Protein 5W2J (pdb70)

Sequence (833 aa):
SLEDLLFYTIAEGQEKIPVHKFITALKSTGLRTSDPRLKECMDMLRLTLQTTSDGVMLDKDLFKKCVQSNIVLLTQAFRRKFVIPDFMSFTSHIDELYESAKKQSGGKVADYIPQLAKFSPDLWGVSVCTVDGQRHSIGDTKVPFCLQSCVKPLKYAIAVNDLGTEYVHRYVGKEPSGLRFNKLFLNEDDKPHNPMVNAGAIVVTSLIKQGVNNAEKFDYVMQFLNKMAGNEYVGFSNATFQSERESGKRNFAIGYYLKEKKCFPEGTDMVGILDFYFQLCSIEVTCESASVMAATLANGGFCPITGERVLSPEAVRNTLSLMHSCGMYDFSGQFAFHVGLPAKSGVAGGILLVVPNVMGMMCWSPPLDKMGNSVKGIHFCHDLVSLCNFHNYDNLRHFAKKLDPRRELPSLEDLLFYTIAEGQEKIPVHKFITALKSTGLRTSDPRLKECMDMLRLTLQQTTSDGVMLDKDLFKKCVQSNIVLLTQAFRRKFVIPDFMSFTSHIDELYESAKKQSGGKVADYIPQLAKFSPDLWGVSVCTVDGQRHSIGDTKVPFCLQSCVKPLKYAIAVNDLGTEYVHRYVGKEPSGLRFNKLFLNEDDKPHNPMVNAGAIVVTSLIKQGVNNAEKFDYVMQFLNKMAGNEYVGFSNATFQSERESGKRNFAIGYYLKEKKCFPEGTDMVGILDFYFQLCSIEVTCESASVMAATLANGGFCPITGERVLSPEAVRNTLSLMHSCGMYDFSGQFAFHVGLPAKSGVAGGILLVVPNVMGMMCWSPPLDKMGNSVKGIHFCHDLVSLCNFHNYDNLRHFAKKLDPRREGAKGALQELGAGLTA

Radius of gyration: 29.16 Å; Cα contacts (8 Å, |Δi|>4): 1680; chains: 3; bounding box: 60×75×81 Å

Solvent-accessible surface area: 32516 Å² total; per-residue (Å²): 99,82,28,36,93,0,7,118,72,10,2,116,56,107,156,102,0,24,25,113,71,2,35,84,32,0,120,44,22,7,3,71,49,87,6,58,51,0,123,91,0,18,58,64,8,142,110,7,22,147,113,35,126,78,34,54,56,2,51,77,101,63,1,54,122,1,0,108,68,18,15,96,27,0,22,78,5,38,91,112,154,11,28,1,20,56,8,128,50,6,15,58,49,2,42,114,16,12,81,41,0,113,166,70,101,43,42,140,26,11,94,106,2,94,50,10,49,153,34,54,76,117,36,1,0,1,1,1,0,0,4,17,1,1,20,42,36,37,42,50,6,150,50,60,2,11,0,8,14,0,0,3,0,0,0,0,0,0,0,1,37,63,70,22,20,117,47,0,11,130,41,1,7,48,61,30,5,34,89,141,38,92,84,50,56,19,43,153,97,77,48,0,22,0,1,1,7,65,6,0,0,0,0,0,0,3,1,2,81,82,86,45,95,40,71,80,18,27,91,40,0,32,76,13,0,45,75,0,0,6,118,45,91,20,12,67,17,82,54,5,16,60,15,14,88,148,63,3,184,133,22,44,41,9,0,130,62,0,125,138,95,182,8,24,10,180,86,40,96,9,78,12,9,0,27,0,8,2,25,0,8,0,0,30,0,13,0,15,1,0,0,0,0,0,0,0,1,1,7,5,0,62,0,5,5,42,46,69,122,6,1,20,49,60,0,4,46,6,0,4,11,1,2,8,22,0,0,2,35,53,33,9,11,58,2,12,7,73,0,0,1,0,0,0,0,0,35,9,0,2,0,0,0,0,2,18,36,3,0,0,0,0,0,1,0,4,3,14,31,176,79,17,0,0,29,10,0,23,59,0,0,63,37,0,6,82,50,1,2,6,7,25,6,11,15,62,103,61,38,78,206,38,67,14,8,67,121,150,216,42,28,2,11,22,16,2,5,109,48,8,3,127,76,124,145,97,0,27,27,118,61,0,34,89,28,0,126,50,18,7,2,78,44,85,8,58,50,0,131,74,0,16,51,68,8,149,114,9,22,147,114,31,127,74,33,55,74,1,52,58,106,54,0,63,118,2,0,112,70,14,13,46,30,0,11,56,5,30,74,119,111,10,25,1,23,41,9,128,54,5,16,59,54,1,44,116,15,12,83,41,0,110,165,68,94,41,39,136,24,12,84,96,4,86,41,9,51,149,36,50,74,106,36,1,0,1,1,1,0,0,5,13,0,3,23,40,36,37,42,48,6,158,51,58,2,10,0,6,12,0,1,3,0,0,1,0,0,0,1,2,47,71,67,21,26,121,50,0,13,128,43,0,6,44,59,30,5,34,87,106,36,94,100,73,48,26,44,160,104,82,47,0,20,0,1,0,12,53,8,0,1,0,0,1,0,3,1,2,94,81,89,48,75,43,71,95,18,25,95,40,1,28,83,15,0,43,71,0,0,4,111,43,93,19,12,74,16,84,55,3,16,62,9,16,93,135,59,4,182,133,30,41,51,6,0,141,68,0,125,130,85,190,7,19,9,185,80,26,99,14,81,19,8,0,27,0,9,3,30,0,10,0,0,32,0,12,0,16,1,0,0,0,0,0,0,0,1,0,8,4,0,34,0,4,5,38,46,68,139,11,2,32,35,61,0,5,46,5,0,4,12,1,2,10,19,0,0,2,37,48,29,8,13,58,3,17,7,68,0,0,1,0,0,0,0,0,39,7,0,1,0,0,0,0,3,19,32,1,0,0,0,0,0,1,0,4,4,17,24,181,68,20,0,0,30,8,0,22,57,0,0,60,38,0,6,82,53,0,2,7,6,29,7,9,12,65,105,55,38,81,205,34,67,12,12,68,119,96,118,100,72,39,62,22,46,131,86,14,19,58,115,63,104

Structure (mmCIF, N/CA/C/O backbone):
data_5W2J
#
_entry.id   5W2J
#
_cell.length_a   84.940
_cell.length_b   100.880
_cell.length_c   145.450
_cell.angle_alpha   90.00
_cell.angle_beta   90.00
_cell.angle_gamma   90.00
#
_symmetry.space_group_name_H-M   'P 21 21 21'
#
loop_
_entity.id
_entity.type
_entity.pdbx_description
1 polymer 'Glutaminase kidney isoform, mitochondrial'
2 polymer 'unidentified peptide'
3 non-polymer 'CHLORIDE ION'
4 water water
#
loop_
_atom_site.group_PDB
_atom_site.id
_atom_site.type_symbol
_atom_site.label_atom_id
_atom_site.label_alt_id
_atom_site.label_comp_id
_atom_site.label_asym_id
_atom_site.label_entity_id
_atom_site.label_seq_id
_atom_site.pdbx_PDB_ins_code
_atom_site.Cartn_x
_atom_site.Cartn_y
_atom_site.Cartn_z
_atom_site.occupancy
_atom_site.B_iso_or_equiv
_atom_site.auth_seq_id
_atom_site.auth_comp_id
_atom_site.auth_asym_id
_atom_site.auth_atom_id
_atom_site.pdbx_PDB_model_num
ATOM 1 N N . SER A 1 3 ? -18.227 17.439 22.013 1.00 95.76 143 SER A N 1
ATOM 2 C CA . SER A 1 3 ? -17.569 17.387 23.373 1.00 102.71 143 SER A CA 1
ATOM 3 C C . SER A 1 3 ? -17.337 15.923 23.754 1.00 96.81 143 SER A C 1
ATOM 4 O O . SER A 1 3 ? -16.194 15.510 23.933 1.00 99.81 143 SER A O 1
ATOM 7 N N . LEU A 1 4 ? -18.399 15.131 23.839 1.00 91.64 144 LEU A N 1
ATOM 8 C CA . LEU A 1 4 ? -18.223 13.676 23.911 1.00 87.30 144 LEU A CA 1
ATOM 9 C C . LEU A 1 4 ? -17.459 13.221 22.671 1.00 84.40 144 LEU A C 1
ATOM 10 O O . LEU A 1 4 ? -16.419 12.568 22.764 1.00 82.02 144 LEU A O 1
ATOM 15 N N . GLU A 1 5 ? -18.001 13.572 21.511 1.00 79.77 145 GLU A N 1
ATOM 16 C CA . GLU A 1 5 ? -17.360 13.267 20.259 1.00 79.83 145 GLU A CA 1
ATOM 17 C C . GLU A 1 5 ? -15.957 13.888 20.244 1.00 77.80 145 GLU A C 1
ATOM 18 O O . GLU A 1 5 ? -15.007 13.226 19.902 1.00 74.63 145 GLU A O 1
ATOM 24 N N . ASP A 1 6 ? -15.812 15.111 20.733 1.00 85.82 146 ASP A N 1
ATOM 25 C CA . ASP A 1 6 ? -14.475 15.697 20.991 1.00 91.02 146 ASP A CA 1
ATOM 26 C C . ASP A 1 6 ? -13.530 14.781 21.762 1.00 89.37 146 ASP A C 1
ATOM 27 O O . ASP A 1 6 ? -12.371 14.573 21.369 1.00 89.77 146 ASP A O 1
ATOM 32 N N . LEU A 1 7 ? -14.032 14.279 22.876 1.00 86.74 147 LEU A N 1
ATOM 33 C CA . LEU A 1 7 ? -13.258 13.441 23.787 1.00 91.79 147 LEU A CA 1
ATOM 34 C C . LEU A 1 7 ? -12.887 12.064 23.219 1.00 88.99 147 LEU A C 1
ATOM 35 O O . LEU A 1 7 ? -11.805 11.547 23.485 1.00 92.05 147 LEU A O 1
ATOM 40 N N . LEU A 1 8 ? -13.780 11.464 22.436 1.00 82.65 148 LEU A N 1
ATOM 41 C CA . LEU A 1 8 ? -13.429 10.246 21.748 1.00 78.62 148 LEU A CA 1
ATOM 42 C C . LEU A 1 8 ? -12.327 10.542 20.710 1.00 78.89 148 LEU A C 1
ATOM 43 O O . LEU A 1 8 ? -11.354 9.786 20.613 1.00 78.71 148 LEU A O 1
ATOM 48 N N . PHE A 1 9 ? -12.441 11.647 19.971 1.00 77.45 149 PHE A N 1
ATOM 49 C CA . PHE A 1 9 ? -11.390 11.969 18.997 1.00 78.37 149 PHE A CA 1
ATOM 50 C C . PHE A 1 9 ? -10.016 11.820 19.627 1.00 83.50 149 PHE A C 1
ATOM 51 O O . PHE A 1 9 ? -9.180 11.098 19.081 1.00 79.90 149 PHE A O 1
ATOM 59 N N . TYR A 1 10 ? -9.794 12.485 20.776 1.00 92.54 150 TYR A N 1
ATOM 60 C CA . TYR A 1 10 ? -8.465 12.558 21.390 1.00 98.17 150 TYR A CA 1
ATOM 61 C C . TYR A 1 10 ? -7.956 11.231 21.938 1.00 97.68 150 TYR A C 1
ATOM 62 O O . TYR A 1 10 ? -6.796 10.906 21.762 1.00 97.29 150 TYR A O 1
ATOM 71 N N . THR A 1 11 ? -8.798 10.442 22.590 1.00 100.15 151 THR A N 1
ATOM 72 C CA . THR A 1 11 ? -8.296 9.164 23.140 1.00 102.37 151 THR A CA 1
ATOM 73 C C . THR A 1 11 ? -7.579 8.329 22.042 1.00 97.72 151 THR A C 1
ATOM 74 O O . THR A 1 11 ? -6.556 7.708 22.309 1.00 104.53 151 THR A O 1
ATOM 78 N N . ILE A 1 12 ? -8.103 8.358 20.818 1.00 89.17 152 ILE A N 1
ATOM 79 C CA . ILE A 1 12 ? -7.543 7.613 19.674 1.00 86.69 152 ILE A CA 1
ATOM 80 C C . ILE A 1 12 ? -6.465 8.381 18.898 1.00 88.62 152 ILE A C 1
ATOM 81 O O . ILE A 1 12 ? -5.566 7.800 18.277 1.00 88.73 152 ILE A O 1
ATOM 86 N N . ALA A 1 13 ? -6.589 9.696 18.895 1.00 88.88 153 ALA A N 1
ATOM 87 C CA . ALA A 1 13 ? -5.727 10.536 18.104 1.00 87.28 153 ALA A CA 1
ATOM 88 C C . ALA A 1 13 ? -4.310 10.616 18.691 1.00 95.52 153 ALA A C 1
ATOM 89 O O . ALA A 1 13 ? -3.326 10.585 17.929 1.00 99.68 153 ALA A O 1
ATOM 91 N N . GLU A 1 14 ? -4.197 10.724 20.009 1.00 101.32 154 GLU A N 1
ATOM 92 C CA . GLU A 1 14 ? -2.903 10.942 20.635 1.00 111.03 154 GLU A CA 1
ATOM 93 C C . GLU A 1 14 ? -2.251 12.126 19.911 1.00 114.22 154 GLU A C 1
ATOM 94 O O . GLU A 1 14 ? -1.050 12.165 19.697 1.00 111.16 154 GLU A O 1
ATOM 100 N N . GLY A 1 15 ? -3.094 13.080 19.533 1.00 116.29 155 GLY A N 1
ATOM 101 C CA . GLY A 1 15 ? -2.813 14.100 18.538 1.00 117.98 155 GLY A CA 1
ATOM 102 C C . GLY A 1 15 ? -1.376 14.472 18.250 1.00 122.23 155 GLY A C 1
ATOM 103 O O . GLY A 1 15 ? -0.665 14.914 19.134 1.00 129.53 155 GLY A O 1
ATOM 104 N N . GLN A 1 16 ? -0.951 14.329 17.000 1.00 121.23 156 GLN A N 1
ATOM 105 C CA . GLN A 1 16 ? -1.768 13.762 15.942 1.00 109.90 156 GLN A CA 1
ATOM 106 C C . GLN A 1 16 ? -2.989 14.602 15.636 1.00 104.95 156 GLN A C 1
ATOM 107 O O . GLN A 1 16 ? -3.979 14.531 16.335 1.00 99.88 156 GLN A O 1
ATOM 113 N N . GLU A 1 17 ? -2.914 15.403 14.581 1.00 109.70 157 GLU A N 1
ATOM 114 C CA . GLU A 1 17 ? -4.030 16.255 14.189 1.00 106.32 157 GLU A CA 1
ATOM 115 C C . GLU A 1 17 ? -5.070 15.481 13.401 1.00 97.75 157 GLU A C 1
ATOM 116 O O . GLU A 1 17 ? -6.114 16.011 13.049 1.00 94.00 157 GLU A O 1
ATOM 122 N N . LYS A 1 18 ? -4.764 14.226 13.113 1.00 92.56 158 LYS A N 1
ATOM 123 C CA . LYS A 1 18 ? -5.720 13.335 12.400 1.00 85.56 158 LYS A CA 1
ATOM 124 C C . LYS A 1 18 ? -5.673 11.829 12.805 1.00 82.02 158 LYS A C 1
ATOM 125 O O . LYS A 1 18 ? -4.625 11.278 13.159 1.00 81.54 158 LYS A O 1
ATOM 131 N N . ILE A 1 19 ? -6.832 11.184 12.723 1.00 78.03 159 ILE A N 1
ATOM 132 C CA . ILE A 1 19 ? -6.999 9.715 12.917 1.00 77.67 159 ILE A CA 1
ATOM 133 C C . ILE A 1 19 ? -7.036 8.942 11.582 1.00 72.68 159 ILE A C 1
ATOM 134 O O . ILE A 1 19 ? -7.876 9.267 10.713 1.00 68.40 159 ILE A O 1
ATOM 139 N N . PRO A 1 20 ? -6.176 7.909 11.433 1.00 67.02 160 PRO A N 1
ATOM 140 C CA . PRO A 1 20 ? -6.409 6.923 10.396 1.00 62.36 160 PRO A CA 1
ATOM 141 C C . PRO A 1 20 ? -7.689 6.164 10.740 1.00 57.99 160 PRO A C 1
ATOM 142 O O . PRO A 1 20 ? -7.833 5.737 11.875 1.00 55.76 160 PRO A O 1
ATOM 146 N N . VAL A 1 21 ? -8.603 5.990 9.792 1.00 54.76 161 VAL A N 1
ATOM 147 C CA . VAL A 1 21 ? -9.857 5.315 10.093 1.00 52.55 161 VAL A CA 1
ATOM 148 C C . VAL A 1 21 ? -9.595 3.871 10.580 1.00 53.88 161 VAL A C 1
ATOM 149 O O . VAL A 1 21 ? -10.233 3.433 11.513 1.00 51.18 161 VAL A O 1
ATOM 153 N N . HIS A 1 22 ? -8.628 3.155 10.004 1.00 55.26 162 HIS A N 1
ATOM 154 C CA . HIS A 1 22 ? -8.322 1.781 10.473 1.00 56.46 162 HIS A CA 1
ATOM 155 C C . HIS A 1 22 ? -7.940 1.702 11.928 1.00 57.69 162 HIS A C 1
ATOM 156 O O . HIS A 1 22 ? -8.106 0.671 12.536 1.00 54.53 162 HIS A O 1
ATOM 163 N N . LYS A 1 23 ? -7.406 2.776 12.493 1.00 60.09 163 LYS A N 1
ATOM 164 C CA . LYS A 1 23 ? -7.008 2.778 13.907 1.00 60.33 163 LYS A CA 1
ATOM 165 C C . LYS A 1 23 ? -8.252 2.848 14.734 1.00 56.11 163 LYS A C 1
ATOM 166 O O . LYS A 1 23 ? -8.377 2.142 15.708 1.00 55.17 163 LYS A O 1
ATOM 172 N N . PHE A 1 24 ? -9.176 3.699 14.315 1.00 52.44 164 PHE A N 1
ATOM 173 C CA . PHE A 1 24 ? -10.473 3.771 14.921 1.00 51.82 164 PHE A CA 1
ATOM 174 C C . PHE A 1 24 ? -11.226 2.447 14.806 1.00 48.64 164 PHE A C 1
ATOM 175 O O . PHE A 1 24 ? -11.819 2.020 15.777 1.00 50.65 164 PHE A O 1
ATOM 183 N N . ILE A 1 25 ? -11.183 1.790 13.661 1.00 46.88 165 ILE A N 1
ATOM 184 C CA . ILE A 1 25 ? -11.888 0.492 13.460 1.00 47.50 165 ILE A CA 1
ATOM 185 C C . ILE A 1 25 ? -11.243 -0.664 14.270 1.00 46.73 165 ILE A C 1
ATOM 186 O O . ILE A 1 25 ? -11.980 -1.421 14.937 1.00 45.82 165 ILE A O 1
ATOM 191 N N . THR A 1 26 ? -9.918 -0.781 14.295 1.00 47.35 166 THR A N 1
ATOM 192 C CA . THR A 1 26 ? -9.298 -1.876 15.123 1.00 49.81 166 THR A CA 1
ATOM 193 C C . THR A 1 26 ? -9.493 -1.663 16.652 1.00 51.20 166 THR A C 1
ATOM 194 O O . THR A 1 26 ? -9.730 -2.631 17.373 1.00 52.40 166 THR A O 1
ATOM 198 N N . ALA A 1 27 ? -9.507 -0.403 17.109 1.00 50.90 167 ALA A N 1
ATOM 199 C CA . ALA A 1 27 ? -9.788 -0.111 18.516 1.00 52.43 167 ALA A CA 1
ATOM 200 C C . ALA A 1 27 ? -11.242 -0.546 18.833 1.00 48.02 167 ALA A C 1
ATOM 201 O O . ALA A 1 27 ? -11.494 -1.121 19.859 1.00 49.28 167 ALA A O 1
ATOM 203 N N . LEU A 1 28 ? -12.173 -0.252 17.944 1.00 47.34 168 LEU A N 1
ATOM 204 C CA . LEU A 1 28 ? -13.593 -0.571 18.140 1.00 46.35 168 LEU A CA 1
ATOM 205 C C . LEU A 1 28 ? -13.876 -2.069 18.118 1.00 46.41 168 LEU A C 1
ATOM 206 O O . LEU A 1 28 ? -14.607 -2.551 18.946 1.00 47.74 168 LEU A O 1
ATOM 211 N N . LYS A 1 29 ? -13.258 -2.808 17.200 1.00 46.05 169 LYS A N 1
ATOM 212 C CA . LYS A 1 29 ? -13.323 -4.257 17.223 1.00 46.16 169 LYS A CA 1
ATOM 213 C C . LYS A 1 29 ? -12.837 -4.934 18.477 1.00 47.59 169 LYS A C 1
ATOM 214 O O . LYS A 1 29 ? -13.332 -5.991 18.837 1.00 48.31 169 LYS A O 1
ATOM 220 N N . SER A 1 30 ? -11.905 -4.314 19.162 1.00 50.69 170 SER A N 1
ATOM 221 C CA . SER A 1 30 ? -11.293 -4.892 20.339 1.00 53.42 170 SER A CA 1
ATOM 222 C C . SER A 1 30 ? -12.170 -4.798 21.577 1.00 53.24 170 SER A C 1
ATOM 223 O O . SER A 1 30 ? -11.892 -5.442 22.569 1.00 60.13 170 SER A O 1
ATOM 226 N N . THR A 1 31 ? -13.222 -3.986 21.510 1.00 52.59 171 THR A N 1
ATOM 227 C CA . THR A 1 31 ? -14.213 -3.869 22.566 1.00 49.44 171 THR A CA 1
ATOM 228 C C . THR A 1 31 ? -15.204 -5.037 22.437 1.00 48.83 171 THR A C 1
ATOM 229 O O . THR A 1 31 ? -15.926 -5.311 23.389 1.00 48.21 171 THR A O 1
ATOM 233 N N . GLY A 1 32 ? -15.212 -5.728 21.298 1.00 45.08 172 GLY A N 1
ATOM 234 C CA . GLY A 1 32 ? -16.157 -6.877 21.058 1.00 42.75 172 GLY A CA 1
ATOM 235 C C . GLY A 1 32 ? -17.258 -6.585 20.044 1.00 41.63 172 GLY A C 1
ATOM 236 O O . GLY A 1 32 ? -17.866 -7.510 19.547 1.00 41.02 172 GLY A O 1
ATOM 237 N N . LEU A 1 33 ? -17.474 -5.313 19.777 1.00 40.52 173 LEU A N 1
ATOM 238 C CA . LEU A 1 33 ? -18.454 -4.881 18.831 1.00 41.09 173 LEU A CA 1
ATOM 239 C C . LEU A 1 33 ? -17.990 -5.228 17.441 1.00 44.98 173 LEU A C 1
ATOM 240 O O . LEU A 1 33 ? -16.818 -5.393 17.198 1.00 53.81 173 LEU A O 1
ATOM 245 N N . ARG A 1 34 ? -18.936 -5.335 16.533 1.00 44.56 174 ARG A N 1
ATOM 246 C CA . ARG A 1 34 ? -18.660 -5.636 15.160 1.00 47.94 174 ARG A CA 1
ATOM 247 C C . ARG A 1 34 ? -18.946 -4.409 14.355 1.00 47.40 174 ARG A C 1
ATOM 248 O O . ARG A 1 34 ? -19.807 -3.646 14.718 1.00 48.73 174 ARG A O 1
ATOM 256 N N . THR A 1 35 ? -18.228 -4.217 13.259 1.00 46.56 175 THR A N 1
ATOM 257 C CA . THR A 1 35 ? -18.459 -3.063 12.413 1.00 46.63 175 THR A CA 1
ATOM 258 C C . THR A 1 35 ? -19.814 -3.154 11.741 1.00 47.84 175 THR A C 1
ATOM 259 O O . THR A 1 35 ? -20.422 -2.154 11.425 1.00 44.85 175 THR A O 1
ATOM 263 N N . SER A 1 36 ? -20.317 -4.366 11.579 1.00 46.24 176 SER A N 1
ATOM 264 C CA . SER A 1 36 ? -21.632 -4.558 11.004 1.00 47.88 176 SER A CA 1
ATOM 265 C C . SER A 1 36 ? -22.807 -4.307 11.949 1.00 46.60 176 SER A C 1
ATOM 266 O O . SER A 1 36 ? -23.934 -4.334 11.513 1.00 53.20 176 SER A O 1
ATOM 269 N N . ASP A 1 37 ? -22.543 -4.057 13.225 1.00 43.49 177 ASP A N 1
ATOM 270 C CA . ASP A 1 37 ? -23.588 -3.838 14.211 1.00 43.46 177 ASP A CA 1
ATOM 271 C C . ASP A 1 37 ? -24.631 -2.849 13.742 1.00 45.56 177 ASP A C 1
ATOM 272 O O . ASP A 1 37 ? -24.326 -1.713 13.459 1.00 43.28 177 ASP A O 1
ATOM 277 N N . PRO A 1 38 ? -25.878 -3.291 13.696 1.00 45.94 178 PRO A N 1
ATOM 278 C CA . PRO A 1 38 ? -26.988 -2.447 13.261 1.00 49.49 178 PRO A CA 1
ATOM 279 C C . PRO A 1 38 ? -27.061 -1.106 13.962 1.00 48.65 178 PRO A C 1
ATOM 280 O O . PRO A 1 38 ? -27.475 -0.147 13.365 1.00 52.64 178 PRO A O 1
ATOM 284 N N . ARG A 1 39 ? -26.645 -1.038 15.210 1.00 46.07 179 ARG A N 1
ATOM 285 C CA . ARG A 1 39 ? -26.698 0.214 15.934 1.00 44.10 179 ARG A CA 1
ATOM 286 C C . ARG A 1 39 ? -25.612 1.178 15.490 1.00 45.15 179 ARG A C 1
ATOM 287 O O . ARG A 1 39 ? -25.668 2.347 15.785 1.00 49.69 179 ARG A O 1
ATOM 295 N N . LEU A 1 40 ? -24.628 0.661 14.776 1.00 46.40 180 LEU A N 1
ATOM 296 C CA . LEU A 1 40 ? -23.443 1.446 14.315 1.00 44.62 180 LEU A CA 1
ATOM 297 C C . LEU A 1 40 ? -23.515 1.802 12.822 1.00 41.92 180 LEU A C 1
ATOM 298 O O . LEU A 1 40 ? -22.658 2.392 12.295 1.00 42.70 180 LEU A O 1
ATOM 303 N N . LYS A 1 41 ? -24.582 1.468 12.168 1.00 47.84 181 LYS A N 1
ATOM 304 C CA . LYS A 1 41 ? -24.732 1.735 10.739 1.00 51.32 181 LYS A CA 1
ATOM 305 C C . LYS A 1 41 ? -24.558 3.201 10.303 1.00 53.48 181 LYS A C 1
ATOM 306 O O . LYS A 1 41 ? -23.868 3.428 9.317 1.00 57.71 181 LYS A O 1
ATOM 312 N N . GLU A 1 42 ? -25.186 4.178 10.968 1.00 55.07 182 GLU A N 1
ATOM 313 C CA . GLU A 1 42 ? -25.021 5.611 10.590 1.00 55.65 182 GLU A CA 1
ATOM 314 C C . GLU A 1 42 ? -23.548 6.097 10.628 1.00 51.89 182 GLU A C 1
ATOM 315 O O . GLU A 1 42 ? -23.095 6.754 9.728 1.00 53.22 182 GLU A O 1
ATOM 321 N N . CYS A 1 43 ? -22.844 5.739 11.682 1.00 49.73 183 CYS A N 1
ATOM 322 C CA . CYS A 1 43 ? -21.441 5.881 11.794 1.00 52.35 183 CYS A CA 1
ATOM 323 C C . CYS A 1 43 ? -20.683 5.282 10.595 1.00 52.44 183 CYS A C 1
ATOM 324 O O . CYS A 1 43 ? -19.834 5.955 10.008 1.00 54.09 183 CYS A O 1
ATOM 327 N N . MET A 1 44 ? -20.960 4.028 10.262 1.00 48.73 184 MET A N 1
ATOM 328 C CA . MET A 1 44 ? -20.277 3.394 9.144 1.00 49.16 184 MET A CA 1
ATOM 329 C C . MET A 1 44 ? -20.632 4.038 7.772 1.00 47.29 184 MET A C 1
ATOM 330 O O . MET A 1 44 ? -19.742 4.273 7.027 1.00 49.75 184 MET A O 1
ATOM 335 N N . ASP A 1 45 ? -21.914 4.316 7.490 1.00 46.80 185 ASP A N 1
ATOM 336 C CA . ASP A 1 45 ? -22.354 5.031 6.317 1.00 47.65 185 ASP A CA 1
ATOM 337 C C . ASP A 1 45 ? -21.607 6.399 6.228 1.00 49.16 185 ASP A C 1
ATOM 338 O O . ASP A 1 45 ? -21.105 6.751 5.201 1.00 46.36 185 ASP A O 1
ATOM 343 N N . MET A 1 46 ? -21.502 7.137 7.320 1.00 51.88 186 MET A N 1
ATOM 344 C CA . MET A 1 46 ? -20.842 8.427 7.317 1.00 51.55 186 MET A CA 1
ATOM 345 C C . MET A 1 46 ? -19.326 8.312 7.071 1.00 51.41 186 MET A C 1
ATOM 346 O O . MET A 1 46 ? -18.784 9.126 6.322 1.00 52.31 186 MET A O 1
ATOM 351 N N . LEU A 1 47 ? -18.673 7.312 7.646 1.00 47.93 187 LEU A N 1
ATOM 352 C CA . LEU A 1 47 ? -17.254 7.107 7.419 1.00 51.85 187 LEU A CA 1
ATOM 353 C C . LEU A 1 47 ? -16.996 6.831 5.952 1.00 51.18 187 LEU A C 1
ATOM 354 O O . LEU A 1 47 ? -16.069 7.365 5.385 1.00 52.41 187 LEU A O 1
ATOM 359 N N . ARG A 1 48 ? -17.819 5.985 5.354 1.00 49.23 188 ARG A N 1
ATOM 360 C CA . ARG A 1 48 ? -17.691 5.653 3.953 1.00 52.54 188 ARG A CA 1
ATOM 361 C C . ARG A 1 48 ? -17.832 6.893 3.087 1.00 51.83 188 ARG A C 1
ATOM 362 O O . ARG A 1 48 ? -16.940 7.221 2.334 1.00 56.50 188 ARG A O 1
ATOM 370 N N . LEU A 1 49 ? -18.956 7.578 3.214 1.00 51.46 189 LEU A N 1
ATOM 371 C CA . LEU A 1 49 ? -19.263 8.765 2.431 1.00 52.66 189 LEU A CA 1
ATOM 372 C C . LEU A 1 49 ? -18.254 9.905 2.562 1.00 51.33 189 LEU A C 1
ATOM 373 O O . LEU A 1 49 ? -17.768 10.421 1.578 1.00 53.05 189 LEU A O 1
ATOM 378 N N . THR A 1 50 ? -17.970 10.298 3.789 1.00 51.08 190 THR A N 1
ATOM 379 C CA . THR A 1 50 ? -16.982 11.360 4.118 1.00 53.34 190 THR A CA 1
ATOM 380 C C . THR A 1 50 ? -15.539 11.134 3.598 1.00 49.08 190 THR A C 1
ATOM 381 O O . THR A 1 50 ? -14.881 12.049 3.054 1.00 48.01 190 THR A O 1
ATOM 385 N N . LEU A 1 51 ? -15.062 9.911 3.801 1.00 47.81 191 LEU A N 1
ATOM 386 C CA . LEU A 1 51 ? -13.759 9.460 3.313 1.00 48.98 191 LEU A CA 1
ATOM 387 C C . LEU A 1 51 ? -13.629 9.551 1.811 1.00 49.03 191 LEU A C 1
ATOM 388 O O . LEU A 1 51 ? -12.553 9.825 1.366 1.00 52.62 191 LEU A O 1
ATOM 393 N N . GLN A 1 52 ? -14.702 9.350 1.061 1.00 50.34 192 GLN A N 1
ATOM 394 C CA . GLN A 1 52 ? -14.682 9.516 -0.382 1.00 50.23 192 GLN A CA 1
ATOM 395 C C . GLN A 1 52 ? -14.412 10.964 -0.830 1.00 49.11 192 GLN A C 1
ATOM 396 O O . GLN A 1 52 ? -14.053 11.184 -1.957 1.00 44.74 192 GLN A O 1
ATOM 402 N N . THR A 1 53 ? -14.608 11.932 0.060 1.00 45.74 193 THR A N 1
ATOM 403 C CA . THR A 1 53 ? -14.410 13.379 -0.222 1.00 48.93 193 THR A CA 1
ATOM 404 C C . THR A 1 53 ? -12.982 13.833 0.157 1.00 49.49 193 THR A C 1
ATOM 405 O O . THR A 1 53 ? -12.601 14.946 -0.081 1.00 53.46 193 THR A O 1
ATOM 409 N N . THR A 1 54 ? -12.169 12.882 0.596 1.00 48.00 194 THR A N 1
ATOM 410 C CA . THR A 1 54 ? -10.886 13.097 1.178 1.00 50.18 194 THR A CA 1
ATOM 411 C C . THR A 1 54 ? -9.769 12.872 0.074 1.00 51.75 194 THR A C 1
ATOM 412 O O . THR A 1 54 ? -9.950 12.156 -0.931 1.00 49.23 194 THR A O 1
ATOM 416 N N . SER A 1 55 ? -8.636 13.508 0.271 1.00 52.40 195 SER A N 1
ATOM 417 C CA . SER A 1 55 ? -7.511 13.409 -0.641 1.00 56.29 195 SER A CA 1
ATOM 418 C C . SER A 1 55 ? -6.880 12.002 -0.581 1.00 57.18 195 SER A C 1
ATOM 419 O O . SER A 1 55 ? -6.475 11.482 -1.613 1.00 52.83 195 SER A O 1
ATOM 422 N N . ASP A 1 56 ? -6.788 11.421 0.610 1.00 57.30 196 ASP A N 1
ATOM 423 C CA . ASP A 1 56 ? -6.162 10.111 0.760 1.00 57.73 196 ASP A CA 1
ATOM 424 C C . ASP A 1 56 ? -7.126 8.954 1.013 1.00 52.76 196 ASP A C 1
ATOM 425 O O . ASP A 1 56 ? -6.787 7.800 0.754 1.00 52.32 196 ASP A O 1
ATOM 430 N N . GLY A 1 57 ? -8.320 9.251 1.514 1.00 56.04 197 GLY A N 1
ATOM 431 C CA . GLY A 1 57 ? -9.292 8.167 1.799 1.00 53.60 197 GLY A CA 1
ATOM 432 C C . GLY A 1 57 ? -8.998 7.420 3.083 1.00 53.14 197 GLY A C 1
ATOM 433 O O . GLY A 1 57 ? -9.647 6.390 3.345 1.00 56.39 197 GLY A O 1
ATOM 434 N N . VAL A 1 58 ? -8.067 7.923 3.909 1.00 53.50 198 VAL A N 1
ATOM 435 C CA . VAL A 1 58 ? -7.765 7.297 5.217 1.00 56.12 198 VAL A CA 1
ATOM 436 C C . VAL A 1 58 ? -7.941 8.181 6.493 1.00 57.26 198 VAL A C 1
ATOM 437 O O . VAL A 1 58 ? -8.600 7.781 7.486 1.00 58.02 198 VAL A O 1
ATOM 441 N N . MET A 1 59 ? -7.414 9.376 6.441 1.00 55.95 199 MET A N 1
ATOM 442 C CA . MET A 1 59 ? -7.202 10.207 7.592 1.00 61.53 199 MET A CA 1
ATOM 443 C C . MET A 1 59 ? -8.452 11.035 7.874 1.00 63.99 199 MET A C 1
ATOM 444 O O . MET A 1 59 ? -9.048 11.582 6.983 1.00 63.89 199 MET A O 1
ATOM 449 N N . LEU A 1 60 ? -8.877 11.118 9.120 1.00 72.77 200 LEU A N 1
ATOM 450 C CA . LEU A 1 60 ? -9.943 12.060 9.448 1.00 76.04 200 LEU A CA 1
ATOM 451 C C . LEU A 1 60 ? -9.470 13.095 10.465 1.00 78.41 200 LEU A C 1
ATOM 452 O O . LEU A 1 60 ? -8.789 12.765 11.442 1.00 74.08 200 LEU A O 1
ATOM 457 N N . ASP A 1 61 ? -9.829 14.348 10.215 1.00 76.72 201 ASP A N 1
ATOM 458 C CA . ASP A 1 61 ? -9.621 15.368 11.198 1.00 81.78 201 ASP A CA 1
ATOM 459 C C . ASP A 1 61 ? -10.770 15.349 12.218 1.00 81.04 201 ASP A C 1
ATOM 460 O O . ASP A 1 61 ? -11.727 14.587 12.073 1.00 73.85 201 ASP A O 1
ATOM 465 N N . LYS A 1 62 ? -10.616 16.140 13.277 1.00 84.07 202 LYS A N 1
ATOM 466 C CA . LYS A 1 62 ? -11.620 16.300 14.337 1.00 84.07 202 LYS A CA 1
ATOM 467 C C . LYS A 1 62 ? -12.998 16.655 13.776 1.00 80.89 202 LYS A C 1
ATOM 468 O O . LYS A 1 62 ? -13.972 16.065 14.182 1.00 74.52 202 LYS A O 1
ATOM 474 N N . ASP A 1 63 ? -13.104 17.593 12.833 1.00 80.59 203 ASP A N 1
ATOM 475 C CA . ASP A 1 63 ? -14.454 17.994 12.395 1.00 81.73 203 ASP A CA 1
ATOM 476 C C . ASP A 1 63 ? -15.152 16.816 11.705 1.00 77.56 203 ASP A C 1
ATOM 477 O O . ASP A 1 63 ? -16.337 16.603 11.888 1.00 78.25 203 ASP A O 1
ATOM 482 N N . LEU A 1 64 ? -14.408 16.041 10.927 1.00 74.91 204 LEU A N 1
ATOM 483 C CA . LEU A 1 64 ? -15.025 15.035 10.088 1.00 72.59 204 LEU A CA 1
ATOM 484 C C . LEU A 1 64 ? -15.312 13.827 10.974 1.00 66.98 204 LEU A C 1
ATOM 485 O O . LEU A 1 64 ? -16.418 13.272 10.962 1.00 61.17 204 LEU A O 1
ATOM 490 N N . PHE A 1 65 ? -14.317 13.440 11.766 1.00 63.98 205 PHE A N 1
ATOM 491 C CA . PHE A 1 65 ? -14.491 12.313 12.656 1.00 61.40 205 PHE A CA 1
ATOM 492 C C . PHE A 1 65 ? -15.684 12.540 13.559 1.00 63.51 205 PHE A C 1
ATOM 493 O O . PHE A 1 65 ? -16.481 11.654 13.739 1.00 63.25 205 PHE A O 1
ATOM 501 N N . LYS A 1 66 ? -15.803 13.742 14.119 1.00 71.74 206 LYS A N 1
ATOM 502 C CA . LYS A 1 66 ? -16.923 14.102 15.009 1.00 74.44 206 LYS A CA 1
ATOM 503 C C . LYS A 1 66 ? -18.246 14.040 14.252 1.00 73.48 206 LYS A C 1
ATOM 504 O O . LYS A 1 66 ? -19.241 13.551 14.765 1.00 71.27 206 LYS A O 1
ATOM 510 N N . LYS A 1 67 ? -18.239 14.463 13.000 1.00 75.04 207 LYS A N 1
ATOM 511 C CA . LYS A 1 67 ? -19.429 14.325 12.163 1.00 77.30 207 LYS A CA 1
ATOM 512 C C . LYS A 1 67 ? -19.863 12.846 11.978 1.00 70.67 207 LYS A C 1
ATOM 513 O O . LYS A 1 67 ? -21.055 12.563 11.973 1.00 73.25 207 LYS A O 1
ATOM 519 N N . CYS A 1 68 ? -18.908 11.924 11.844 1.00 61.08 208 CYS A N 1
ATOM 520 C CA . CYS A 1 68 ? -19.225 10.524 11.552 1.00 59.81 208 CYS A CA 1
ATOM 521 C C . CYS A 1 68 ? -19.724 9.799 12.759 1.00 58.79 208 CYS A C 1
ATOM 522 O O . CYS A 1 68 ? -20.574 8.953 12.636 1.00 62.85 208 CYS A O 1
ATOM 525 N N . VAL A 1 69 ? -19.196 10.152 13.924 1.00 56.00 209 VAL A N 1
ATOM 526 C CA . VAL A 1 69 ? -19.341 9.387 15.173 1.00 54.44 209 VAL A CA 1
ATOM 527 C C . VAL A 1 69 ? -20.539 9.895 15.982 1.00 57.25 209 VAL A C 1
ATOM 528 O O . VAL A 1 69 ? -21.044 9.207 16.847 1.00 52.77 209 VAL A O 1
ATOM 532 N N . GLN A 1 70 ? -21.012 11.093 15.637 1.00 64.42 210 GLN A N 1
ATOM 533 C CA . GLN A 1 70 ? -22.020 11.874 16.403 1.00 72.44 210 GLN A CA 1
ATOM 534 C C . GLN A 1 70 ? -23.329 11.145 16.738 1.00 70.69 210 GLN A C 1
ATOM 535 O O . GLN A 1 70 ? -23.834 11.182 17.873 1.00 70.20 210 GLN A O 1
ATOM 541 N N . SER A 1 71 ? -23.871 10.499 15.724 1.00 66.53 211 SER A N 1
ATOM 542 C CA . SER A 1 71 ? -25.182 9.895 15.794 1.00 70.93 211 SER A CA 1
ATOM 543 C C . SER A 1 71 ? -25.213 8.663 16.704 1.00 64.05 211 SER A C 1
ATOM 544 O O . SER A 1 71 ? -26.256 8.336 17.235 1.00 66.26 211 SER A O 1
ATOM 547 N N . ASN A 1 72 ? -24.061 8.016 16.906 1.00 59.45 212 ASN A N 1
ATOM 548 C CA . ASN A 1 72 ? -23.927 6.832 17.735 1.00 52.56 212 ASN A CA 1
ATOM 549 C C . ASN A 1 72 ? -22.873 6.990 18.837 1.00 54.60 212 ASN A C 1
ATOM 550 O O . ASN A 1 72 ? -22.269 5.993 19.283 1.00 50.56 212 ASN A O 1
ATOM 555 N N . ILE A 1 73 ? -22.696 8.222 19.352 1.00 56.85 213 ILE A N 1
ATOM 556 C CA . ILE A 1 73 ? -21.603 8.503 20.288 1.00 55.69 213 ILE A CA 1
ATOM 557 C C . ILE A 1 73 ? -21.775 7.938 21.702 1.00 56.17 213 ILE A C 1
ATOM 558 O O . ILE A 1 73 ? -20.794 7.641 22.355 1.00 55.95 213 ILE A O 1
ATOM 563 N N . VAL A 1 74 ? -23.010 7.803 22.183 1.00 58.53 214 VAL A N 1
ATOM 564 C CA . VAL A 1 74 ? -23.265 7.202 23.485 1.00 56.08 214 VAL A CA 1
ATOM 565 C C . VAL A 1 74 ? -22.800 5.738 23.456 1.00 52.35 214 VAL A C 1
ATOM 566 O O . VAL A 1 74 ? -22.053 5.315 24.318 1.00 51.22 214 VAL A O 1
ATOM 570 N N . LEU A 1 75 ? -23.223 4.974 22.447 1.00 49.36 215 LEU A N 1
ATOM 571 C CA . LEU A 1 75 ? -22.776 3.604 22.309 1.00 45.70 215 LEU A CA 1
ATOM 572 C C . LEU A 1 75 ? -21.226 3.547 22.134 1.00 47.01 215 LEU A C 1
ATOM 573 O O . LEU A 1 75 ? -20.527 2.750 22.797 1.00 46.59 215 LEU A O 1
ATOM 578 N N . LEU A 1 76 ? -20.701 4.378 21.265 1.00 45.21 216 LEU A N 1
ATOM 579 C CA . LEU A 1 76 ? -19.246 4.402 21.063 1.00 50.85 216 LEU A CA 1
ATOM 580 C C . LEU A 1 76 ? -18.458 4.721 22.304 1.00 51.65 216 LEU A C 1
ATOM 581 O O . LEU A 1 76 ? -17.483 4.072 22.578 1.00 54.80 216 LEU A O 1
ATOM 586 N N . THR A 1 77 ? -18.922 5.672 23.084 1.00 57.85 217 THR A N 1
ATOM 587 C CA . THR A 1 77 ? -18.298 6.014 24.376 1.00 60.11 217 THR A CA 1
ATOM 588 C C . THR A 1 77 ? -18.425 4.917 25.442 1.00 59.16 217 THR A C 1
ATOM 589 O O . THR A 1 77 ? -17.482 4.655 26.145 1.00 59.84 217 THR A O 1
ATOM 593 N N . GLN A 1 78 ? -19.569 4.255 25.553 1.00 58.89 218 GLN A N 1
ATOM 594 C CA . GLN A 1 78 ? -19.683 3.140 26.467 1.00 56.47 218 GLN A CA 1
ATOM 595 C C . GLN A 1 78 ? -18.691 2.024 26.111 1.00 52.75 218 GLN A C 1
ATOM 596 O O . GLN A 1 78 ? -18.024 1.487 26.965 1.00 50.68 218 GLN A O 1
ATOM 602 N N . ALA A 1 79 ? -18.604 1.700 24.827 1.00 49.40 219 ALA A N 1
ATOM 603 C CA . ALA A 1 79 ? -17.681 0.707 24.305 1.00 47.88 219 ALA A CA 1
ATOM 604 C C . ALA A 1 79 ? -16.231 1.051 24.644 1.00 51.82 219 ALA A C 1
ATOM 605 O O . ALA A 1 79 ? -15.528 0.290 25.331 1.00 55.86 219 ALA A O 1
ATOM 607 N N . PHE A 1 80 ? -15.803 2.229 24.231 1.00 55.42 220 PHE A N 1
ATOM 608 C CA . PHE A 1 80 ? -14.434 2.695 24.510 1.00 60.73 220 PHE A CA 1
ATOM 609 C C . PHE A 1 80 ? -14.038 2.917 25.981 1.00 63.36 220 PHE A C 1
ATOM 610 O O . PHE A 1 80 ? -12.898 2.704 26.329 1.00 70.63 220 PHE A O 1
ATOM 618 N N . ARG A 1 81 ? -14.993 3.331 26.809 1.00 64.37 221 ARG A N 1
ATOM 619 C CA . ARG A 1 81 ? -14.730 3.588 28.223 1.00 65.60 221 ARG A CA 1
ATOM 620 C C . ARG A 1 81 ? -14.929 2.354 29.103 1.00 64.51 221 ARG A C 1
ATOM 621 O O . ARG A 1 81 ? -15.085 2.472 30.320 1.00 65.17 221 ARG A O 1
ATOM 629 N N . ARG A 1 82 ? -14.921 1.180 28.476 1.00 60.32 222 ARG A N 1
ATOM 630 C CA . ARG A 1 82 ? -15.117 -0.128 29.117 1.00 59.46 222 ARG A CA 1
ATOM 631 C C . ARG A 1 82 ? -16.309 -0.233 30.068 1.00 56.68 222 ARG A C 1
ATOM 632 O O . ARG A 1 82 ? -16.186 -0.751 31.142 1.00 54.08 222 ARG A O 1
ATOM 640 N N . LYS A 1 83 ? -17.467 0.205 29.621 1.00 54.38 223 LYS A N 1
ATOM 641 C CA . LYS A 1 83 ? -18.681 0.221 30.407 1.00 54.34 223 LYS A CA 1
ATOM 642 C C . LYS A 1 83 ? -19.625 -0.942 30.066 1.00 52.31 223 LYS A C 1
ATOM 643 O O . LYS A 1 83 ? -20.690 -1.061 30.645 1.00 48.74 223 LYS A O 1
ATOM 649 N N . PHE A 1 84 ? -19.235 -1.793 29.114 1.00 44.50 224 PHE A N 1
ATOM 650 C CA . PHE A 1 84 ? -20.031 -2.956 28.730 1.00 39.42 224 PHE A CA 1
ATOM 651 C C . PHE A 1 84 ? -19.857 -4.013 29.824 1.00 39.58 224 PHE A C 1
ATOM 652 O O . PHE A 1 84 ? -18.911 -3.970 30.575 1.00 39.88 224 PHE A O 1
ATOM 660 N N . VAL A 1 85 ? -20.756 -4.992 29.823 1.00 35.18 225 VAL A N 1
ATOM 661 C CA . VAL A 1 85 ? -20.942 -5.921 30.916 1.00 37.56 225 VAL A CA 1
ATOM 662 C C . VAL A 1 85 ? -19.691 -6.819 31.079 1.00 37.69 225 VAL A C 1
ATOM 663 O O . VAL A 1 85 ? -19.334 -7.197 32.202 1.00 38.76 225 VAL A O 1
ATOM 667 N N . ILE A 1 86 ? -19.003 -7.108 29.978 1.00 37.23 226 ILE A N 1
ATOM 668 C CA . ILE A 1 86 ? -17.627 -7.662 30.074 1.00 39.21 226 ILE A CA 1
ATOM 669 C C . ILE A 1 86 ? -16.574 -6.644 29.630 1.00 41.05 226 ILE A C 1
ATOM 670 O O . ILE A 1 86 ? -16.223 -6.585 28.461 1.00 45.42 226 ILE A O 1
ATOM 675 N N . PRO A 1 87 ? -16.088 -5.810 30.555 1.00 42.97 227 PRO A N 1
ATOM 676 C CA . PRO A 1 87 ? -15.177 -4.768 30.050 1.00 43.99 227 PRO A CA 1
ATOM 677 C C . PRO A 1 87 ? -13.874 -5.281 29.412 1.00 46.38 227 PRO A C 1
ATOM 678 O O . PRO A 1 87 ? -13.488 -4.755 28.427 1.00 52.84 227 PRO A O 1
ATOM 682 N N . ASP A 1 88 ? -13.237 -6.330 29.927 1.00 48.71 228 ASP A N 1
ATOM 683 C CA . ASP A 1 88 ? -12.085 -6.927 29.252 1.00 45.16 228 ASP A CA 1
ATOM 684 C C . ASP A 1 88 ? -12.459 -8.114 28.376 1.00 46.07 228 ASP A C 1
ATOM 685 O O . ASP A 1 88 ? -12.160 -9.225 28.720 1.00 47.38 228 ASP A O 1
ATOM 690 N N . PHE A 1 89 ? -12.988 -7.843 27.172 1.00 46.52 229 PHE A N 1
ATOM 691 C CA . PHE A 1 89 ? -13.513 -8.879 26.319 1.00 47.19 229 PHE A CA 1
ATOM 692 C C . PHE A 1 89 ? -12.465 -9.723 25.586 1.00 49.28 229 PHE A C 1
ATOM 693 O O . PHE A 1 89 ? -12.672 -10.875 25.366 1.00 46.10 229 PHE A O 1
ATOM 701 N N . MET A 1 90 ? -11.359 -9.130 25.171 1.00 57.28 230 MET A N 1
ATOM 702 C CA . MET A 1 90 ? -10.243 -9.902 24.616 1.00 61.08 230 MET A CA 1
ATOM 703 C C . MET A 1 90 ? -9.742 -10.980 25.587 1.00 54.31 230 MET A C 1
ATOM 704 O O . MET A 1 90 ? -9.595 -12.111 25.234 1.00 54.72 230 MET A O 1
ATOM 709 N N . SER A 1 91 ? -9.569 -10.652 26.837 1.00 53.29 231 SER A N 1
ATOM 710 C CA . SER A 1 91 ? -9.208 -11.678 27.805 1.00 54.45 231 SER A CA 1
ATOM 711 C C . SER A 1 91 ? -10.357 -12.685 28.063 1.00 52.14 231 SER A C 1
ATOM 712 O O . SER A 1 91 ? -10.143 -13.897 28.200 1.00 52.99 231 SER A O 1
ATOM 715 N N . PHE A 1 92 ? -11.595 -12.223 28.074 1.00 52.04 232 PHE A N 1
ATOM 716 C CA . PHE A 1 92 ? -12.715 -13.186 28.187 1.00 46.56 232 PHE A CA 1
ATOM 717 C C . PHE A 1 92 ? -12.774 -14.231 27.059 1.00 44.85 232 PHE A C 1
ATOM 718 O O . PHE A 1 92 ? -12.968 -15.403 27.313 1.00 44.10 232 PHE A O 1
ATOM 726 N N . THR A 1 93 ? -12.615 -13.799 25.818 1.00 45.56 233 THR A N 1
ATOM 727 C CA . THR A 1 93 ? -12.734 -14.661 24.644 1.00 43.89 233 THR A CA 1
ATOM 728 C C . THR A 1 93 ? -11.548 -15.657 24.614 1.00 49.23 233 THR A C 1
ATOM 729 O O . THR A 1 93 ? -11.655 -16.798 24.222 1.00 53.53 233 THR A O 1
ATOM 733 N N . SER A 1 94 ? -10.391 -15.221 25.033 1.00 49.60 234 SER A N 1
ATOM 734 C CA . SER A 1 94 ? -9.317 -16.171 25.224 1.00 53.77 234 SER A CA 1
ATOM 735 C C . SER A 1 94 ? -9.698 -17.269 26.274 1.00 52.74 234 SER A C 1
ATOM 736 O O . SER A 1 94 ? -9.452 -18.438 26.037 1.00 53.41 234 SER A O 1
ATOM 739 N N . HIS A 1 95 ? -10.328 -16.934 27.397 1.00 50.08 235 HIS A N 1
ATOM 740 C CA . HIS A 1 95 ? -10.923 -18.006 28.280 1.00 50.71 235 HIS A CA 1
ATOM 741 C C . HIS A 1 95 ? -11.935 -18.890 27.583 1.00 49.09 235 HIS A C 1
ATOM 742 O O . HIS A 1 95 ? -11.880 -20.101 27.712 1.00 50.15 235 HIS A O 1
ATOM 749 N N . ILE A 1 96 ? -12.832 -18.313 26.786 1.00 50.47 236 ILE A N 1
ATOM 750 C CA . ILE A 1 96 ? -13.768 -19.118 25.979 1.00 48.91 236 ILE A CA 1
ATOM 751 C C . ILE A 1 96 ? -13.044 -20.100 25.021 1.00 51.02 236 ILE A C 1
ATOM 752 O O . ILE A 1 96 ? -13.393 -21.266 24.946 1.00 55.39 236 ILE A O 1
ATOM 757 N N . ASP A 1 97 ? -12.054 -19.621 24.293 1.00 49.35 237 ASP A N 1
ATOM 758 C CA . ASP A 1 97 ? -11.249 -20.458 23.408 1.00 53.89 237 ASP A CA 1
ATOM 759 C C . ASP A 1 97 ? -10.692 -21.680 24.153 1.00 53.75 237 ASP A C 1
ATOM 760 O O . ASP A 1 97 ? -10.833 -22.788 23.676 1.00 54.60 237 ASP A O 1
ATOM 765 N N . GLU A 1 98 ? -10.148 -21.485 25.347 1.00 53.33 238 GLU A N 1
ATOM 766 C CA . GLU A 1 98 ? -9.699 -22.571 26.194 1.00 55.36 238 GLU A CA 1
ATOM 767 C C . GLU A 1 98 ? -10.802 -23.524 26.610 1.00 51.64 238 GLU A C 1
ATOM 768 O O . GLU A 1 98 ? -10.581 -24.711 26.697 1.00 52.68 238 GLU A O 1
ATOM 774 N N . LEU A 1 99 ? -11.995 -23.042 26.889 1.00 49.04 239 LEU A N 1
ATOM 775 C CA . LEU A 1 99 ? -13.071 -23.991 27.198 1.00 47.02 239 LEU A CA 1
ATOM 776 C C . LEU A 1 99 ? -13.446 -24.763 25.945 1.00 45.96 239 LEU A C 1
ATOM 777 O O . LEU A 1 99 ? -13.666 -25.948 26.014 1.00 49.33 239 LEU A O 1
ATOM 782 N N . TYR A 1 100 ? -13.434 -24.094 24.801 1.00 45.21 240 TYR A N 1
ATOM 783 C CA . TYR A 1 100 ? -13.685 -24.705 23.512 1.00 47.24 240 TYR A CA 1
ATOM 784 C C . TYR A 1 100 ? -12.707 -25.899 23.218 1.00 50.43 240 TYR A C 1
ATOM 785 O O . TYR A 1 100 ? -13.147 -27.019 22.984 1.00 50.24 240 TYR A O 1
ATOM 794 N N . GLU A 1 101 ? -11.399 -25.642 23.253 1.00 49.95 241 GLU A N 1
ATOM 795 C CA . GLU A 1 101 ? -10.363 -26.648 22.984 1.00 51.76 241 GLU A CA 1
ATOM 796 C C . GLU A 1 101 ? -10.418 -27.844 23.936 1.00 54.28 241 GLU A C 1
ATOM 797 O O . GLU A 1 101 ? -10.142 -28.969 23.564 1.00 59.31 241 GLU A O 1
ATOM 803 N N . SER A 1 102 ? -10.731 -27.604 25.184 1.00 55.54 242 SER A N 1
ATOM 804 C CA . SER A 1 102 ? -10.792 -28.691 26.154 1.00 57.21 242 SER A CA 1
ATOM 805 C C . SER A 1 102 ? -12.071 -29.598 25.883 1.00 56.98 242 SER A C 1
ATOM 806 O O . SER A 1 102 ? -11.990 -30.827 25.814 1.00 58.77 242 SER A O 1
ATOM 809 N N . ALA A 1 103 ? -13.218 -28.993 25.605 1.00 54.78 243 ALA A N 1
ATOM 810 C CA . ALA A 1 103 ? -14.437 -29.740 25.147 1.00 53.86 243 ALA A CA 1
ATOM 811 C C . ALA A 1 103 ? -14.201 -30.415 23.781 1.00 57.89 243 ALA A C 1
ATOM 812 O O . ALA A 1 103 ? -14.822 -31.446 23.454 1.00 58.67 243 ALA A O 1
ATOM 814 N N . LYS A 1 104 ? -13.281 -29.866 22.983 1.00 60.65 244 LYS A N 1
ATOM 815 C CA . LYS A 1 104 ? -13.051 -30.413 21.652 1.00 62.95 244 LYS A CA 1
ATOM 816 C C . LYS A 1 104 ? -12.447 -31.793 21.727 1.00 65.60 244 LYS A C 1
ATOM 817 O O . LYS A 1 104 ? -12.658 -32.605 20.837 1.00 70.04 244 LYS A O 1
ATOM 823 N N . LYS A 1 105 ? -11.712 -32.081 22.789 1.00 67.63 245 LYS A N 1
ATOM 824 C CA . LYS A 1 105 ? -11.093 -33.423 22.941 1.00 70.57 245 LYS A CA 1
ATOM 825 C C . LYS A 1 105 ? -12.100 -34.503 23.321 1.00 68.02 245 LYS A C 1
ATOM 826 O O . LYS A 1 105 ? -11.786 -35.658 23.240 1.00 72.29 245 LYS A O 1
ATOM 832 N N . GLN A 1 106 ? -13.306 -34.146 23.755 1.00 65.19 246 GLN A N 1
ATOM 833 C CA . GLN A 1 106 ? -14.301 -35.181 24.044 1.00 64.43 246 GLN A CA 1
ATOM 834 C C . GLN A 1 106 ? -14.856 -35.620 22.711 1.00 65.09 246 GLN A C 1
ATOM 835 O O . GLN A 1 106 ? -15.264 -34.793 21.910 1.00 73.96 246 GLN A O 1
ATOM 841 N N . SER A 1 107 ? -14.843 -36.909 22.442 1.00 69.19 247 SER A N 1
ATOM 842 C CA . SER A 1 107 ? -15.255 -37.411 21.131 1.00 70.02 247 SER A CA 1
ATOM 843 C C . SER A 1 107 ? -16.385 -38.465 21.282 1.00 68.77 247 SER A C 1
ATOM 844 O O . SER A 1 107 ? -16.829 -39.071 20.301 1.00 71.50 247 SER A O 1
ATOM 847 N N . GLY A 1 108 ? -16.855 -38.666 22.518 1.00 65.15 248 GLY A N 1
ATOM 848 C CA . GLY A 1 108 ? -17.934 -39.596 22.767 1.00 63.46 248 GLY A CA 1
ATOM 849 C C . GLY A 1 108 ? -19.257 -39.086 22.219 1.00 59.30 248 GLY A C 1
ATOM 850 O O . GLY A 1 108 ? -19.376 -37.917 21.789 1.00 58.26 248 GLY A O 1
ATOM 851 N N . GLY A 1 109 ? -20.243 -39.962 22.256 1.00 56.69 249 GLY A N 1
ATOM 852 C CA . GLY A 1 109 ? -21.583 -39.661 21.789 1.00 57.90 249 GLY A CA 1
ATOM 853 C C . GLY A 1 109 ? -21.930 -40.243 20.426 1.00 58.26 249 GLY A C 1
ATOM 854 O O . GLY A 1 109 ? -21.073 -40.698 19.685 1.00 59.58 249 GLY A O 1
ATOM 855 N N . LYS A 1 110 ? -23.219 -40.212 20.119 1.00 59.61 250 LYS A N 1
ATOM 856 C CA . LYS A 1 110 ? -23.740 -40.720 18.883 1.00 60.86 250 LYS A CA 1
ATOM 857 C C . LYS A 1 110 ? -24.500 -39.654 18.200 1.00 56.54 250 LYS A C 1
ATOM 858 O O . LYS A 1 110 ? -25.431 -39.061 18.791 1.00 51.35 250 LYS A O 1
ATOM 864 N N . VAL A 1 111 ? -24.146 -39.421 16.943 1.00 56.02 251 VAL A N 1
ATOM 865 C CA . VAL A 1 111 ? -24.890 -38.500 16.105 1.00 56.00 251 VAL A CA 1
ATOM 866 C C . VAL A 1 111 ? -26.246 -39.135 15.932 1.00 56.70 251 VAL A C 1
ATOM 867 O O . VAL A 1 111 ? -26.335 -40.360 15.769 1.00 57.97 251 VAL A O 1
ATOM 871 N N . ALA A 1 112 ? -27.303 -38.328 15.995 1.00 53.42 252 ALA A N 1
ATOM 872 C CA . ALA A 1 112 ? -28.674 -38.825 15.819 1.00 57.69 252 ALA A CA 1
ATOM 873 C C . ALA A 1 112 ? -28.878 -39.291 14.394 1.00 62.65 252 ALA A C 1
ATOM 874 O O . ALA A 1 112 ? -28.377 -38.648 13.472 1.00 60.91 252 ALA A O 1
ATOM 876 N N . ASP A 1 113 ? -29.646 -40.370 14.220 1.00 68.05 253 ASP A N 1
ATOM 877 C CA . ASP A 1 113 ? -29.884 -40.994 12.896 1.00 74.64 253 ASP A CA 1
ATOM 878 C C . ASP A 1 113 ? -31.274 -41.598 12.656 1.00 75.18 253 ASP A C 1
ATOM 879 O O . ASP A 1 113 ? -31.435 -42.361 11.745 1.00 80.24 253 ASP A O 1
ATOM 884 N N . TYR A 1 114 ? -32.269 -41.247 13.452 1.00 78.61 254 TYR A N 1
ATOM 885 C CA . TYR A 1 114 ? -33.658 -41.551 13.120 1.00 78.00 254 TYR A CA 1
ATOM 886 C C . TYR A 1 114 ? -34.205 -40.868 11.825 1.00 78.55 254 TYR A C 1
ATOM 887 O O . TYR A 1 114 ? -35.179 -41.349 11.240 1.00 84.35 254 TYR A O 1
ATOM 896 N N . ILE A 1 115 ? -33.611 -39.760 11.390 1.00 74.29 255 ILE A N 1
ATOM 897 C CA . ILE A 1 115 ? -33.846 -39.264 10.023 1.00 75.51 255 ILE A CA 1
ATOM 898 C C . ILE A 1 115 ? -32.497 -39.128 9.318 1.00 75.26 255 ILE A C 1
ATOM 899 O O . ILE A 1 115 ? -31.477 -38.883 9.980 1.00 79.74 255 ILE A O 1
ATOM 904 N N . PRO A 1 116 ? -32.474 -39.269 7.983 1.00 77.43 256 PRO A N 1
ATOM 905 C CA . PRO A 1 116 ? -31.174 -39.175 7.288 1.00 80.92 256 PRO A CA 1
ATOM 906 C C . PRO A 1 116 ? -30.476 -37.822 7.442 1.00 74.32 256 PRO A C 1
ATOM 907 O O . PRO A 1 116 ? -29.287 -37.791 7.684 1.00 70.96 256 PRO A O 1
ATOM 911 N N . GLN A 1 117 ? -31.228 -36.734 7.376 1.00 71.86 257 GLN A N 1
ATOM 912 C CA . GLN A 1 117 ? -30.672 -35.377 7.448 1.00 69.99 257 GLN A CA 1
ATOM 913 C C . GLN A 1 117 ? -29.756 -35.139 8.654 1.00 66.83 257 GLN A C 1
ATOM 914 O O . GLN A 1 117 ? -28.732 -34.462 8.548 1.00 70.05 257 GLN A O 1
ATOM 920 N N . LEU A 1 118 ? -30.137 -35.695 9.790 1.00 67.60 258 LEU A N 1
ATOM 921 C CA . LEU A 1 118 ? -29.367 -35.565 11.016 1.00 65.17 258 LEU A CA 1
ATOM 922 C C . LEU A 1 118 ? -28.122 -36.474 11.004 1.00 64.51 258 LEU A C 1
ATOM 923 O O . LEU A 1 118 ? -27.049 -36.034 11.378 1.00 59.16 258 LEU A O 1
ATOM 928 N N . ALA A 1 119 ? -28.277 -37.731 10.580 1.00 70.27 259 ALA A N 1
ATOM 929 C CA . ALA A 1 119 ? -27.160 -38.726 10.541 1.00 72.40 259 ALA A CA 1
ATOM 930 C C . ALA A 1 119 ? -25.987 -38.328 9.650 1.00 72.93 259 ALA A C 1
ATOM 931 O O . ALA A 1 119 ? -24.916 -38.883 9.784 1.00 70.65 259 ALA A O 1
ATOM 933 N N . LYS A 1 120 ? -26.231 -37.405 8.724 1.00 75.57 260 LYS A N 1
ATOM 934 C CA . LYS A 1 120 ? -25.243 -36.909 7.758 1.00 80.29 260 LYS A CA 1
ATOM 935 C C . LYS A 1 120 ? -24.128 -36.051 8.434 1.00 75.74 260 LYS A C 1
ATOM 936 O O . LYS A 1 120 ? -23.006 -36.017 7.955 1.00 70.58 260 LYS A O 1
ATOM 942 N N . PHE A 1 121 ? -24.445 -35.369 9.538 1.00 68.32 261 PHE A N 1
ATOM 943 C CA . PHE A 1 121 ? -23.513 -34.405 10.148 1.00 67.63 261 PHE A CA 1
ATOM 944 C C . PHE A 1 121 ? -22.269 -35.054 10.767 1.00 69.55 261 PHE A C 1
ATOM 945 O O . PHE A 1 121 ? -22.381 -35.887 11.678 1.00 69.01 261 PHE A O 1
ATOM 953 N N . SER A 1 122 ? -21.100 -34.652 10.272 1.00 68.53 262 SER A N 1
ATOM 954 C CA . SER A 1 122 ? -19.790 -35.100 10.779 1.00 69.89 262 SER A CA 1
ATOM 955 C C . SER A 1 122 ? -19.696 -34.942 12.291 1.00 63.90 262 SER A C 1
ATOM 956 O O . SER A 1 122 ? -20.085 -33.928 12.815 1.00 60.98 262 SER A O 1
ATOM 959 N N . PRO A 1 123 ? -19.147 -35.944 12.981 1.00 64.80 263 PRO A N 1
ATOM 960 C CA . PRO A 1 123 ? -19.033 -35.907 14.440 1.00 62.65 263 PRO A CA 1
ATOM 961 C C . PRO A 1 123 ? -18.090 -34.846 14.971 1.00 60.57 263 PRO A C 1
ATOM 962 O O . PRO A 1 123 ? -18.230 -34.459 16.104 1.00 63.98 263 PRO A O 1
ATOM 966 N N . ASP A 1 124 ? -17.172 -34.354 14.153 1.00 62.32 264 ASP A N 1
ATOM 967 C CA . ASP A 1 124 ? -16.140 -33.426 14.597 1.00 61.80 264 ASP A CA 1
ATOM 968 C C . ASP A 1 124 ? -16.582 -31.974 14.512 1.00 57.24 264 ASP A C 1
ATOM 969 O O . ASP A 1 124 ? -15.812 -31.100 14.901 1.00 55.62 264 ASP A O 1
ATOM 974 N N . LEU A 1 125 ? -17.795 -31.709 14.039 1.00 55.43 265 LEU A N 1
ATOM 975 C CA . LEU A 1 125 ? -18.300 -30.342 13.979 1.00 51.99 265 LEU A CA 1
ATOM 976 C C . LEU A 1 125 ? -18.486 -29.844 15.406 1.00 49.86 265 LEU A C 1
ATOM 977 O O . LEU A 1 125 ? -19.119 -30.500 16.202 1.00 52.04 265 LEU A O 1
ATOM 982 N N . TRP A 1 126 ? -17.895 -28.700 15.718 1.00 48.82 266 TRP A N 1
ATOM 983 C CA . TRP A 1 126 ? -17.936 -28.122 17.051 1.00 47.32 266 TRP A CA 1
ATOM 984 C C . TRP A 1 126 ? -17.889 -26.607 16.965 1.00 48.61 266 TRP A C 1
ATOM 985 O O . TRP A 1 126 ? -16.949 -26.038 16.447 1.00 50.34 266 TRP A O 1
ATOM 996 N N . GLY A 1 127 ? -18.933 -25.952 17.454 1.00 49.18 267 GLY A N 1
ATOM 997 C CA . GLY A 1 127 ? -19.003 -24.506 17.413 1.00 44.24 267 GLY A CA 1
ATOM 998 C C . GLY A 1 127 ? -19.551 -23.880 18.670 1.00 42.98 267 GLY A C 1
ATOM 999 O O . GLY A 1 127 ? -20.400 -24.449 19.325 1.00 44.71 267 GLY A O 1
ATOM 1000 N N . VAL A 1 128 ? -19.043 -22.701 19.000 1.00 45.32 268 VAL A N 1
ATOM 1001 C CA . VAL A 1 128 ? -19.467 -21.946 20.158 1.00 40.96 268 VAL A CA 1
ATOM 1002 C C . VAL A 1 128 ? -19.478 -20.456 19.865 1.00 40.84 268 VAL A C 1
ATOM 1003 O O . VAL A 1 128 ? -18.477 -19.888 19.495 1.00 47.82 268 VAL A O 1
ATOM 1007 N N . SER A 1 129 ? -20.633 -19.833 19.997 1.00 40.94 269 SER A N 1
ATOM 1008 C CA . SER A 1 129 ? -20.759 -18.379 19.814 1.00 40.34 269 SER A CA 1
ATOM 1009 C C . SER A 1 129 ? -21.358 -17.735 21.037 1.00 38.88 269 SER A C 1
ATOM 1010 O O . SER A 1 129 ? -22.323 -18.253 21.635 1.00 43.16 269 SER A O 1
ATOM 1013 N N . VAL A 1 130 ? -20.817 -16.566 21.345 1.00 36.59 270 VAL A N 1
ATOM 1014 C CA . VAL A 1 130 ? -21.238 -15.735 22.406 1.00 35.88 270 VAL A CA 1
ATOM 1015 C C . VAL A 1 130 ? -21.721 -14.361 21.904 1.00 35.57 270 VAL A C 1
ATOM 1016 O O . VAL A 1 130 ? -21.186 -13.838 20.970 1.00 40.95 270 VAL A O 1
ATOM 1020 N N . CYS A 1 131 ? -22.754 -13.804 22.539 1.00 37.82 271 CYS A N 1
ATOM 1021 C CA . CYS A 1 131 ? -23.242 -12.447 22.323 1.00 35.96 271 CYS A CA 1
ATOM 1022 C C . CYS A 1 131 ? -23.628 -11.897 23.685 1.00 36.73 271 CYS A C 1
ATOM 1023 O O . CYS A 1 131 ? -24.586 -12.403 24.300 1.00 37.54 271 CYS A O 1
ATOM 1026 N N . THR A 1 132 ? -22.935 -10.852 24.168 1.00 34.50 272 THR A N 1
ATOM 1027 C CA . THR A 1 132 ? -23.243 -10.309 25.478 1.00 31.15 272 THR A CA 1
ATOM 1028 C C . THR A 1 132 ? -24.508 -9.413 25.295 1.00 32.29 272 THR A C 1
ATOM 1029 O O . THR A 1 132 ? -24.946 -9.078 24.178 1.00 32.61 272 THR A O 1
ATOM 1033 N N . VAL A 1 133 ? -25.057 -8.983 26.412 1.00 33.07 273 VAL A N 1
ATOM 1034 C CA . VAL A 1 133 ? -26.180 -8.048 26.414 1.00 31.50 273 VAL A CA 1
ATOM 1035 C C . VAL A 1 133 ? -25.886 -6.689 25.901 1.00 36.58 273 VAL A C 1
ATOM 1036 O O . VAL A 1 133 ? -26.791 -5.885 25.709 1.00 36.86 273 VAL A O 1
ATOM 1040 N N . ASP A 1 134 ? -24.614 -6.417 25.607 1.00 40.79 274 ASP A N 1
ATOM 1041 C CA . ASP A 1 134 ? -24.229 -5.164 24.963 1.00 37.06 274 ASP A CA 1
ATOM 1042 C C . ASP A 1 134 ? -23.875 -5.342 23.478 1.00 39.07 274 ASP A C 1
ATOM 1043 O O . ASP A 1 134 ? -23.460 -4.390 22.838 1.00 36.18 274 ASP A O 1
ATOM 1048 N N . GLY A 1 135 ? -24.049 -6.565 22.944 1.00 39.66 275 GLY A N 1
ATOM 1049 C CA . GLY A 1 135 ? -23.702 -6.915 21.545 1.00 40.57 275 GLY A CA 1
ATOM 1050 C C . GLY A 1 135 ? -22.240 -7.307 21.262 1.00 40.28 275 GLY A C 1
ATOM 1051 O O . GLY A 1 135 ? -21.786 -7.316 20.103 1.00 43.19 275 GLY A O 1
ATOM 1052 N N . GLN A 1 136 ? -21.487 -7.617 22.298 1.00 39.19 276 GLN A N 1
ATOM 1053 C CA . GLN A 1 136 ? -20.110 -8.091 22.099 1.00 38.44 276 GLN A CA 1
ATOM 1054 C C . GLN A 1 136 ? -20.163 -9.499 21.570 1.00 38.68 276 GLN A C 1
ATOM 1055 O O . GLN A 1 136 ? -20.912 -10.285 22.098 1.00 38.05 276 GLN A O 1
ATOM 1061 N N . ARG A 1 137 ? -19.426 -9.802 20.492 1.00 39.08 277 ARG A N 1
ATOM 1062 C CA . ARG A 1 137 ? -19.569 -11.084 19.793 1.00 40.56 277 ARG A CA 1
ATOM 1063 C C . ARG A 1 137 ? -18.257 -11.864 19.807 1.00 42.64 277 ARG A C 1
ATOM 1064 O O . ARG A 1 137 ? -17.207 -11.313 19.593 1.00 36.94 277 ARG A O 1
ATOM 1072 N N . HIS A 1 138 ? -18.337 -13.166 19.984 1.00 43.36 278 HIS A N 1
ATOM 1073 C CA . HIS A 1 138 ? -17.170 -13.979 19.739 1.00 44.68 278 HIS A CA 1
ATOM 1074 C C . HIS A 1 138 ? -17.577 -15.333 19.284 1.00 43.50 278 HIS A C 1
ATOM 1075 O O . HIS A 1 138 ? -18.502 -15.886 19.809 1.00 43.67 278 HIS A O 1
ATOM 1082 N N . SER A 1 139 ? -16.882 -15.857 18.270 1.00 49.03 279 SER A N 1
ATOM 1083 C CA . SER A 1 139 ? -17.086 -17.213 17.765 1.00 47.29 279 SER A CA 1
ATOM 1084 C C . SER A 1 139 ? -15.770 -17.939 17.577 1.00 47.78 279 SER A C 1
ATOM 1085 O O . SER A 1 139 ? -14.794 -17.377 17.082 1.00 54.85 279 SER A O 1
ATOM 1088 N N . ILE A 1 140 ? -15.774 -19.202 17.941 1.00 45.01 280 ILE A N 1
ATOM 1089 C CA . ILE A 1 140 ? -14.748 -20.111 17.569 1.00 46.42 280 ILE A CA 1
ATOM 1090 C C . ILE A 1 140 ? -15.380 -21.433 17.110 1.00 46.76 280 ILE A C 1
ATOM 1091 O O . ILE A 1 140 ? -16.376 -21.880 17.670 1.00 50.20 280 ILE A O 1
ATOM 1096 N N . GLY A 1 141 ? -14.812 -22.027 16.085 1.00 52.10 281 GLY A N 1
ATOM 1097 C CA . GLY A 1 141 ? -15.156 -23.358 15.574 1.00 51.70 281 GLY A CA 1
ATOM 1098 C C . GLY A 1 141 ? -16.119 -23.225 14.432 1.00 52.76 281 GLY A C 1
ATOM 1099 O O . GLY A 1 141 ? -16.099 -22.232 13.746 1.00 51.34 281 GLY A O 1
ATOM 1100 N N . ASP A 1 142 ? -17.023 -24.196 14.291 1.00 53.40 282 ASP A N 1
ATOM 1101 C CA . ASP A 1 142 ? -17.991 -24.221 13.206 1.00 52.47 282 ASP A CA 1
ATOM 1102 C C . ASP A 1 142 ? -19.320 -23.451 13.467 1.00 49.51 282 ASP A C 1
ATOM 1103 O O . ASP A 1 142 ? -20.420 -24.017 13.473 1.00 45.58 282 ASP A O 1
ATOM 1108 N N . THR A 1 143 ? -19.194 -22.133 13.587 1.00 50.76 283 THR A N 1
ATOM 1109 C CA . THR A 1 143 ? -20.289 -21.266 14.020 1.00 44.16 283 THR A CA 1
ATOM 1110 C C . THR A 1 143 ? -21.092 -20.645 12.884 1.00 43.58 283 THR A C 1
ATOM 1111 O O . THR A 1 143 ? -22.061 -19.964 13.116 1.00 44.64 283 THR A O 1
ATOM 1115 N N . LYS A 1 144 ? -20.681 -20.829 11.646 1.00 48.75 284 LYS A N 1
ATOM 1116 C CA . LYS A 1 144 ? -21.412 -20.286 10.507 1.00 53.62 284 LYS A CA 1
ATOM 1117 C C . LYS A 1 144 ? -22.010 -21.394 9.638 1.00 54.97 284 LYS A C 1
ATOM 1118 O O . LYS A 1 144 ? -22.356 -21.133 8.501 1.00 55.49 284 LYS A O 1
ATOM 1124 N N . VAL A 1 145 ? -22.174 -22.600 10.198 1.00 56.23 285 VAL A N 1
ATOM 1125 C CA . VAL A 1 145 ? -22.885 -23.718 9.555 1.00 54.74 285 VAL A CA 1
ATOM 1126 C C . VAL A 1 145 ? -24.363 -23.913 9.940 1.00 50.56 285 VAL A C 1
ATOM 1127 O O . VAL A 1 145 ? -24.668 -24.101 11.104 1.00 52.37 285 VAL A O 1
ATOM 1131 N N . PRO A 1 146 ? -25.274 -23.966 8.943 1.00 49.63 286 PRO A N 1
ATOM 1132 C CA . PRO A 1 146 ? -26.675 -24.236 9.239 1.00 46.71 286 PRO A CA 1
ATOM 1133 C C . PRO A 1 146 ? -26.955 -25.557 9.936 1.00 46.36 286 PRO A C 1
ATOM 1134 O O . PRO A 1 146 ? -26.420 -26.560 9.565 1.00 47.73 286 PRO A O 1
ATOM 1138 N N . PHE A 1 147 ? -27.758 -25.535 10.994 1.00 45.04 287 PHE A N 1
ATOM 1139 C CA . PHE A 1 147 ? -28.291 -26.738 11.644 1.00 42.84 287 PHE A CA 1
ATOM 1140 C C . PHE A 1 147 ? -29.683 -26.417 12.147 1.00 43.60 287 PHE A C 1
ATOM 1141 O O . PHE A 1 147 ? -30.009 -25.227 12.404 1.00 42.39 287 PHE A O 1
ATOM 1149 N N . CYS A 1 148 ? -30.509 -27.455 12.263 1.00 43.02 288 CYS A N 1
ATOM 1150 C CA . CYS A 1 148 ? -31.873 -27.314 12.839 1.00 42.57 288 CYS A CA 1
ATOM 1151 C C . CYS A 1 148 ? -31.967 -27.098 14.351 1.00 41.69 288 CYS A C 1
ATOM 1152 O O . CYS A 1 148 ? -31.286 -27.729 15.159 1.00 47.33 288 CYS A O 1
ATOM 1155 N N . LEU A 1 149 ? -32.831 -26.182 14.742 1.00 38.90 289 LEU A N 1
ATOM 1156 C CA . LEU A 1 149 ? -33.081 -25.914 16.140 1.00 37.04 289 LEU A CA 1
ATOM 1157 C C . LEU A 1 149 ? -33.615 -27.173 16.828 1.00 36.18 289 LEU A C 1
ATOM 1158 O O . LEU A 1 149 ? -33.254 -27.468 17.959 1.00 35.69 289 LEU A O 1
ATOM 1163 N N . GLN A 1 150 ? -34.557 -27.864 16.191 1.00 39.28 290 GLN A N 1
ATOM 1164 C CA . GLN A 1 150 ? -35.236 -28.985 16.875 1.00 40.27 290 GLN A CA 1
ATOM 1165 C C . GLN A 1 150 ? -35.846 -28.475 18.177 1.00 39.24 290 GLN A C 1
ATOM 1166 O O . GLN A 1 150 ? -36.415 -27.394 18.190 1.00 41.19 290 GLN A O 1
ATOM 1172 N N . SER A 1 151 ? -35.699 -29.197 19.276 1.00 38.06 291 SER A N 1
ATOM 1173 C CA . SER A 1 151 ? -36.232 -28.794 20.557 1.00 36.72 291 SER A CA 1
ATOM 1174 C C . SER A 1 151 ? -35.701 -27.498 21.138 1.00 37.76 291 SER A C 1
ATOM 1175 O O . SER A 1 151 ? -36.361 -26.904 22.024 1.00 34.86 291 SER A O 1
ATOM 1178 N N . CYS A 1 152 ? -34.583 -27.001 20.644 1.00 35.67 292 CYS A N 1
ATOM 1179 C CA . CYS A 1 152 ? -34.160 -25.646 21.059 1.00 36.30 292 CYS A CA 1
ATOM 1180 C C . CYS A 1 152 ? -35.218 -24.638 20.670 1.00 36.72 292 CYS A C 1
ATOM 1181 O O . CYS A 1 152 ? -35.224 -23.536 21.171 1.00 40.35 292 CYS A O 1
ATOM 1184 N N . VAL A 1 153 ? -36.144 -25.008 19.780 1.00 40.23 293 VAL A N 1
ATOM 1185 C CA . VAL A 1 153 ? -37.217 -24.085 19.415 1.00 35.87 293 VAL A CA 1
ATOM 1186 C C . VAL A 1 153 ? -38.247 -23.999 20.510 1.00 34.93 293 VAL A C 1
ATOM 1187 O O . VAL A 1 153 ? -38.994 -22.989 20.558 1.00 37.10 293 VAL A O 1
ATOM 1191 N N . LYS A 1 154 ? -38.301 -25.009 21.398 1.00 35.15 294 LYS A N 1
ATOM 1192 C CA . LYS A 1 154 ? -39.383 -25.058 22.417 1.00 35.60 294 LYS A CA 1
ATOM 1193 C C . LYS A 1 154 ? -39.537 -23.795 23.294 1.00 39.25 294 LYS A C 1
ATOM 1194 O O . LYS A 1 154 ? -40.647 -23.304 23.456 1.00 38.44 294 LYS A O 1
ATOM 1200 N N . PRO A 1 155 ? -38.420 -23.239 23.815 1.00 36.19 295 PRO A N 1
ATOM 1201 C CA . PRO A 1 155 ? -38.531 -21.986 24.558 1.00 38.77 295 PRO A CA 1
ATOM 1202 C C . PRO A 1 155 ? -38.912 -20.754 23.726 1.00 34.74 295 PRO A C 1
ATOM 1203 O O . PRO A 1 155 ? -39.593 -19.903 24.235 1.00 34.86 295 PRO A O 1
ATOM 1207 N N . LEU A 1 156 ? -38.445 -20.646 22.496 1.00 32.93 296 LEU A N 1
ATOM 1208 C CA . LEU A 1 156 ? -38.704 -19.494 21.671 1.00 31.39 296 LEU A CA 1
ATOM 1209 C C . LEU A 1 156 ? -40.232 -19.491 21.334 1.00 35.20 296 LEU A C 1
ATOM 1210 O O . LEU A 1 156 ? -40.878 -18.480 21.446 1.00 38.86 296 LEU A O 1
ATOM 1215 N N . LYS A 1 157 ? -40.828 -20.643 21.044 1.00 36.31 297 LYS A N 1
ATOM 1216 C CA . LYS A 1 157 ? -42.243 -20.656 20.754 1.00 41.38 297 LYS A CA 1
ATOM 1217 C C . LYS A 1 157 ? -43.087 -20.459 21.978 1.00 36.76 297 LYS A C 1
ATOM 1218 O O . LYS A 1 157 ? -44.053 -19.738 21.904 1.00 33.34 297 LYS A O 1
ATOM 1224 N N . TYR A 1 158 ? -42.655 -20.971 23.124 1.00 32.61 298 TYR A N 1
ATOM 1225 C CA . TYR A 1 158 ? -43.325 -20.620 24.374 1.00 34.42 298 TYR A CA 1
ATOM 1226 C C . TYR A 1 158 ? -43.281 -19.087 24.710 1.00 36.49 298 TYR A C 1
ATOM 1227 O O . TYR A 1 158 ? -44.269 -18.502 25.161 1.00 30.06 298 TYR A O 1
ATOM 1236 N N . ALA A 1 159 ? -42.096 -18.510 24.567 1.00 31.62 299 ALA A N 1
ATOM 1237 C CA . ALA A 1 159 ? -41.902 -17.059 24.727 1.00 35.78 299 ALA A CA 1
ATOM 1238 C C . ALA A 1 159 ? -42.877 -16.289 23.806 1.00 31.96 299 ALA A C 1
ATOM 1239 O O . ALA A 1 159 ? -43.503 -15.408 24.227 1.00 34.05 299 ALA A O 1
ATOM 1241 N N . ILE A 1 160 ? -42.938 -16.631 22.541 1.00 34.74 300 ILE A N 1
ATOM 1242 C CA . ILE A 1 160 ? -43.894 -16.014 21.587 1.00 36.57 300 ILE A CA 1
ATOM 1243 C C . ILE A 1 160 ? -45.341 -16.093 22.101 1.00 35.63 300 ILE A C 1
ATOM 1244 O O . ILE A 1 160 ? -46.051 -15.095 22.071 1.00 37.42 300 ILE A O 1
ATOM 1249 N N . ALA A 1 161 ? -45.748 -17.238 22.631 1.00 34.59 301 ALA A N 1
ATOM 1250 C CA . ALA A 1 161 ? -47.138 -17.443 23.068 1.00 34.36 301 ALA A CA 1
ATOM 1251 C C . ALA A 1 161 ? -47.408 -16.623 24.293 1.00 36.30 301 ALA A C 1
ATOM 1252 O O . ALA A 1 161 ? -48.495 -16.065 24.425 1.00 38.17 301 ALA A O 1
ATOM 1254 N N . VAL A 1 162 ? -46.474 -16.590 25.247 1.00 33.91 302 VAL A N 1
ATOM 1255 C CA . VAL A 1 162 ? -46.714 -15.828 26.443 1.00 35.21 302 VAL A CA 1
ATOM 1256 C C . VAL A 1 162 ? -46.706 -14.328 26.088 1.00 40.97 302 VAL A C 1
ATOM 1257 O O . VAL A 1 162 ? -47.535 -13.525 26.614 1.00 37.34 302 VAL A O 1
ATOM 1261 N N . ASN A 1 163 ? -45.812 -13.945 25.153 1.00 37.16 303 ASN A N 1
ATOM 1262 C CA . ASN A 1 163 ? -45.804 -12.550 24.699 1.00 37.05 303 ASN A CA 1
ATOM 1263 C C . ASN A 1 163 ? -47.138 -12.123 24.128 1.00 38.65 303 ASN A C 1
ATOM 1264 O O . ASN A 1 163 ? -47.594 -11.077 24.442 1.00 36.97 303 ASN A O 1
ATOM 1269 N N . ASP A 1 164 ? -47.744 -12.960 23.288 1.00 36.56 304 ASP A N 1
ATOM 1270 C CA . ASP A 1 164 ? -48.936 -12.609 22.603 1.00 41.69 304 ASP A CA 1
ATOM 1271 C C . ASP A 1 164 ? -50.210 -12.815 23.464 1.00 38.69 304 ASP A C 1
ATOM 1272 O O . ASP A 1 164 ? -51.098 -12.106 23.266 1.00 42.38 304 ASP A O 1
ATOM 1277 N N . LEU A 1 165 ? -50.250 -13.757 24.393 1.00 38.63 305 LEU A N 1
ATOM 1278 C CA . LEU A 1 165 ? -51.479 -14.222 25.064 1.00 38.98 305 LEU A CA 1
ATOM 1279 C C . LEU A 1 165 ? -51.509 -14.064 26.562 1.00 38.73 305 LEU A C 1
ATOM 1280 O O . LEU A 1 165 ? -52.578 -14.083 27.195 1.00 44.11 305 LEU A O 1
ATOM 1285 N N . GLY A 1 166 ? -50.332 -13.899 27.144 1.00 39.95 306 GLY A N 1
ATOM 1286 C CA . GLY A 1 166 ? -50.157 -13.727 28.569 1.00 37.43 306 GLY A CA 1
ATOM 1287 C C . GLY A 1 166 ? -49.970 -15.066 29.256 1.00 39.10 306 GLY A C 1
ATOM 1288 O O . GLY A 1 166 ? -50.443 -16.080 28.772 1.00 37.62 306 GLY A O 1
ATOM 1289 N N . THR A 1 167 ? -49.343 -15.046 30.423 1.00 38.50 307 THR A N 1
ATOM 1290 C CA . THR A 1 167 ? -49.128 -16.200 31.272 1.00 36.71 307 THR A CA 1
ATOM 1291 C C . THR A 1 167 ? -50.375 -16.997 31.609 1.00 40.23 307 THR A C 1
ATOM 1292 O O . THR A 1 167 ? -50.360 -18.223 31.580 1.00 43.71 307 THR A O 1
ATOM 1296 N N . GLU A 1 168 ? -51.427 -16.322 32.008 1.00 42.09 308 GLU A N 1
ATOM 1297 C CA . GLU A 1 168 ? -52.647 -16.971 32.483 1.00 42.78 308 GLU A CA 1
ATOM 1298 C C . GLU A 1 168 ? -53.323 -17.826 31.405 1.00 41.82 308 GLU A C 1
ATOM 1299 O O . GLU A 1 168 ? -53.677 -18.955 31.682 1.00 42.98 308 GLU A O 1
ATOM 1305 N N . TYR A 1 169 ? -53.407 -17.324 30.172 1.00 37.87 309 TYR A N 1
ATOM 1306 C CA . TYR A 1 169 ? -53.989 -18.039 29.087 1.00 35.26 309 TYR A CA 1
ATOM 1307 C C . TYR A 1 169 ? -53.147 -19.244 28.715 1.00 37.12 309 TYR A C 1
ATOM 1308 O O . TYR A 1 169 ? -53.656 -20.346 28.645 1.00 37.82 309 TYR A O 1
ATOM 1317 N N . VAL A 1 170 ? -51.847 -19.040 28.535 1.00 36.35 310 VAL A N 1
ATOM 1318 C CA . VAL A 1 170 ? -50.989 -20.110 28.175 1.00 34.85 310 VAL A CA 1
ATOM 1319 C C . VAL A 1 170 ? -51.050 -21.235 29.194 1.00 35.71 310 VAL A C 1
ATOM 1320 O O . VAL A 1 170 ? -51.194 -22.378 28.822 1.00 36.09 310 VAL A O 1
ATOM 1324 N N . HIS A 1 171 ? -51.021 -20.894 30.480 1.00 37.68 311 HIS A N 1
ATOM 1325 C CA . HIS A 1 171 ? -51.025 -21.874 31.518 1.00 36.83 311 HIS A CA 1
ATOM 1326 C C . HIS A 1 171 ? -52.349 -22.479 31.850 1.00 42.84 311 HIS A C 1
ATOM 1327 O O . HIS A 1 171 ? -52.395 -23.378 32.699 1.00 42.55 311 HIS A O 1
ATOM 1334 N N . ARG A 1 172 ? -53.421 -22.112 31.101 1.00 45.66 312 ARG A N 1
ATOM 1335 C CA . ARG A 1 172 ? -54.644 -22.920 31.122 1.00 45.84 312 ARG A CA 1
ATOM 1336 C C . ARG A 1 172 ? -54.351 -24.208 30.406 1.00 43.26 312 ARG A C 1
ATOM 1337 O O . ARG A 1 172 ? -54.981 -25.192 30.691 1.00 40.57 312 ARG A O 1
ATOM 1345 N N . TYR A 1 173 ? -53.402 -24.202 29.461 1.00 41.97 313 TYR A N 1
ATOM 1346 C CA . TYR A 1 173 ? -53.170 -25.373 28.604 1.00 41.66 313 TYR A CA 1
ATOM 1347 C C . TYR A 1 173 ? -51.944 -26.253 28.966 1.00 41.04 313 TYR A C 1
ATOM 1348 O O . TYR A 1 173 ? -51.848 -27.428 28.597 1.00 40.00 313 TYR A O 1
ATOM 1357 N N . VAL A 1 174 ? -50.987 -25.662 29.662 1.00 42.81 314 VAL A N 1
ATOM 1358 C CA . VAL A 1 174 ? -49.737 -26.314 29.977 1.00 36.33 314 VAL A CA 1
ATOM 1359 C C . VAL A 1 174 ? -49.288 -25.970 31.430 1.00 35.72 314 VAL A C 1
ATOM 1360 O O . VAL A 1 174 ? -49.569 -24.881 31.970 1.00 36.25 314 VAL A O 1
ATOM 1364 N N . GLY A 1 175 ? -48.564 -26.872 32.058 1.00 33.87 315 GLY A N 1
ATOM 1365 C CA . GLY A 1 175 ? -48.087 -26.695 33.424 1.00 33.83 315 GLY A CA 1
ATOM 1366 C C . GLY A 1 175 ? -46.868 -25.849 33.501 1.00 33.01 315 GLY A C 1
ATOM 1367 O O . GLY A 1 175 ? -46.379 -25.412 32.504 1.00 31.06 315 GLY A O 1
ATOM 1368 N N . LYS A 1 176 ? -46.359 -25.692 34.720 1.00 39.71 316 LYS A N 1
ATOM 1369 C CA . LYS A 1 176 ? -45.216 -24.807 35.045 1.00 39.53 316 LYS A CA 1
ATOM 1370 C C . LYS A 1 176 ? -44.033 -25.492 35.712 1.00 39.87 316 LYS A C 1
ATOM 1371 O O . LYS A 1 176 ? -43.181 -24.800 36.232 1.00 40.38 316 LYS A O 1
ATOM 1377 N N . GLU A 1 177 ? -43.996 -26.819 35.798 1.00 42.22 317 GLU A N 1
ATOM 1378 C CA . GLU A 1 177 ? -42.953 -27.468 36.530 1.00 43.87 317 GLU A CA 1
ATOM 1379 C C . GLU A 1 177 ? -42.424 -28.792 35.913 1.00 49.68 317 GLU A C 1
ATOM 1380 O O . GLU A 1 177 ? -43.041 -29.354 35.024 1.00 47.28 317 GLU A O 1
ATOM 1386 N N . PRO A 1 178 ? -41.244 -29.284 36.385 1.00 51.96 318 PRO A N 1
ATOM 1387 C CA . PRO A 1 178 ? -40.749 -30.591 35.969 1.00 50.11 318 PRO A CA 1
ATOM 1388 C C . PRO A 1 178 ? -41.702 -31.721 36.290 1.00 48.57 318 PRO A C 1
ATOM 1389 O O . PRO A 1 178 ? -42.401 -31.689 37.274 1.00 49.55 318 PRO A O 1
ATOM 1393 N N . SER A 1 179 ? -41.746 -32.706 35.429 1.00 57.74 319 SER A N 1
ATOM 1394 C CA . SER A 1 179 ? -42.445 -33.958 35.727 1.00 66.55 319 SER A CA 1
ATOM 1395 C C . SER A 1 179 ? -41.703 -34.734 36.790 1.00 66.14 319 SER A C 1
ATOM 1396 O O . SER A 1 179 ? -42.330 -35.433 37.562 1.00 63.58 319 SER A O 1
ATOM 1399 N N . GLY A 1 180 ? -40.369 -34.623 36.830 1.00 63.63 320 GLY A N 1
ATOM 1400 C CA . GLY A 1 180 ? -39.572 -35.447 37.766 1.00 71.60 320 GLY A CA 1
ATOM 1401 C C . GLY A 1 180 ? -39.685 -36.967 37.542 1.00 77.69 320 GLY A C 1
ATOM 1402 O O . GLY A 1 180 ? -39.321 -37.773 38.411 1.00 85.93 320 GLY A O 1
ATOM 1403 N N . LEU A 1 181 ? -40.202 -37.342 36.375 1.00 75.78 321 LEU A N 1
ATOM 1404 C CA . LEU A 1 181 ? -40.183 -38.702 35.849 1.00 84.60 321 LEU A CA 1
ATOM 1405 C C . LEU A 1 181 ? -39.550 -38.515 34.477 1.00 85.22 321 LEU A C 1
ATOM 1406 O O . LEU A 1 181 ? -39.272 -37.358 34.110 1.00 81.31 321 LEU A O 1
ATOM 1411 N N . ARG A 1 182 ? -39.346 -39.602 33.720 1.00 79.53 322 ARG A N 1
ATOM 1412 C CA . ARG A 1 182 ? -38.597 -39.542 32.450 1.00 81.53 322 ARG A CA 1
ATOM 1413 C C . ARG A 1 182 ? -39.301 -38.618 31.450 1.00 80.21 322 ARG A C 1
ATOM 1414 O O . ARG A 1 182 ? -40.533 -38.575 31.418 1.00 78.06 322 ARG A O 1
ATOM 1422 N N . PHE A 1 183 ? -38.530 -37.876 30.641 1.0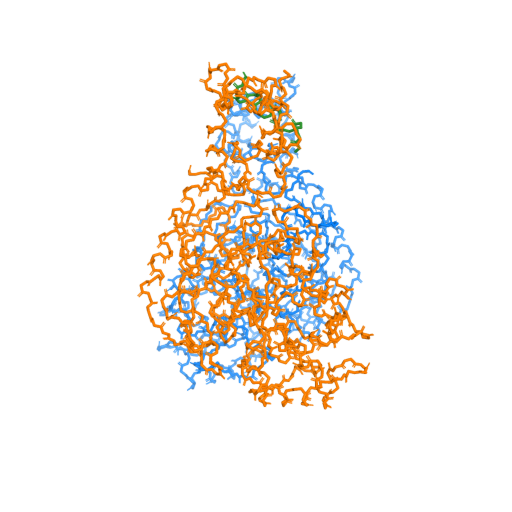0 80.61 323 PHE A N 1
ATOM 1423 C CA . PHE A 1 183 ? -39.120 -36.994 29.600 1.00 78.42 323 PHE A CA 1
ATOM 1424 C C . PHE A 1 183 ? -40.044 -37.739 28.627 1.00 82.91 323 PHE A C 1
ATOM 1425 O O . PHE A 1 183 ? -40.968 -37.143 28.064 1.00 81.71 323 PHE A O 1
ATOM 1433 N N . ASN A 1 184 ? -39.787 -39.037 28.526 1.00 85.13 324 ASN A N 1
ATOM 1434 C CA . ASN A 1 184 ? -40.600 -40.019 27.835 1.00 94.47 324 ASN A CA 1
ATOM 1435 C C . ASN A 1 184 ? -41.961 -40.166 28.484 1.00 91.81 324 ASN A C 1
ATOM 1436 O O . ASN A 1 184 ? -42.090 -40.112 29.692 1.00 82.07 324 ASN A O 1
ATOM 1441 N N . LYS A 1 185 ? -42.989 -40.375 27.688 1.00 94.87 325 LYS A N 1
ATOM 1442 C CA . LYS A 1 185 ? -44.316 -40.387 28.267 1.00 91.10 325 LYS A CA 1
ATOM 1443 C C . LYS A 1 185 ? -45.220 -41.493 27.744 1.00 95.47 325 LYS A C 1
ATOM 1444 O O . LYS A 1 185 ? -44.752 -42.599 27.462 1.00 100.27 325 LYS A O 1
ATOM 1450 N N . LEU A 1 186 ? -46.514 -41.213 27.642 1.00 91.78 326 LEU A N 1
ATOM 1451 C CA . LEU A 1 186 ? -47.040 -39.908 27.980 1.00 87.62 326 LEU A CA 1
ATOM 1452 C C . LEU A 1 186 ? -47.935 -39.914 29.192 1.00 79.76 326 LEU A C 1
ATOM 1453 O O . LEU A 1 186 ? -48.499 -40.930 29.574 1.00 72.87 326 LEU A O 1
ATOM 1458 N N . PHE A 1 187 ? -48.059 -38.745 29.785 1.00 72.70 327 PHE A N 1
ATOM 1459 C CA . PHE A 1 187 ? -49.087 -38.509 30.761 1.00 78.79 327 PHE A CA 1
ATOM 1460 C C . PHE A 1 187 ? -49.234 -37.029 31.054 1.00 63.18 327 PHE A C 1
ATOM 1461 O O . PHE A 1 187 ? -48.518 -36.209 30.514 1.00 63.64 327 PHE A O 1
ATOM 1469 N N . LEU A 1 188 ? -50.201 -36.707 31.883 1.00 56.94 328 LEU A N 1
ATOM 1470 C CA . LEU A 1 188 ? -50.552 -35.343 32.149 1.00 54.45 328 LEU A CA 1
ATOM 1471 C C . LEU A 1 188 ? -50.484 -35.137 33.627 1.00 53.88 328 LEU A C 1
ATOM 1472 O O . LEU A 1 188 ? -50.511 -36.082 34.374 1.00 58.10 328 LEU A O 1
ATOM 1477 N N . ASN A 1 189 ? -50.386 -33.899 34.057 1.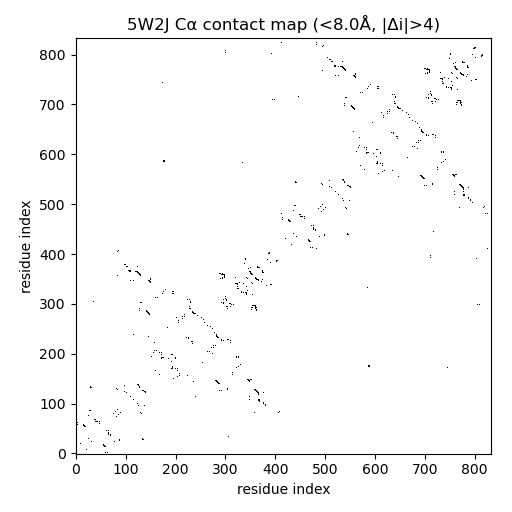00 48.42 329 ASN A N 1
ATOM 1478 C CA . ASN A 1 189 ? -50.344 -33.624 35.467 1.00 49.25 329 ASN A CA 1
ATOM 1479 C C . ASN A 1 189 ? -51.718 -33.795 36.127 1.00 57.75 329 ASN A C 1
ATOM 1480 O O . ASN A 1 189 ? -52.669 -34.219 35.498 1.00 55.80 329 ASN A O 1
ATOM 1485 N N . GLU A 1 190 ? -51.801 -33.487 37.408 1.00 67.15 330 GLU A N 1
ATOM 1486 C CA . GLU A 1 190 ? -53.045 -33.597 38.143 1.00 70.96 330 GLU A CA 1
ATOM 1487 C C . GLU A 1 190 ? -54.178 -32.860 37.463 1.00 69.21 330 GLU A C 1
ATOM 1488 O O . GLU A 1 190 ? -55.332 -33.121 37.739 1.00 65.67 330 GLU A O 1
ATOM 1494 N N . ASP A 1 191 ? -53.854 -31.915 36.597 1.00 68.44 331 ASP A N 1
ATOM 1495 C CA . ASP A 1 191 ? -54.884 -31.086 36.001 1.00 67.11 331 ASP A CA 1
ATOM 1496 C C . ASP A 1 191 ? -55.121 -31.442 34.564 1.00 64.03 331 ASP A C 1
ATOM 1497 O O . ASP A 1 191 ? -55.764 -30.718 33.834 1.00 63.10 331 ASP A O 1
ATOM 1502 N N . ASP A 1 192 ? -54.576 -32.571 34.165 1.00 65.59 332 ASP A N 1
ATOM 1503 C CA . ASP A 1 192 ? -54.725 -33.036 32.812 1.00 62.28 332 ASP A CA 1
ATOM 1504 C C . ASP A 1 192 ? -54.093 -32.092 31.813 1.00 54.94 332 ASP A C 1
ATOM 1505 O O . ASP A 1 192 ? -54.645 -31.848 30.764 1.00 54.00 332 ASP A O 1
ATOM 1510 N N . LYS A 1 193 ? -52.933 -31.562 32.154 1.00 48.59 333 LYS A N 1
ATOM 1511 C CA . LYS A 1 193 ? -52.179 -30.739 31.237 1.00 49.20 333 LYS A CA 1
ATOM 1512 C C . LYS A 1 193 ? -50.835 -31.377 31.073 1.00 44.86 333 LYS A C 1
ATOM 1513 O O . LYS A 1 193 ? -50.380 -32.066 31.947 1.00 47.15 333 LYS A O 1
ATOM 1519 N N . PRO A 1 194 ? -50.192 -31.154 29.947 1.00 42.80 334 PRO A N 1
ATOM 1520 C CA . PRO A 1 194 ? -48.794 -31.528 29.839 1.00 43.90 334 PRO A CA 1
ATOM 1521 C C . PRO A 1 194 ? -48.045 -30.760 30.921 1.00 40.95 334 PRO A C 1
ATOM 1522 O O . PRO A 1 194 ? -48.443 -29.671 31.253 1.00 35.53 334 PRO A O 1
ATOM 1526 N N . HIS A 1 195 ? -47.014 -31.358 31.488 1.00 41.36 335 HIS A N 1
ATOM 1527 C CA . HIS A 1 195 ? -46.416 -30.846 32.733 1.00 41.34 335 HIS A CA 1
ATOM 1528 C C . HIS A 1 195 ? -45.766 -29.518 32.551 1.00 38.99 335 HIS A C 1
ATOM 1529 O O . HIS A 1 195 ? -45.752 -28.686 33.453 1.00 38.63 335 HIS A O 1
ATOM 1536 N N . ASN A 1 196 ? -45.229 -29.281 31.374 1.00 39.43 336 ASN A N 1
ATOM 1537 C CA . ASN A 1 196 ? -44.499 -28.034 31.118 1.00 38.42 336 ASN A CA 1
ATOM 1538 C C . ASN A 1 196 ? -44.297 -27.913 29.631 1.00 38.06 336 ASN A C 1
ATOM 1539 O O . ASN A 1 196 ? -44.541 -28.897 28.887 1.00 40.10 336 ASN A O 1
ATOM 1544 N N . PRO A 1 197 ? -43.934 -26.709 29.171 1.00 36.03 337 PRO A N 1
ATOM 1545 C CA . PRO A 1 197 ? -43.851 -26.458 27.727 1.00 35.16 337 PRO A CA 1
ATOM 1546 C C . PRO A 1 197 ? -42.627 -27.088 27.056 1.00 39.69 337 PRO A C 1
ATOM 1547 O O . PRO A 1 197 ? -42.524 -27.011 25.816 1.00 41.41 337 PRO A O 1
ATOM 1551 N N . MET A 1 198 ? -41.726 -27.714 27.844 1.00 38.15 338 MET A N 1
ATOM 1552 C CA . MET A 1 198 ? -40.483 -28.278 27.305 1.00 38.59 338 MET A CA 1
ATOM 1553 C C . MET A 1 198 ? -40.567 -29.775 27.064 1.00 37.58 338 MET A C 1
ATOM 1554 O O . MET A 1 198 ? -39.741 -30.314 26.407 1.00 40.13 338 MET A O 1
ATOM 1559 N N . VAL A 1 199 ? -41.543 -30.474 27.607 1.00 43.07 339 VAL A N 1
ATOM 1560 C CA . VAL A 1 199 ? -41.763 -31.853 27.168 1.00 40.54 339 VAL A CA 1
ATOM 1561 C C . VAL A 1 199 ? -42.527 -31.853 25.813 1.00 43.41 339 VAL A C 1
ATOM 1562 O O . VAL A 1 199 ? -43.293 -30.946 25.532 1.00 42.22 339 VAL A O 1
ATOM 1566 N N . ASN A 1 200 ? -42.380 -32.903 25.015 1.00 46.42 340 ASN A N 1
ATOM 1567 C CA . ASN A 1 200 ? -42.927 -32.909 23.674 1.00 41.84 340 ASN A CA 1
ATOM 1568 C C . ASN A 1 200 ? -44.421 -32.617 23.693 1.00 40.41 340 ASN A C 1
ATOM 1569 O O . ASN A 1 200 ? -44.902 -31.807 22.921 1.00 39.53 340 ASN A O 1
ATOM 1574 N N . ALA A 1 201 ? -45.137 -33.227 24.623 1.00 38.48 341 ALA A N 1
ATOM 1575 C CA . ALA A 1 201 ? -46.598 -33.054 24.747 1.00 38.11 341 ALA A CA 1
ATOM 1576 C C . ALA A 1 201 ? -46.952 -31.581 25.053 1.00 39.40 341 ALA A C 1
ATOM 1577 O O . ALA A 1 201 ? -47.915 -31.024 24.527 1.00 38.57 341 ALA A O 1
ATOM 1579 N N . GLY A 1 202 ? -46.148 -30.938 25.893 1.00 38.52 342 GLY A N 1
ATOM 1580 C CA . GLY A 1 202 ? -46.325 -29.538 26.194 1.00 37.83 342 GLY A CA 1
ATOM 1581 C C . GLY A 1 202 ? -46.039 -28.632 25.044 1.00 37.44 342 GLY A C 1
ATOM 1582 O O . GLY A 1 202 ? -46.751 -27.664 24.871 1.00 41.96 342 GLY A O 1
ATOM 1583 N N . ALA A 1 203 ? -45.011 -28.937 24.247 1.00 41.02 343 ALA A N 1
ATOM 1584 C CA . ALA A 1 203 ? -44.585 -28.068 23.130 1.00 35.41 343 ALA A CA 1
ATOM 1585 C C . ALA A 1 203 ? -45.621 -28.172 22.060 1.00 35.31 343 ALA A C 1
ATOM 1586 O O . ALA A 1 203 ? -45.823 -27.223 21.359 1.00 35.83 343 ALA A O 1
ATOM 1588 N N . ILE A 1 204 ? -46.190 -29.378 21.856 1.00 36.98 344 ILE A N 1
ATOM 1589 C CA . ILE A 1 204 ? -47.281 -29.594 20.890 1.00 38.10 344 ILE A CA 1
ATOM 1590 C C . ILE A 1 204 ? -48.497 -28.712 21.285 1.00 38.33 344 ILE A C 1
ATOM 1591 O O . ILE A 1 204 ? -49.079 -28.062 20.448 1.00 41.45 344 ILE A O 1
ATOM 1596 N N . VAL A 1 205 ? -48.888 -28.696 22.555 1.00 41.75 345 VAL A N 1
ATOM 1597 C CA . VAL A 1 205 ? -50.031 -27.861 23.006 1.00 39.46 345 VAL A CA 1
ATOM 1598 C C . VAL A 1 205 ? -49.643 -26.327 22.850 1.00 44.70 345 VAL A C 1
ATOM 1599 O O . VAL A 1 205 ? -50.454 -25.517 22.374 1.00 41.90 345 VAL A O 1
ATOM 1603 N N . VAL A 1 206 ? -48.401 -25.941 23.171 1.00 38.66 346 VAL A N 1
ATOM 1604 C CA . VAL A 1 206 ? -47.998 -24.517 22.926 1.00 39.87 346 VAL A CA 1
ATOM 1605 C C . VAL A 1 206 ? -48.098 -24.145 21.440 1.00 38.12 346 VAL A C 1
ATOM 1606 O O . VAL A 1 206 ? -48.637 -23.125 21.056 1.00 40.56 346 VAL A O 1
ATOM 1610 N N . THR A 1 207 ? -47.705 -25.052 20.587 1.00 37.74 347 THR A N 1
ATOM 1611 C CA . THR A 1 207 ? -47.777 -24.833 19.202 1.00 38.04 347 THR A CA 1
ATOM 1612 C C . THR A 1 207 ? -49.180 -24.505 18.764 1.00 40.05 347 THR A C 1
ATOM 1613 O O . THR A 1 207 ? -49.336 -23.665 17.906 1.00 44.61 347 THR A O 1
ATOM 1617 N N . SER A 1 208 ? -50.189 -25.149 19.373 1.00 38.60 348 SER A N 1
ATOM 1618 C CA . SER A 1 208 ? -51.580 -24.951 19.045 1.00 36.90 348 SER A CA 1
ATOM 1619 C C . SER A 1 208 ? -52.181 -23.622 19.514 1.00 38.08 348 SER A C 1
ATOM 1620 O O . SER A 1 208 ? -53.359 -23.316 19.261 1.00 44.40 348 SER A O 1
ATOM 1623 N N . LEU A 1 209 ? -51.422 -22.827 20.229 1.00 40.75 349 LEU A N 1
ATOM 1624 C CA . LEU A 1 209 ? -51.933 -21.588 20.805 1.00 39.24 349 LEU A CA 1
ATOM 1625 C C . LEU A 1 209 ? -51.569 -20.430 19.929 1.00 43.14 349 LEU A C 1
ATOM 1626 O O . LEU A 1 209 ? -52.223 -19.391 19.981 1.00 49.36 349 LEU A O 1
ATOM 1631 N N . ILE A 1 210 ? -50.454 -20.554 19.204 1.00 47.26 350 ILE A N 1
ATOM 1632 C CA . ILE A 1 210 ? -49.856 -19.422 18.532 1.00 47.50 350 ILE A CA 1
ATOM 1633 C C . ILE A 1 210 ? -50.677 -19.069 17.274 1.00 45.98 350 ILE A C 1
ATOM 1634 O O . ILE A 1 210 ? -51.043 -19.929 16.464 1.00 47.69 350 ILE A O 1
ATOM 1639 N N . LYS A 1 211 ? -51.014 -17.803 17.168 1.00 50.93 351 LYS A N 1
ATOM 1640 C CA . LYS A 1 211 ? -51.674 -17.242 15.966 1.00 54.89 351 LYS A CA 1
ATOM 1641 C C . LYS A 1 211 ? -52.834 -18.126 15.559 1.00 51.40 351 LYS A C 1
ATOM 1642 O O . LYS A 1 211 ? -52.854 -18.650 14.479 1.00 55.40 351 LYS A O 1
ATOM 1648 N N . GLN A 1 212 ? -53.780 -18.372 16.449 1.00 51.10 352 GLN A N 1
ATOM 1649 C CA . GLN A 1 212 ? -54.905 -19.254 16.083 1.00 53.13 352 GLN A CA 1
ATOM 1650 C C . GLN A 1 212 ? -55.794 -18.639 14.999 1.00 60.54 352 GLN A C 1
ATOM 1651 O O . GLN A 1 212 ? -55.906 -17.407 14.885 1.00 60.20 352 GLN A O 1
ATOM 1657 N N . GLY A 1 213 ? -56.483 -19.502 14.251 1.00 68.96 353 GLY A N 1
ATOM 1658 C CA . GLY A 1 213 ? -57.483 -19.074 13.244 1.00 69.05 353 GLY A CA 1
ATOM 1659 C C . GLY A 1 213 ? -56.964 -18.735 11.842 1.00 67.97 353 GLY A C 1
ATOM 1660 O O . GLY A 1 213 ? -57.742 -18.416 10.950 1.00 68.10 353 GLY A O 1
ATOM 1661 N N . VAL A 1 214 ? -55.646 -18.819 11.659 1.00 62.26 354 VAL A N 1
ATOM 1662 C CA . VAL A 1 214 ? -54.954 -18.462 10.430 1.00 57.01 354 VAL A CA 1
ATOM 1663 C C . VAL A 1 214 ? -54.373 -19.792 9.880 1.00 52.13 354 VAL A C 1
ATOM 1664 O O . VAL A 1 214 ? -54.197 -20.736 10.632 1.00 49.05 354 VAL A O 1
ATOM 1668 N N . ASN A 1 215 ? -54.143 -19.893 8.576 1.00 54.30 355 ASN A N 1
ATOM 1669 C CA . ASN A 1 215 ? -53.504 -21.067 7.962 1.00 54.48 355 ASN A CA 1
ATOM 1670 C C . ASN A 1 215 ? -51.982 -21.204 8.361 1.00 56.26 355 ASN A C 1
ATOM 1671 O O . ASN A 1 215 ? -51.327 -20.208 8.833 1.00 52.01 355 ASN A O 1
ATOM 1676 N N . ASN A 1 216 ? -51.432 -22.415 8.187 1.00 50.08 356 ASN A N 1
ATOM 1677 C CA . ASN A 1 216 ? -50.083 -22.699 8.625 1.00 51.79 356 ASN A CA 1
ATOM 1678 C C . ASN A 1 216 ? -49.045 -21.790 7.928 1.00 47.85 356 ASN A C 1
ATOM 1679 O O . ASN A 1 216 ? -48.037 -21.460 8.515 1.00 49.29 356 ASN A O 1
ATOM 1684 N N . ALA A 1 217 ? -49.266 -21.390 6.697 1.00 47.33 357 ALA A N 1
ATOM 1685 C CA . ALA A 1 217 ? -48.267 -20.600 5.972 1.00 50.58 357 ALA A CA 1
ATOM 1686 C C . ALA A 1 217 ? -48.099 -19.241 6.656 1.00 51.73 357 ALA A C 1
ATOM 1687 O O . ALA A 1 217 ? -46.978 -18.773 6.824 1.00 50.55 357 ALA A O 1
ATOM 1689 N N . GLU A 1 218 ? -49.187 -18.640 7.097 1.00 52.19 358 GLU A N 1
ATOM 1690 C CA . GLU A 1 218 ? -49.026 -17.405 7.816 1.00 53.16 358 GLU A CA 1
ATOM 1691 C C . GLU A 1 218 ? -48.622 -17.540 9.289 1.00 49.71 358 GLU A C 1
ATOM 1692 O O . GLU A 1 218 ? -47.894 -16.711 9.782 1.00 46.28 358 GLU A O 1
ATOM 1698 N N . LYS A 1 219 ? -49.045 -18.601 9.962 1.00 45.27 359 LYS A N 1
ATOM 1699 C CA . LYS A 1 219 ? -48.487 -18.932 11.279 1.00 45.05 359 LYS A CA 1
ATOM 1700 C C . LYS A 1 219 ? -46.980 -19.095 11.247 1.00 43.52 359 LYS A C 1
ATOM 1701 O O . LYS A 1 219 ? -46.318 -18.583 12.106 1.00 37.82 359 LYS A O 1
ATOM 1707 N N . PHE A 1 220 ? -46.473 -19.818 10.250 1.00 46.90 360 PHE A N 1
ATOM 1708 C CA . PHE A 1 220 ? -45.045 -20.070 10.118 1.00 46.97 360 PHE A CA 1
ATOM 1709 C C . PHE A 1 220 ? -44.315 -18.753 9.782 1.00 45.88 360 PHE A C 1
ATOM 1710 O O . PHE A 1 220 ? -43.363 -18.419 10.408 1.00 42.44 360 PHE A O 1
ATOM 1718 N N . ASP A 1 221 ? -44.785 -17.994 8.819 1.00 48.46 361 ASP A N 1
ATOM 1719 C CA . ASP A 1 221 ? -44.180 -16.703 8.520 1.00 47.99 361 ASP A CA 1
ATOM 1720 C C . ASP A 1 221 ? -44.100 -15.812 9.756 1.00 46.46 361 ASP A C 1
ATOM 1721 O O . ASP A 1 221 ? -43.126 -15.101 9.966 1.00 47.44 361 ASP A O 1
ATOM 1726 N N . TYR A 1 222 ? -45.171 -15.781 10.510 1.00 46.41 362 TYR A N 1
ATOM 1727 C CA . TYR A 1 222 ? -45.219 -15.035 11.721 1.00 44.33 362 TYR A CA 1
ATOM 1728 C C . TYR A 1 222 ? -44.084 -15.467 12.709 1.00 41.42 362 TYR A C 1
ATOM 1729 O O . TYR A 1 222 ? -43.348 -14.620 13.254 1.00 46.49 362 TYR A O 1
ATOM 1738 N N . VAL A 1 223 ? -43.877 -16.762 12.883 1.00 40.22 363 VAL A N 1
ATOM 1739 C CA . VAL A 1 223 ? -42.850 -17.223 13.804 1.00 40.55 363 VAL A CA 1
ATOM 1740 C C . VAL A 1 223 ? -41.455 -16.864 13.291 1.00 39.44 363 VAL A C 1
ATOM 1741 O O . VAL A 1 223 ? -40.656 -16.376 14.036 1.00 39.82 363 VAL A O 1
ATOM 1745 N N . MET A 1 224 ? -41.226 -17.099 12.014 1.00 42.71 364 MET A N 1
ATOM 1746 C CA . MET A 1 224 ? -40.053 -16.733 11.301 1.00 47.79 364 MET A CA 1
ATOM 1747 C C . MET A 1 224 ? -39.704 -15.268 11.440 1.00 46.03 364 MET A C 1
ATOM 1748 O O . MET A 1 224 ? -38.591 -14.963 11.752 1.00 45.13 364 MET A O 1
ATOM 1753 N N . GLN A 1 225 ? -40.678 -14.379 11.265 1.00 46.53 365 GLN A N 1
ATOM 1754 C CA . GLN A 1 225 ? -40.492 -12.962 11.523 1.00 50.55 365 GLN A CA 1
ATOM 1755 C C . GLN A 1 225 ? -40.101 -12.694 13.009 1.00 44.98 365 GLN A C 1
ATOM 1756 O O . GLN A 1 225 ? -39.310 -11.810 13.332 1.00 41.46 365 GLN A O 1
ATOM 1762 N N . PHE A 1 226 ? -40.687 -13.434 13.928 1.00 40.75 366 PHE A N 1
ATOM 1763 C CA . PHE A 1 226 ? -40.410 -13.176 15.301 1.00 40.05 366 PHE A CA 1
ATOM 1764 C C . PHE A 1 226 ? -38.975 -13.587 15.589 1.00 40.01 366 PHE A C 1
ATOM 1765 O O . PHE A 1 226 ? -38.321 -12.930 16.350 1.00 37.57 366 PHE A O 1
ATOM 1773 N N . LEU A 1 227 ? -38.530 -14.729 15.044 1.00 37.21 367 LEU A N 1
ATOM 1774 C CA . LEU A 1 227 ? -37.214 -15.276 15.359 1.00 37.62 367 LEU A CA 1
ATOM 1775 C C . LEU A 1 227 ? -36.146 -14.361 14.715 1.00 37.79 367 LEU A C 1
ATOM 1776 O O . LEU A 1 227 ? -35.051 -14.195 15.273 1.00 38.94 367 LEU A O 1
ATOM 1781 N N . ASN A 1 228 ? -36.481 -13.781 13.568 1.00 38.60 368 ASN A N 1
ATOM 1782 C CA . ASN A 1 228 ? -35.632 -12.793 12.942 1.00 43.37 368 ASN A CA 1
ATOM 1783 C C . ASN A 1 228 ? -35.447 -11.632 13.882 1.00 42.10 368 ASN A C 1
ATOM 1784 O O . ASN A 1 228 ? -34.325 -11.208 14.040 1.00 38.98 368 ASN A O 1
ATOM 1789 N N . LYS A 1 229 ? -36.503 -11.150 14.555 1.00 40.81 369 LYS A N 1
ATOM 1790 C CA . LYS A 1 229 ? -36.288 -10.032 15.494 1.00 42.30 369 LYS A CA 1
ATOM 1791 C C . LYS A 1 229 ? -35.462 -10.476 16.691 1.00 39.55 369 LYS A C 1
ATOM 1792 O O . LYS A 1 229 ? -34.622 -9.717 17.154 1.00 47.96 369 LYS A O 1
ATOM 1798 N N . MET A 1 230 ? -35.652 -11.698 17.194 1.00 38.29 370 MET A N 1
ATOM 1799 C CA . MET A 1 230 ? -34.760 -12.245 18.258 1.00 38.39 370 MET A CA 1
ATOM 1800 C C . MET A 1 230 ? -33.284 -12.325 17.852 1.00 38.05 370 MET A C 1
ATOM 1801 O O . MET A 1 230 ? -32.450 -12.157 18.706 1.00 36.68 370 MET A O 1
ATOM 1806 N N . ALA A 1 231 ? -32.994 -12.645 16.571 1.00 35.57 371 ALA A N 1
ATOM 1807 C CA . ALA A 1 231 ? -31.617 -12.851 16.080 1.00 39.89 371 ALA A CA 1
ATOM 1808 C C . ALA A 1 231 ? -31.015 -11.552 15.445 1.00 39.21 371 ALA A C 1
ATOM 1809 O O . ALA A 1 231 ? -30.019 -11.616 14.798 1.00 42.95 371 ALA A O 1
ATOM 1811 N N . GLY A 1 232 ? -31.687 -10.425 15.578 1.00 38.75 372 GLY A N 1
ATOM 1812 C CA . GLY A 1 232 ? -31.223 -9.156 15.068 1.00 38.71 372 GLY A CA 1
ATOM 1813 C C . GLY A 1 232 ? -31.134 -9.128 13.603 1.00 41.35 372 GLY A C 1
ATOM 1814 O O . GLY A 1 232 ? -30.290 -8.427 13.092 1.00 45.50 372 GLY A O 1
ATOM 1815 N N . ASN A 1 233 ? -32.027 -9.876 12.930 1.00 41.45 373 ASN A N 1
ATOM 1816 C CA . ASN A 1 233 ? -31.996 -10.133 11.487 1.00 44.84 373 ASN A CA 1
ATOM 1817 C C . ASN A 1 233 ? -30.833 -10.999 10.984 1.00 45.71 373 ASN A C 1
ATOM 1818 O O . ASN A 1 233 ? -30.565 -11.020 9.783 1.00 50.27 373 ASN A O 1
ATOM 1823 N N . GLU A 1 234 ? -30.159 -11.714 11.868 1.00 42.35 374 GLU A N 1
ATOM 1824 C CA . GLU A 1 234 ? -29.201 -12.729 11.438 1.00 44.22 374 GLU A CA 1
ATOM 1825 C C . GLU A 1 234 ? -29.909 -14.009 10.998 1.00 45.40 374 GLU A C 1
ATOM 1826 O O . GLU A 1 234 ? -31.148 -14.084 11.026 1.00 48.32 374 GLU A O 1
ATOM 1832 N N . TYR A 1 235 ? -29.124 -15.014 10.600 1.00 44.89 375 TYR A N 1
ATOM 1833 C CA . TYR A 1 235 ? -29.629 -16.170 9.849 1.00 42.70 375 TYR A CA 1
ATOM 1834 C C . TYR A 1 235 ? -30.707 -16.961 10.585 1.00 40.33 375 TYR A C 1
ATOM 1835 O O . TYR A 1 235 ? -30.463 -17.551 11.626 1.00 37.99 375 TYR A O 1
ATOM 1844 N N . VAL A 1 236 ? -31.887 -16.973 9.987 1.00 42.67 376 VAL A N 1
ATOM 1845 C CA . VAL A 1 236 ? -32.926 -17.903 10.295 1.00 40.44 376 VAL A CA 1
ATOM 1846 C C . VAL A 1 236 ? -33.420 -18.503 8.949 1.00 43.79 376 VAL A C 1
ATOM 1847 O O . VAL A 1 236 ? -33.925 -17.795 8.051 1.00 47.33 376 VAL A O 1
ATOM 1851 N N . GLY A 1 237 ? -33.221 -19.809 8.792 1.00 42.53 377 GLY A N 1
ATOM 1852 C CA . GLY A 1 237 ? -33.628 -20.492 7.590 1.00 44.50 377 GLY A CA 1
ATOM 1853 C C . GLY A 1 237 ? -34.593 -21.627 7.928 1.00 44.67 377 GLY A C 1
ATOM 1854 O O . GLY A 1 237 ? -35.159 -21.695 9.026 1.00 40.22 377 GLY A O 1
ATOM 1855 N N . PHE A 1 238 ? -34.702 -22.565 7.012 1.00 46.42 378 PHE A N 1
ATOM 1856 C CA . PHE A 1 238 ? -35.655 -23.649 7.147 1.00 51.39 378 PHE A CA 1
ATOM 1857 C C . PHE A 1 238 ? -35.123 -24.823 6.355 1.00 52.58 378 PHE A C 1
ATOM 1858 O O . PHE A 1 238 ? -34.772 -24.623 5.198 1.00 47.83 378 PHE A O 1
ATOM 1866 N N . SER A 1 239 ? -35.111 -26.033 6.937 1.00 49.94 379 SER A N 1
ATOM 1867 C CA . SER A 1 239 ? -34.719 -27.227 6.161 1.00 51.42 379 SER A CA 1
ATOM 1868 C C . SER A 1 239 ? -35.906 -28.064 5.757 1.00 51.71 379 SER A C 1
ATOM 1869 O O . SER A 1 239 ? -36.409 -28.866 6.566 1.00 54.97 379 SER A O 1
ATOM 1872 N N . ASN A 1 240 ? -36.334 -27.912 4.515 1.00 54.72 380 ASN A N 1
ATOM 1873 C CA . ASN A 1 240 ? -37.462 -28.680 3.975 1.00 59.21 380 ASN A CA 1
ATOM 1874 C C . ASN A 1 240 ? -37.226 -30.174 4.004 1.00 61.24 380 ASN A C 1
ATOM 1875 O O . ASN A 1 240 ? -38.119 -30.917 4.368 1.00 61.10 380 ASN A O 1
ATOM 1880 N N . ALA A 1 241 ? -36.024 -30.604 3.638 1.00 62.03 381 ALA A N 1
ATOM 1881 C CA . ALA A 1 241 ? -35.664 -32.015 3.726 1.00 63.18 381 ALA A CA 1
ATOM 1882 C C . ALA A 1 241 ? -35.916 -32.581 5.143 1.00 59.06 381 ALA A C 1
ATOM 1883 O O . ALA A 1 241 ? -36.596 -33.565 5.299 1.00 59.42 381 ALA A O 1
ATOM 1885 N N . THR A 1 242 ? -35.391 -31.925 6.171 1.00 57.64 382 THR A N 1
ATOM 1886 C CA . THR A 1 242 ? -35.662 -32.299 7.570 1.00 53.88 382 THR A CA 1
ATOM 1887 C C . THR A 1 242 ? -37.152 -32.283 7.949 1.00 53.12 382 THR A C 1
ATOM 1888 O O . THR A 1 242 ? -37.615 -33.186 8.685 1.00 52.52 382 THR A O 1
ATOM 1892 N N . PHE A 1 243 ? -37.885 -31.265 7.475 1.00 51.74 383 PHE A N 1
ATOM 1893 C CA . PHE A 1 243 ? -39.338 -31.188 7.678 1.00 50.44 383 PHE A CA 1
ATOM 1894 C C . PHE A 1 243 ? -40.001 -32.446 7.127 1.00 52.97 383 PHE A C 1
ATOM 1895 O O . PHE A 1 243 ? -40.661 -33.105 7.851 1.00 51.93 383 PHE A O 1
ATOM 1903 N N . GLN A 1 244 ? -39.749 -32.813 5.879 1.00 57.64 384 GLN A N 1
ATOM 1904 C CA . GLN A 1 244 ? -40.445 -33.943 5.263 1.00 62.86 384 GLN A CA 1
ATOM 1905 C C . GLN A 1 244 ? -40.149 -35.254 5.989 1.00 63.57 384 GLN A C 1
ATOM 1906 O O . GLN A 1 244 ? -41.079 -36.053 6.229 1.00 63.38 384 GLN A O 1
ATOM 1912 N N . SER A 1 245 ? -38.863 -35.455 6.324 1.00 63.79 385 SER A N 1
ATOM 1913 C CA . SER A 1 245 ? -38.357 -36.654 7.055 1.00 60.97 385 SER A CA 1
ATOM 1914 C C . SER A 1 245 ? -38.852 -36.740 8.494 1.00 57.47 385 SER A C 1
ATOM 1915 O O . SER A 1 245 ? -39.158 -37.827 9.005 1.00 54.98 385 SER A O 1
ATOM 1918 N N . GLU A 1 246 ? -38.938 -35.586 9.160 1.00 59.33 386 GLU A N 1
ATOM 1919 C CA . GLU A 1 246 ? -39.510 -35.548 10.523 1.00 62.07 386 GLU A CA 1
ATOM 1920 C C . GLU A 1 246 ? -40.956 -35.995 10.472 1.00 58.12 386 GLU A C 1
ATOM 1921 O O . GLU A 1 246 ? -41.389 -36.737 11.318 1.00 56.28 386 GLU A O 1
ATOM 1927 N N . ARG A 1 247 ? -41.668 -35.545 9.451 1.00 60.09 387 ARG A N 1
ATOM 1928 C CA . ARG A 1 247 ? -43.084 -35.801 9.310 1.00 65.24 387 ARG A CA 1
ATOM 1929 C C . ARG A 1 247 ? -43.350 -37.271 8.983 1.00 69.69 387 ARG A C 1
ATOM 1930 O O . ARG A 1 247 ? -44.223 -37.876 9.569 1.00 72.17 387 ARG A O 1
ATOM 1938 N N . GLU A 1 248 ? -42.575 -37.842 8.065 1.00 77.76 388 GLU A N 1
ATOM 1939 C CA . GLU A 1 248 ? -42.678 -39.272 7.722 1.00 85.78 388 GLU A CA 1
ATOM 1940 C C . GLU A 1 248 ? -42.492 -40.184 8.932 1.00 75.84 388 GLU A C 1
ATOM 1941 O O . GLU A 1 248 ? -43.308 -41.046 9.186 1.00 74.20 388 GLU A O 1
ATOM 1947 N N . SER A 1 249 ? -41.397 -39.997 9.649 1.00 74.72 389 SER A N 1
ATOM 1948 C CA . SER A 1 249 ? -41.060 -40.834 10.808 1.00 71.63 389 SER A CA 1
ATOM 1949 C C . SER A 1 249 ? -41.634 -40.258 12.106 1.00 66.07 389 SER A C 1
ATOM 1950 O O . SER A 1 249 ? -41.138 -40.555 13.184 1.00 63.73 389 SER A O 1
ATOM 1953 N N . GLY A 1 250 ? -42.689 -39.445 11.987 1.00 60.58 390 GLY A N 1
ATOM 1954 C CA . GLY A 1 250 ? -43.325 -38.805 13.119 1.00 58.19 390 GLY A CA 1
ATOM 1955 C C . GLY A 1 250 ? -44.410 -39.534 13.904 1.00 55.15 390 GLY A C 1
ATOM 1956 O O . GLY A 1 250 ? -44.941 -38.951 14.813 1.00 55.12 390 GLY A O 1
ATOM 1957 N N . LYS A 1 251 ? -44.672 -40.792 13.600 1.00 53.45 391 LYS A N 1
ATOM 1958 C CA . LYS A 1 251 ? -45.690 -41.651 14.274 1.00 57.54 391 LYS A CA 1
ATOM 1959 C C . LYS A 1 251 ? -45.814 -41.356 15.769 1.00 55.83 391 LYS A C 1
ATOM 1960 O O . LYS A 1 251 ? -46.910 -41.195 16.302 1.00 55.47 391 LYS A O 1
ATOM 1966 N N . ARG A 1 252 ? -44.678 -41.260 16.430 1.00 57.48 392 ARG A N 1
ATOM 1967 C CA . ARG A 1 252 ? -44.636 -41.080 17.861 1.00 58.47 392 ARG A CA 1
ATOM 1968 C C . ARG A 1 252 ? -45.192 -39.736 18.329 1.00 55.13 392 ARG A C 1
ATOM 1969 O O . ARG A 1 252 ? -45.749 -39.641 19.397 1.00 51.00 392 ARG A O 1
ATOM 1977 N N . ASN A 1 253 ? -45.030 -38.703 17.520 1.00 50.73 393 ASN A N 1
ATOM 1978 C CA . ASN A 1 253 ? -45.670 -37.415 17.791 1.00 50.66 393 ASN A CA 1
ATOM 1979 C C . ASN A 1 253 ? -47.146 -37.445 17.461 1.00 48.02 393 ASN A C 1
ATOM 1980 O O . ASN A 1 253 ? -47.881 -36.836 18.160 1.00 43.86 393 ASN A O 1
ATOM 1985 N N . PHE A 1 254 ? -47.552 -38.150 16.405 1.00 47.42 394 PHE A N 1
ATOM 1986 C CA . PHE A 1 254 ? -48.943 -38.330 16.148 1.00 53.87 394 PHE A CA 1
ATOM 1987 C C . PHE A 1 254 ? -49.593 -39.073 17.320 1.00 50.46 394 PHE A C 1
ATOM 1988 O O . PHE A 1 254 ? -50.621 -38.646 17.796 1.00 51.52 394 PHE A O 1
ATOM 1996 N N . ALA A 1 255 ? -48.941 -40.074 17.869 1.00 47.36 395 ALA A N 1
ATOM 1997 C CA . ALA A 1 255 ? -49.551 -40.778 19.009 1.00 48.46 395 ALA A CA 1
ATOM 1998 C C . ALA A 1 255 ? -49.810 -39.840 20.178 1.00 46.62 395 ALA A C 1
ATOM 1999 O O . ALA A 1 255 ? -50.869 -39.886 20.759 1.00 46.08 395 ALA A O 1
ATOM 2001 N N . ILE A 1 256 ? -48.897 -38.906 20.422 1.00 44.48 396 ILE A N 1
ATOM 2002 C CA . ILE A 1 256 ? -49.089 -37.907 21.418 1.00 46.86 396 ILE A CA 1
ATOM 2003 C C . ILE A 1 256 ? -50.312 -37.005 21.048 1.00 47.89 396 ILE A C 1
ATOM 2004 O O . ILE A 1 256 ? -51.158 -36.749 21.877 1.00 45.04 396 ILE A O 1
ATOM 2009 N N . GLY A 1 257 ? -50.425 -36.586 19.791 1.00 49.16 397 GLY A N 1
ATOM 2010 C CA . GLY A 1 257 ? -51.499 -35.700 19.366 1.00 48.10 397 GLY A CA 1
ATOM 2011 C C . GLY A 1 257 ? -52.894 -36.335 19.516 1.00 46.30 397 GLY A C 1
ATOM 2012 O O . GLY A 1 257 ? -53.830 -35.684 19.930 1.00 44.51 397 GLY A O 1
ATOM 2013 N N . TYR A 1 258 ? -53.020 -37.615 19.237 1.00 45.90 398 TYR A N 1
ATOM 2014 C CA . TYR A 1 258 ? -54.291 -38.267 19.386 1.00 46.53 398 TYR A CA 1
ATOM 2015 C C . TYR A 1 258 ? -54.643 -38.395 20.868 1.00 45.05 398 TYR A C 1
ATOM 2016 O O . TYR A 1 258 ? -55.792 -38.308 21.237 1.00 44.63 398 TYR A O 1
ATOM 2025 N N . TYR A 1 259 ? -53.650 -38.642 21.704 1.00 45.32 399 TYR A N 1
ATOM 2026 C CA . TYR A 1 259 ? -53.853 -38.694 23.152 1.00 47.00 399 TYR A CA 1
ATOM 2027 C C . TYR A 1 259 ? -54.297 -37.318 23.642 1.00 44.94 399 TYR A C 1
ATOM 2028 O O . TYR A 1 259 ? -55.304 -37.221 24.290 1.00 45.83 399 TYR A O 1
ATOM 2037 N N . LEU A 1 260 ? -53.581 -36.263 23.280 1.00 44.38 400 LEU A N 1
ATOM 2038 C CA . LEU A 1 260 ? -53.962 -34.927 23.663 1.00 43.04 400 LEU A CA 1
ATOM 2039 C C . LEU A 1 260 ? -55.377 -34.535 23.176 1.00 44.08 400 LEU A C 1
ATOM 2040 O O . LEU A 1 260 ? -56.072 -33.836 23.858 1.00 39.62 400 LEU A O 1
ATOM 2045 N N . LYS A 1 261 ? -55.740 -34.960 21.979 1.00 45.57 401 LYS A N 1
ATOM 2046 C CA . LYS A 1 261 ? -57.020 -34.654 21.394 1.00 50.11 401 LYS A CA 1
ATOM 2047 C C . LYS A 1 261 ? -58.134 -35.253 22.216 1.00 48.78 401 LYS A C 1
ATOM 2048 O O . LYS A 1 261 ? -59.070 -34.559 22.543 1.00 46.80 401 LYS A O 1
ATOM 2054 N N . GLU A 1 262 ? -58.021 -36.551 22.478 1.00 50.90 402 GLU A N 1
ATOM 2055 C CA . GLU A 1 262 ? -58.959 -37.284 23.305 1.00 53.45 402 GLU A CA 1
ATOM 2056 C C . GLU A 1 262 ? -59.044 -36.781 24.765 1.00 52.76 402 GLU A C 1
ATOM 2057 O O . GLU A 1 262 ? -60.102 -36.805 25.337 1.00 52.94 402 GLU A O 1
ATOM 2063 N N . LYS A 1 263 ? -57.960 -36.308 25.349 1.00 54.56 403 LYS A N 1
ATOM 2064 C CA . LYS A 1 263 ? -58.024 -35.617 26.665 1.00 57.21 403 LYS A CA 1
ATOM 2065 C C . LYS A 1 263 ? -58.469 -34.100 26.641 1.00 57.61 403 LYS A C 1
ATOM 2066 O O . LYS A 1 263 ? -58.581 -33.474 27.688 1.00 57.78 403 LYS A O 1
ATOM 2072 N N . LYS A 1 264 ? -58.688 -33.503 25.470 1.00 52.81 404 LYS A N 1
ATOM 2073 C CA . LYS A 1 264 ? -59.230 -32.159 25.385 1.00 50.48 404 LYS A CA 1
ATOM 2074 C C . LYS A 1 264 ? -58.256 -31.115 25.842 1.00 48.36 404 LYS A C 1
ATOM 2075 O O . LYS A 1 264 ? -58.625 -30.065 26.383 1.00 43.41 404 LYS A O 1
ATOM 2081 N N . CYS A 1 265 ? -56.999 -31.365 25.521 1.00 45.60 405 CYS A N 1
ATOM 2082 C CA . CYS A 1 265 ? -55.937 -30.444 25.846 1.00 45.21 405 CYS A CA 1
ATOM 2083 C C . CYS A 1 265 ? -55.752 -29.337 24.851 1.00 44.10 405 CYS A C 1
ATOM 2084 O O . CYS A 1 265 ? -54.975 -28.457 25.133 1.00 47.41 405 CYS A O 1
ATOM 2087 N N . PHE A 1 266 ? -56.372 -29.400 23.665 1.00 44.92 406 PHE A N 1
ATOM 2088 C CA . PHE A 1 266 ? -56.231 -28.305 22.691 1.00 43.47 406 PHE A CA 1
ATOM 2089 C C . PHE A 1 266 ? -57.380 -27.324 22.729 1.00 47.37 406 PHE A C 1
ATOM 2090 O O . PHE A 1 266 ? -58.474 -27.708 23.006 1.00 50.37 406 PHE A O 1
ATOM 2098 N N . PRO A 1 267 ? -57.140 -26.058 22.345 1.00 48.86 407 PRO A N 1
ATOM 2099 C CA . PRO A 1 267 ? -58.251 -25.109 22.310 1.00 51.82 407 PRO A CA 1
ATOM 2100 C C . PRO A 1 267 ? -59.247 -25.535 21.280 1.00 53.23 407 PRO A C 1
ATOM 2101 O O . PRO A 1 267 ? -58.861 -26.211 20.329 1.00 54.92 407 PRO A O 1
ATOM 2105 N N . GLU A 1 268 ? -60.522 -25.177 21.505 1.00 60.50 408 GLU A N 1
ATOM 2106 C CA . GLU A 1 268 ? -61.633 -25.322 20.532 1.00 59.44 408 GLU A CA 1
ATOM 2107 C C . GLU A 1 268 ? -61.223 -25.042 19.092 1.00 54.03 408 GLU A C 1
ATOM 2108 O O . GLU A 1 268 ? -60.507 -24.089 18.795 1.00 56.96 408 GLU A O 1
ATOM 2114 N N . GLY A 1 269 ? -61.667 -25.896 18.204 1.00 53.83 409 GLY A N 1
ATOM 2115 C CA . GLY A 1 269 ? -61.394 -25.765 16.792 1.00 57.92 409 GLY A CA 1
ATOM 2116 C C . GLY A 1 269 ? -59.973 -26.087 16.322 1.00 59.93 409 GLY A C 1
ATOM 2117 O O . GLY A 1 269 ? -59.648 -25.788 15.191 1.00 59.84 409 GLY A O 1
ATOM 2118 N N . THR A 1 270 ? -59.153 -26.748 17.153 1.00 57.16 410 THR A N 1
ATOM 2119 C CA . THR A 1 270 ? -57.832 -27.201 16.733 1.00 54.98 410 THR A CA 1
ATOM 2120 C C . THR A 1 270 ? -57.863 -28.374 15.670 1.00 53.38 410 THR A C 1
ATOM 2121 O O . THR A 1 270 ? -58.515 -29.376 15.831 1.00 56.49 410 THR A O 1
ATOM 2125 N N . ASP A 1 271 ? -57.132 -28.175 14.587 1.00 48.46 411 ASP A N 1
ATOM 2126 C CA . ASP A 1 271 ? -56.841 -29.153 13.584 1.00 51.82 411 ASP A CA 1
ATOM 2127 C C . ASP A 1 271 ? -55.573 -29.901 14.019 1.00 49.87 411 ASP A C 1
ATOM 2128 O O . ASP A 1 271 ? -54.466 -29.421 13.848 1.00 48.88 411 ASP A O 1
ATOM 2133 N N . MET A 1 272 ? -55.755 -31.038 14.670 1.00 50.48 412 MET A N 1
ATOM 2134 C CA . MET A 1 272 ? -54.652 -31.834 15.201 1.00 51.44 412 MET A CA 1
ATOM 2135 C C . MET A 1 272 ? -53.501 -32.089 14.245 1.00 49.17 412 MET A C 1
ATOM 2136 O O . MET A 1 272 ? -52.376 -31.773 14.547 1.00 41.91 412 MET A O 1
ATOM 2141 N N . VAL A 1 273 ? -53.791 -32.730 13.129 1.00 50.90 413 VAL A N 1
ATOM 2142 C CA . VAL A 1 273 ? -52.794 -32.973 12.074 1.00 53.05 413 VAL A CA 1
ATOM 2143 C C . VAL A 1 273 ? -52.164 -31.659 11.604 1.00 53.24 413 VAL A C 1
ATOM 2144 O O . VAL A 1 273 ? -50.934 -31.548 11.460 1.00 50.93 413 VAL A O 1
ATOM 2148 N N . GLY A 1 274 ? -52.971 -30.628 11.444 1.00 52.27 414 GLY A N 1
ATOM 2149 C CA . GLY A 1 274 ? -52.383 -29.310 11.120 1.00 50.14 414 GLY A CA 1
ATOM 2150 C C . GLY A 1 274 ? -51.378 -28.758 12.143 1.00 45.13 414 GLY A C 1
ATOM 2151 O O . GLY A 1 274 ? -50.413 -28.132 11.765 1.00 41.78 414 GLY A O 1
ATOM 2152 N N . ILE A 1 275 ? -51.637 -29.005 13.423 1.00 43.41 415 ILE A N 1
ATOM 2153 C CA . ILE A 1 275 ? -50.754 -28.544 14.486 1.00 40.16 415 ILE A CA 1
ATOM 2154 C C . ILE A 1 275 ? -49.449 -29.330 14.455 1.00 41.75 415 ILE A C 1
ATOM 2155 O O . ILE A 1 275 ? -48.386 -28.802 14.780 1.00 41.57 415 ILE A O 1
ATOM 2160 N N . LEU A 1 276 ? -49.540 -30.596 14.062 1.00 41.33 416 LEU A N 1
ATOM 2161 C CA . LEU A 1 276 ? -48.368 -31.457 13.975 1.00 46.05 416 LEU A CA 1
ATOM 2162 C C . LEU A 1 276 ? -47.466 -30.991 12.839 1.00 48.63 416 LEU A C 1
ATOM 2163 O O . LEU A 1 276 ? -46.241 -31.054 12.938 1.00 47.19 416 LEU A O 1
ATOM 2168 N N . ASP A 1 277 ? -48.083 -30.522 11.759 1.00 50.76 417 ASP A N 1
ATOM 2169 C CA . ASP A 1 277 ? -47.339 -30.032 10.606 1.00 49.83 417 ASP A CA 1
ATOM 2170 C C . ASP A 1 277 ? -46.541 -28.794 10.997 1.00 48.04 417 ASP A C 1
ATOM 2171 O O . ASP A 1 277 ? -45.393 -28.627 10.586 1.00 44.97 417 ASP A O 1
ATOM 2176 N N . PHE A 1 278 ? -47.160 -27.929 11.795 1.00 46.60 418 PHE A N 1
ATOM 2177 C CA . PHE A 1 278 ? -46.506 -26.712 12.255 1.00 43.02 418 PHE A CA 1
ATOM 2178 C C . PHE A 1 278 ? -45.413 -27.063 13.258 1.00 42.69 418 PHE A C 1
ATOM 2179 O O . PHE A 1 278 ? -44.352 -26.439 13.280 1.00 46.25 418 PHE A O 1
ATOM 2187 N N . TYR A 1 279 ? -45.681 -28.067 14.087 1.00 43.17 419 TYR A N 1
ATOM 2188 C CA . TYR A 1 279 ? -44.718 -28.512 15.085 1.00 43.40 419 TYR A CA 1
ATOM 2189 C C . TYR A 1 2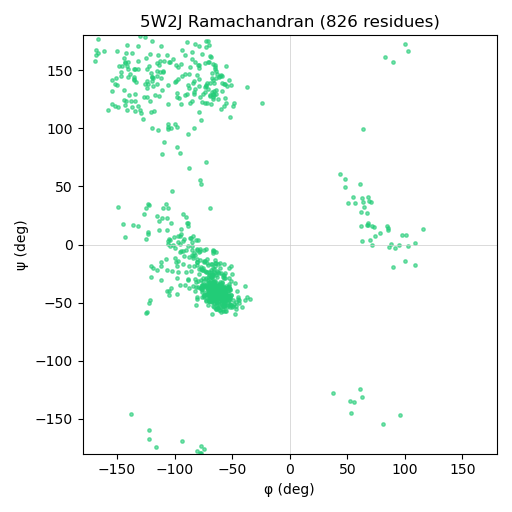79 ? -43.451 -28.999 14.394 1.00 43.20 419 TYR A C 1
ATOM 2190 O O . TYR A 1 279 ? -42.342 -28.611 14.762 1.00 40.26 419 TYR A O 1
ATOM 2199 N N . PHE A 1 280 ? -43.626 -29.851 13.389 1.00 44.53 420 PHE A N 1
ATOM 2200 C CA . PHE A 1 280 ? -42.492 -30.386 12.631 1.00 46.09 420 PHE A CA 1
ATOM 2201 C C . PHE A 1 280 ? -41.802 -29.293 11.809 1.00 48.44 420 PHE A C 1
ATOM 2202 O O . PHE A 1 280 ? -40.631 -29.406 11.551 1.00 46.40 420 PHE A O 1
ATOM 2210 N N . GLN A 1 281 ? -42.546 -28.264 11.396 1.00 46.74 421 GLN A N 1
ATOM 2211 C CA . GLN A 1 281 ? -41.983 -27.152 10.668 1.00 49.41 421 GLN A CA 1
ATOM 2212 C C . GLN A 1 281 ? -41.104 -26.357 11.618 1.00 43.95 421 GLN A C 1
ATOM 2213 O O . GLN A 1 281 ? -40.011 -26.012 11.279 1.00 45.24 421 GLN A O 1
ATOM 2219 N N . LEU A 1 282 ? -41.574 -26.099 12.821 1.00 42.62 422 LEU A N 1
ATOM 2220 C CA . LEU A 1 282 ? -40.789 -25.333 13.787 1.00 41.89 422 LEU A CA 1
ATOM 2221 C C . LEU A 1 282 ? -39.491 -26.021 14.154 1.00 39.42 422 LEU A C 1
ATOM 2222 O O . LEU A 1 282 ? -38.510 -25.375 14.270 1.00 40.48 422 LEU A O 1
ATOM 2227 N N . CYS A 1 283 ? -39.508 -27.331 14.357 1.00 38.89 423 CYS A N 1
ATOM 2228 C CA . CYS A 1 283 ? -38.318 -28.085 14.672 1.00 42.90 423 CYS A CA 1
ATOM 2229 C C . CYS A 1 283 ? -37.272 -28.004 13.556 1.00 42.84 423 CYS A C 1
ATOM 2230 O O . CYS A 1 283 ? -36.098 -28.193 13.802 1.00 47.25 423 CYS A O 1
ATOM 2233 N N . SER A 1 284 ? -37.735 -27.746 12.357 1.00 40.14 424 SER A N 1
ATOM 2234 C CA . SER A 1 284 ? -36.937 -27.838 11.164 1.00 45.97 424 SER A CA 1
ATOM 2235 C C . SER A 1 284 ? -36.331 -26.435 10.747 1.00 46.13 424 SER A C 1
ATOM 2236 O O . SER A 1 284 ? -35.704 -26.352 9.712 1.00 44.93 424 SER A O 1
ATOM 2239 N N . ILE A 1 285 ? -36.623 -25.392 11.534 1.00 37.85 425 ILE A N 1
ATOM 2240 C CA . ILE A 1 285 ? -36.131 -24.053 11.357 1.00 40.98 425 ILE A CA 1
ATOM 2241 C C . ILE A 1 285 ? -34.607 -24.064 11.632 1.00 44.22 425 ILE A C 1
ATOM 2242 O O . ILE A 1 285 ? -34.137 -24.725 12.558 1.00 45.01 425 ILE A O 1
ATOM 2247 N N . GLU A 1 286 ? -33.848 -23.461 10.720 1.00 44.50 426 GLU A N 1
ATOM 2248 C CA . GLU A 1 286 ? -32.387 -23.508 10.780 1.00 47.42 426 GLU A CA 1
ATOM 2249 C C . GLU A 1 286 ? -31.826 -22.230 11.375 1.00 43.97 426 GLU A C 1
ATOM 2250 O O . GLU A 1 286 ? -32.363 -21.145 11.130 1.00 44.08 426 GLU A O 1
ATOM 2256 N N . VAL A 1 287 ? -30.807 -22.388 12.210 1.00 42.09 427 VAL A N 1
ATOM 2257 C CA . VAL A 1 287 ? -29.991 -21.276 12.667 1.00 41.08 427 VAL A CA 1
ATOM 2258 C C . VAL A 1 287 ? -28.495 -21.611 12.477 1.00 39.92 427 VAL A C 1
ATOM 2259 O O . VAL A 1 287 ? -28.187 -22.658 12.012 1.00 39.79 427 VAL A O 1
ATOM 2263 N N . THR A 1 288 ? -27.583 -20.723 12.829 1.00 37.70 428 THR A N 1
ATOM 2264 C CA . THR A 1 288 ? -26.171 -21.072 12.997 1.00 39.56 428 THR A CA 1
ATOM 2265 C C . THR A 1 288 ? -25.829 -20.752 14.452 1.00 43.06 428 THR A C 1
ATOM 2266 O O . THR A 1 288 ? -26.637 -20.129 15.203 1.00 35.86 428 THR A O 1
ATOM 2270 N N . CYS A 1 289 ? -24.606 -21.082 14.876 1.00 42.30 429 CYS A N 1
ATOM 2271 C CA . CYS A 1 289 ? -24.287 -20.750 16.255 1.00 41.24 429 CYS A CA 1
ATOM 2272 C C . CYS A 1 289 ? -24.338 -19.232 16.516 1.00 42.57 429 CYS A C 1
ATOM 2273 O O . CYS A 1 289 ? -24.677 -18.796 17.611 1.00 40.05 429 CYS A O 1
ATOM 2276 N N . GLU A 1 290 ? -23.907 -18.450 15.528 1.00 42.65 430 GLU A N 1
ATOM 2277 C CA . GLU A 1 290 ? -23.870 -17.005 15.644 1.00 46.54 430 GLU A CA 1
ATOM 2278 C C . GLU A 1 290 ? -25.252 -16.404 15.727 1.00 45.26 430 GLU A C 1
ATOM 2279 O O . GLU A 1 290 ? -25.517 -15.656 16.658 1.00 42.86 430 GLU A O 1
ATOM 2285 N N . SER A 1 291 ? -26.134 -16.728 14.781 1.00 45.33 431 SER A N 1
ATOM 2286 C CA . SER A 1 291 ? -27.521 -16.265 14.881 1.00 41.01 431 SER A CA 1
ATOM 2287 C C . SER A 1 291 ? -28.246 -16.718 16.157 1.00 36.68 431 SER A C 1
ATOM 2288 O O . SER A 1 291 ? -28.893 -15.916 16.817 1.00 36.46 431 SER A O 1
ATOM 2291 N N . ALA A 1 292 ? -28.066 -17.938 16.583 1.00 36.35 432 ALA A N 1
ATOM 2292 C CA . ALA A 1 292 ? -28.786 -18.456 17.757 1.00 35.64 432 ALA A CA 1
ATOM 2293 C C . ALA A 1 292 ? -28.238 -17.762 18.983 1.00 38.46 432 ALA A C 1
ATOM 2294 O O . ALA A 1 292 ? -28.979 -17.562 19.933 1.00 36.90 432 ALA A O 1
ATOM 2296 N N . SER A 1 293 ? -26.975 -17.300 18.935 1.00 38.22 433 SER A N 1
ATOM 2297 C CA . SER A 1 293 ? -26.391 -16.638 20.096 1.00 35.57 433 SER A CA 1
ATOM 2298 C C . SER A 1 293 ? -27.053 -15.303 20.374 1.00 34.74 433 SER A C 1
ATOM 2299 O O . SER A 1 293 ? -27.263 -14.980 21.526 1.00 36.16 433 SER A O 1
ATOM 2302 N N . VAL A 1 294 ? -27.368 -14.526 19.350 1.00 33.77 434 VAL A N 1
ATOM 2303 C CA . VAL A 1 294 ? -28.143 -13.308 19.542 1.00 35.58 434 VAL A CA 1
ATOM 2304 C C . VAL A 1 294 ? -29.559 -13.627 20.133 1.00 38.38 434 VAL A C 1
ATOM 2305 O O . VAL A 1 294 ? -30.034 -12.910 21.011 1.00 42.76 434 VAL A O 1
ATOM 2309 N N . MET A 1 295 ? -30.214 -14.700 19.671 1.00 36.38 435 MET A N 1
ATOM 2310 C CA . MET A 1 295 ? -31.508 -15.100 20.220 1.00 36.74 435 MET A CA 1
ATOM 2311 C C . MET A 1 295 ? -31.349 -15.385 21.689 1.00 37.18 435 MET A C 1
ATOM 2312 O O . MET A 1 295 ? -32.120 -14.873 22.488 1.00 29.74 435 MET A O 1
ATOM 2317 N N . ALA A 1 296 ? -30.354 -16.201 22.068 1.00 32.91 436 ALA A N 1
ATOM 2318 C CA . ALA A 1 296 ? -30.141 -16.376 23.483 1.00 29.07 436 ALA A CA 1
ATOM 2319 C C . ALA A 1 296 ? -29.841 -15.053 24.220 1.00 30.41 436 ALA A C 1
ATOM 2320 O O . ALA A 1 296 ? -30.228 -14.872 25.359 1.00 30.72 436 ALA A O 1
ATOM 2322 N N . ALA A 1 297 ? -29.174 -14.080 23.564 1.00 31.18 437 ALA A N 1
ATOM 2323 C CA . ALA A 1 297 ? -28.764 -12.878 24.239 1.00 29.97 437 ALA A CA 1
ATOM 2324 C C . ALA A 1 297 ? -30.008 -12.011 24.436 1.00 34.24 437 ALA A C 1
ATOM 2325 O O . ALA A 1 297 ? -30.087 -11.277 25.401 1.00 32.68 437 ALA A O 1
ATOM 2327 N N . THR A 1 298 ? -30.987 -12.085 23.524 1.00 33.95 438 THR A N 1
ATOM 2328 C CA . THR A 1 298 ? -32.243 -11.379 23.716 1.00 35.14 438 THR A CA 1
ATOM 2329 C C . THR A 1 298 ? -32.938 -11.867 24.970 1.00 35.89 438 THR A C 1
ATOM 2330 O O . THR A 1 298 ? -33.579 -11.130 25.661 1.00 37.35 438 THR A O 1
ATOM 2334 N N . LEU A 1 299 ? -32.794 -13.127 25.267 1.00 38.18 439 LEU A N 1
ATOM 2335 C CA . LEU A 1 299 ? -33.384 -13.673 26.453 1.00 38.42 439 LEU A CA 1
ATOM 2336 C C . LEU A 1 299 ? -32.566 -13.241 27.689 1.00 39.03 439 LEU A C 1
ATOM 2337 O O . LEU A 1 299 ? -33.127 -13.015 28.774 1.00 41.40 439 LEU A O 1
ATOM 2342 N N . ALA A 1 300 ? -31.259 -13.126 27.537 1.00 36.91 440 ALA A N 1
ATOM 2343 C CA . ALA A 1 300 ? -30.358 -12.654 28.655 1.00 37.03 440 ALA A CA 1
ATOM 2344 C C . ALA A 1 300 ? -30.553 -11.192 29.034 1.00 33.04 440 ALA A C 1
ATOM 2345 O O . ALA A 1 300 ? -30.308 -10.815 30.190 1.00 32.57 440 ALA A O 1
ATOM 2347 N N . ASN A 1 301 ? -31.075 -10.413 28.087 1.00 35.28 441 ASN A N 1
ATOM 2348 C CA . ASN A 1 301 ? -31.275 -8.937 28.141 1.00 31.43 441 ASN A CA 1
ATOM 2349 C C . ASN A 1 301 ? -32.786 -8.537 28.240 1.00 35.77 441 ASN A C 1
ATOM 2350 O O . ASN A 1 301 ? -33.225 -7.520 27.694 1.00 33.77 441 ASN A O 1
ATOM 2355 N N . GLY A 1 302 ? -33.602 -9.376 28.888 1.00 32.88 442 GLY A N 1
ATOM 2356 C CA . GLY A 1 302 ? -34.964 -9.029 29.229 1.00 30.69 442 GLY A CA 1
ATOM 2357 C C . GLY A 1 302 ? -35.871 -8.736 28.055 1.00 30.36 442 GLY A C 1
ATOM 2358 O O . GLY A 1 302 ? -36.787 -7.920 28.167 1.00 31.71 442 GLY A O 1
ATOM 2359 N N . GLY A 1 303 ? -35.586 -9.333 26.914 1.00 30.47 443 GLY A N 1
ATOM 2360 C CA . GLY A 1 303 ? -36.467 -9.248 25.776 1.00 28.15 443 GLY A CA 1
ATOM 2361 C C . GLY A 1 303 ? -36.141 -8.181 24.804 1.00 31.19 443 GLY A C 1
ATOM 2362 O O . GLY A 1 303 ? -36.798 -8.101 23.797 1.00 33.28 443 GLY A O 1
ATOM 2363 N N . PHE A 1 304 ? -35.091 -7.409 25.069 1.00 31.48 444 PHE A N 1
ATOM 2364 C CA . PHE A 1 304 ? -34.468 -6.498 24.089 1.00 33.76 444 PHE A CA 1
ATOM 2365 C C . PHE A 1 304 ? -33.338 -7.154 23.242 1.00 36.39 444 PHE A C 1
ATOM 2366 O O . PHE A 1 304 ? -32.436 -7.749 23.777 1.00 32.66 444 PHE A O 1
ATOM 2374 N N . CYS A 1 305 ? -33.375 -7.023 21.918 1.00 34.97 445 CYS A N 1
ATOM 2375 C CA . CYS A 1 305 ? -32.334 -7.564 21.129 1.00 35.49 445 CYS A CA 1
ATOM 2376 C C . CYS A 1 305 ? -31.115 -6.655 21.319 1.00 36.16 445 CYS A C 1
ATOM 2377 O O . CYS A 1 305 ? -31.189 -5.511 21.051 1.00 35.74 445 CYS A O 1
ATOM 2380 N N . PRO A 1 306 ? -29.974 -7.197 21.785 1.00 37.31 446 PRO A N 1
ATOM 2381 C CA . PRO A 1 306 ? -28.791 -6.473 22.067 1.00 37.49 446 PRO A CA 1
ATOM 2382 C C . PRO A 1 306 ? -28.109 -5.786 20.869 1.00 40.54 446 PRO A C 1
ATOM 2383 O O . PRO A 1 306 ? -27.583 -4.689 21.034 1.00 46.71 446 PRO A O 1
ATOM 2387 N N . ILE A 1 307 ? -28.090 -6.401 19.691 1.00 41.78 447 ILE A N 1
ATOM 2388 C CA . ILE A 1 307 ? -27.496 -5.725 18.496 1.00 40.15 447 ILE A CA 1
ATOM 2389 C C . ILE A 1 307 ? -28.418 -4.731 17.745 1.00 42.32 447 ILE A C 1
ATOM 2390 O O . ILE A 1 307 ? -27.981 -4.031 16.826 1.00 40.07 447 ILE A O 1
ATOM 2395 N N . THR A 1 308 ? -29.708 -4.681 18.096 1.00 39.74 448 THR A N 1
ATOM 2396 C CA . THR A 1 308 ? -30.609 -3.703 17.472 1.00 39.71 448 THR A CA 1
ATOM 2397 C C . THR A 1 308 ? -31.254 -2.740 18.460 1.00 40.30 448 THR A C 1
ATOM 2398 O O . THR A 1 308 ? -31.646 -1.686 18.058 1.00 40.19 448 THR A O 1
ATOM 2402 N N . GLY A 1 309 ? -31.456 -3.139 19.714 1.00 39.52 449 GLY A N 1
ATOM 2403 C CA . GLY A 1 309 ? -32.102 -2.265 20.706 1.00 41.68 449 GLY A CA 1
ATOM 2404 C C . GLY A 1 309 ? -33.641 -2.413 20.697 1.00 43.22 449 GLY A C 1
ATOM 2405 O O . GLY A 1 309 ? -34.325 -1.776 21.428 1.00 45.23 449 GLY A O 1
ATOM 2406 N N . GLU A 1 310 ? -34.160 -3.264 19.854 1.00 42.73 450 GLU A N 1
ATOM 2407 C CA . GLU A 1 310 ? -35.565 -3.453 19.727 1.00 45.72 450 GLU A CA 1
ATOM 2408 C C . GLU A 1 310 ? -36.090 -4.325 20.862 1.00 40.93 450 GLU A C 1
ATOM 2409 O O . GLU A 1 310 ? -35.478 -5.352 21.226 1.00 35.27 450 GLU A O 1
ATOM 2415 N N . ARG A 1 311 ? -37.274 -3.967 21.316 1.00 38.66 451 ARG A N 1
ATOM 2416 C CA . ARG A 1 311 ? -38.090 -4.733 22.227 1.00 41.72 451 ARG A CA 1
ATOM 2417 C C . ARG A 1 311 ? -38.760 -5.808 21.447 1.00 40.48 451 ARG A C 1
ATOM 2418 O O . ARG A 1 311 ? -39.592 -5.496 20.601 1.00 40.87 451 ARG A O 1
ATOM 2426 N N . VAL A 1 312 ? -38.418 -7.067 21.716 1.00 37.94 452 VAL A N 1
ATOM 2427 C CA . VAL A 1 312 ? -38.989 -8.227 20.994 1.00 37.42 452 VAL A CA 1
ATOM 2428 C C . VAL A 1 312 ? -39.978 -9.023 21.816 1.00 37.91 452 VAL A C 1
ATOM 2429 O O . VAL A 1 312 ? -40.995 -9.503 21.287 1.00 39.43 452 VAL A O 1
ATOM 2433 N N . LEU A 1 313 ? -39.677 -9.207 23.103 1.00 40.71 453 LEU A N 1
ATOM 2434 C CA . LEU A 1 313 ? -40.491 -10.053 24.010 1.00 37.10 453 LEU A CA 1
ATOM 2435 C C . LEU A 1 313 ? -40.736 -9.292 25.263 1.00 36.91 453 LEU A C 1
ATOM 2436 O O . LEU A 1 313 ? -39.873 -8.513 25.675 1.00 36.37 453 LEU A O 1
ATOM 2441 N N . SER A 1 314 ? -41.868 -9.591 25.893 1.00 35.10 454 SER A N 1
ATOM 2442 C CA . SER A 1 314 ? -42.318 -8.884 27.068 1.00 36.04 454 SER A CA 1
ATOM 2443 C C . SER A 1 314 ? -41.537 -9.471 28.169 1.00 32.84 454 SER A C 1
ATOM 2444 O O . SER A 1 314 ? -41.034 -10.563 28.028 1.00 34.76 454 SER A O 1
ATOM 2447 N N . PRO A 1 315 ? -41.341 -8.722 29.252 1.00 39.08 455 PRO A N 1
ATOM 2448 C CA . PRO A 1 315 ? -40.616 -9.211 30.473 1.00 36.34 455 PRO A CA 1
ATOM 2449 C C . PRO A 1 315 ? -41.187 -10.524 31.016 1.00 30.99 455 PRO A C 1
ATOM 2450 O O . PRO A 1 315 ? -40.449 -11.399 31.480 1.00 31.57 455 PRO A O 1
ATOM 2454 N N . GLU A 1 316 ? -42.505 -10.598 31.078 1.00 33.86 456 GLU A N 1
ATOM 2455 C CA . GLU A 1 316 ? -43.203 -11.810 31.592 1.00 39.55 456 GLU A CA 1
ATOM 2456 C C . GLU A 1 316 ? -42.722 -13.029 30.731 1.00 35.56 456 GLU A C 1
ATOM 2457 O O . GLU A 1 316 ? -42.481 -14.131 31.218 1.00 37.08 456 GLU A O 1
ATOM 2463 N N . ALA A 1 317 ? -42.523 -12.789 29.438 1.00 33.97 457 ALA A N 1
ATOM 2464 C CA . ALA A 1 317 ? -42.338 -13.884 28.463 1.00 33.74 457 ALA A CA 1
ATOM 2465 C C . ALA A 1 317 ? -40.925 -14.443 28.673 1.00 35.11 457 ALA A C 1
ATOM 2466 O O . ALA A 1 317 ? -40.777 -15.638 28.726 1.00 34.59 457 ALA A O 1
ATOM 2468 N N . VAL A 1 318 ? -39.939 -13.548 28.851 1.00 30.85 458 VAL A N 1
ATOM 2469 C CA . VAL A 1 318 ? -38.573 -13.920 29.051 1.00 31.57 458 VAL A CA 1
ATOM 2470 C C . VAL A 1 318 ? -38.424 -14.569 30.436 1.00 32.23 458 VAL A C 1
ATOM 2471 O O . VAL A 1 318 ? -37.819 -15.624 30.571 1.00 31.74 458 VAL A O 1
ATOM 2475 N N . ARG A 1 319 ? -38.978 -13.920 31.454 1.00 28.89 459 ARG A N 1
ATOM 2476 C CA . ARG A 1 319 ? -38.897 -14.424 32.821 1.00 31.01 459 ARG A CA 1
ATOM 2477 C C . ARG A 1 319 ? -39.349 -15.877 32.941 1.00 33.66 459 ARG A C 1
ATOM 2478 O O . ARG A 1 319 ? -38.639 -16.713 33.501 1.00 33.57 459 ARG A O 1
ATOM 2486 N N . ASN A 1 320 ? -40.533 -16.172 32.414 1.00 34.51 460 ASN A N 1
ATOM 2487 C CA . ASN A 1 320 ? -41.087 -17.522 32.475 1.00 32.27 460 ASN A CA 1
ATOM 2488 C C . ASN A 1 320 ? -40.290 -18.528 31.648 1.00 34.46 460 ASN A C 1
ATOM 2489 O O . ASN A 1 320 ? -40.058 -19.656 32.084 1.00 34.06 460 ASN A O 1
ATOM 2494 N N . THR A 1 321 ? -39.873 -18.116 30.455 1.00 30.63 461 THR A N 1
ATOM 2495 C CA . THR A 1 321 ? -39.132 -18.967 29.589 1.00 30.06 461 THR A CA 1
ATOM 2496 C C . THR A 1 321 ? -37.841 -19.430 30.290 1.00 29.41 461 THR A C 1
ATOM 2497 O O . THR A 1 321 ? -37.505 -20.609 30.293 1.00 28.94 461 THR A O 1
ATOM 2501 N N . LEU A 1 322 ? -37.127 -18.470 30.850 1.00 30.63 462 LEU A N 1
ATOM 2502 C CA . LEU A 1 322 ? -35.887 -18.697 31.502 1.00 33.26 462 LEU A CA 1
ATOM 2503 C C . LEU A 1 322 ? -36.171 -19.589 32.712 1.00 33.28 462 LEU A C 1
ATOM 2504 O O . LEU A 1 322 ? -35.432 -20.593 32.960 1.00 32.59 462 LEU A O 1
ATOM 2509 N N . SER A 1 323 ? -37.248 -19.300 33.441 1.00 35.04 463 SER A N 1
ATOM 2510 C CA . SER A 1 323 ? -37.619 -20.231 34.570 1.00 36.90 463 SER A CA 1
ATOM 2511 C C . SER A 1 323 ? -37.783 -21.673 34.164 1.00 34.93 463 SER A C 1
ATOM 2512 O O . SER A 1 323 ? -37.482 -22.591 34.976 1.00 36.68 463 SER A O 1
ATOM 2515 N N . LEU A 1 324 ? -38.347 -21.935 32.979 1.00 34.30 464 LEU A N 1
ATOM 2516 C CA . LEU A 1 324 ? -38.702 -23.336 32.666 1.00 38.35 464 LEU A CA 1
ATOM 2517 C C . LEU A 1 324 ? -37.491 -23.983 31.983 1.00 35.13 464 LEU A C 1
ATOM 2518 O O . LEU A 1 324 ? -37.373 -25.155 31.983 1.00 36.82 464 LEU A O 1
ATOM 2523 N N . MET A 1 325 ? -36.631 -23.182 31.375 1.00 31.91 465 MET A N 1
ATOM 2524 C CA . MET A 1 325 ? -35.410 -23.695 30.781 1.00 35.23 465 MET A CA 1
ATOM 2525 C C . MET A 1 325 ? -34.530 -24.126 31.942 1.00 37.34 465 MET A C 1
ATOM 2526 O O . MET A 1 325 ? -33.895 -25.113 31.851 1.00 41.26 465 MET A O 1
ATOM 2531 N N . HIS A 1 326 ? -34.555 -23.396 33.059 1.00 37.56 466 HIS A N 1
ATOM 2532 C CA . HIS A 1 326 ? -33.778 -23.724 34.214 1.00 35.04 466 HIS A CA 1
ATOM 2533 C C . HIS A 1 326 ? -34.064 -25.155 34.717 1.00 35.46 466 HIS A C 1
ATOM 2534 O O . HIS A 1 326 ? -33.170 -25.906 34.989 1.00 33.62 466 HIS A O 1
ATOM 2541 N N . SER A 1 327 ? -35.339 -25.499 34.894 1.00 36.96 467 SER A N 1
ATOM 2542 C CA . SER A 1 327 ? -35.690 -26.811 35.462 1.00 36.12 467 SER A CA 1
ATOM 2543 C C . SER A 1 327 ? -36.255 -27.884 34.525 1.00 35.92 467 SER A C 1
ATOM 2544 O O . SER A 1 327 ? -36.615 -28.974 34.972 1.00 39.93 467 SER A O 1
ATOM 2547 N N . CYS A 1 328 ? -36.332 -27.579 33.239 1.00 40.17 468 CYS A 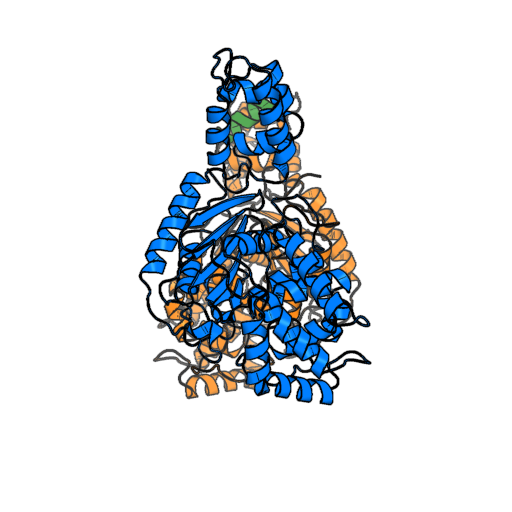N 1
ATOM 2548 C CA . CYS A 1 328 ? -36.866 -28.549 32.209 1.00 40.36 468 CYS A CA 1
ATOM 2549 C C . CYS A 1 328 ? -36.199 -28.570 30.820 1.00 38.99 468 CYS A C 1
ATOM 2550 O O . CYS A 1 328 ? -36.617 -29.288 29.917 1.00 39.61 468 CYS A O 1
ATOM 2553 N N . GLY A 1 329 ? -35.119 -27.846 30.634 1.00 37.85 469 GLY A N 1
ATOM 2554 C CA . GLY A 1 329 ? -34.550 -27.719 29.336 1.00 34.08 469 GLY A CA 1
ATOM 2555 C C . GLY A 1 329 ? -33.584 -28.760 28.828 1.00 31.86 469 GLY A C 1
ATOM 2556 O O . GLY A 1 329 ? -33.245 -28.710 27.676 1.00 33.61 469 GLY A O 1
ATOM 2557 N N . MET A 1 330 ? -33.141 -29.675 29.646 1.00 35.04 470 MET A N 1
ATOM 2558 C CA . MET A 1 330 ? -32.077 -30.586 29.258 1.00 41.50 470 MET A CA 1
ATOM 2559 C C . MET A 1 330 ? -32.519 -32.056 29.354 1.00 43.99 470 MET A C 1
ATOM 2560 O O . MET A 1 330 ? -31.740 -32.931 29.695 1.00 43.56 470 MET A O 1
ATOM 2565 N N . TYR A 1 331 ? -33.799 -32.282 29.069 1.00 45.79 471 TYR A N 1
ATOM 2566 C CA . TYR A 1 331 ? -34.444 -33.556 29.208 1.00 45.40 471 TYR A CA 1
ATOM 2567 C C . TYR A 1 331 ? -34.269 -34.188 30.581 1.00 44.78 471 TYR A C 1
ATOM 2568 O O . TYR A 1 331 ? -34.503 -33.514 31.571 1.00 44.92 471 TYR A O 1
ATOM 2577 N N . ASP A 1 332 ? -33.947 -35.493 30.637 1.00 45.42 472 ASP A N 1
ATOM 2578 C CA . ASP A 1 332 ? -33.697 -36.200 31.886 1.00 47.62 472 ASP A CA 1
ATOM 2579 C C . ASP A 1 332 ? -32.454 -35.722 32.687 1.00 44.18 472 ASP A C 1
ATOM 2580 O O . ASP A 1 332 ? -32.331 -36.082 33.871 1.00 42.75 472 ASP A O 1
ATOM 2585 N N . PHE A 1 333 ? -31.550 -34.968 32.057 1.00 40.10 473 PHE A N 1
ATOM 2586 C CA . PHE A 1 333 ? -30.426 -34.352 32.738 1.00 42.55 473 PHE A CA 1
ATOM 2587 C C . PHE A 1 333 ? -30.829 -33.008 33.366 1.00 45.50 473 PHE A C 1
ATOM 2588 O O . PHE A 1 333 ? -30.006 -32.356 33.985 1.00 46.77 473 PHE A O 1
ATOM 2596 N N . SER A 1 334 ? -32.084 -32.579 33.190 1.00 41.57 474 SER A N 1
ATOM 2597 C CA . SER A 1 334 ? -32.502 -31.237 33.681 1.00 37.68 474 SER A CA 1
ATOM 2598 C C . SER A 1 334 ? -32.134 -30.910 35.144 1.00 36.55 474 SER A C 1
ATOM 2599 O O . SER A 1 334 ? -31.553 -29.878 35.417 1.00 36.93 474 SER A O 1
ATOM 2602 N N . GLY A 1 335 ? -32.516 -31.787 36.068 1.00 36.67 475 GLY A N 1
ATOM 2603 C CA . GLY A 1 335 ? -32.367 -31.608 37.493 1.00 38.48 475 GLY A CA 1
ATOM 2604 C C . GLY A 1 335 ? -30.881 -31.546 37.830 1.00 47.93 475 GLY A C 1
ATOM 2605 O O . GLY A 1 335 ? -30.467 -30.735 38.706 1.00 42.18 475 GLY A O 1
ATOM 2606 N N . GLN A 1 336 ? -30.059 -32.343 37.124 1.00 45.66 476 GLN A N 1
ATOM 2607 C CA . GLN A 1 336 ? -28.642 -32.392 37.482 1.00 47.89 476 GLN A CA 1
ATOM 2608 C C . GLN A 1 336 ? -27.952 -31.151 36.925 1.00 42.20 476 GLN A C 1
ATOM 2609 O O . GLN A 1 336 ? -27.066 -30.609 37.535 1.00 40.62 476 GLN A O 1
ATOM 2615 N N . PHE A 1 337 ? -28.376 -30.752 35.740 1.00 39.07 477 PHE A N 1
ATOM 2616 C CA . PHE A 1 337 ? -27.948 -29.508 35.125 1.00 43.71 477 PHE A CA 1
ATOM 2617 C C . PHE A 1 337 ? -28.286 -28.241 35.945 1.00 42.62 477 PHE A C 1
ATOM 2618 O O . PHE A 1 337 ? -27.415 -27.394 36.105 1.00 42.39 477 PHE A O 1
ATOM 2626 N N . ALA A 1 338 ? -29.508 -28.142 36.479 1.00 41.09 478 ALA A N 1
ATOM 2627 C CA . ALA A 1 338 ? -29.913 -27.020 37.328 1.00 39.87 478 ALA A CA 1
ATOM 2628 C C . ALA A 1 338 ? -28.976 -26.988 38.520 1.00 38.20 478 ALA A C 1
ATOM 2629 O O . ALA A 1 338 ? -28.542 -25.936 38.952 1.00 38.37 478 ALA A O 1
ATOM 2631 N N . PHE A 1 339 ? -28.759 -28.145 39.101 1.00 39.92 479 PHE A N 1
ATOM 2632 C CA . PHE A 1 339 ? -28.007 -28.245 40.305 1.00 39.07 479 PHE A CA 1
ATOM 2633 C C . PHE A 1 339 ? -26.509 -27.941 40.080 1.00 42.41 479 PHE A C 1
ATOM 2634 O O . PHE A 1 339 ? -25.997 -27.084 40.729 1.00 42.50 479 PHE A O 1
ATOM 2642 N N . HIS A 1 340 ? -25.866 -28.518 39.066 1.00 43.31 480 HIS A N 1
ATOM 2643 C CA . HIS A 1 340 ? -24.422 -28.343 38.869 1.00 44.06 480 HIS A CA 1
ATOM 2644 C C . HIS A 1 340 ? -24.021 -27.145 38.051 1.00 42.39 480 HIS A C 1
ATOM 2645 O O . HIS A 1 340 ? -22.991 -26.551 38.297 1.00 45.70 480 HIS A O 1
ATOM 2652 N N . VAL A 1 341 ? -24.777 -26.819 37.019 1.00 42.40 481 VAL A N 1
ATOM 2653 C CA . VAL A 1 341 ? -24.444 -25.702 36.143 1.00 41.20 481 VAL A CA 1
ATOM 2654 C C . VAL A 1 341 ? -25.208 -24.427 36.479 1.00 42.56 481 VAL A C 1
ATOM 2655 O O . VAL A 1 341 ? -24.665 -23.312 36.420 1.00 41.60 481 VAL A O 1
ATOM 2659 N N . GLY A 1 342 ? -26.495 -24.580 36.764 1.00 40.48 482 GLY A N 1
ATOM 2660 C CA . GLY A 1 342 ? -27.243 -23.499 37.303 1.00 39.93 482 GLY A CA 1
ATOM 2661 C C . GLY A 1 342 ? -27.519 -22.329 36.423 1.00 36.89 482 GLY A C 1
ATOM 2662 O O . GLY A 1 342 ? -27.548 -21.206 36.904 1.00 39.41 482 GLY A O 1
ATOM 2663 N N . LEU A 1 343 ? -27.763 -22.623 35.154 1.00 36.41 483 LEU A N 1
ATOM 2664 C CA . LEU A 1 343 ? -28.036 -21.684 34.119 1.00 37.32 483 LEU A CA 1
ATOM 2665 C C . LEU A 1 343 ? -29.248 -22.212 33.289 1.00 40.42 483 LEU A C 1
ATOM 2666 O O . LEU A 1 343 ? -29.352 -23.370 33.061 1.00 35.66 483 LEU A O 1
ATOM 2671 N N . PRO A 1 344 ? -30.112 -21.332 32.809 1.00 36.55 484 PRO A N 1
ATOM 2672 C CA . PRO A 1 344 ? -31.111 -21.779 31.850 1.00 36.67 484 PRO A CA 1
ATOM 2673 C C . PRO A 1 344 ? -30.510 -22.213 30.519 1.00 35.79 484 PRO A C 1
ATOM 2674 O O . PRO A 1 344 ? -29.774 -21.449 29.881 1.00 34.56 484 PRO A O 1
ATOM 2678 N N . ALA A 1 345 ? -30.884 -23.403 30.054 1.00 32.68 485 ALA A N 1
ATOM 2679 C CA . ALA A 1 345 ? -30.358 -23.941 28.803 1.00 34.92 485 ALA A CA 1
ATOM 2680 C C . ALA A 1 345 ? -31.435 -24.777 28.203 1.00 35.00 485 ALA A C 1
ATOM 2681 O O . ALA A 1 345 ? -32.259 -25.342 28.917 1.00 36.39 485 ALA A O 1
ATOM 2683 N N . LYS A 1 346 ? -31.400 -24.898 26.889 1.00 33.33 486 LYS A N 1
ATOM 2684 C CA . LYS A 1 346 ? -32.264 -25.850 26.181 1.00 36.29 486 LYS A CA 1
ATOM 2685 C C . LYS A 1 346 ? -31.482 -26.652 25.113 1.00 38.21 486 LYS A C 1
ATOM 2686 O O . LYS A 1 346 ? -30.772 -26.098 24.237 1.00 39.82 486 LYS A O 1
ATOM 2692 N N . SER A 1 347 ? -31.620 -27.949 25.153 1.00 38.06 487 SER A N 1
ATOM 2693 C CA . SER A 1 347 ? -30.874 -28.781 24.193 1.00 40.21 487 SER A CA 1
ATOM 2694 C C . SER A 1 347 ? -31.787 -29.256 23.122 1.00 39.67 487 SER A C 1
ATOM 2695 O O . SER A 1 347 ? -32.987 -29.252 23.331 1.00 40.44 487 SER A O 1
ATOM 2698 N N . GLY A 1 348 ? -31.186 -29.602 21.974 1.00 39.90 488 GLY A N 1
ATOM 2699 C CA . GLY A 1 348 ? -31.849 -30.191 20.779 1.00 40.79 488 GLY A CA 1
ATOM 2700 C C . GLY A 1 348 ? -31.130 -31.431 20.224 1.00 43.29 488 GLY A C 1
ATOM 2701 O O . GLY A 1 348 ? -29.946 -31.687 20.484 1.00 46.41 488 GLY A O 1
ATOM 2702 N N . VAL A 1 349 ? -31.872 -32.234 19.488 1.00 41.96 489 VAL A N 1
ATOM 2703 C CA . VAL A 1 349 ? -31.384 -33.477 18.974 1.00 42.25 489 VAL A CA 1
ATOM 2704 C C . VAL A 1 349 ? -30.371 -33.307 17.845 1.00 41.24 489 VAL A C 1
ATOM 2705 O O . VAL A 1 349 ? -29.755 -34.236 17.489 1.00 45.46 489 VAL A O 1
ATOM 2709 N N . ALA A 1 350 ? -30.223 -32.121 17.274 1.00 43.01 490 ALA A N 1
ATOM 2710 C CA . ALA A 1 350 ? -29.223 -31.843 16.276 1.00 43.62 490 ALA A CA 1
ATOM 2711 C C . ALA A 1 350 ? -27.857 -31.514 16.926 1.00 46.50 490 ALA A C 1
ATOM 2712 O O . ALA A 1 350 ? -26.919 -31.307 16.246 1.00 44.64 490 ALA A O 1
ATOM 2714 N N . GLY A 1 351 ? -27.772 -31.382 18.243 1.00 48.92 491 GLY A N 1
ATOM 2715 C CA . GLY A 1 351 ? -26.525 -31.053 18.920 1.00 45.42 491 GLY A CA 1
ATOM 2716 C C . GLY A 1 351 ? -26.451 -29.670 19.503 1.00 45.08 491 GLY A C 1
ATOM 2717 O O . GLY A 1 351 ? -25.420 -29.289 20.058 1.00 41.01 491 GLY A O 1
ATOM 2718 N N . GLY A 1 352 ? -27.525 -28.880 19.388 1.00 43.93 492 GLY A N 1
ATOM 2719 C CA . GLY A 1 352 ? -27.456 -27.543 19.885 1.00 36.71 492 GLY A CA 1
ATOM 2720 C C . GLY A 1 352 ? -27.668 -27.435 21.394 1.00 38.37 492 GLY A C 1
ATOM 2721 O O . GLY A 1 352 ? -28.433 -28.197 21.976 1.00 38.84 492 GLY A O 1
ATOM 2722 N N . ILE A 1 353 ? -26.996 -26.500 22.060 1.00 38.58 493 ILE A N 1
ATOM 2723 C CA . ILE A 1 353 ? -27.444 -26.111 23.430 1.00 38.66 493 ILE A CA 1
ATOM 2724 C C . ILE A 1 353 ? -27.562 -24.582 23.443 1.00 38.04 493 ILE A C 1
ATOM 2725 O O . ILE A 1 353 ? -26.601 -23.885 23.178 1.00 35.44 493 ILE A O 1
ATOM 2730 N N . LEU A 1 354 ? -28.793 -24.083 23.586 1.00 36.12 494 LEU A N 1
ATOM 2731 C CA . LEU A 1 354 ? -29.043 -22.699 23.672 1.00 35.61 494 LEU A CA 1
ATOM 2732 C C . LEU A 1 354 ? -28.838 -22.377 25.130 1.00 35.66 494 LEU A C 1
ATOM 2733 O O . LEU A 1 354 ? -29.463 -22.959 25.990 1.00 40.10 494 LEU A O 1
ATOM 2738 N N . LEU A 1 355 ? -27.947 -21.453 25.427 1.00 34.49 495 LEU A N 1
ATOM 2739 C CA . LEU A 1 355 ? -27.591 -21.180 26.824 1.00 32.82 495 LEU A CA 1
ATOM 2740 C C . LEU A 1 355 ? -27.758 -19.736 27.158 1.00 30.30 495 LEU A C 1
ATOM 2741 O O . LEU A 1 355 ? -27.389 -18.912 26.360 1.00 38.58 495 LEU A O 1
ATOM 2746 N N . VAL A 1 356 ? -28.305 -19.387 28.320 1.00 31.57 496 VAL A N 1
ATOM 2747 C CA . VAL A 1 356 ? -28.501 -18.010 28.658 1.00 28.85 496 VAL A CA 1
ATOM 2748 C C . VAL A 1 356 ? -27.716 -17.770 29.956 1.00 31.78 496 VAL A C 1
ATOM 2749 O O . VAL A 1 356 ? -27.901 -18.488 30.873 1.00 30.05 496 VAL A O 1
ATOM 2753 N N . VAL A 1 357 ? -26.776 -16.815 30.015 1.00 32.42 497 VAL A N 1
ATOM 2754 C CA . VAL A 1 357 ? -26.354 -16.277 31.312 1.00 32.03 497 VAL A CA 1
ATOM 2755 C C . VAL A 1 357 ? -27.072 -14.930 31.563 1.00 37.05 497 VAL A C 1
ATOM 2756 O O . VAL A 1 357 ? -26.742 -13.914 30.937 1.00 37.50 497 VAL A O 1
ATOM 2760 N N . PRO A 1 358 ? -28.111 -14.938 32.435 1.00 35.05 498 PRO A N 1
ATOM 2761 C CA . PRO A 1 358 ? -28.946 -13.739 32.484 1.00 36.50 498 PRO A CA 1
ATOM 2762 C C . PRO A 1 358 ? -28.162 -12.498 32.958 1.00 39.82 498 PRO A C 1
ATOM 2763 O O . PRO A 1 358 ? -27.290 -12.600 33.858 1.00 42.65 498 PRO A O 1
ATOM 2767 N N . ASN A 1 359 ? -28.564 -11.342 32.396 1.00 33.84 499 ASN A N 1
ATOM 2768 C CA . ASN A 1 359 ? -27.862 -10.094 32.543 1.00 34.28 499 ASN A CA 1
ATOM 2769 C C . ASN A 1 359 ? -26.474 -10.059 31.996 1.00 29.36 499 ASN A C 1
ATOM 2770 O O . ASN A 1 359 ? -25.838 -9.074 32.191 1.00 32.37 499 ASN A O 1
ATOM 2775 N N . VAL A 1 360 ? -25.968 -11.129 31.356 1.00 35.06 500 VAL A N 1
ATOM 2776 C CA . VAL A 1 360 ? -24.516 -11.181 30.906 1.00 32.66 500 VAL A CA 1
ATOM 2777 C C . VAL A 1 360 ? -24.368 -11.454 29.397 1.00 33.88 500 VAL A C 1
ATOM 2778 O O . VAL A 1 360 ? -23.877 -10.582 28.611 1.00 36.61 500 VAL A O 1
ATOM 2782 N N . MET A 1 361 ? -24.923 -12.579 28.965 1.00 35.64 501 MET A N 1
ATOM 2783 C CA . MET A 1 361 ? -24.787 -13.089 27.613 1.00 35.56 501 MET A CA 1
ATOM 2784 C C . MET A 1 361 ? -25.696 -14.239 27.261 1.00 35.20 501 MET A C 1
ATOM 2785 O O . MET A 1 361 ? -26.170 -14.975 28.127 1.00 32.52 501 MET A O 1
ATOM 2790 N N . GLY A 1 362 ? -25.897 -14.390 25.960 1.00 37.00 502 GLY A N 1
ATOM 2791 C CA . GLY A 1 362 ? -26.320 -15.628 25.365 1.00 34.67 502 GLY A CA 1
ATOM 2792 C C . GLY A 1 362 ? -25.198 -16.363 24.620 1.00 35.01 502 GLY A C 1
ATOM 2793 O O . GLY A 1 362 ? -24.193 -15.760 24.076 1.00 32.80 502 GLY A O 1
ATOM 2794 N N . MET A 1 363 ? -25.420 -17.653 24.495 1.00 34.09 503 MET A N 1
ATOM 2795 C CA . MET A 1 363 ? -24.553 -18.549 23.715 1.00 38.39 503 MET A CA 1
ATOM 2796 C C . MET A 1 363 ? -25.343 -19.591 22.954 1.00 37.87 503 MET A C 1
ATOM 2797 O O . MET A 1 363 ? -26.427 -19.995 23.364 1.00 34.67 503 MET A O 1
ATOM 2802 N N . MET A 1 364 ? -24.753 -20.056 21.864 1.00 40.06 504 MET A N 1
ATOM 2803 C CA . MET A 1 364 ? -25.159 -21.308 21.269 1.00 42.35 504 MET A CA 1
ATOM 2804 C C . MET A 1 364 ? -23.949 -22.200 21.105 1.00 40.77 504 MET A C 1
ATOM 2805 O O . MET A 1 364 ? -22.981 -21.786 20.490 1.00 39.34 504 MET A O 1
ATOM 2810 N N . CYS A 1 365 ? -24.049 -23.421 21.634 1.00 42.63 505 CYS A N 1
ATOM 2811 C CA . CYS A 1 365 ? -23.017 -24.514 21.545 1.00 43.75 505 CYS A CA 1
ATOM 2812 C C . CYS A 1 365 ? -23.613 -25.574 20.652 1.00 41.31 505 CYS A C 1
ATOM 2813 O O . CYS A 1 365 ? -24.789 -25.965 20.836 1.00 41.16 505 CYS A O 1
ATOM 2816 N N . TRP A 1 366 ? -22.823 -26.030 19.707 1.00 39.97 506 TRP A N 1
ATOM 2817 C CA . TRP A 1 366 ? -23.238 -27.018 18.752 1.00 39.74 506 TRP A CA 1
ATOM 2818 C C . TRP A 1 366 ? -22.190 -28.102 18.485 1.00 44.32 506 TRP A C 1
ATOM 2819 O O . TRP A 1 366 ? -21.109 -27.828 17.975 1.00 42.35 506 TRP A O 1
ATOM 2830 N N . SER A 1 367 ? -22.537 -29.354 18.787 1.00 45.01 507 SER A N 1
ATOM 2831 C CA . SER A 1 367 ? -21.721 -30.498 18.374 1.00 48.25 507 SER A CA 1
ATOM 2832 C C . SER A 1 367 ? -22.656 -31.673 18.226 1.00 46.91 507 SER A C 1
ATOM 2833 O O . SER A 1 367 ? -23.314 -32.042 19.186 1.00 47.22 507 SER A O 1
ATOM 2836 N N . PRO A 1 368 ? -22.750 -32.243 17.005 1.00 47.67 508 PRO A N 1
ATOM 2837 C CA . PRO A 1 368 ? -23.771 -33.282 16.713 1.00 47.26 508 PRO A CA 1
ATOM 2838 C C . PRO A 1 368 ? -23.844 -34.550 17.587 1.00 46.30 508 PRO A C 1
ATOM 2839 O O . PRO A 1 368 ? -24.942 -35.056 17.791 1.00 47.18 508 PRO A O 1
ATOM 2843 N N . PRO A 1 369 ? -22.711 -35.091 18.069 1.00 48.99 509 PRO A N 1
ATOM 2844 C CA . PRO A 1 369 ? -22.812 -36.312 18.915 1.00 49.85 509 PRO A CA 1
ATOM 2845 C C . PRO A 1 369 ? -23.441 -36.036 20.281 1.00 50.70 509 PRO A C 1
ATOM 2846 O O . PRO A 1 369 ? -23.043 -35.079 20.985 1.00 49.85 509 PRO A O 1
ATOM 2850 N N . LEU A 1 370 ? -24.449 -36.824 20.585 1.00 52.97 510 LEU A N 1
ATOM 2851 C CA . LEU A 1 370 ? -25.184 -36.712 21.801 1.00 51.97 510 LEU A CA 1
ATOM 2852 C C . LEU A 1 370 ? -24.842 -37.840 22.729 1.00 52.10 510 LEU A C 1
ATOM 2853 O O . LEU A 1 370 ? -24.320 -38.860 22.330 1.00 49.85 510 LEU A O 1
ATOM 2858 N N . ASP A 1 371 ? -25.194 -37.652 23.985 1.00 49.02 511 ASP A N 1
ATOM 2859 C CA . ASP A 1 371 ? -24.998 -38.654 24.985 1.00 49.94 511 ASP A CA 1
ATOM 2860 C C . ASP A 1 371 ? -26.266 -39.471 25.106 1.00 51.44 511 ASP A C 1
ATOM 2861 O O . ASP A 1 371 ? -27.182 -39.348 24.316 1.00 55.63 511 ASP A O 1
ATOM 2866 N N . LYS A 1 372 ? -26.335 -40.291 26.133 1.00 57.07 512 LYS A N 1
ATOM 2867 C CA . LYS A 1 372 ? -27.489 -41.149 26.365 1.00 62.64 512 LYS A CA 1
ATOM 2868 C C . LYS A 1 372 ? -28.800 -40.423 26.664 1.00 62.08 512 LYS A C 1
ATOM 2869 O O . LYS A 1 372 ? -29.857 -40.973 26.433 1.00 63.46 512 LYS A O 1
ATOM 2875 N N . MET A 1 373 ? -28.732 -39.201 27.179 1.00 56.26 513 MET A N 1
ATOM 2876 C CA . MET A 1 373 ? -29.925 -38.432 27.474 1.00 57.25 513 MET A CA 1
ATOM 2877 C C . MET A 1 373 ? -30.400 -37.562 26.321 1.00 51.78 513 MET A C 1
ATOM 2878 O O . MET A 1 373 ? -31.431 -36.943 26.420 1.00 49.83 513 MET A O 1
ATOM 2883 N N . GLY A 1 374 ? -29.647 -37.523 25.236 1.00 49.31 514 GLY A N 1
ATOM 2884 C CA . GLY A 1 374 ? -30.011 -36.713 24.092 1.00 46.86 514 GLY A CA 1
ATOM 2885 C C . GLY A 1 374 ? -29.341 -35.352 24.000 1.00 47.92 514 GLY A C 1
ATOM 2886 O O . GLY A 1 374 ? -29.689 -34.551 23.172 1.00 52.74 514 GLY A O 1
ATOM 2887 N N . ASN A 1 375 ? -28.375 -35.101 24.861 1.00 47.10 515 ASN A N 1
ATOM 2888 C CA . ASN A 1 375 ? -27.625 -33.823 24.902 1.00 45.30 515 ASN A CA 1
ATOM 2889 C C . ASN A 1 375 ? -26.179 -33.881 24.356 1.00 44.55 515 ASN A C 1
ATOM 2890 O O . ASN A 1 375 ? -25.472 -34.849 24.582 1.00 49.31 515 ASN A O 1
ATOM 2895 N N . SER A 1 376 ? -25.788 -32.867 23.586 1.00 44.14 516 SER A N 1
ATOM 2896 C CA . SER A 1 376 ? -24.497 -32.764 22.977 1.00 45.29 516 SER A CA 1
ATOM 2897 C C . SER A 1 376 ? -23.391 -33.020 23.982 1.00 45.01 516 SER A C 1
ATOM 2898 O O . SER A 1 376 ? -23.330 -32.350 24.990 1.00 44.66 516 SER A O 1
ATOM 2901 N N . VAL A 1 377 ? -22.580 -34.044 23.748 1.00 46.54 517 VAL A N 1
ATOM 2902 C CA . VAL A 1 377 ? -21.443 -34.385 24.643 1.00 48.09 517 VAL A CA 1
ATOM 2903 C C . VAL A 1 377 ? -20.515 -33.199 24.854 1.00 48.11 517 VAL A C 1
ATOM 2904 O O . VAL A 1 377 ? -20.322 -32.786 25.981 1.00 49.26 517 VAL A O 1
ATOM 2908 N N . LYS A 1 378 ? -20.010 -32.585 23.784 1.00 51.01 518 LYS A N 1
ATOM 2909 C CA . LYS A 1 378 ? -19.097 -31.420 23.955 1.00 51.15 518 LYS A CA 1
ATOM 2910 C C . LYS A 1 378 ? -19.813 -30.218 24.613 1.00 50.21 518 LYS A C 1
ATOM 2911 O O . LYS A 1 378 ? -19.197 -29.418 25.343 1.00 48.84 518 LYS A O 1
ATOM 2917 N N . GLY A 1 379 ? -21.087 -30.060 24.292 1.00 46.37 519 GLY A N 1
ATOM 2918 C CA . GLY A 1 379 ? -21.886 -28.951 24.810 1.00 43.33 519 GLY A CA 1
ATOM 2919 C C . GLY A 1 379 ? -22.040 -29.020 26.333 1.00 43.20 519 GLY A C 1
ATOM 2920 O O . GLY A 1 379 ? -21.826 -28.025 27.050 1.00 38.88 519 GLY A O 1
ATOM 2921 N N . ILE A 1 380 ? -22.408 -30.200 26.826 1.00 42.65 520 ILE A N 1
ATOM 2922 C CA . ILE A 1 380 ? -22.562 -30.427 28.259 1.00 43.12 520 ILE A CA 1
ATOM 2923 C C . ILE A 1 380 ? -21.202 -30.151 28.905 1.00 44.61 520 ILE A C 1
ATOM 2924 O O . ILE A 1 380 ? -21.138 -29.496 29.906 1.00 43.96 520 ILE A O 1
ATOM 2929 N N . HIS A 1 381 ? -20.114 -30.683 28.353 1.00 47.31 521 HIS A N 1
ATOM 2930 C CA . HIS A 1 381 ? -18.773 -30.501 28.956 1.00 47.55 521 HIS A CA 1
ATOM 2931 C C . HIS A 1 381 ? -18.440 -29.031 29.023 1.00 46.26 521 HIS A C 1
ATOM 2932 O O . HIS A 1 381 ? -18.078 -28.486 30.076 1.00 46.80 521 HIS A O 1
ATOM 2939 N N . PHE A 1 382 ? -18.594 -28.339 27.904 1.00 43.97 522 PHE A N 1
ATOM 2940 C CA . PHE A 1 382 ? -18.316 -26.915 27.868 1.00 41.91 522 PHE A CA 1
ATOM 2941 C C . PHE A 1 382 ? -19.108 -26.170 28.966 1.00 44.91 522 PHE A C 1
ATOM 2942 O O . PHE A 1 382 ? -18.529 -25.344 29.662 1.00 47.14 522 PHE A O 1
ATOM 2950 N N . CYS A 1 383 ? -20.406 -26.468 29.131 1.00 43.87 523 CYS A N 1
ATOM 2951 C CA . CYS A 1 383 ? -21.221 -25.805 30.157 1.00 45.71 523 CYS A CA 1
ATOM 2952 C C . CYS A 1 383 ? -20.699 -26.040 31.573 1.00 44.68 523 CYS A C 1
ATOM 2953 O O . CYS A 1 383 ? -20.652 -25.125 32.341 1.00 45.75 523 CYS A O 1
ATOM 2956 N N . HIS A 1 384 ? -20.323 -27.253 31.932 1.00 48.26 524 HIS A N 1
ATOM 2957 C CA . HIS A 1 384 ? -19.742 -27.462 33.251 1.00 47.67 524 HIS A CA 1
ATOM 2958 C C . HIS A 1 384 ? -18.500 -26.683 33.479 1.00 46.22 524 HIS A C 1
ATOM 2959 O O . HIS A 1 384 ? -18.313 -26.160 34.553 1.00 44.85 524 HIS A O 1
ATOM 2966 N N . ASP A 1 385 ? -17.620 -26.642 32.483 1.00 49.06 525 ASP A N 1
ATOM 2967 C CA . ASP A 1 385 ? -16.335 -25.968 32.584 1.00 50.30 525 ASP A CA 1
ATOM 2968 C C . ASP A 1 385 ? -16.556 -24.490 32.712 1.00 48.17 525 ASP A C 1
ATOM 2969 O O . ASP A 1 385 ? -15.817 -23.797 33.415 1.00 52.28 525 ASP A O 1
ATOM 2974 N N . LEU A 1 386 ? -17.531 -23.975 31.989 1.00 44.39 526 LEU A N 1
ATOM 2975 C CA . LEU A 1 386 ? -17.797 -22.543 32.050 1.00 45.58 526 LEU A CA 1
ATOM 2976 C C . LEU A 1 386 ? -18.084 -22.081 33.498 1.00 46.87 526 LEU A C 1
ATOM 2977 O O . LEU A 1 386 ? -17.461 -21.111 33.993 1.00 41.08 526 LEU A O 1
ATOM 2982 N N . VAL A 1 387 ? -18.980 -22.812 34.176 1.00 45.44 527 VAL A N 1
ATOM 2983 C CA . VAL A 1 387 ? -19.366 -22.483 35.541 1.00 42.91 527 VAL A CA 1
ATOM 2984 C C . VAL A 1 387 ? -18.303 -22.904 36.549 1.00 47.02 527 VAL A C 1
ATOM 2985 O O . VAL A 1 387 ? -18.253 -22.393 37.650 1.00 47.91 527 VAL A O 1
ATOM 2989 N N . SER A 1 388 ? -17.435 -23.847 36.176 1.00 46.92 528 SER A N 1
ATOM 2990 C CA . SER A 1 388 ? -16.257 -24.138 36.979 1.00 50.20 528 SER A CA 1
ATOM 2991 C C . SER A 1 388 ? -15.278 -22.982 37.011 1.00 47.49 528 SER A C 1
ATOM 2992 O O . SER A 1 388 ? -14.699 -22.690 38.019 1.00 53.75 528 SER A O 1
ATOM 2995 N N . LEU A 1 389 ? -15.040 -22.414 35.846 1.00 47.29 529 LEU A N 1
ATOM 2996 C CA . LEU A 1 389 ? -14.206 -21.283 35.679 1.00 50.39 529 LEU A CA 1
ATOM 2997 C C . LEU A 1 389 ? -14.854 -19.999 36.261 1.00 51.59 529 LEU A C 1
ATOM 2998 O O . LEU A 1 389 ? -14.191 -19.265 36.964 1.00 49.84 529 LEU A O 1
ATOM 3003 N N . CYS A 1 390 ? -16.125 -19.747 35.959 1.00 48.16 530 CYS A N 1
ATOM 3004 C CA . CYS A 1 390 ? -16.751 -18.430 36.212 1.00 46.56 530 CYS A CA 1
ATOM 3005 C C . CYS A 1 390 ? -17.959 -18.480 37.152 1.00 41.82 530 CYS A C 1
ATOM 3006 O O . CYS A 1 390 ? -18.704 -19.416 37.126 1.00 44.27 530 CYS A O 1
ATOM 3009 N N . ASN A 1 391 ? -18.160 -17.415 37.925 1.00 42.71 531 ASN A N 1
ATOM 3010 C CA . ASN A 1 391 ? -19.258 -17.271 38.876 1.00 40.28 531 ASN A CA 1
ATOM 3011 C C . ASN A 1 391 ? -20.578 -16.920 38.245 1.00 37.70 531 ASN A C 1
ATOM 3012 O O . ASN A 1 391 ? -21.225 -16.000 38.679 1.00 39.15 531 ASN A O 1
ATOM 3017 N N . PHE A 1 392 ? -20.987 -17.758 37.297 1.00 37.08 532 PHE A N 1
ATOM 3018 C CA . PHE A 1 392 ? -22.200 -17.624 36.527 1.00 38.65 532 PHE A CA 1
ATOM 3019 C C . PHE A 1 392 ? -23.368 -18.497 37.011 1.00 40.78 532 PHE A C 1
ATOM 3020 O O . PHE A 1 392 ? -24.456 -18.332 36.548 1.00 39.25 532 PHE A O 1
ATOM 3028 N N . HIS A 1 393 ? -23.112 -19.445 37.915 1.00 42.20 533 HIS A N 1
ATOM 3029 C CA . HIS A 1 393 ? -24.134 -20.271 38.450 1.00 40.24 533 HIS A CA 1
ATOM 3030 C C . HIS A 1 393 ? -25.163 -19.343 39.058 1.00 39.28 533 HIS A C 1
ATOM 3031 O O . HIS A 1 393 ? -24.836 -18.384 39.712 1.00 42.74 533 HIS A O 1
ATOM 3038 N N . ASN A 1 394 ? -26.419 -19.627 38.851 1.00 39.05 534 ASN A N 1
ATOM 3039 C CA . ASN A 1 394 ? -27.494 -18.947 39.558 1.00 43.48 534 ASN A CA 1
ATOM 3040 C C . ASN A 1 394 ? -27.258 -18.584 41.005 1.00 42.07 534 ASN A C 1
ATOM 3041 O O . ASN A 1 394 ? -27.661 -17.531 41.492 1.00 39.36 534 ASN A O 1
ATOM 3046 N N . TYR A 1 395 ? -26.704 -19.532 41.755 1.00 39.67 535 TYR A N 1
ATOM 3047 C CA . TYR A 1 395 ? -26.508 -19.356 43.161 1.00 37.22 535 TYR A CA 1
ATOM 3048 C C . TYR A 1 395 ? -25.057 -19.234 43.482 1.00 38.43 535 TYR A C 1
ATOM 3049 O O . TYR A 1 395 ? -24.674 -19.411 44.614 1.00 39.67 535 TYR A O 1
ATOM 3058 N N . ASP A 1 396 ? -24.221 -18.847 42.523 1.00 39.31 536 ASP A N 1
ATOM 3059 C CA . ASP A 1 396 ? -22.877 -18.324 42.959 1.00 40.50 536 ASP A CA 1
ATOM 3060 C C . ASP A 1 396 ? -23.115 -16.989 43.620 1.00 39.52 536 ASP A C 1
ATOM 3061 O O . ASP A 1 396 ? -24.087 -16.353 43.341 1.00 46.99 536 ASP A O 1
ATOM 3066 N N . ASN A 1 397 ? -22.236 -16.537 44.467 1.00 39.62 537 ASN A N 1
ATOM 3067 C CA . ASN A 1 397 ? -22.300 -15.192 45.002 1.00 40.17 537 ASN A CA 1
ATOM 3068 C C . ASN A 1 397 ? -21.455 -14.198 44.180 1.00 41.58 537 ASN A C 1
ATOM 3069 O O . ASN A 1 397 ? -20.391 -14.511 43.684 1.00 35.70 537 ASN A O 1
ATOM 3074 N N . LEU A 1 398 ? -21.946 -12.984 44.079 1.00 42.45 538 LEU A N 1
ATOM 3075 C CA . LEU A 1 398 ? -21.277 -11.950 43.330 1.00 44.16 538 LEU A CA 1
ATOM 3076 C C . LEU A 1 398 ? -20.126 -11.256 44.072 1.00 42.23 538 LEU A C 1
ATOM 3077 O O . LEU A 1 398 ? -19.307 -10.617 43.455 1.00 48.34 538 LEU A O 1
ATOM 3082 N N . ARG A 1 399 ? -20.072 -11.378 45.388 1.00 44.11 539 ARG A N 1
ATOM 3083 C CA . ARG A 1 399 ? -19.003 -10.761 46.153 1.00 45.64 539 ARG A CA 1
ATOM 3084 C C . ARG A 1 399 ? -17.964 -11.760 46.627 1.00 50.05 539 ARG A C 1
ATOM 3085 O O . ARG A 1 399 ? -16.779 -11.481 46.609 1.00 47.87 539 ARG A O 1
ATOM 3093 N N . HIS A 1 400 ? -18.415 -12.923 47.053 1.00 47.34 540 HIS A N 1
ATOM 3094 C CA . HIS A 1 400 ? -17.518 -13.945 47.546 1.00 49.65 540 HIS A CA 1
ATOM 3095 C C . HIS A 1 400 ? -17.623 -15.201 46.722 1.00 49.07 540 HIS A C 1
ATOM 3096 O O . HIS A 1 400 ? -18.508 -15.992 46.916 1.00 47.56 540 HIS A O 1
ATOM 3103 N N . PHE A 1 401 ? -16.683 -15.395 45.818 1.00 52.30 541 PHE A N 1
ATOM 3104 C CA . PHE A 1 401 ? -16.746 -16.546 44.960 1.00 53.95 541 PHE A CA 1
ATOM 3105 C C . PHE A 1 401 ? -15.526 -17.466 44.885 1.00 56.88 541 PHE A C 1
ATOM 3106 O O . PHE A 1 401 ? -15.313 -18.103 43.877 1.00 62.30 541 PHE A O 1
ATOM 3114 N N . ALA A 1 402 ? -14.707 -17.517 45.922 1.00 62.19 542 ALA A N 1
ATOM 3115 C CA . ALA A 1 402 ? -13.597 -18.527 45.941 1.00 71.07 542 ALA A CA 1
ATOM 3116 C C . ALA A 1 402 ? -12.591 -18.346 44.751 1.00 72.17 542 ALA A C 1
ATOM 3117 O O . ALA A 1 402 ? -12.066 -17.234 44.534 1.00 66.81 542 ALA A O 1
ATOM 3119 N N . LYS A 1 403 ? -12.369 -19.396 43.950 1.00 74.16 543 LYS A N 1
ATOM 3120 C CA . LYS A 1 403 ? -11.361 -19.303 42.881 1.00 79.81 543 LYS A CA 1
ATOM 3121 C C . LYS A 1 403 ? -11.948 -18.911 41.516 1.00 70.08 543 LYS A C 1
ATOM 3122 O O . LYS A 1 403 ? -11.251 -18.869 40.504 1.00 72.11 543 LYS A O 1
ATOM 3128 N N . LYS A 1 404 ? -13.208 -18.560 41.478 1.00 57.13 544 LYS A N 1
ATOM 3129 C CA . LYS A 1 404 ? -13.778 -18.449 40.218 1.00 55.21 544 LYS A CA 1
ATOM 3130 C C . LYS A 1 404 ? -13.369 -17.060 39.720 1.00 57.73 544 LYS A C 1
ATOM 3131 O O . LYS A 1 404 ? -12.959 -16.189 40.490 1.00 59.18 544 LYS A O 1
ATOM 3137 N N . LEU A 1 405 ? -13.389 -16.912 38.411 1.00 55.37 545 LEU A N 1
ATOM 3138 C CA . LEU A 1 405 ? -13.199 -15.665 37.746 1.00 53.86 545 LEU A CA 1
ATOM 3139 C C . LEU A 1 405 ? -14.573 -14.970 37.591 1.00 52.33 545 LEU A C 1
ATOM 3140 O O . LEU A 1 405 ? -15.583 -15.633 37.283 1.00 50.42 545 LEU A O 1
ATOM 3145 N N . ASP A 1 406 ? -14.622 -13.664 37.833 1.00 50.84 546 ASP A N 1
ATOM 3146 C CA . ASP A 1 406 ? -15.771 -12.858 37.468 1.00 48.16 546 ASP A CA 1
ATOM 3147 C C . ASP A 1 406 ? -15.482 -11.977 36.228 1.00 48.92 546 ASP A C 1
ATOM 3148 O O . ASP A 1 406 ? -14.945 -10.921 36.335 1.00 46.36 546 ASP A O 1
ATOM 3153 N N . PRO A 1 407 ? -15.959 -12.392 35.056 1.00 51.05 547 PRO A N 1
ATOM 3154 C CA . PRO A 1 407 ? -15.727 -11.581 33.860 1.00 48.44 547 PRO A CA 1
ATOM 3155 C C . PRO A 1 407 ? -16.416 -10.218 33.838 1.00 46.61 547 PRO A C 1
ATOM 3156 O O . PRO A 1 407 ? -16.161 -9.465 32.924 1.00 41.36 547 PRO A O 1
ATOM 3160 N N . ARG A 1 408 ? -17.250 -9.925 34.831 1.00 45.98 548 ARG A N 1
ATOM 3161 C CA . ARG A 1 408 ? -17.957 -8.650 34.888 1.00 44.31 548 ARG A CA 1
ATOM 3162 C C . ARG A 1 408 ? -17.086 -7.525 35.445 1.00 48.49 548 ARG A C 1
ATOM 3163 O O . ARG A 1 408 ? -17.447 -6.351 35.359 1.00 49.45 548 ARG A O 1
ATOM 3171 N N . ARG A 1 409 ? -15.943 -7.891 36.016 1.00 53.51 549 ARG A N 1
ATOM 3172 C CA . ARG A 1 409 ? -15.025 -6.913 36.586 1.00 59.91 549 ARG A CA 1
ATOM 3173 C C . ARG A 1 409 ? -13.706 -6.878 35.822 1.00 60.43 549 ARG A C 1
ATOM 3174 O O . ARG A 1 409 ? -13.386 -7.803 35.075 1.00 61.91 549 ARG A O 1
ATOM 3182 N N . GLU A 1 410 ? -12.946 -5.806 36.013 1.00 71.13 550 GLU A N 1
ATOM 3183 C CA . GLU A 1 410 ? -11.660 -5.647 35.343 1.00 80.87 550 GLU A CA 1
ATOM 3184 C C . GLU A 1 410 ? -10.525 -6.212 36.190 1.00 79.06 550 GLU A C 1
ATOM 3185 O O . GLU A 1 410 ? -10.014 -7.298 35.915 1.00 74.83 550 GLU A O 1
ATOM 3191 N N . LEU B 1 1 ? -5.410 15.610 50.143 1.00 109.12 141 LEU B N 1
ATOM 3192 C CA . LEU B 1 1 ? -4.977 14.360 50.756 1.00 107.81 141 LEU B CA 1
ATOM 3193 C C . LEU B 1 1 ? -5.657 14.141 52.103 1.00 100.94 141 LEU B C 1
ATOM 3194 O O . LEU B 1 1 ? -5.014 13.726 53.068 1.00 93.34 141 LEU B O 1
ATOM 3199 N N . PRO B 1 2 ? -6.967 14.421 52.170 1.00 95.73 142 PRO B N 1
ATOM 3200 C CA . PRO B 1 2 ? -7.751 14.258 53.399 1.00 87.79 142 PRO B CA 1
ATOM 3201 C C . PRO B 1 2 ? -8.024 12.790 53.705 1.00 82.29 142 PRO B C 1
ATOM 3202 O O . PRO B 1 2 ? -8.380 12.029 52.805 1.00 80.04 142 PRO B O 1
ATOM 3206 N N . SER B 1 3 ? -7.857 12.402 54.965 1.00 76.33 143 SER B N 1
ATOM 3207 C CA . SER B 1 3 ? -8.087 11.023 55.379 1.00 69.56 143 SER B CA 1
ATOM 3208 C C . SER B 1 3 ? -9.575 10.694 55.415 1.00 66.05 143 SER B C 1
ATOM 3209 O O . SER B 1 3 ? -10.415 11.583 55.554 1.00 66.27 143 SER B O 1
ATOM 3212 N N . LEU B 1 4 ? -9.894 9.410 55.288 1.00 62.16 144 LEU B N 1
ATOM 3213 C CA . LEU B 1 4 ? -11.265 8.961 55.305 1.00 60.29 144 LEU B CA 1
ATOM 3214 C C . LEU B 1 4 ? -11.976 9.469 56.534 1.00 56.85 144 LEU B C 1
ATOM 3215 O O . LEU B 1 4 ? -13.129 9.826 56.470 1.00 52.37 144 LEU B O 1
ATOM 3220 N N . GLU B 1 5 ? -11.300 9.514 57.667 1.00 59.56 145 GLU B N 1
ATOM 3221 C CA . GLU B 1 5 ? -12.061 9.886 58.867 1.00 58.40 145 GLU B CA 1
ATOM 3222 C C . GLU B 1 5 ? -12.283 11.395 58.961 1.00 56.14 145 GLU B C 1
ATOM 3223 O O . GLU B 1 5 ? -13.279 11.792 59.557 1.00 54.23 145 GLU B O 1
ATOM 3229 N N . ASP B 1 6 ? -11.453 12.170 58.268 1.00 56.32 146 ASP B N 1
ATOM 3230 C CA . ASP B 1 6 ? -11.623 13.609 58.202 1.00 60.91 146 ASP B CA 1
ATOM 3231 C C . ASP B 1 6 ? -12.868 13.839 57.346 1.00 56.64 146 ASP B C 1
ATOM 3232 O O . ASP B 1 6 ? -13.722 14.657 57.688 1.00 52.36 146 ASP B O 1
ATOM 3237 N N . LEU B 1 7 ? -12.967 13.112 56.231 1.00 53.96 147 LEU B N 1
ATOM 3238 C CA . LEU B 1 7 ? -14.133 13.212 55.361 1.00 59.13 147 LEU B CA 1
ATOM 3239 C C . LEU B 1 7 ? -15.448 12.878 56.119 1.00 54.43 147 LEU B C 1
ATOM 3240 O O . LEU B 1 7 ? -16.431 13.612 56.022 1.00 51.13 147 LEU B O 1
ATOM 3245 N N . LEU B 1 8 ? -15.440 11.810 56.896 1.00 50.42 148 LEU B N 1
ATOM 3246 C CA . LEU B 1 8 ? -16.641 11.439 57.600 1.00 47.69 148 LEU B CA 1
ATOM 3247 C C . LEU B 1 8 ? -17.000 12.538 58.595 1.00 51.22 148 LEU B C 1
ATOM 3248 O O . LEU B 1 8 ? -18.167 12.913 58.711 1.00 50.55 148 LEU B O 1
ATOM 3253 N N . PHE B 1 9 ? -15.984 13.102 59.253 1.00 50.99 149 PHE B N 1
ATOM 3254 C CA . PHE B 1 9 ? -16.235 14.107 60.190 1.00 50.83 149 PHE B CA 1
ATOM 3255 C C . PHE B 1 9 ? -16.970 15.318 59.558 1.00 53.80 149 PHE B C 1
ATOM 3256 O O . PHE B 1 9 ? -17.924 15.845 60.143 1.00 51.74 149 PHE B O 1
ATOM 3264 N N . TYR B 1 10 ? -16.498 15.780 58.396 1.00 56.78 150 TYR B N 1
ATOM 3265 C CA . TYR B 1 10 ? -17.040 16.974 57.769 1.00 56.74 150 TYR B CA 1
ATOM 3266 C C . TYR B 1 10 ? -18.472 16.705 57.238 1.00 54.78 150 TYR B C 1
ATOM 3267 O O . TYR B 1 10 ? -19.358 17.546 57.352 1.00 52.64 150 TYR B O 1
ATOM 3276 N N . THR B 1 11 ? -18.731 15.521 56.710 1.00 56.58 151 THR B N 1
ATOM 3277 C CA . THR B 1 11 ? -20.122 15.212 56.281 1.00 56.32 151 THR B CA 1
ATOM 3278 C C . THR B 1 11 ? -21.166 15.223 57.453 1.00 57.24 151 THR B C 1
ATOM 3279 O O . THR B 1 11 ? -22.276 15.742 57.336 1.00 54.25 151 THR B O 1
ATOM 3283 N N . ILE B 1 12 ? -20.786 14.752 58.614 1.00 56.36 152 ILE B N 1
ATOM 3284 C CA . ILE B 1 12 ? -21.752 14.671 59.679 1.00 51.76 152 ILE B CA 1
ATOM 3285 C C . ILE B 1 12 ? -21.836 16.011 60.361 1.00 55.72 152 ILE B C 1
ATOM 3286 O O . ILE B 1 12 ? -22.874 16.363 60.885 1.00 59.97 152 ILE B O 1
ATOM 3291 N N . ALA B 1 13 ? -20.693 16.676 60.442 1.00 55.13 153 ALA B N 1
ATOM 3292 C CA . ALA B 1 13 ? -20.545 17.934 61.139 1.00 51.15 153 ALA B CA 1
ATOM 3293 C C . ALA B 1 13 ? -21.356 19.084 60.595 1.00 56.84 153 ALA B C 1
ATOM 3294 O O . ALA B 1 13 ? -21.813 19.909 61.357 1.00 59.77 153 ALA B O 1
ATOM 3296 N N . GLU B 1 14 ? -21.514 19.130 59.280 1.00 60.08 154 GLU B N 1
ATOM 3297 C CA . GLU B 1 14 ? -22.274 20.168 58.597 1.00 63.82 154 GLU B CA 1
ATOM 3298 C C . GLU B 1 14 ? -21.816 21.591 58.929 1.00 70.38 154 GLU B C 1
ATOM 3299 O O . GLU B 1 14 ? -22.626 22.477 59.115 1.00 65.77 154 GLU B O 1
ATOM 3305 N N . GLY B 1 15 ? -20.510 21.795 59.015 1.00 75.35 155 GLY B N 1
ATOM 3306 C CA . GLY B 1 15 ? -19.985 23.113 59.288 1.00 78.18 155 GLY B CA 1
ATOM 3307 C C . GLY B 1 15 ? -19.741 23.475 60.732 1.00 78.80 155 GLY B C 1
ATOM 3308 O O . GLY B 1 15 ? -19.260 24.551 61.002 1.00 87.41 155 GLY B O 1
ATOM 3309 N N . GLN B 1 16 ? -20.075 22.588 61.658 1.00 76.32 156 GLN B N 1
ATOM 3310 C CA . GLN B 1 16 ? -19.843 22.843 63.070 1.00 74.87 156 GLN B CA 1
ATOM 3311 C C . GLN B 1 16 ? -18.472 22.312 63.465 1.00 69.07 156 GLN B C 1
ATOM 3312 O O . GLN B 1 16 ? -17.890 21.521 62.747 1.00 62.80 156 GLN B O 1
ATOM 3318 N N . GLU B 1 17 ? -17.950 22.753 64.597 1.00 69.92 157 GLU B N 1
ATOM 3319 C CA . GLU B 1 17 ? -16.631 22.306 65.033 1.00 71.88 157 GLU B CA 1
ATOM 3320 C C . GLU B 1 17 ? -16.674 21.010 65.798 1.00 65.90 157 GLU B C 1
ATOM 3321 O O . GLU B 1 17 ? -15.685 20.325 65.898 1.00 68.83 157 GLU B O 1
ATOM 3327 N N . LYS B 1 18 ? -17.820 20.691 66.365 1.00 61.48 158 LYS B N 1
ATOM 3328 C CA . LYS B 1 18 ? -17.935 19.456 67.148 1.00 60.94 158 LYS B CA 1
ATOM 3329 C C . LYS B 1 18 ? -19.256 18.757 66.718 1.00 57.97 158 LYS B C 1
ATOM 3330 O O . LYS B 1 18 ? -20.253 19.427 66.364 1.00 55.48 158 LYS B O 1
ATOM 3336 N N . ILE B 1 19 ? -19.264 17.436 66.825 1.00 52.61 159 ILE B N 1
ATOM 3337 C CA . ILE B 1 19 ? -20.369 16.582 66.486 1.00 51.86 159 ILE B CA 1
ATOM 3338 C C . ILE B 1 19 ? -20.976 16.112 67.808 1.00 50.86 159 ILE B C 1
ATOM 3339 O O . ILE B 1 19 ? -20.289 15.519 68.638 1.00 45.54 159 ILE B O 1
ATOM 3344 N N . PRO B 1 20 ? -22.272 16.413 68.025 1.00 49.47 160 PRO B N 1
ATOM 3345 C CA . PRO B 1 20 ? -22.967 15.759 69.121 1.00 48.28 160 PRO B CA 1
ATOM 3346 C C . PRO B 1 20 ? -23.032 14.255 68.858 1.00 47.16 160 PRO B C 1
ATOM 3347 O O . PRO B 1 20 ? -23.325 13.856 67.754 1.00 45.65 160 PRO B O 1
ATOM 3351 N N . VAL B 1 21 ? -22.712 13.426 69.851 1.00 46.61 161 VAL B N 1
ATOM 3352 C CA . VAL B 1 21 ? -22.701 11.992 69.666 1.00 43.92 161 VAL B CA 1
AT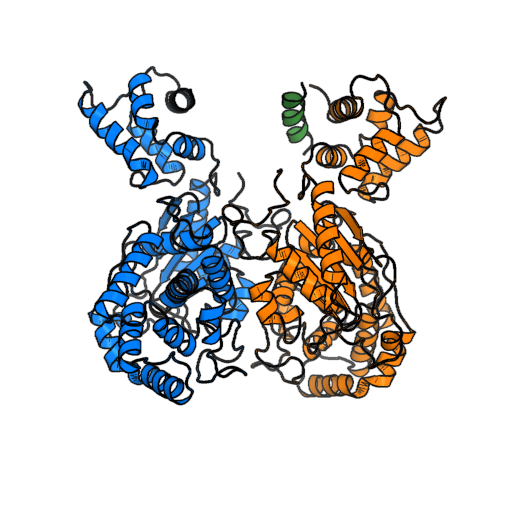OM 3353 C C . VAL B 1 21 ? -24.076 11.461 69.201 1.00 43.63 161 VAL B C 1
ATOM 3354 O O . VAL B 1 21 ? -24.095 10.645 68.327 1.00 41.80 161 VAL B O 1
ATOM 3358 N N . HIS B 1 22 ? -25.181 11.958 69.771 1.00 44.90 162 HIS B N 1
ATOM 3359 C CA . HIS B 1 22 ? -26.531 11.594 69.381 1.00 48.67 162 HIS B CA 1
ATOM 3360 C C . HIS B 1 22 ? -26.795 11.747 67.912 1.00 48.02 162 HIS B C 1
ATOM 3361 O O . HIS B 1 22 ? -27.528 10.935 67.331 1.00 44.63 162 HIS B O 1
ATOM 3368 N N . LYS B 1 23 ? -26.184 12.744 67.300 1.00 47.59 163 LYS B N 1
ATOM 3369 C CA . LYS B 1 23 ? -26.408 13.014 65.867 1.00 45.63 163 LYS B CA 1
ATOM 3370 C C . LYS B 1 23 ? -25.652 12.022 65.042 1.00 46.43 163 LYS B C 1
ATOM 3371 O O . LYS B 1 23 ? -26.189 11.527 64.052 1.00 44.32 163 LYS B O 1
ATOM 3377 N N . PHE B 1 24 ? -24.410 11.690 65.437 1.00 46.94 164 PHE B N 1
ATOM 3378 C CA . PHE B 1 24 ? -23.694 10.594 64.739 1.00 43.87 164 PHE B CA 1
ATOM 3379 C C . PHE B 1 24 ? -24.511 9.262 64.742 1.00 43.77 164 PHE B C 1
ATOM 3380 O O . PHE B 1 24 ? -24.643 8.581 63.710 1.00 42.10 164 PHE B O 1
ATOM 3388 N N . ILE B 1 25 ? -25.027 8.913 65.912 1.00 43.32 165 ILE B N 1
ATOM 3389 C CA . ILE B 1 25 ? -25.791 7.668 66.138 1.00 44.02 165 ILE B CA 1
ATOM 3390 C C . ILE B 1 25 ? -27.107 7.610 65.326 1.00 40.27 165 ILE B C 1
ATOM 3391 O O . ILE B 1 25 ? -27.378 6.633 64.618 1.00 40.42 165 ILE B O 1
ATOM 3396 N N . THR B 1 26 ? -27.941 8.630 65.490 1.00 42.22 166 THR B N 1
ATOM 3397 C CA . THR B 1 26 ? -29.072 8.860 64.650 1.00 42.26 166 THR B CA 1
ATOM 3398 C C . THR B 1 26 ? -28.772 8.684 63.156 1.00 44.90 166 THR B C 1
ATOM 3399 O O . THR B 1 26 ? -29.489 7.929 62.498 1.00 46.03 166 THR B O 1
ATOM 3403 N N . ALA B 1 27 ? -27.706 9.331 62.644 1.00 38.96 167 ALA B N 1
ATOM 3404 C CA . ALA B 1 27 ? -27.300 9.171 61.261 1.00 38.36 167 ALA B CA 1
ATOM 3405 C C . ALA B 1 27 ? -26.935 7.732 60.913 1.00 38.10 167 ALA B C 1
ATOM 3406 O O . ALA B 1 27 ? -27.354 7.219 59.863 1.00 36.44 167 ALA B O 1
ATOM 3408 N N . LEU B 1 28 ? -26.146 7.080 61.791 1.00 38.61 168 LEU B N 1
ATOM 3409 C CA . LEU B 1 28 ? -25.812 5.678 61.651 1.00 35.41 168 LEU B CA 1
ATOM 3410 C C . LEU B 1 28 ? -27.042 4.750 61.586 1.00 36.30 168 LEU B C 1
ATOM 3411 O O . LEU B 1 28 ? -27.138 3.936 60.715 1.00 37.75 168 LEU B O 1
ATOM 3416 N N . LYS B 1 29 ? -27.958 4.853 62.510 1.00 35.55 169 LYS B N 1
ATOM 3417 C CA . LYS B 1 29 ? -29.169 4.080 62.409 1.00 42.14 169 LYS B CA 1
ATOM 3418 C C . LYS B 1 29 ? -29.925 4.210 61.058 1.00 41.43 169 LYS B C 1
ATOM 3419 O O . LYS B 1 29 ? -30.607 3.273 60.638 1.00 35.91 169 LYS B O 1
ATOM 3425 N N . SER B 1 30 ? -29.791 5.347 60.396 1.00 40.85 170 SER B N 1
ATOM 3426 C CA . SER B 1 30 ? -30.595 5.635 59.177 1.00 44.06 170 SER B CA 1
ATOM 3427 C C . SER B 1 30 ? -30.140 4.796 57.989 1.00 40.30 170 SER B C 1
ATOM 3428 O O . SER B 1 30 ? -30.897 4.572 57.110 1.00 38.72 170 SER B O 1
ATOM 3431 N N . THR B 1 31 ? -28.886 4.343 58.035 1.00 38.01 171 THR B N 1
ATOM 3432 C CA . THR B 1 31 ? -28.291 3.417 57.109 1.00 35.54 171 THR B CA 1
ATOM 3433 C C . THR B 1 31 ? -28.789 1.993 57.242 1.00 38.72 171 THR B C 1
ATOM 3434 O O . THR B 1 31 ? -28.505 1.171 56.378 1.00 37.65 171 THR B O 1
ATOM 3438 N N . GLY B 1 32 ? -29.443 1.683 58.368 1.00 40.75 172 GLY B N 1
ATOM 3439 C CA . GLY B 1 32 ? -29.974 0.338 58.631 1.00 40.32 172 GLY B CA 1
ATOM 3440 C C . GLY B 1 32 ? -29.059 -0.477 59.553 1.00 39.97 172 GLY B C 1
ATOM 3441 O O . GLY B 1 32 ? -29.448 -1.504 60.039 1.00 36.25 172 GLY B O 1
ATOM 3442 N N . LEU B 1 33 ? -27.821 -0.024 59.750 1.00 37.52 173 LEU B N 1
ATOM 3443 C CA . LEU B 1 33 ? -26.875 -0.643 60.670 1.00 37.37 173 LEU B CA 1
ATOM 3444 C C . LEU B 1 33 ? -27.334 -0.435 62.115 1.00 39.81 173 LEU B C 1
ATOM 3445 O O . LEU B 1 33 ? -27.785 0.631 62.459 1.00 45.17 173 LEU B O 1
ATOM 3450 N N . ARG B 1 34 ? -27.225 -1.452 62.978 1.00 40.56 174 ARG B N 1
ATOM 3451 C CA . ARG B 1 34 ? -27.494 -1.221 64.430 1.00 40.56 174 ARG B CA 1
ATOM 3452 C C . ARG B 1 34 ? -26.298 -0.847 65.201 1.00 36.48 174 ARG B C 1
ATOM 3453 O O . ARG B 1 34 ? -25.247 -1.254 64.865 1.00 37.37 174 ARG B O 1
ATOM 3461 N N . THR B 1 35 ? -26.460 -0.018 66.224 1.00 38.52 175 THR B N 1
ATOM 3462 C CA . THR B 1 35 ? -25.308 0.358 67.072 1.00 40.25 175 THR B CA 1
ATOM 3463 C C . THR B 1 35 ? -24.731 -0.881 67.764 1.00 41.15 175 THR B C 1
ATOM 3464 O O . THR B 1 35 ? -23.544 -0.933 68.124 1.00 40.84 175 THR B O 1
ATOM 3468 N N . SER B 1 36 ? -25.573 -1.904 67.913 1.00 41.90 176 SER B N 1
ATOM 3469 C CA . SER B 1 36 ? -25.143 -3.158 68.516 1.00 41.15 176 SER B CA 1
ATOM 3470 C C . SER B 1 36 ? -24.415 -4.055 67.547 1.00 41.55 176 SER B C 1
ATOM 3471 O O . SER B 1 36 ? -24.008 -5.121 67.976 1.00 46.04 176 SER B O 1
ATOM 3474 N N . ASP B 1 37 ? -24.161 -3.621 66.305 1.00 37.82 177 ASP B N 1
ATOM 3475 C CA . ASP B 1 37 ? -23.514 -4.481 65.292 1.00 40.41 177 ASP B CA 1
ATOM 3476 C C . ASP B 1 37 ? -22.109 -5.045 65.783 1.00 38.52 177 ASP B C 1
ATOM 3477 O O . ASP B 1 37 ? -21.303 -4.277 66.128 1.00 39.25 177 ASP B O 1
ATOM 3482 N N . PRO B 1 38 ? -21.844 -6.379 65.773 1.00 39.76 178 PRO B N 1
ATOM 3483 C CA . PRO B 1 38 ? -20.550 -6.781 66.298 1.00 43.80 178 PRO B CA 1
ATOM 3484 C C . PRO B 1 38 ? -19.344 -6.112 65.615 1.00 44.79 178 PRO B C 1
ATOM 3485 O O . PRO B 1 38 ? -18.382 -5.884 66.245 1.00 47.38 178 PRO B O 1
ATOM 3489 N N . ARG B 1 39 ? -19.426 -5.741 64.358 1.00 43.49 179 ARG B N 1
ATOM 3490 C CA . ARG B 1 39 ? -18.290 -5.229 63.662 1.00 41.21 179 ARG B CA 1
ATOM 3491 C C . ARG B 1 39 ? -17.956 -3.801 64.118 1.00 43.43 179 ARG B C 1
ATOM 3492 O O . ARG B 1 39 ? -16.921 -3.279 63.736 1.00 44.72 179 ARG B O 1
ATOM 3500 N N . LEU B 1 40 ? -18.873 -3.152 64.829 1.00 41.80 180 LEU B N 1
ATOM 3501 C CA . LEU B 1 40 ? -18.744 -1.762 65.266 1.00 41.64 180 LEU B CA 1
ATOM 3502 C C . LEU B 1 40 ? -18.400 -1.642 66.775 1.00 42.14 180 LEU B C 1
ATOM 3503 O O . LEU B 1 40 ? -18.251 -0.570 67.265 1.00 41.59 180 LEU B O 1
ATOM 3508 N N . LYS B 1 41 ? -18.299 -2.764 67.459 1.00 44.70 181 LYS B N 1
ATOM 3509 C CA . LYS B 1 41 ? -18.045 -2.789 68.890 1.00 49.63 181 LYS B CA 1
ATOM 3510 C C . LYS B 1 41 ? -16.922 -1.849 69.321 1.00 47.77 181 LYS B C 1
ATOM 3511 O O . LYS B 1 41 ? -17.082 -1.066 70.226 1.00 50.92 181 LYS B O 1
ATOM 3517 N N . GLU B 1 42 ? -15.796 -1.926 68.644 1.00 50.59 182 GLU B N 1
ATOM 3518 C CA . GLU B 1 42 ? -14.664 -1.067 68.928 1.00 55.54 182 GLU B CA 1
ATOM 3519 C C . GLU B 1 42 ? -14.973 0.428 68.840 1.00 51.98 182 GLU B C 1
ATOM 3520 O O . GLU B 1 42 ? -14.514 1.205 69.655 1.00 49.82 182 GLU B O 1
ATOM 3526 N N . CYS B 1 43 ? -15.751 0.815 67.843 1.00 48.53 183 CYS B N 1
ATOM 3527 C CA . CYS B 1 43 ? -16.205 2.180 67.704 1.00 46.12 183 CYS B CA 1
ATOM 3528 C C . CYS B 1 43 ? -17.132 2.548 68.839 1.00 45.04 183 CYS B C 1
ATOM 3529 O O . CYS B 1 43 ? -16.989 3.585 69.433 1.00 45.78 183 CYS B O 1
ATOM 3532 N N . MET B 1 44 ? -18.083 1.689 69.139 1.00 41.02 184 MET B N 1
ATOM 3533 C CA . MET B 1 44 ? -18.947 1.933 70.270 1.00 44.19 184 MET B CA 1
ATOM 3534 C C . MET B 1 44 ? -18.221 1.979 71.624 1.00 46.78 184 MET B C 1
ATOM 3535 O O . MET B 1 44 ? -18.554 2.824 72.435 1.00 45.77 184 MET B O 1
ATOM 3540 N N . ASP B 1 45 ? -17.275 1.056 71.862 1.00 49.32 185 ASP B N 1
ATOM 3541 C CA . ASP B 1 45 ? -16.399 1.079 73.047 1.00 49.44 185 ASP B CA 1
ATOM 3542 C C . ASP B 1 45 ? -15.634 2.387 73.158 1.00 48.74 185 ASP B C 1
ATOM 3543 O O . ASP B 1 45 ? -15.618 3.003 74.215 1.00 44.90 185 ASP B O 1
ATOM 3548 N N . MET B 1 46 ? -15.046 2.823 72.062 1.00 47.62 186 MET B N 1
ATOM 3549 C CA . MET B 1 46 ? -14.316 4.070 72.041 1.00 51.87 186 MET B CA 1
ATOM 3550 C C . MET B 1 46 ? -15.200 5.275 72.312 1.00 45.55 186 MET B C 1
ATOM 3551 O O . MET B 1 46 ? -14.778 6.202 72.962 1.00 46.84 186 MET B O 1
ATOM 3556 N N . LEU B 1 47 ? -16.423 5.266 71.809 1.00 43.17 187 LEU B N 1
ATOM 3557 C CA . LEU B 1 47 ? -17.299 6.387 72.039 1.00 44.60 187 LEU B CA 1
ATOM 3558 C C . LEU B 1 47 ? -17.642 6.519 73.500 1.00 45.39 187 LEU B C 1
ATOM 3559 O O . LEU B 1 47 ? -17.584 7.592 74.040 1.00 40.38 187 LEU B O 1
ATOM 3564 N N . ARG B 1 48 ? -17.965 5.400 74.126 1.00 45.03 188 ARG B N 1
ATOM 3565 C CA . ARG B 1 48 ? -18.416 5.361 75.533 1.00 50.05 188 ARG B CA 1
ATOM 3566 C C . ARG B 1 48 ? -17.344 5.913 76.468 1.00 50.35 188 ARG B C 1
ATOM 3567 O O . ARG B 1 48 ? -17.609 6.810 77.272 1.00 48.43 188 ARG B O 1
ATOM 3575 N N . LEU B 1 49 ? -16.157 5.332 76.341 1.00 50.65 189 LEU B N 1
ATOM 3576 C CA . LEU B 1 49 ? -14.973 5.609 77.191 1.00 54.00 189 LEU B CA 1
ATOM 3577 C C . LEU B 1 49 ? -14.486 7.016 76.966 1.00 51.96 189 LEU B C 1
ATOM 3578 O O . LEU B 1 49 ? -14.092 7.759 77.878 1.00 55.97 189 LEU B O 1
ATOM 3583 N N . THR B 1 50 ? -14.498 7.399 75.718 1.00 51.18 190 THR B N 1
ATOM 3584 C CA . THR B 1 50 ? -13.980 8.702 75.348 1.00 52.13 190 THR B CA 1
ATOM 3585 C C . THR B 1 50 ? -14.947 9.795 75.742 1.00 46.50 190 THR B C 1
ATOM 3586 O O . THR B 1 50 ? -14.551 10.829 76.187 1.00 46.60 190 THR B O 1
ATOM 3590 N N . LEU B 1 51 ? -16.231 9.548 75.646 1.00 46.83 191 LEU B N 1
ATOM 3591 C CA . LEU B 1 51 ? -17.198 10.550 76.115 1.00 47.17 191 LEU B CA 1
ATOM 3592 C C . LEU B 1 51 ? -17.196 10.733 77.633 1.00 48.62 191 LEU B C 1
ATOM 3593 O O . LEU B 1 51 ? -17.504 11.839 78.075 1.00 44.71 191 LEU B O 1
ATOM 3598 N N . GLN B 1 52 ? -16.812 9.705 78.437 1.00 47.20 192 GLN B N 1
ATOM 3599 C CA A GLN B 1 52 ? -16.654 9.870 79.887 0.40 48.30 192 GLN B CA 1
ATOM 3600 C CA B GLN B 1 52 ? -16.716 9.948 79.879 0.60 48.07 192 GLN B CA 1
ATOM 3601 C C . GLN B 1 52 ? -15.581 10.909 80.261 1.00 47.63 192 GLN B C 1
ATOM 3602 O O . GLN B 1 52 ? -15.581 11.490 81.341 1.00 52.17 192 GLN B O 1
ATOM 3613 N N . THR B 1 53 ? -14.611 11.145 79.390 1.00 46.60 193 THR B N 1
ATOM 3614 C CA . THR B 1 53 ? -13.505 12.140 79.692 1.00 45.51 193 THR B CA 1
ATOM 3615 C C . THR B 1 53 ? -13.938 13.575 79.322 1.00 46.86 193 THR B C 1
ATOM 3616 O O . THR B 1 53 ? -13.262 14.561 79.577 1.00 48.25 193 THR B O 1
ATOM 3620 N N . THR B 1 54 ? -15.100 13.703 78.735 1.00 45.80 194 THR B N 1
ATOM 3621 C CA . THR B 1 54 ? -15.551 14.988 78.160 1.00 50.25 194 THR B CA 1
ATOM 3622 C C . THR B 1 54 ? -16.267 15.877 79.236 1.00 50.30 194 THR B C 1
ATOM 3623 O O . THR B 1 54 ? -16.863 15.350 80.144 1.00 47.08 194 THR B O 1
ATOM 3627 N N . SER B 1 55 ? -16.234 17.183 79.069 1.00 51.94 195 SER B N 1
ATOM 3628 C CA . SER B 1 55 ? -16.904 18.071 80.000 1.00 51.61 195 SER B CA 1
ATOM 3629 C C . SER B 1 55 ? -18.405 17.875 79.962 1.00 51.83 195 SER B C 1
ATOM 3630 O O . SER B 1 55 ? -19.062 17.901 80.969 1.00 49.08 195 SER B O 1
ATOM 3633 N N . ASP B 1 56 ? -18.957 17.692 78.766 1.00 53.26 196 ASP B N 1
ATOM 3634 C CA . ASP B 1 56 ? -20.408 17.552 78.628 1.00 54.98 196 ASP B CA 1
ATOM 3635 C C . ASP B 1 56 ? -20.930 16.152 78.300 1.00 50.44 196 ASP B C 1
ATOM 3636 O O . ASP B 1 56 ? -22.131 15.902 78.396 1.00 55.56 196 ASP B O 1
ATOM 3641 N N . GLY B 1 57 ? -20.042 15.243 77.914 1.00 54.77 197 GLY B N 1
ATOM 3642 C CA . GLY B 1 57 ? -20.464 13.902 77.573 1.00 55.50 197 GLY B CA 1
ATOM 3643 C C . GLY B 1 57 ? -21.310 13.821 76.320 1.00 54.43 197 GLY B C 1
ATOM 3644 O O . GLY B 1 57 ? -21.972 12.836 76.081 1.00 56.19 197 GLY B O 1
ATOM 3645 N N . VAL B 1 58 ? -21.278 14.866 75.516 1.00 55.10 198 VAL B N 1
ATOM 3646 C CA . VAL B 1 58 ? -22.064 14.928 74.239 1.00 52.49 198 VAL B CA 1
ATOM 3647 C C . VAL B 1 58 ? -21.174 15.170 72.973 1.00 49.00 198 VAL B C 1
ATOM 3648 O O . VAL B 1 58 ? -21.257 14.433 72.022 1.00 45.52 198 VAL B O 1
ATOM 3652 N N . MET B 1 59 ? -20.314 16.171 73.028 1.00 47.47 199 MET B N 1
ATOM 3653 C CA . MET B 1 59 ? -19.623 16.787 71.892 1.00 51.57 199 MET B CA 1
ATOM 3654 C C . MET B 1 59 ? -18.281 16.114 71.612 1.00 49.35 199 MET B C 1
ATOM 3655 O O . MET B 1 59 ? -17.539 15.906 72.494 1.00 48.53 199 MET B O 1
ATOM 3660 N N . LEU B 1 60 ? -18.039 15.716 70.378 1.00 51.66 200 LEU B N 1
ATOM 3661 C CA . LEU B 1 60 ? -16.787 15.088 69.989 1.00 57.29 200 LEU B CA 1
ATOM 3662 C C . LEU B 1 60 ? -16.167 16.022 68.946 1.00 58.89 200 LEU B C 1
ATOM 3663 O O . LEU B 1 60 ? -16.693 16.166 67.834 1.00 59.98 200 LEU B O 1
ATOM 3668 N N . ASP B 1 61 ? -15.032 16.609 69.273 1.00 55.07 201 ASP B N 1
ATOM 3669 C CA . ASP B 1 61 ? -14.296 17.376 68.299 1.00 61.70 201 ASP B CA 1
ATOM 3670 C C . ASP B 1 61 ? -13.647 16.430 67.317 1.00 62.28 201 ASP B C 1
ATOM 3671 O O . ASP B 1 61 ? -13.635 15.233 67.511 1.00 62.69 201 ASP B O 1
ATOM 3676 N N . LYS B 1 62 ? -13.102 16.982 66.254 1.00 66.76 202 LYS B N 1
ATOM 3677 C CA . LYS B 1 62 ? -12.533 16.180 65.198 1.00 66.28 202 LYS B CA 1
ATOM 3678 C C . LYS B 1 62 ? -11.629 15.070 65.668 1.00 62.05 202 LYS B C 1
ATOM 3679 O O . LYS B 1 62 ? -11.826 13.927 65.313 1.00 55.88 202 LYS B O 1
ATOM 3685 N N . ASP B 1 63 ? -10.616 15.406 66.443 1.00 58.39 203 ASP B N 1
ATOM 3686 C CA . ASP B 1 63 ? -9.589 14.435 66.761 1.00 59.54 203 ASP B CA 1
ATOM 3687 C C . ASP B 1 63 ? -10.119 13.290 67.592 1.00 56.56 203 ASP B C 1
ATOM 3688 O O . ASP B 1 63 ? -9.757 12.155 67.385 1.00 56.30 203 ASP B O 1
ATOM 3693 N N . LEU B 1 64 ? -11.001 13.597 68.522 1.00 56.33 204 LEU B N 1
ATOM 3694 C CA . LEU B 1 64 ? -11.684 12.573 69.290 1.00 58.20 204 LEU B CA 1
ATOM 3695 C C . LEU B 1 64 ? -12.539 11.671 68.407 1.00 51.57 204 LEU B C 1
ATOM 3696 O O . LEU B 1 64 ? -12.522 10.471 68.534 1.00 51.96 204 LEU B O 1
ATOM 3701 N N . PHE B 1 65 ? -13.282 12.289 67.518 1.00 49.40 205 PHE B N 1
ATOM 3702 C CA . PHE B 1 65 ? -14.203 11.596 66.600 1.00 50.38 205 PHE B CA 1
ATOM 3703 C C . PHE B 1 65 ? -13.395 10.689 65.669 1.00 51.91 205 PHE B C 1
ATOM 3704 O O . PHE B 1 65 ? -13.598 9.481 65.618 1.00 52.03 205 PHE B O 1
ATOM 3712 N N . LYS B 1 66 ? -12.442 11.294 64.990 1.00 56.55 206 LYS B N 1
ATOM 3713 C CA . LYS B 1 66 ? -11.415 10.607 64.163 1.00 61.24 206 LYS B CA 1
ATOM 3714 C C . LYS B 1 66 ? -10.789 9.403 64.908 1.00 58.22 206 LYS B C 1
ATOM 3715 O O . LYS B 1 66 ? -10.575 8.325 64.344 1.00 58.95 206 LYS B O 1
ATOM 3721 N N . LYS B 1 67 ? -10.540 9.545 66.197 1.00 58.93 207 LYS B N 1
ATOM 3722 C CA . LYS B 1 67 ? -10.013 8.405 66.991 1.00 60.66 207 LYS B CA 1
ATOM 3723 C C . LYS B 1 67 ? -11.028 7.215 67.190 1.00 59.47 207 LYS B C 1
ATOM 3724 O O . LYS B 1 67 ? -10.671 6.049 67.051 1.00 62.03 207 LYS B O 1
ATOM 3730 N N . CYS B 1 68 ? -12.284 7.524 67.505 1.00 53.31 208 CYS B N 1
ATOM 3731 C CA . CYS B 1 68 ? -13.354 6.541 67.738 1.00 52.78 208 CYS B CA 1
ATOM 3732 C C . CYS B 1 68 ? -13.823 5.757 66.531 1.00 51.83 208 CYS B C 1
ATOM 3733 O O . CYS B 1 68 ? -14.512 4.774 66.669 1.00 57.96 208 CYS B O 1
ATOM 3736 N N . VAL B 1 69 ? -13.495 6.251 65.357 1.00 48.31 209 VAL B N 1
ATOM 3737 C CA . VAL B 1 69 ? -14.128 5.859 64.120 1.00 47.49 209 VAL B CA 1
ATOM 3738 C C . VAL B 1 69 ? -13.098 5.164 63.206 1.00 47.45 209 VAL B C 1
ATOM 3739 O O . VAL B 1 69 ? -13.457 4.404 62.344 1.00 46.71 209 VAL B O 1
ATOM 3743 N N . GLN B 1 70 ? -11.836 5.439 63.450 1.00 51.17 210 GLN B N 1
ATOM 3744 C CA . GLN B 1 70 ? -10.714 4.859 62.743 1.00 59.65 210 GLN B CA 1
ATOM 3745 C C . GLN B 1 70 ? -10.768 3.379 62.491 1.00 57.35 210 GLN B C 1
ATOM 3746 O O . GLN B 1 70 ? -10.501 2.933 61.394 1.00 64.02 210 GLN B O 1
ATOM 3752 N N . SER B 1 71 ? -11.083 2.604 63.507 1.00 56.65 211 SER B N 1
ATOM 3753 C CA . SER B 1 71 ? -10.910 1.171 63.383 1.00 61.17 211 SER B CA 1
ATOM 3754 C C . SER B 1 71 ? -12.018 0.554 62.547 1.00 56.08 211 SER B C 1
ATOM 3755 O O . SER B 1 71 ? -11.826 -0.494 61.940 1.00 55.95 211 SER B O 1
ATOM 3758 N N . ASN B 1 72 ? -13.138 1.264 62.402 1.00 53.41 212 ASN B N 1
ATOM 3759 C CA . ASN B 1 72 ? -14.219 0.821 61.521 1.00 46.62 212 ASN B CA 1
ATOM 3760 C C . ASN B 1 72 ? -14.506 1.726 60.308 1.00 47.63 212 ASN B C 1
ATOM 3761 O O . ASN B 1 72 ? -15.626 1.668 59.743 1.00 44.00 212 ASN B O 1
ATOM 3766 N N . ILE B 1 73 ? -13.509 2.506 59.854 1.00 45.00 213 ILE B N 1
ATOM 3767 C CA . ILE B 1 73 ? -13.772 3.659 58.980 1.00 45.02 213 ILE B CA 1
ATOM 3768 C C . ILE B 1 73 ? -14.331 3.352 57.573 1.00 45.97 213 ILE B C 1
ATOM 3769 O O . ILE B 1 73 ? -15.246 4.100 57.042 1.00 44.82 213 ILE B O 1
ATOM 3774 N N . VAL B 1 74 ? -13.837 2.271 56.975 1.00 42.28 214 VAL B N 1
ATOM 3775 C CA . VAL B 1 74 ? -14.330 1.814 55.674 1.00 44.82 214 VAL B CA 1
ATOM 3776 C C . VAL B 1 74 ? -15.798 1.374 55.808 1.00 45.77 214 VAL B C 1
ATOM 3777 O O . VAL B 1 74 ? -16.674 1.855 55.044 1.00 43.61 214 VAL B O 1
ATOM 3781 N N . LEU B 1 75 ? -16.100 0.568 56.822 1.00 42.84 215 LEU B N 1
ATOM 3782 C CA . LEU B 1 75 ? -17.485 0.107 56.978 1.00 41.88 215 LEU B CA 1
ATOM 3783 C C . LEU B 1 75 ? -18.359 1.346 57.245 1.00 41.19 215 LEU B C 1
ATOM 3784 O O . LEU B 1 75 ? -19.364 1.508 56.628 1.00 36.59 215 LEU B O 1
ATOM 3789 N N . LEU B 1 76 ? -17.947 2.234 58.143 1.00 41.91 216 LEU B N 1
ATOM 3790 C CA . LEU B 1 76 ? -18.752 3.406 58.495 1.00 42.50 216 LEU B CA 1
ATOM 3791 C C . LEU B 1 76 ? -18.971 4.279 57.243 1.00 42.14 216 LEU B C 1
ATOM 3792 O O . LEU B 1 76 ? -20.059 4.748 57.007 1.00 39.92 216 LEU B O 1
ATOM 3797 N N . THR B 1 77 ? -17.951 4.384 56.403 1.00 41.74 217 THR B N 1
ATOM 3798 C CA . THR B 1 77 ? -18.019 5.219 55.208 1.00 43.90 217 THR B CA 1
ATOM 3799 C C . THR B 1 77 ? -18.930 4.705 54.122 1.00 41.68 217 THR B C 1
ATOM 3800 O O . THR B 1 77 ? -19.786 5.497 53.617 1.00 44.00 217 THR B O 1
ATOM 3804 N N . GLN B 1 78 ? -18.789 3.420 53.794 1.00 39.83 218 GLN B N 1
ATOM 3805 C CA . GLN B 1 78 ? -19.837 2.692 52.993 1.00 37.56 218 GLN B CA 1
ATOM 3806 C C . GLN B 1 78 ? -21.213 2.992 53.498 1.00 36.08 218 GLN B C 1
ATOM 3807 O O . GLN B 1 78 ? -22.109 3.272 52.668 1.00 33.79 218 GLN B O 1
ATOM 3813 N N . ALA B 1 79 ? -21.393 2.920 54.830 1.00 35.55 219 ALA B N 1
ATOM 3814 C CA . ALA B 1 79 ? -22.710 3.083 55.427 1.00 38.97 219 ALA B CA 1
ATOM 3815 C C . ALA B 1 79 ? -23.279 4.497 55.129 1.00 40.16 219 ALA B C 1
ATOM 3816 O O . ALA B 1 79 ? -24.362 4.556 54.583 1.00 36.28 219 ALA B O 1
ATOM 3818 N N . PHE B 1 80 ? -22.539 5.560 55.469 1.00 39.52 220 PHE B N 1
ATOM 3819 C CA . PHE B 1 80 ? -23.010 6.998 55.354 1.00 44.84 220 PHE B CA 1
ATOM 3820 C C . PHE B 1 80 ? -23.077 7.549 53.941 1.00 43.31 220 PHE B C 1
ATOM 3821 O O . PHE B 1 80 ? -23.928 8.361 53.655 1.00 44.27 220 PHE B O 1
ATOM 3829 N N . ARG B 1 81 ? -22.140 7.107 53.098 1.00 42.15 221 ARG B N 1
ATOM 3830 C CA . ARG B 1 81 ? -22.099 7.441 51.695 1.00 45.00 221 ARG B CA 1
ATOM 3831 C C . ARG B 1 81 ? -22.907 6.491 50.749 1.00 45.72 221 ARG B C 1
ATOM 3832 O O . ARG B 1 81 ? -22.691 6.469 49.581 1.00 46.16 221 ARG B O 1
ATOM 3840 N N . ARG B 1 82 ? -23.843 5.720 51.304 1.00 42.08 222 ARG B N 1
ATOM 3841 C CA . ARG B 1 82 ? -24.856 5.059 50.526 1.00 41.23 222 ARG B CA 1
ATOM 3842 C C . ARG B 1 82 ? -24.325 4.043 49.578 1.00 43.03 222 ARG B C 1
ATOM 3843 O O . ARG B 1 82 ? -24.883 3.951 48.493 1.00 40.67 222 ARG B O 1
ATOM 3851 N N . LYS B 1 83 ? -23.262 3.313 49.997 1.00 41.42 223 LYS B N 1
ATOM 3852 C CA . LYS B 1 83 ? -22.588 2.314 49.167 1.00 39.55 223 LYS B CA 1
ATOM 3853 C C . LYS B 1 83 ? -23.131 0.886 49.452 1.00 38.05 223 LYS B C 1
ATOM 3854 O O . LYS B 1 83 ? -22.754 -0.060 48.778 1.00 39.29 223 LYS B O 1
ATOM 3860 N N . PHE B 1 84 ? -23.992 0.713 50.450 1.00 35.00 224 PHE B N 1
ATOM 3861 C CA . PHE B 1 84 ? -24.549 -0.649 50.734 1.00 38.56 224 PHE B CA 1
ATOM 3862 C C . PHE B 1 84 ? -25.514 -1.145 49.617 1.00 33.66 224 PHE B C 1
ATOM 3863 O O . PHE B 1 84 ? -26.029 -0.365 48.808 1.00 34.97 224 PHE B O 1
ATOM 3871 N N . VAL B 1 85 ? -25.739 -2.446 49.618 1.00 33.58 225 VAL B N 1
ATOM 3872 C CA . VAL B 1 85 ? -26.428 -3.107 48.565 1.00 31.31 225 VAL B CA 1
ATOM 3873 C C . VAL B 1 85 ? -27.844 -2.426 48.332 1.00 32.46 225 VAL B C 1
ATOM 3874 O O . VAL B 1 85 ? -28.277 -2.304 47.244 1.00 38.22 225 VAL B O 1
ATOM 3878 N N . ILE B 1 86 ? -28.519 -1.993 49.368 1.00 30.06 226 ILE B N 1
ATOM 3879 C CA . ILE B 1 86 ? -29.649 -1.127 49.262 1.00 34.63 226 ILE B CA 1
ATOM 3880 C C . ILE B 1 86 ? -29.238 0.270 49.709 1.00 35.49 226 ILE B C 1
ATOM 3881 O O . ILE B 1 86 ? -29.053 0.522 50.908 1.00 38.35 226 ILE B O 1
ATOM 3886 N N . PRO B 1 87 ? -29.033 1.191 48.760 1.00 37.22 227 PRO B N 1
ATOM 3887 C CA . PRO B 1 87 ? -28.460 2.489 49.231 1.00 39.66 227 PRO B CA 1
ATOM 3888 C C . PRO B 1 87 ? -29.472 3.366 50.027 1.00 44.05 227 PRO B C 1
ATOM 3889 O O . PRO B 1 87 ? -29.034 4.065 50.931 1.00 48.27 227 PRO B O 1
ATOM 3893 N N . ASP B 1 88 ? -30.784 3.253 49.738 1.00 40.61 228 ASP B N 1
ATOM 3894 C CA . ASP B 1 88 ? -31.846 4.013 50.421 1.00 39.62 228 ASP B CA 1
ATOM 3895 C C . ASP B 1 88 ? -32.669 3.088 51.259 1.00 37.63 228 ASP B C 1
ATOM 3896 O O . ASP B 1 88 ? -33.780 2.641 50.880 1.00 38.15 228 ASP B O 1
ATOM 3901 N N . PHE B 1 89 ? -32.123 2.721 52.405 1.00 37.26 229 PHE B N 1
ATOM 3902 C CA . PHE B 1 89 ? -32.737 1.721 53.228 1.00 33.28 229 PHE B CA 1
ATOM 3903 C C . PHE B 1 89 ? -34.026 2.234 53.849 1.00 33.05 229 PHE B C 1
ATOM 3904 O O . PHE B 1 89 ? -34.966 1.461 54.071 1.00 35.86 229 PHE B O 1
ATOM 3912 N N . MET B 1 90 ? -34.075 3.468 54.253 1.00 34.62 230 MET B N 1
ATOM 3913 C CA . MET B 1 90 ? -35.342 3.967 54.898 1.00 40.83 230 MET B CA 1
ATOM 3914 C C . MET B 1 90 ? -36.510 3.869 53.922 1.00 39.72 230 MET B C 1
ATOM 3915 O O . MET B 1 90 ? -37.561 3.363 54.240 1.00 44.30 230 MET B O 1
ATOM 3920 N N . SER B 1 91 ? -36.290 4.239 52.676 1.00 37.84 231 SER B N 1
ATOM 3921 C CA . SER B 1 91 ? -37.298 4.038 51.648 1.00 41.96 231 SER B CA 1
ATOM 3922 C C . SER B 1 91 ? -37.741 2.599 51.517 1.00 43.10 231 SER B C 1
ATOM 3923 O O . SER B 1 91 ? -38.913 2.312 51.470 1.00 46.63 231 SER B O 1
ATOM 3926 N N . PHE B 1 92 ? -36.772 1.706 51.433 1.00 41.91 232 PHE B N 1
ATOM 3927 C CA . PHE B 1 92 ? -37.010 0.296 51.286 1.00 39.05 232 PHE B CA 1
ATOM 3928 C C . PHE B 1 92 ? -37.850 -0.273 52.414 1.00 40.50 232 PHE B C 1
ATOM 3929 O O . PHE B 1 92 ? -38.768 -1.014 52.174 1.00 41.81 232 PHE B O 1
ATOM 3937 N N . THR B 1 93 ? -37.529 0.078 53.645 1.00 41.33 233 THR B N 1
ATOM 3938 C CA . THR B 1 93 ? -38.218 -0.495 54.803 1.00 37.67 233 THR B CA 1
ATOM 3939 C C . THR B 1 93 ? -39.671 -0.020 54.892 1.00 39.32 233 THR B C 1
ATOM 3940 O O . THR B 1 93 ? -40.552 -0.698 55.409 1.00 37.24 233 THR B O 1
ATOM 3944 N N . SER B 1 94 ? -39.912 1.116 54.244 1.00 38.69 234 SER B N 1
ATOM 3945 C CA . SER B 1 94 ? -41.247 1.674 54.142 1.00 46.01 234 SER B CA 1
ATOM 3946 C C . SER B 1 94 ? -42.031 0.729 53.235 1.00 44.27 234 SER B C 1
ATOM 3947 O O . SER B 1 94 ? -43.180 0.395 53.523 1.00 45.58 234 SER B O 1
ATOM 3950 N N . HIS B 1 95 ? -41.407 0.299 52.136 1.00 44.64 235 HIS B N 1
ATOM 3951 C CA . HIS B 1 95 ? -42.060 -0.647 51.222 1.00 41.71 235 HIS B CA 1
ATOM 3952 C C . HIS B 1 95 ? -42.329 -1.963 51.851 1.00 40.10 235 HIS B C 1
ATOM 3953 O O . HIS B 1 95 ? -43.430 -2.483 51.723 1.00 47.93 235 HIS B O 1
ATOM 3960 N N . ILE B 1 96 ? -41.363 -2.510 52.564 1.00 41.17 236 ILE B N 1
ATOM 3961 C CA . ILE B 1 96 ? -41.548 -3.742 53.359 1.00 38.88 236 ILE B CA 1
ATOM 3962 C C . ILE B 1 96 ? -42.713 -3.595 54.360 1.00 43.77 236 ILE B C 1
ATOM 3963 O O . ILE B 1 96 ? -43.509 -4.564 54.566 1.00 40.51 236 ILE B O 1
ATOM 3968 N N . ASP B 1 97 ? -42.779 -2.429 55.025 1.00 41.55 237 ASP B N 1
ATOM 3969 C CA . ASP B 1 97 ? -43.907 -2.138 55.957 1.00 45.73 237 ASP B CA 1
ATOM 3970 C C . ASP B 1 97 ? -45.320 -2.264 55.292 1.00 46.08 237 ASP B C 1
ATOM 3971 O O . ASP B 1 97 ? -46.217 -2.901 55.849 1.00 44.36 237 ASP B O 1
ATOM 3976 N N . GLU B 1 98 ? -45.438 -1.784 54.063 1.00 47.50 238 GLU B N 1
ATOM 3977 C CA . GLU B 1 98 ? -46.678 -1.787 53.308 1.00 53.83 238 GLU B CA 1
ATOM 3978 C C . GLU B 1 98 ? -47.068 -3.195 52.848 1.00 49.41 238 GLU B C 1
ATOM 3979 O O . GLU B 1 98 ? -48.223 -3.625 52.989 1.00 57.18 238 GLU B O 1
ATOM 3985 N N . LEU B 1 99 ? -46.094 -3.926 52.381 1.00 52.39 239 LEU B N 1
ATOM 3986 C CA . LEU B 1 99 ? -46.275 -5.361 52.085 1.00 50.61 239 LEU B CA 1
ATOM 3987 C C . LEU B 1 99 ? -46.655 -6.153 53.357 1.00 48.81 239 LEU B C 1
ATOM 3988 O O . LEU B 1 99 ? -47.493 -7.047 53.315 1.00 48.87 239 LEU B O 1
ATOM 3993 N N . TYR B 1 100 ? -46.042 -5.838 54.498 1.00 47.90 240 TYR B N 1
ATOM 3994 C CA . TYR B 1 100 ? -46.452 -6.498 55.754 1.00 45.29 240 TYR B CA 1
ATOM 3995 C C . TYR B 1 100 ? -47.902 -6.221 56.101 1.00 48.31 240 TYR B C 1
ATOM 3996 O O . TYR B 1 100 ? -48.579 -7.109 56.543 1.00 57.15 240 TYR B O 1
ATOM 4005 N N . GLU B 1 101 ? -48.361 -4.985 55.951 1.00 48.76 241 GLU B N 1
ATOM 4006 C CA . GLU B 1 101 ? -49.723 -4.625 56.311 1.00 50.95 241 GLU B CA 1
ATOM 4007 C C . GLU B 1 101 ? -50.705 -5.323 55.395 1.00 51.24 241 GLU B C 1
ATOM 4008 O O . GLU B 1 101 ? -51.787 -5.684 55.783 1.00 53.45 241 GLU B O 1
ATOM 4014 N N . SER B 1 102 ? -50.288 -5.518 54.164 1.00 51.71 242 SER B N 1
ATOM 4015 C CA . SER B 1 102 ? -51.154 -6.004 53.143 1.00 52.16 242 SER B CA 1
ATOM 4016 C C . SER B 1 102 ? -51.371 -7.481 53.458 1.00 53.69 242 SER B C 1
ATOM 4017 O O . SER B 1 102 ? -52.502 -7.970 53.549 1.00 57.10 242 SER B O 1
ATOM 4020 N N . ALA B 1 103 ? -50.274 -8.168 53.704 1.00 50.20 243 ALA B N 1
ATOM 4021 C CA . ALA B 1 103 ? -50.282 -9.583 54.106 1.00 49.04 243 ALA B CA 1
ATOM 4022 C C . ALA B 1 103 ? -51.093 -9.801 55.382 1.00 49.98 243 ALA B C 1
ATOM 4023 O O . ALA B 1 103 ? -51.804 -10.841 55.547 1.00 50.14 243 ALA B O 1
ATOM 4025 N N . LYS B 1 104 ? -50.931 -8.843 56.303 1.00 48.08 244 LYS B N 1
ATOM 4026 C CA . LYS B 1 104 ? -51.669 -8.854 57.546 1.00 54.28 244 LYS B CA 1
ATOM 4027 C C . LYS B 1 104 ? -53.191 -9.044 57.375 1.00 55.21 244 LYS B C 1
ATOM 4028 O O . LYS B 1 104 ? -53.788 -9.492 58.292 1.00 56.89 244 LYS B O 1
ATOM 4034 N N . LYS B 1 105 ? -53.789 -8.684 56.234 1.00 55.53 245 LYS B N 1
ATOM 4035 C CA . LYS B 1 105 ? -55.265 -8.766 56.060 1.00 62.56 245 LYS B CA 1
ATOM 4036 C C . LYS B 1 105 ? -55.738 -10.167 55.741 1.00 61.84 245 LYS B C 1
ATOM 4037 O O . LYS B 1 105 ? -56.909 -10.493 55.901 1.00 65.47 245 LYS B O 1
ATOM 4043 N N . GLN B 1 106 ? -54.804 -11.014 55.369 1.00 62.18 246 GLN B N 1
ATOM 4044 C CA . GLN B 1 106 ? -55.097 -12.390 55.046 1.00 65.13 246 GLN B CA 1
ATOM 4045 C C . GLN B 1 106 ? -55.150 -13.204 56.335 1.00 67.13 246 GLN B C 1
ATOM 4046 O O . GLN B 1 106 ? -54.119 -13.657 56.853 1.00 71.91 246 GLN B O 1
ATOM 4052 N N . SER B 1 107 ? -56.349 -13.463 56.809 1.00 66.99 247 SER B N 1
ATOM 4053 C CA . SER B 1 107 ? -56.534 -14.170 58.085 1.00 70.39 247 SER B CA 1
ATOM 4054 C C . SER B 1 107 ? -56.860 -15.650 57.923 1.00 70.63 247 SER B C 1
ATOM 4055 O O . SER B 1 107 ? -57.178 -16.314 58.912 1.00 79.06 247 SER B O 1
ATOM 4058 N N . GLY B 1 108 ? -56.810 -16.163 56.697 1.00 67.90 248 GLY B N 1
ATOM 4059 C CA . GLY B 1 108 ? -57.106 -17.574 56.440 1.00 66.63 248 GLY B CA 1
ATOM 4060 C C . GLY B 1 108 ? -56.009 -18.510 56.929 1.00 64.76 248 GLY B C 1
ATOM 4061 O O . GLY B 1 108 ? -54.929 -18.094 57.389 1.00 65.41 248 GLY B O 1
ATOM 4062 N N . GLY B 1 109 ? -56.275 -19.791 56.816 1.00 61.65 249 GLY B N 1
ATOM 4063 C CA . GLY B 1 109 ? -55.342 -20.786 57.240 1.00 59.62 249 GLY B CA 1
ATOM 4064 C C . GLY B 1 109 ? -55.726 -21.315 58.602 1.00 62.79 249 GLY B C 1
ATOM 4065 O O . GLY B 1 109 ? -56.642 -20.798 59.283 1.00 62.37 249 GLY B O 1
ATOM 4066 N N . LYS B 1 110 ? -54.994 -22.344 58.970 1.00 64.13 250 LYS B N 1
ATOM 4067 C CA . LYS B 1 110 ? -55.199 -23.027 60.198 1.00 69.30 250 LYS B CA 1
ATOM 4068 C C . LYS B 1 110 ? -53.888 -23.450 60.822 1.00 67.71 250 LYS B C 1
ATOM 4069 O O . LYS B 1 110 ? -53.090 -24.151 60.227 1.00 64.08 250 LYS B O 1
ATOM 4075 N N . VAL B 1 111 ? -53.705 -22.991 62.045 1.00 64.62 251 VAL B N 1
ATOM 4076 C CA . VAL B 1 111 ? -52.575 -23.280 62.897 1.00 64.01 251 VAL B CA 1
ATOM 4077 C C . VAL B 1 111 ? -52.372 -24.793 63.013 1.00 66.55 251 VAL B C 1
ATOM 4078 O O . VAL B 1 111 ? -53.322 -25.554 63.035 1.00 71.14 251 VAL B O 1
ATOM 4082 N N . ALA B 1 112 ? -51.132 -25.233 63.034 1.00 67.12 252 ALA B N 1
ATOM 4083 C CA . ALA B 1 112 ? -50.856 -26.651 63.093 1.00 70.11 252 ALA B CA 1
ATOM 4084 C C . ALA B 1 112 ? -51.197 -27.195 64.471 1.00 75.73 252 ALA B C 1
ATOM 4085 O O . ALA B 1 112 ? -50.940 -26.555 65.479 1.00 77.68 252 ALA B O 1
ATOM 4087 N N . ASP B 1 113 ? -51.791 -28.377 64.523 1.00 83.34 253 ASP B N 1
ATOM 4088 C CA . ASP B 1 113 ? -52.185 -28.938 65.801 1.00 89.03 253 ASP B CA 1
ATOM 4089 C C . ASP B 1 113 ? -51.773 -30.378 66.015 1.00 92.85 253 ASP B C 1
ATOM 4090 O O . ASP B 1 113 ? -52.279 -31.029 66.915 1.00 91.44 253 ASP B O 1
ATOM 4095 N N . TYR B 1 114 ? -50.843 -30.868 65.201 1.00 90.78 254 TYR B N 1
ATOM 4096 C CA . TYR B 1 114 ? -50.388 -32.249 65.337 1.00 97.33 254 TYR B CA 1
ATOM 4097 C C . TYR B 1 114 ? -49.699 -32.489 66.678 1.00 100.03 254 TYR B C 1
ATOM 4098 O O . TYR B 1 114 ? -49.464 -33.622 67.072 1.00 103.09 254 TYR B O 1
ATOM 4107 N N . ILE B 1 115 ? -49.331 -31.397 67.329 1.00 99.66 255 ILE B N 1
ATOM 4108 C CA . ILE B 1 115 ? -48.856 -31.389 68.705 1.00 98.08 255 ILE B CA 1
ATOM 4109 C C . ILE B 1 115 ? -49.396 -30.113 69.317 1.00 94.09 255 ILE B C 1
ATOM 4110 O O . ILE B 1 115 ? -49.798 -29.214 68.601 1.00 91.89 255 ILE B O 1
ATOM 4115 N N . PRO B 1 116 ? -49.446 -30.043 70.637 1.00 98.94 256 PRO B N 1
ATOM 4116 C CA . PRO B 1 116 ? -50.141 -28.927 71.284 1.00 98.49 256 PRO B CA 1
ATOM 4117 C C . PRO B 1 116 ? -49.308 -27.653 71.429 1.00 94.95 256 PRO B C 1
ATOM 4118 O O . PRO B 1 116 ? -49.890 -26.603 71.615 1.00 92.41 256 PRO B O 1
ATOM 4122 N N . GLN B 1 117 ? -47.987 -27.735 71.334 1.00 94.21 257 GLN B N 1
ATOM 4123 C CA . GLN B 1 117 ? -47.167 -26.528 71.363 1.00 93.57 257 GLN B CA 1
ATOM 4124 C C . GLN B 1 117 ? -47.564 -25.636 70.200 1.00 92.24 257 GLN B C 1
ATOM 4125 O O . GLN B 1 117 ? -47.735 -24.438 70.350 1.00 86.32 257 GLN B O 1
ATOM 4131 N N . LEU B 1 118 ? -47.717 -26.250 69.038 1.00 89.82 258 LEU B N 1
ATOM 4132 C CA . LEU B 1 118 ? -48.114 -25.533 67.847 1.00 85.28 258 LEU B CA 1
ATOM 4133 C C . LEU B 1 118 ? -49.543 -25.015 67.962 1.00 86.62 258 LEU B C 1
ATOM 4134 O O . LEU B 1 118 ? -49.808 -23.861 67.649 1.00 79.55 258 LEU B O 1
ATOM 4139 N N . ALA B 1 119 ? -50.466 -25.862 68.408 1.00 82.84 259 ALA B N 1
ATOM 4140 C CA . ALA B 1 119 ? -51.863 -25.432 68.564 1.00 89.88 259 ALA B CA 1
ATOM 4141 C C . ALA B 1 119 ? -51.987 -24.095 69.301 1.00 91.00 259 ALA B C 1
ATOM 4142 O O . ALA B 1 119 ? -52.883 -23.306 68.990 1.00 92.00 259 ALA B O 1
ATOM 4144 N N . LYS B 1 120 ? -51.070 -23.843 70.245 1.00 92.61 260 LYS B N 1
ATOM 4145 C CA . LYS B 1 120 ? -51.223 -22.766 71.246 1.00 94.64 260 LYS B CA 1
ATOM 4146 C C . LYS B 1 120 ? -50.960 -21.360 70.676 1.00 83.63 260 LYS B C 1
ATOM 4147 O O . LYS B 1 120 ? -51.450 -20.358 71.204 1.00 80.74 260 LYS B O 1
ATOM 4153 N N . PHE B 1 121 ? -50.229 -21.274 69.582 1.00 79.14 261 PHE B N 1
ATOM 4154 C CA . PHE B 1 121 ? -49.871 -19.946 69.048 1.00 79.55 261 PHE B CA 1
ATOM 4155 C C . PHE B 1 121 ? -51.078 -19.230 68.449 1.00 82.22 261 PHE B C 1
ATOM 4156 O O . PHE B 1 121 ? -51.845 -19.819 67.691 1.00 86.27 261 PHE B O 1
ATOM 4164 N N . SER B 1 122 ? -51.236 -17.958 68.797 1.00 80.51 262 SER B N 1
ATOM 4165 C CA . SER B 1 122 ? -52.318 -17.159 68.267 1.00 80.37 262 SER B CA 1
ATOM 4166 C C . SER B 1 122 ? -52.252 -17.091 66.735 1.00 77.85 262 SER B C 1
ATOM 4167 O O . SER B 1 122 ? -51.157 -16.942 66.182 1.00 77.35 262 SER B O 1
ATOM 4170 N N . PRO B 1 123 ? -53.415 -17.179 66.046 1.00 75.90 263 PRO B N 1
ATOM 4171 C CA . PRO B 1 123 ? -53.461 -16.999 64.596 1.00 69.85 263 PRO B CA 1
ATOM 4172 C C . PRO B 1 123 ? -52.917 -15.683 64.047 1.00 65.71 263 PRO B C 1
ATOM 4173 O O . PRO B 1 123 ? -52.532 -15.645 62.872 1.00 66.41 263 PRO B O 1
ATOM 4177 N N . ASP B 1 124 ? -52.938 -14.618 64.843 1.00 65.65 264 ASP B N 1
ATOM 4178 C CA . ASP B 1 124 ? -52.613 -13.270 64.364 1.00 64.31 264 ASP B CA 1
ATOM 4179 C C . ASP B 1 124 ? -51.172 -12.835 64.618 1.00 59.67 264 ASP B C 1
ATOM 4180 O O . ASP B 1 124 ? -50.817 -11.692 64.293 1.00 56.70 264 ASP B O 1
ATOM 4185 N N . LEU B 1 125 ? -50.348 -13.713 65.191 1.00 57.40 265 LEU B N 1
ATOM 4186 C CA . LEU B 1 125 ? -48.898 -13.430 65.273 1.00 55.63 265 LEU B CA 1
ATOM 4187 C C . LEU B 1 125 ? -48.410 -13.378 63.843 1.00 52.55 265 LEU B C 1
ATOM 4188 O O . LEU B 1 125 ? -48.734 -14.252 63.043 1.00 52.19 265 LEU B O 1
ATOM 4193 N N . TRP B 1 126 ? -47.689 -12.312 63.509 1.00 53.53 266 TRP B N 1
ATOM 4194 C CA . TRP B 1 126 ? -47.196 -12.036 62.151 1.00 47.58 266 TRP B CA 1
ATOM 4195 C C . TRP B 1 126 ? -46.018 -11.085 62.309 1.00 47.91 266 TRP B C 1
ATOM 4196 O O . TRP B 1 126 ? -46.165 -9.955 62.794 1.00 51.43 266 TRP B O 1
ATOM 4207 N N . GLY B 1 127 ? -44.835 -11.539 61.924 1.00 45.47 267 GLY B N 1
ATOM 4208 C CA . GLY B 1 127 ? -43.663 -10.689 61.839 1.00 45.53 267 GLY B CA 1
ATOM 4209 C C . GLY B 1 127 ? -42.797 -10.987 60.625 1.00 43.97 267 GLY B C 1
ATOM 4210 O O . GLY B 1 127 ? -42.883 -12.049 60.078 1.00 44.85 267 GLY B O 1
ATOM 4211 N N . VAL B 1 128 ? -42.023 -10.000 60.220 1.00 39.56 268 VAL B N 1
ATOM 4212 C CA . VAL B 1 128 ? -41.114 -10.029 59.118 1.00 41.39 268 VAL B CA 1
ATOM 4213 C C . VAL B 1 128 ? -39.776 -9.323 59.507 1.00 41.75 268 VAL B C 1
ATOM 4214 O O . VAL B 1 128 ? -39.795 -8.219 59.991 1.00 40.30 268 VAL B O 1
ATOM 4218 N N . SER B 1 129 ? -38.638 -10.021 59.395 1.00 41.09 269 SER B N 1
ATOM 4219 C CA . SER B 1 129 ? -37.315 -9.390 59.588 1.00 39.88 269 SER B CA 1
ATOM 4220 C C . SER B 1 129 ? -36.520 -9.511 58.345 1.00 36.90 269 SER B C 1
ATOM 4221 O O . SER B 1 129 ? -36.571 -10.526 57.669 1.00 34.24 269 SER B O 1
ATOM 4224 N N . VAL B 1 130 ? -35.743 -8.473 58.088 1.00 38.08 270 VAL B N 1
ATOM 4225 C CA . VAL B 1 130 ? -34.816 -8.390 56.979 1.00 38.49 270 VAL B CA 1
ATOM 4226 C C . VAL B 1 130 ? -33.430 -8.131 57.492 1.00 42.54 270 VAL B C 1
ATOM 4227 O O . VAL B 1 130 ? -33.233 -7.283 58.370 1.00 41.85 270 VAL B O 1
ATOM 4231 N N . CYS B 1 131 ? -32.458 -8.817 56.894 1.00 42.49 271 CYS B N 1
ATOM 4232 C CA . CYS B 1 131 ? -31.059 -8.503 57.051 1.00 36.31 271 CYS B CA 1
ATOM 4233 C C . CYS B 1 131 ? -30.326 -8.513 55.679 1.00 33.78 271 CYS B C 1
ATOM 4234 O O . CYS B 1 131 ? -30.349 -9.496 54.973 1.00 35.51 271 CYS B O 1
ATOM 4237 N N . THR B 1 132 ? -29.674 -7.419 55.308 1.00 32.24 272 THR B N 1
ATOM 4238 C CA . THR B 1 132 ? -29.057 -7.319 54.012 1.00 31.02 272 THR B CA 1
ATOM 4239 C C . THR B 1 132 ? -27.656 -7.950 54.092 1.00 33.55 272 THR B C 1
ATOM 4240 O O . THR B 1 132 ? -27.155 -8.234 55.182 1.00 36.35 272 THR B O 1
ATOM 4244 N N . VAL B 1 133 ? -27.059 -8.210 52.953 1.00 29.12 273 VAL B N 1
ATOM 4245 C CA . VAL B 1 133 ? -25.763 -8.791 52.961 1.00 33.60 273 VAL B CA 1
ATOM 4246 C C . VAL B 1 133 ? -24.688 -7.826 53.539 1.00 34.82 273 VAL B C 1
ATOM 4247 O O . VAL B 1 133 ? -23.539 -8.227 53.741 1.00 36.64 273 VAL B O 1
ATOM 4251 N N . ASP B 1 134 ? -25.091 -6.597 53.839 1.00 32.73 274 ASP B N 1
ATOM 4252 C CA . ASP B 1 134 ? -24.250 -5.620 54.495 1.00 33.29 274 ASP B CA 1
ATOM 4253 C C . ASP B 1 134 ? -24.658 -5.427 55.964 1.00 33.90 274 ASP B C 1
ATOM 4254 O O . ASP B 1 134 ? -24.151 -4.553 56.609 1.00 30.33 274 ASP B O 1
ATOM 4259 N N . GLY B 1 135 ? -25.694 -6.178 56.420 1.00 32.16 275 GLY B N 1
ATOM 4260 C CA . GLY B 1 135 ? -26.097 -6.108 57.772 1.00 33.46 275 GLY B CA 1
ATOM 4261 C C . GLY B 1 135 ? -27.057 -4.998 58.102 1.00 33.50 275 GLY B C 1
ATOM 4262 O O . GLY B 1 135 ? -27.284 -4.728 59.285 1.00 33.68 275 GLY B O 1
ATOM 4263 N N . GLN B 1 136 ? -27.632 -4.363 57.091 1.00 31.67 276 GLN B N 1
ATOM 4264 C CA . GLN B 1 136 ? -28.779 -3.463 57.317 1.00 33.47 276 GLN B CA 1
ATOM 4265 C C . GLN B 1 136 ? -29.961 -4.297 57.809 1.00 34.56 276 GLN B C 1
ATOM 4266 O O . GLN B 1 136 ? -30.250 -5.293 57.231 1.00 35.65 276 GLN B O 1
ATOM 4272 N N . ARG B 1 137 ? -30.576 -3.892 58.907 1.00 37.30 277 ARG B N 1
ATOM 4273 C CA . ARG B 1 137 ? -31.622 -4.622 59.588 1.00 39.64 277 ARG B CA 1
ATOM 4274 C C . ARG B 1 137 ? -32.898 -3.831 59.633 1.00 39.44 277 ARG B C 1
ATOM 4275 O O . ARG B 1 137 ? -32.870 -2.609 59.841 1.00 37.90 277 ARG B O 1
ATOM 4283 N N . HIS B 1 138 ? -34.015 -4.555 59.515 1.00 37.92 278 HIS B N 1
ATOM 4284 C CA . HIS B 1 138 ? -35.333 -3.986 59.730 1.00 38.06 278 HIS B CA 1
ATOM 4285 C C . HIS B 1 138 ? -36.319 -5.051 60.152 1.00 39.72 278 HIS B C 1
ATOM 4286 O O . HIS B 1 138 ? -36.319 -6.154 59.611 1.00 39.62 278 HIS B O 1
ATOM 4293 N N . SER B 1 139 ? -37.213 -4.714 61.066 1.00 41.32 279 SER B N 1
ATOM 4294 C CA . SER B 1 139 ? -38.247 -5.631 61.546 1.00 43.24 279 SER B CA 1
ATOM 4295 C C . SER B 1 139 ? -39.605 -4.988 61.635 1.00 41.30 279 SER B C 1
ATOM 4296 O O . SER B 1 139 ? -39.669 -3.812 61.891 1.00 38.69 279 SER B O 1
ATOM 4299 N N . ILE B 1 140 ? -40.687 -5.774 61.479 1.00 42.51 280 ILE B N 1
ATOM 4300 C CA . ILE B 1 140 ? -42.053 -5.294 61.790 1.00 45.15 280 ILE B CA 1
ATOM 4301 C C . ILE B 1 140 ? -42.925 -6.481 62.231 1.00 48.33 280 ILE B C 1
ATOM 4302 O O . ILE B 1 140 ? -42.809 -7.586 61.698 1.00 50.04 280 ILE B O 1
ATOM 4307 N N . GLY B 1 141 ? -43.797 -6.213 63.189 1.00 45.50 281 GLY B N 1
ATOM 4308 C CA . GLY B 1 141 ? -44.596 -7.201 63.853 1.00 48.15 281 GLY B CA 1
ATOM 4309 C C . GLY B 1 141 ? -43.869 -7.941 64.957 1.00 51.34 281 GLY B C 1
ATOM 4310 O O . GLY B 1 141 ? -42.873 -7.477 65.554 1.00 48.20 281 GLY B O 1
ATOM 4311 N N . ASP B 1 142 ? -44.372 -9.143 65.179 1.00 53.74 282 ASP B N 1
ATOM 4312 C CA . ASP B 1 142 ? -43.865 -10.082 66.169 1.00 50.26 282 ASP B CA 1
ATOM 4313 C C . ASP B 1 142 ? -42.497 -10.761 65.826 1.00 50.73 282 ASP B C 1
ATOM 4314 O O . ASP B 1 142 ? -42.422 -11.989 65.599 1.00 46.60 282 ASP B O 1
ATOM 4319 N N . THR B 1 143 ? -41.394 -9.969 65.878 1.00 46.75 283 THR B N 1
ATOM 4320 C CA . THR B 1 143 ? -40.106 -10.484 65.441 1.00 43.08 283 THR B CA 1
ATOM 4321 C C . THR B 1 143 ? -39.152 -10.945 66.531 1.00 45.08 283 THR B C 1
ATOM 4322 O O . THR B 1 143 ? -38.071 -11.452 66.238 1.00 43.47 283 THR B O 1
ATOM 4326 N N . LYS B 1 144 ? -39.552 -10.784 67.786 1.00 49.12 284 LYS B N 1
ATOM 4327 C CA . LYS B 1 144 ? -38.772 -11.198 68.927 1.00 52.81 284 LYS B CA 1
ATOM 4328 C C . LYS B 1 144 ? -39.418 -12.338 69.730 1.00 56.24 284 LYS B C 1
ATOM 4329 O O . LYS B 1 144 ? -39.035 -12.611 70.864 1.00 60.41 284 LYS B O 1
ATOM 4335 N N . VAL B 1 145 ? -40.440 -12.971 69.154 1.00 55.93 285 VAL B N 1
ATOM 4336 C CA . VAL B 1 145 ? -41.180 -14.065 69.794 1.00 55.57 285 VAL B CA 1
ATOM 4337 C C . VAL B 1 145 ? -40.574 -15.394 69.350 1.00 53.52 285 VAL B C 1
ATOM 4338 O O . VAL B 1 145 ? -40.536 -15.663 68.155 1.00 58.25 285 VAL B O 1
ATOM 4342 N N . PRO B 1 146 ? -40.078 -16.226 70.278 1.00 50.47 286 PRO B N 1
ATOM 4343 C CA . PRO B 1 146 ? -39.454 -17.439 69.788 1.00 52.76 286 PRO B CA 1
ATOM 4344 C C . PRO B 1 146 ? -40.472 -18.423 69.141 1.00 55.64 286 PRO B C 1
ATOM 4345 O O . PRO B 1 146 ? -41.632 -18.439 69.539 1.00 56.55 286 PRO B O 1
ATOM 4349 N N . PHE B 1 147 ? -40.040 -19.174 68.125 1.00 54.04 287 PHE B N 1
ATOM 4350 C CA . PHE B 1 147 ? -40.814 -20.290 67.550 1.00 56.03 287 PHE B CA 1
ATOM 4351 C C . PHE B 1 147 ? -39.880 -21.363 66.992 1.00 56.01 287 PHE B C 1
ATOM 4352 O O . PHE B 1 147 ? -38.665 -21.128 66.804 1.00 52.76 287 PHE B O 1
ATOM 4360 N N . CYS B 1 148 ? -40.432 -22.543 66.701 1.00 54.69 288 CYS B N 1
ATOM 4361 C CA . CYS B 1 148 ? -39.589 -23.621 66.239 1.00 55.06 288 CYS B CA 1
ATOM 4362 C C . CYS B 1 148 ? -39.301 -23.551 64.739 1.00 54.61 288 CYS B C 1
ATOM 4363 O O . CYS B 1 148 ? -40.164 -23.190 63.931 1.00 54.57 288 CYS B O 1
ATOM 4366 N N . LEU B 1 149 ? -38.058 -23.875 64.389 1.00 52.56 289 LEU B N 1
ATOM 4367 C CA . LEU B 1 149 ? -37.669 -24.052 62.982 1.00 52.58 289 LEU B CA 1
ATOM 4368 C C . LEU B 1 149 ? -38.480 -25.120 62.252 1.00 50.92 289 LEU B C 1
ATOM 4369 O O . LEU B 1 149 ? -38.772 -24.980 61.057 1.00 49.13 289 LEU B O 1
ATOM 4374 N N . GLN B 1 150 ? -38.809 -26.186 62.950 1.00 52.37 290 GLN B N 1
ATOM 4375 C CA . GLN B 1 150 ? -39.338 -27.347 62.298 1.00 54.15 290 GLN B CA 1
ATOM 4376 C C . GLN B 1 150 ? -38.588 -27.493 60.946 1.00 54.61 290 GLN B C 1
ATOM 4377 O O . GLN B 1 150 ? -37.354 -27.443 60.939 1.00 53.30 290 GLN B O 1
ATOM 4383 N N . SER B 1 151 ? -39.293 -27.611 59.809 1.00 53.00 291 SER B N 1
ATOM 4384 C CA . SER B 1 151 ? -38.592 -27.870 58.523 1.00 52.20 291 SER B CA 1
ATOM 4385 C C . SER B 1 151 ? -37.725 -26.785 58.013 1.00 46.99 291 SER B C 1
ATOM 4386 O O . SER B 1 151 ? -37.028 -27.022 57.035 1.00 46.58 291 SER B O 1
ATOM 4389 N N . CYS B 1 152 ? -37.728 -25.607 58.635 1.00 47.59 292 CYS B N 1
ATOM 4390 C CA . CYS B 1 152 ? -36.779 -24.564 58.163 1.00 47.82 292 CYS B CA 1
ATOM 4391 C C . CYS B 1 152 ? -35.349 -24.980 58.462 1.00 47.36 292 CYS B C 1
ATOM 4392 O O . CYS B 1 152 ? -34.452 -24.454 57.880 1.00 52.08 292 CYS B O 1
ATOM 4395 N N . VAL B 1 153 ? -35.149 -25.955 59.359 1.00 55.42 293 VAL B N 1
ATOM 4396 C CA . VAL B 1 153 ? -33.818 -26.455 59.713 1.00 49.54 293 VAL B CA 1
ATOM 4397 C C . VAL B 1 153 ? -33.247 -27.291 58.585 1.00 50.87 293 VAL B C 1
ATOM 4398 O O . VAL B 1 153 ? -32.049 -27.409 58.490 1.00 52.80 293 VAL B O 1
ATOM 4402 N N . LYS B 1 154 ? -34.076 -27.861 57.729 1.00 50.54 294 LYS B N 1
ATOM 4403 C CA . LYS B 1 154 ? -33.559 -28.767 56.710 1.00 50.24 294 LYS B CA 1
ATOM 4404 C C . LYS B 1 154 ? -32.404 -28.223 55.869 1.00 47.60 294 LYS B C 1
ATOM 4405 O O . LYS B 1 154 ? -31.382 -28.862 55.731 1.00 50.30 294 LYS B O 1
ATOM 4411 N N . PRO B 1 155 ? -32.577 -27.047 55.296 1.00 47.14 295 PRO B N 1
ATOM 4412 C CA . PRO B 1 155 ? -31.527 -26.492 54.452 1.00 45.77 295 PRO B CA 1
ATOM 4413 C C . PRO B 1 155 ? -30.269 -26.147 55.241 1.00 46.00 295 PRO B C 1
ATOM 4414 O O . PRO B 1 155 ? -29.196 -26.167 54.689 1.00 43.21 295 PRO B O 1
ATOM 4418 N N . LEU B 1 156 ? -30.416 -25.866 56.522 1.00 46.72 296 LEU B N 1
ATOM 4419 C CA . LEU B 1 156 ? -29.285 -25.552 57.371 1.00 43.98 296 LEU B CA 1
ATOM 4420 C C . LEU B 1 156 ? -28.442 -26.775 57.738 1.00 45.82 296 LEU B C 1
ATOM 4421 O O . LEU B 1 156 ? -27.233 -26.731 57.664 1.00 44.92 296 LEU B O 1
ATOM 4426 N N . LYS B 1 157 ? -29.073 -27.876 58.108 1.00 45.03 297 LYS B N 1
ATOM 4427 C CA . LYS B 1 157 ? -28.295 -29.068 58.401 1.00 53.10 297 LYS B CA 1
ATOM 4428 C C . LYS B 1 157 ? -27.697 -29.677 57.154 1.00 52.80 297 LYS B C 1
ATOM 4429 O O . LYS B 1 157 ? -26.630 -30.242 57.204 1.00 53.58 297 LYS B O 1
ATOM 4435 N N . TYR B 1 158 ? -28.381 -29.521 56.031 1.00 50.15 298 TYR B N 1
ATOM 4436 C CA . TYR B 1 158 ? -27.834 -29.937 54.758 1.00 48.22 298 TYR B CA 1
ATOM 4437 C C . TYR B 1 158 ? -26.598 -29.129 54.394 1.00 45.43 298 TYR B C 1
ATOM 4438 O O . TYR B 1 158 ? -25.655 -29.663 53.841 1.00 45.98 298 TYR B O 1
ATOM 4447 N N . ALA B 1 159 ? -26.612 -27.839 54.698 1.00 42.17 299 ALA B N 1
ATOM 4448 C CA . ALA B 1 159 ? -25.453 -27.000 54.471 1.00 41.84 299 ALA B CA 1
ATOM 4449 C C . ALA B 1 159 ? -24.269 -27.423 55.339 1.00 45.29 299 ALA B C 1
ATOM 4450 O O . ALA B 1 159 ? -23.143 -27.365 54.910 1.00 51.77 299 ALA B O 1
ATOM 4452 N N . ILE B 1 160 ? -24.545 -27.875 56.549 1.00 46.84 300 ILE B N 1
ATOM 4453 C CA . ILE B 1 160 ? -23.504 -28.321 57.481 1.00 46.43 300 ILE B CA 1
ATOM 4454 C C . ILE B 1 160 ? -22.890 -29.590 56.979 1.00 49.69 300 ILE B C 1
ATOM 4455 O O . ILE B 1 160 ? -21.664 -29.709 56.865 1.00 53.16 300 ILE B O 1
ATOM 4460 N N . ALA B 1 161 ? -23.741 -30.526 56.588 1.00 50.84 301 ALA B N 1
ATOM 4461 C CA . ALA B 1 161 ? -23.289 -31.745 55.947 1.00 51.58 301 ALA B CA 1
ATOM 4462 C C . ALA B 1 161 ? -22.428 -31.471 54.716 1.00 52.16 301 ALA B C 1
ATOM 4463 O O . ALA B 1 161 ? -21.361 -32.067 54.564 1.00 61.12 301 ALA B O 1
ATOM 4465 N N . VAL B 1 162 ? -22.834 -30.579 53.825 1.00 50.26 302 VAL B N 1
ATOM 4466 C CA . VAL B 1 162 ? -21.979 -30.343 52.656 1.00 49.60 302 VAL B CA 1
ATOM 4467 C C . VAL B 1 162 ? -20.673 -29.614 53.055 1.00 50.77 302 VAL B C 1
ATOM 4468 O O . VAL B 1 162 ? -19.582 -29.943 52.601 1.00 53.35 302 VAL B O 1
ATOM 4472 N N . ASN B 1 163 ? -20.794 -28.661 53.938 1.00 47.86 303 ASN B N 1
ATOM 4473 C CA . ASN B 1 163 ? -19.634 -27.956 54.420 1.00 51.56 303 ASN B CA 1
ATOM 4474 C C . ASN B 1 163 ? -18.570 -28.860 55.012 1.00 54.36 303 ASN B C 1
ATOM 4475 O O . ASN B 1 163 ? -17.421 -28.686 54.704 1.00 55.77 303 ASN B O 1
ATOM 4480 N N . ASP B 1 164 ? -18.941 -29.834 55.849 1.00 59.24 304 ASP B N 1
ATOM 4481 C CA . ASP B 1 164 ? -17.949 -30.789 56.413 1.00 58.63 304 ASP B CA 1
ATOM 4482 C C . ASP B 1 164 ? -17.543 -31.938 55.466 1.00 62.67 304 ASP B C 1
ATOM 4483 O O . ASP B 1 164 ? -16.380 -32.388 55.468 1.00 65.30 304 ASP B O 1
ATOM 4488 N N . LEU B 1 165 ? -18.480 -32.459 54.670 1.00 60.32 305 LEU B N 1
ATOM 4489 C CA . LEU B 1 165 ? -18.219 -33.713 53.926 1.00 58.10 305 LEU B CA 1
ATOM 4490 C C . LEU B 1 165 ? -18.119 -33.579 52.420 1.00 59.22 305 LEU B C 1
ATOM 4491 O O . LEU B 1 165 ? -17.686 -34.495 51.724 1.00 60.85 305 LEU B O 1
ATOM 4496 N N . GLY B 1 166 ? -18.569 -32.441 51.886 1.00 62.86 306 GLY B N 1
ATOM 4497 C CA . GLY B 1 166 ? -18.527 -32.209 50.441 1.00 61.17 306 GLY B CA 1
ATOM 4498 C C . GLY B 1 166 ? -19.692 -32.821 49.703 1.00 60.47 306 GLY B C 1
ATOM 4499 O O . GLY B 1 166 ? -20.363 -33.700 50.216 1.00 61.28 306 GLY B O 1
ATOM 4500 N N . THR B 1 167 ? -19.909 -32.328 48.488 1.00 59.42 307 THR B N 1
ATOM 4501 C CA . THR B 1 167 ? -21.108 -32.584 47.681 1.00 56.57 307 THR B CA 1
ATOM 4502 C C . THR B 1 167 ? -21.163 -34.044 47.300 1.00 57.16 307 THR B C 1
ATOM 4503 O O . THR B 1 167 ? -22.200 -34.696 47.432 1.00 56.95 307 THR B O 1
ATOM 4507 N N . GLU B 1 168 ? -20.039 -34.518 46.773 1.00 55.85 308 GLU B N 1
ATOM 4508 C CA . GLU B 1 168 ? -19.896 -35.896 46.327 1.00 60.25 308 GLU B CA 1
ATOM 4509 C C . GLU B 1 168 ? -20.212 -36.890 47.444 1.00 61.89 308 GLU B C 1
ATOM 4510 O O . GLU B 1 168 ? -20.885 -37.904 47.180 1.00 67.75 308 GLU B O 1
ATOM 4516 N N . TYR B 1 169 ? -19.782 -36.626 48.681 1.00 59.23 309 TYR B N 1
ATOM 4517 C CA . TYR B 1 169 ? -20.085 -37.575 49.755 1.00 62.71 309 TYR B CA 1
ATOM 4518 C C . TYR B 1 169 ? -21.566 -37.540 50.121 1.00 59.17 309 TYR B C 1
ATOM 4519 O O . TYR B 1 169 ? -22.228 -38.550 50.170 1.00 59.78 309 TYR B O 1
ATOM 4528 N N . VAL B 1 170 ? -22.083 -36.367 50.386 1.00 55.93 310 VAL B N 1
ATOM 4529 C CA . VAL B 1 170 ? -23.465 -36.254 50.809 1.00 55.45 310 VAL B CA 1
ATOM 4530 C C . VAL B 1 170 ? -24.445 -36.849 49.789 1.00 58.72 310 VAL B C 1
ATOM 4531 O O . VAL B 1 170 ? -25.438 -37.497 50.167 1.00 61.83 310 VAL B O 1
ATOM 4535 N N . HIS B 1 171 ? -24.150 -36.672 48.504 1.00 57.68 311 HIS B N 1
ATOM 4536 C CA . HIS B 1 171 ? -25.029 -37.144 47.451 1.00 57.33 311 HIS B CA 1
ATOM 4537 C C . HIS B 1 171 ? -24.735 -38.565 47.036 1.00 60.05 311 HIS B C 1
ATOM 4538 O O . HIS B 1 171 ? -25.207 -39.032 46.024 1.00 57.94 311 HIS B O 1
ATOM 4545 N N . ARG B 1 172 ? -23.993 -39.307 47.852 1.00 66.93 312 ARG B N 1
ATOM 4546 C CA . ARG B 1 172 ? -24.070 -40.763 47.779 1.00 66.22 312 ARG B CA 1
ATOM 4547 C C . ARG B 1 172 ? -25.380 -41.252 48.380 1.00 66.45 312 ARG B C 1
ATOM 4548 O O . ARG B 1 172 ? -25.824 -42.371 48.072 1.00 69.29 312 ARG B O 1
ATOM 4556 N N . TYR B 1 173 ? -25.963 -40.425 49.254 1.00 62.94 313 TYR B N 1
ATOM 4557 C CA . TYR B 1 173 ? -27.090 -40.794 50.089 1.00 65.74 313 TYR B CA 1
ATOM 4558 C C . TYR B 1 173 ? -28.383 -40.108 49.765 1.00 68.37 313 TYR B C 1
ATOM 4559 O O . TYR B 1 173 ? -29.463 -40.583 50.166 1.00 73.93 313 TYR B O 1
ATOM 4568 N N . VAL B 1 174 ? -28.306 -38.994 49.041 1.00 65.37 314 VAL B N 1
ATOM 4569 C CA . VAL B 1 174 ? -29.482 -38.229 48.772 1.00 62.15 314 VAL B CA 1
ATOM 4570 C C . VAL B 1 174 ? -29.385 -37.568 47.379 1.00 63.39 314 VAL B C 1
ATOM 4571 O O . VAL B 1 174 ? -28.290 -37.166 46.923 1.00 57.88 314 VAL B O 1
ATOM 4575 N N . GLY B 1 175 ? -30.543 -37.477 46.711 1.00 62.23 315 GLY B N 1
ATOM 4576 C CA . GLY B 1 175 ? -30.639 -36.917 45.387 1.00 56.49 315 GLY B CA 1
ATOM 4577 C C . GLY B 1 175 ? -30.582 -35.404 45.358 1.00 51.32 315 GLY B C 1
ATOM 4578 O O . GLY B 1 175 ? -30.476 -34.747 46.392 1.00 47.13 315 GLY B O 1
ATOM 4579 N N . LYS B 1 176 ? -30.689 -34.857 44.153 1.00 52.15 316 LYS B N 1
ATOM 4580 C CA . LYS B 1 176 ? -30.504 -33.414 43.912 1.00 53.12 316 LYS B CA 1
ATOM 4581 C C . LYS B 1 176 ? -31.707 -32.737 43.247 1.00 54.50 316 LYS B C 1
ATOM 4582 O O . LYS B 1 176 ? -31.596 -31.584 42.819 1.00 52.53 316 LYS B O 1
ATOM 4588 N N . GLU B 1 177 ? -32.842 -33.425 43.149 1.00 57.22 317 GLU B N 1
ATOM 4589 C CA . GLU B 1 177 ? -33.960 -32.864 42.388 1.00 58.08 317 GLU B CA 1
ATOM 4590 C C . GLU B 1 177 ? -35.294 -33.017 43.033 1.00 54.50 317 GLU B C 1
ATOM 4591 O O . GLU B 1 177 ? -35.449 -33.873 43.909 1.00 54.53 317 GLU B O 1
ATOM 4597 N N . PRO B 1 178 ? -36.287 -32.240 42.532 1.00 55.20 318 PRO B N 1
ATOM 4598 C CA . PRO B 1 178 ? -37.694 -32.368 42.945 1.00 53.92 318 PRO B CA 1
ATOM 4599 C C . PRO B 1 178 ? -38.169 -33.755 42.619 1.00 57.05 318 PRO B C 1
ATOM 4600 O O . PRO B 1 178 ? -37.747 -34.314 41.609 1.00 57.04 318 PRO B O 1
ATOM 4604 N N . SER B 1 179 ? -39.026 -34.300 43.470 1.00 64.61 319 SER B N 1
ATOM 4605 C CA . SER B 1 179 ? -39.544 -35.646 43.300 1.00 76.01 319 SER B CA 1
ATOM 4606 C C . SER B 1 179 ? -40.479 -35.716 42.094 1.00 83.43 319 SER B C 1
ATOM 4607 O O . SER B 1 179 ? -40.548 -36.753 41.424 1.00 82.12 319 SER B O 1
ATOM 4610 N N . GLY B 1 180 ? -41.205 -34.639 41.839 1.00 82.25 320 GLY B N 1
ATOM 4611 C CA . GLY B 1 180 ? -42.147 -34.619 40.748 1.00 88.10 320 GLY B CA 1
ATOM 4612 C C . GLY B 1 180 ? -43.507 -35.090 41.205 1.00 94.57 320 GLY B C 1
ATOM 4613 O O . GLY B 1 180 ? -44.518 -34.834 40.555 1.00 92.51 320 GLY B O 1
ATOM 4614 N N . LEU B 1 181 ? -43.530 -35.788 42.330 1.00 96.66 321 LEU B N 1
ATOM 4615 C CA . LEU B 1 181 ? -44.786 -36.235 42.910 1.00 102.78 321 LEU B CA 1
ATOM 4616 C C . LEU B 1 181 ? -44.972 -35.559 44.254 1.00 101.95 321 LEU B C 1
ATOM 4617 O O . LEU B 1 181 ? -44.192 -34.692 44.622 1.00 89.14 321 LEU B O 1
ATOM 4622 N N . ARG B 1 182 ? -46.009 -35.951 44.979 1.00 99.35 322 ARG B N 1
ATOM 4623 C CA . ARG B 1 182 ? -46.326 -35.287 46.222 1.00 99.99 322 ARG B CA 1
ATOM 4624 C C . ARG B 1 182 ? -45.337 -35.617 47.327 1.00 95.18 322 ARG B C 1
ATOM 4625 O O . ARG B 1 182 ? -44.929 -36.756 47.498 1.00 92.57 322 ARG B O 1
ATOM 4633 N N . PHE B 1 183 ? -44.952 -34.594 48.083 1.00 90.70 323 PHE B N 1
ATOM 4634 C CA . PHE B 1 183 ? -44.004 -34.765 49.178 1.00 89.19 323 PHE B CA 1
ATOM 4635 C C . PHE B 1 183 ? -44.465 -35.850 50.145 1.00 93.00 323 PHE B C 1
ATOM 4636 O O . PHE B 1 183 ? -43.666 -36.664 50.606 1.00 92.19 323 PHE B O 1
ATOM 4644 N N . ASN B 1 184 ? -45.759 -35.855 50.447 1.00 96.72 324 ASN B N 1
ATOM 4645 C CA . ASN B 1 184 ? -46.329 -36.840 51.359 1.00 102.65 324 ASN B CA 1
ATOM 4646 C C . ASN B 1 184 ? -46.342 -38.242 50.759 1.00 105.70 324 ASN B C 1
ATOM 4647 O O . ASN B 1 184 ? -47.230 -39.044 51.051 1.00 98.21 324 ASN B O 1
ATOM 4652 N N . LYS B 1 185 ? -45.353 -38.531 49.920 1.00 106.66 325 LYS B N 1
ATOM 4653 C CA . LYS B 1 185 ? -45.249 -39.836 49.279 1.00 104.88 325 LYS B CA 1
ATOM 4654 C C . LYS B 1 185 ? -43.934 -40.521 49.633 1.00 104.34 325 LYS B C 1
ATOM 4655 O O . LYS B 1 185 ? -42.859 -40.060 49.249 1.00 116.65 325 LYS B O 1
ATOM 4661 N N . LEU B 1 186 ? -44.027 -41.625 50.369 1.00 99.07 326 LEU B N 1
ATOM 4662 C CA . LEU B 1 186 ? -42.846 -42.375 50.777 1.00 92.45 326 LEU B CA 1
ATOM 4663 C C . LEU B 1 186 ? -42.296 -43.210 49.625 1.00 90.25 326 LEU B C 1
ATOM 4664 O O . LEU B 1 186 ? -42.888 -44.219 49.240 1.00 86.96 326 LEU B O 1
ATOM 4669 N N . PHE B 1 187 ? -41.162 -42.783 49.080 1.00 85.07 327 PHE B N 1
ATOM 4670 C CA . PHE B 1 187 ? -40.530 -43.491 47.973 1.00 85.17 327 PHE B CA 1
ATOM 4671 C C . PHE B 1 187 ? -39.118 -42.974 47.723 1.00 75.14 327 PHE B C 1
ATOM 4672 O O . PHE B 1 187 ? -38.724 -41.934 48.251 1.00 67.66 327 PHE B O 1
ATOM 4680 N N . LEU B 1 188 ? -38.359 -43.706 46.913 1.00 75.37 328 LEU B N 1
ATOM 4681 C CA . LEU B 1 188 ? -37.005 -43.327 46.597 1.00 72.96 328 LEU B CA 1
ATOM 4682 C C . LEU B 1 188 ? -36.843 -43.161 45.103 1.00 71.35 328 LEU B C 1
ATOM 4683 O O . LEU B 1 188 ? -37.683 -43.579 44.338 1.00 69.93 328 LEU B O 1
ATOM 4688 N N . ASN B 1 189 ? -35.765 -42.514 44.702 1.00 72.46 329 ASN B N 1
ATOM 4689 C CA . ASN B 1 189 ? -35.474 -42.280 43.298 1.00 74.57 329 ASN B CA 1
ATOM 4690 C C . ASN B 1 189 ? -34.948 -43.553 42.660 1.00 80.46 329 ASN B C 1
ATOM 4691 O O . ASN B 1 189 ? -34.961 -44.610 43.288 1.00 84.62 329 ASN B O 1
ATOM 4696 N N . GLU B 1 190 ? -34.514 -43.442 41.407 1.00 86.74 330 GLU B N 1
ATOM 4697 C CA . GLU B 1 190 ? -34.027 -44.578 40.611 1.00 94.86 330 GLU B CA 1
ATOM 4698 C C . GLU B 1 190 ? -32.818 -45.321 41.190 1.00 92.99 330 GLU B C 1
ATOM 4699 O O . GLU B 1 190 ? -32.600 -46.486 40.845 1.00 89.43 330 GLU B O 1
ATOM 4705 N N . ASP B 1 191 ? -32.020 -44.638 42.015 1.00 86.22 331 ASP B N 1
ATOM 4706 C CA . ASP B 1 191 ? -30.849 -45.243 42.628 1.00 90.16 331 ASP B CA 1
ATOM 4707 C C . ASP B 1 191 ? -31.075 -45.517 44.114 1.00 87.70 331 ASP B C 1
ATOM 4708 O O . ASP B 1 191 ? -30.110 -45.596 44.867 1.00 86.15 331 ASP B O 1
ATOM 4713 N N . ASP B 1 192 ? -32.338 -45.642 44.530 1.00 87.14 332 ASP B N 1
ATOM 4714 C CA . ASP B 1 192 ? -32.703 -45.976 45.921 1.00 89.31 332 ASP B CA 1
ATOM 4715 C C . ASP B 1 192 ? -32.360 -44.895 46.941 1.00 84.49 332 ASP B C 1
ATOM 4716 O O . ASP B 1 192 ? -32.134 -45.189 48.114 1.00 86.99 332 ASP B O 1
ATOM 4721 N N . LYS B 1 193 ? -32.303 -43.643 46.523 1.00 77.24 333 LYS B N 1
ATOM 4722 C CA . LYS B 1 193 ? -31.954 -42.585 47.458 1.00 72.81 333 LYS B CA 1
ATOM 4723 C C . LYS B 1 193 ? -33.199 -41.725 47.540 1.00 69.33 333 LYS B C 1
ATOM 4724 O O . LYS B 1 193 ? -33.976 -41.708 46.587 1.00 71.18 333 LYS B O 1
ATOM 4730 N N . PRO B 1 194 ? -33.445 -41.087 48.694 1.00 63.60 334 PRO B N 1
ATOM 4731 C CA . PRO B 1 194 ? -34.438 -40.039 48.778 1.00 63.24 334 PRO B CA 1
ATOM 4732 C C . PRO B 1 194 ? -34.098 -38.975 47.724 1.00 62.35 334 PRO B C 1
ATOM 4733 O O . PRO B 1 194 ? -32.927 -38.826 47.372 1.00 63.21 334 PRO B O 1
ATOM 4737 N N . HIS B 1 195 ? -35.097 -38.234 47.258 1.00 60.66 335 HIS B N 1
ATOM 4738 C CA . HIS B 1 195 ? -34.987 -37.460 46.024 1.00 56.99 335 HIS B CA 1
ATOM 4739 C C . HIS B 1 195 ? -34.178 -36.237 46.258 1.00 57.12 335 HIS B C 1
ATOM 4740 O O . HIS B 1 195 ? -33.395 -35.857 45.390 1.00 56.28 335 HIS B O 1
ATOM 4747 N N . ASN B 1 196 ? -34.345 -35.605 47.426 1.00 52.87 336 ASN B N 1
ATOM 4748 C CA . ASN B 1 196 ? -33.617 -34.392 47.732 1.00 51.97 336 ASN B CA 1
ATOM 4749 C C . ASN B 1 196 ? -33.700 -34.249 49.224 1.00 52.19 336 ASN B C 1
ATOM 4750 O O . ASN B 1 196 ? -34.479 -34.958 49.835 1.00 55.46 336 ASN B O 1
ATOM 4755 N N . PRO B 1 197 ? -32.890 -33.373 49.818 1.00 46.88 337 PRO B N 1
ATOM 4756 C CA . PRO B 1 197 ? -32.824 -33.323 51.280 1.00 50.52 337 PRO B CA 1
ATOM 4757 C C . PRO B 1 197 ? -33.918 -32.454 51.925 1.00 50.94 337 PRO B C 1
ATOM 4758 O O . PRO B 1 197 ? -33.953 -32.305 53.127 1.00 51.99 337 PRO B O 1
ATOM 4762 N N . MET B 1 198 ? -34.814 -31.897 51.126 1.00 52.32 338 MET B N 1
ATOM 4763 C CA . MET B 1 198 ? -35.949 -31.167 51.650 1.00 52.45 338 MET B CA 1
ATOM 4764 C C . MET B 1 198 ? -37.151 -32.060 51.940 1.00 54.53 338 MET B C 1
ATOM 4765 O O . MET B 1 198 ? -38.020 -31.627 52.654 1.00 55.54 338 MET B O 1
ATOM 4770 N N . VAL B 1 199 ? -37.230 -33.267 51.381 1.00 58.63 339 VAL B N 1
ATOM 4771 C CA . VAL B 1 199 ? -38.321 -34.209 51.762 1.00 59.52 339 VAL B CA 1
ATOM 4772 C C . VAL B 1 199 ? -37.927 -34.995 53.010 1.00 63.01 339 VAL B C 1
ATOM 4773 O O . VAL B 1 199 ? -36.724 -35.130 53.336 1.00 59.96 339 VAL B O 1
ATOM 4777 N N . ASN B 1 200 ? -38.941 -35.542 53.699 1.00 63.30 340 ASN B N 1
ATOM 4778 C CA . ASN B 1 200 ? -38.751 -35.855 55.089 1.00 62.48 340 ASN B CA 1
ATOM 4779 C C . ASN B 1 200 ? -37.672 -36.947 55.129 1.00 61.67 340 ASN B C 1
ATOM 4780 O O . ASN B 1 200 ? -36.645 -36.814 55.835 1.00 56.11 340 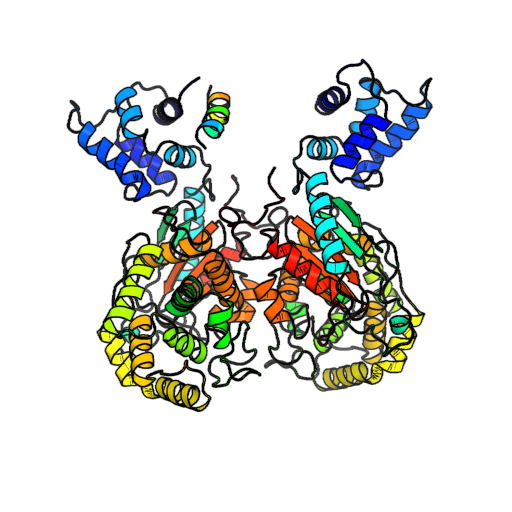ASN B O 1
ATOM 4785 N N . ALA B 1 201 ? -37.859 -37.922 54.241 1.00 61.06 341 ALA B N 1
ATOM 4786 C CA . ALA B 1 201 ? -36.919 -39.010 54.045 1.00 65.27 341 ALA B CA 1
ATOM 4787 C C . ALA B 1 201 ? -35.499 -38.525 53.783 1.00 63.05 341 ALA B C 1
ATOM 4788 O O . ALA B 1 201 ? -34.543 -39.125 54.261 1.00 67.23 341 ALA B O 1
ATOM 4790 N N . GLY B 1 202 ? -35.348 -37.450 53.026 1.00 61.75 342 GLY B N 1
ATOM 4791 C CA . GLY B 1 202 ? -34.026 -36.982 52.660 1.00 57.80 342 GLY B CA 1
ATOM 4792 C C . GLY B 1 202 ? -33.389 -36.270 53.798 1.00 54.32 342 GLY B C 1
ATOM 4793 O O . GLY B 1 202 ? -32.199 -36.380 54.027 1.00 53.55 342 GLY B O 1
ATOM 4794 N N . ALA B 1 203 ? -34.200 -35.526 54.529 1.00 55.44 343 ALA B N 1
ATOM 4795 C CA . ALA B 1 203 ? -33.698 -34.777 55.692 1.00 54.57 343 ALA B CA 1
ATOM 4796 C C . ALA B 1 203 ? -33.242 -35.730 56.806 1.00 58.51 343 ALA B C 1
ATOM 4797 O O . ALA B 1 203 ? -32.324 -35.392 57.552 1.00 55.89 343 ALA B O 1
ATOM 4799 N N . ILE B 1 204 ? -33.912 -36.895 56.909 1.00 61.31 344 ILE B N 1
ATOM 4800 C CA . ILE B 1 204 ? -33.593 -37.919 57.886 1.00 65.00 344 ILE B CA 1
ATOM 4801 C C . ILE B 1 204 ? -32.273 -38.602 57.559 1.00 65.80 344 ILE B C 1
ATOM 4802 O O . ILE B 1 204 ? -31.443 -38.808 58.453 1.00 66.16 344 ILE B O 1
ATOM 4807 N N . VAL B 1 205 ? -32.096 -39.020 56.306 1.00 64.08 345 VAL B N 1
ATOM 4808 C CA . VAL B 1 205 ? -30.771 -39.470 55.871 1.00 65.19 345 VAL B CA 1
ATOM 4809 C C . VAL B 1 205 ? -29.655 -38.385 56.086 1.00 63.17 345 VAL B C 1
ATOM 4810 O O . VAL B 1 205 ? -28.577 -38.714 56.575 1.00 61.52 345 VAL B O 1
ATOM 4814 N N . VAL B 1 206 ? -29.894 -37.120 55.710 1.00 59.93 346 VAL B N 1
ATOM 4815 C CA . VAL B 1 206 ? -28.884 -36.054 55.942 1.00 58.39 346 VAL B CA 1
ATOM 4816 C C . VAL B 1 206 ? -28.521 -35.946 57.439 1.00 61.77 346 VAL B C 1
ATOM 4817 O O . VAL B 1 206 ? -27.360 -35.838 57.794 1.00 61.86 346 VAL B O 1
ATOM 4821 N N . THR B 1 207 ? -29.527 -36.001 58.311 1.00 64.66 347 THR B N 1
ATOM 4822 C CA . THR B 1 207 ? -29.326 -35.938 59.748 1.00 65.95 347 THR B CA 1
ATOM 4823 C C . THR B 1 207 ? -28.317 -36.978 60.189 1.00 69.11 347 THR B C 1
ATOM 4824 O O . THR B 1 207 ? -27.532 -36.728 61.123 1.00 75.83 347 THR B O 1
ATOM 4828 N N . SER B 1 208 ? -28.345 -38.135 59.524 1.00 70.74 348 SER B N 1
ATOM 4829 C CA . SER B 1 208 ? -27.477 -39.274 59.838 1.00 73.65 348 SER B CA 1
ATOM 4830 C C . SER B 1 208 ? -26.058 -39.108 59.313 1.00 71.76 348 SER B C 1
ATOM 4831 O O . SER B 1 208 ? -25.208 -39.963 59.527 1.00 67.68 348 SER B O 1
ATOM 4834 N N . LEU B 1 209 ? -25.799 -38.029 58.595 1.00 66.92 349 LEU B N 1
ATOM 4835 C CA . LEU B 1 209 ? -24.490 -37.880 58.029 1.00 68.96 349 LEU B CA 1
ATOM 4836 C C . LEU B 1 209 ? -23.599 -36.977 58.904 1.00 70.30 349 LEU B C 1
ATOM 4837 O O . LEU B 1 209 ? -22.374 -37.037 58.805 1.00 77.06 349 LEU B O 1
ATOM 4842 N N . ILE B 1 210 ? -24.209 -36.192 59.783 1.00 69.77 350 ILE B N 1
ATOM 4843 C CA . ILE B 1 210 ? -23.496 -35.182 60.583 1.00 70.04 350 ILE B CA 1
ATOM 4844 C C . ILE B 1 210 ? -22.813 -35.713 61.852 1.00 77.36 350 ILE B C 1
ATOM 4845 O O . ILE B 1 210 ? -23.468 -36.376 62.667 1.00 80.28 350 ILE B O 1
ATOM 4850 N N . LYS B 1 211 ? -21.526 -35.385 62.037 1.00 79.56 351 LYS B N 1
ATOM 4851 C CA . LYS B 1 211 ? -20.743 -35.805 63.218 1.00 83.19 351 LYS B CA 1
ATOM 4852 C C . LYS B 1 211 ? -21.016 -37.275 63.520 1.00 84.88 351 LYS B C 1
ATOM 4853 O O . LYS B 1 211 ? -21.550 -37.622 64.566 1.00 85.51 351 LYS B O 1
ATOM 4859 N N . GLN B 1 212 ? -20.697 -38.126 62.550 1.00 84.48 352 GLN B N 1
ATOM 4860 C CA . GLN B 1 212 ? -20.856 -39.554 62.701 1.00 90.91 352 GLN B CA 1
ATOM 4861 C C . GLN B 1 212 ? -19.886 -39.996 63.794 1.00 96.05 352 GLN B C 1
ATOM 4862 O O . GLN B 1 212 ? -18.888 -39.306 64.065 1.00 98.12 352 GLN B O 1
ATOM 4868 N N . GLY B 1 213 ? -20.210 -41.103 64.453 1.00 97.90 353 GLY B N 1
ATOM 4869 C CA . GLY B 1 213 ? -19.329 -41.692 65.490 1.00 101.31 353 GLY B CA 1
ATOM 4870 C C . GLY B 1 213 ? -19.226 -40.931 66.813 1.00 100.64 353 GLY B C 1
ATOM 4871 O O . GLY B 1 213 ? -18.320 -41.197 67.596 1.00 104.36 353 GLY B O 1
ATOM 4872 N N . VAL B 1 214 ? -20.163 -40.018 67.047 1.00 95.56 354 VAL B N 1
ATOM 4873 C CA . VAL B 1 214 ? -20.247 -39.273 68.289 1.00 92.37 354 VAL B CA 1
ATOM 4874 C C . VAL B 1 214 ? -21.685 -39.320 68.766 1.00 90.71 354 VAL B C 1
ATOM 4875 O O . VAL B 1 214 ? -22.554 -39.777 68.046 1.00 89.49 354 VAL B O 1
ATOM 4879 N N . ASN B 1 215 ? -21.939 -38.864 69.982 1.00 87.09 355 ASN B N 1
ATOM 4880 C CA . ASN B 1 215 ? -23.255 -39.021 70.579 1.00 86.22 355 ASN B CA 1
ATOM 4881 C C . ASN B 1 215 ? -24.216 -37.850 70.419 1.00 81.34 355 ASN B C 1
ATOM 4882 O O . ASN B 1 215 ? -23.821 -36.715 70.262 1.00 80.10 355 ASN B O 1
ATOM 4887 N N . ASN B 1 216 ? -25.495 -38.158 70.491 1.00 81.15 356 ASN B N 1
ATOM 4888 C CA . ASN B 1 216 ? -26.536 -37.190 70.254 1.00 79.29 356 ASN B CA 1
ATOM 4889 C C . ASN B 1 216 ? -26.417 -35.895 71.044 1.00 79.52 356 ASN B C 1
ATOM 4890 O O . ASN B 1 216 ? -27.023 -34.902 70.687 1.00 78.02 356 ASN B O 1
ATOM 4895 N N . ALA B 1 217 ? -25.647 -35.893 72.118 1.00 80.87 357 ALA B N 1
ATOM 4896 C CA . ALA B 1 217 ? -25.516 -34.681 72.909 1.00 79.64 357 ALA B CA 1
ATOM 4897 C C . ALA B 1 217 ? -24.529 -33.761 72.243 1.00 76.07 357 ALA B C 1
ATOM 4898 O O . ALA B 1 217 ? -24.748 -32.575 72.131 1.00 72.87 357 ALA B O 1
ATOM 4900 N N . GLU B 1 218 ? -23.429 -34.349 71.824 1.00 78.95 358 GLU B N 1
ATOM 4901 C CA . GLU B 1 218 ? -22.344 -33.664 71.082 1.00 78.09 358 GLU B CA 1
ATOM 4902 C C . GLU B 1 218 ? -22.804 -33.243 69.680 1.00 75.55 358 GLU B C 1
ATOM 4903 O O . GLU B 1 218 ? -22.484 -32.138 69.224 1.00 73.41 358 GLU B O 1
ATOM 4909 N N . LYS B 1 219 ? -23.557 -34.104 68.988 1.00 74.00 359 LYS B N 1
ATOM 4910 C CA . LYS B 1 219 ? -24.007 -33.749 67.637 1.00 71.42 359 LYS B CA 1
ATOM 4911 C C . LYS B 1 219 ? -24.830 -32.481 67.694 1.00 66.11 359 LYS B C 1
ATOM 4912 O O . LYS B 1 219 ? -24.681 -31.624 66.855 1.00 64.30 359 LYS B O 1
ATOM 4918 N N . PHE B 1 220 ? -25.682 -32.395 68.699 1.00 68.00 360 PHE B N 1
ATOM 4919 C CA . PHE B 1 220 ? -26.664 -31.350 68.801 1.00 67.16 360 PHE B CA 1
ATOM 4920 C C . PHE B 1 220 ? -26.080 -30.035 69.219 1.00 67.79 360 PHE B C 1
ATOM 4921 O O . PHE B 1 220 ? -26.599 -28.989 68.879 1.00 64.69 360 PHE B O 1
ATOM 4929 N N . ASP B 1 221 ? -24.999 -30.082 69.974 1.00 72.65 361 ASP B N 1
ATOM 4930 C CA . ASP B 1 221 ? -24.356 -28.848 70.347 1.00 74.73 361 ASP B CA 1
ATOM 4931 C C . ASP B 1 221 ? -23.480 -28.377 69.217 1.00 67.89 361 ASP B C 1
ATOM 4932 O O . ASP B 1 221 ? -23.330 -27.201 69.009 1.00 69.26 361 ASP B O 1
ATOM 4937 N N . TYR B 1 222 ? -22.924 -29.309 68.475 1.00 65.81 362 TYR B N 1
ATOM 4938 C CA . TYR B 1 222 ? -22.124 -28.975 67.325 1.00 65.07 362 TYR B CA 1
ATOM 4939 C C . TYR B 1 222 ? -22.987 -28.261 66.307 1.00 61.93 362 TYR B C 1
ATOM 4940 O O . TYR B 1 222 ? -22.550 -27.336 65.659 1.00 64.08 362 TYR B O 1
ATOM 4949 N N . VAL B 1 223 ? -24.225 -28.700 66.184 1.00 58.82 363 VAL B N 1
ATOM 4950 C CA . VAL B 1 223 ? -25.150 -28.066 65.283 1.00 56.69 363 VAL B CA 1
ATOM 4951 C C . VAL B 1 223 ? -25.598 -26.711 65.803 1.00 53.39 363 VAL B C 1
ATOM 4952 O O . VAL B 1 223 ? -25.773 -25.806 65.032 1.00 52.48 363 VAL B O 1
ATOM 4956 N N . MET B 1 224 ? -25.773 -26.570 67.106 1.00 59.10 364 MET B N 1
ATOM 4957 C CA . MET B 1 224 ? -26.157 -25.284 67.667 1.00 61.53 364 MET B CA 1
ATOM 4958 C C . MET B 1 224 ? -25.038 -24.257 67.606 1.00 61.78 364 MET B C 1
ATOM 4959 O O . MET B 1 224 ? -25.291 -23.092 67.404 1.00 62.88 364 MET B O 1
ATOM 4964 N N . GLN B 1 225 ? -23.805 -24.715 67.792 1.00 63.83 365 GLN B N 1
ATOM 4965 C CA . GLN B 1 225 ? -22.655 -23.827 67.694 1.00 64.60 365 GLN B CA 1
ATOM 4966 C C . GLN B 1 225 ? -22.537 -23.335 66.249 1.00 58.79 365 GLN B C 1
ATOM 4967 O O . GLN B 1 225 ? -21.909 -22.312 65.978 1.00 58.65 365 GLN B O 1
ATOM 4973 N N . PHE B 1 226 ? -23.149 -24.078 65.327 1.00 54.86 366 PHE B N 1
ATOM 4974 C CA . PHE B 1 226 ? -23.149 -23.736 63.914 1.00 51.85 366 PHE B CA 1
ATOM 4975 C C . PHE B 1 226 ? -24.229 -22.696 63.651 1.00 45.07 366 PHE B C 1
ATOM 4976 O O . PHE B 1 226 ? -23.963 -21.652 63.055 1.00 42.35 366 PHE B O 1
ATOM 4984 N N . LEU B 1 227 ? -25.451 -22.980 64.097 1.00 46.50 367 LEU B N 1
ATOM 4985 C CA . LEU B 1 227 ? -26.554 -22.029 63.904 1.00 46.79 367 LEU B CA 1
ATOM 4986 C C . LEU B 1 227 ? -26.217 -20.663 64.534 1.00 47.35 367 LEU B C 1
ATOM 4987 O O . LEU B 1 227 ? -26.551 -19.622 63.997 1.00 53.74 367 LEU B O 1
ATOM 4992 N N . ASN B 1 228 ? -25.539 -20.656 65.653 1.00 50.97 368 ASN B N 1
ATOM 4993 C CA . ASN B 1 228 ? -25.116 -19.408 66.278 1.00 52.77 368 ASN B CA 1
ATOM 4994 C C . ASN B 1 228 ? -24.140 -18.611 65.458 1.00 49.74 368 ASN B C 1
ATOM 4995 O O . ASN B 1 228 ? -24.251 -17.402 65.407 1.00 48.46 368 ASN B O 1
ATOM 5000 N N . LYS B 1 229 ? -23.269 -19.276 64.731 1.00 51.62 369 LYS B N 1
ATOM 5001 C CA . LYS B 1 229 ? -22.380 -18.572 63.839 1.00 49.72 369 LYS B CA 1
ATOM 5002 C C . LYS B 1 229 ? -23.203 -17.968 62.680 1.00 45.70 369 LYS B C 1
ATOM 5003 O O . LYS B 1 229 ? -22.985 -16.835 62.308 1.00 39.47 369 LYS B O 1
ATOM 5009 N N . MET B 1 230 ? -24.153 -18.738 62.148 1.00 41.43 370 MET B N 1
ATOM 5010 C CA . MET B 1 230 ? -25.025 -18.321 61.065 1.00 40.28 370 MET B CA 1
ATOM 5011 C C . MET B 1 230 ? -25.838 -17.100 61.451 1.00 40.41 370 MET B C 1
ATOM 5012 O O . MET B 1 230 ? -26.064 -16.242 60.635 1.00 41.48 370 MET B O 1
ATOM 5017 N N . ALA B 1 231 ? -26.229 -17.031 62.715 1.00 38.96 371 ALA B N 1
ATOM 5018 C CA . ALA B 1 231 ? -27.033 -15.944 63.242 1.00 39.65 371 ALA B CA 1
ATOM 5019 C C . ALA B 1 231 ? -26.272 -14.792 63.895 1.00 40.17 371 ALA B C 1
ATOM 5020 O O . ALA B 1 231 ? -26.867 -13.962 64.537 1.00 42.96 371 ALA B O 1
ATOM 5022 N N . GLY B 1 232 ? -24.973 -14.722 63.706 1.00 40.38 372 GLY B N 1
ATOM 5023 C CA . GLY B 1 232 ? -24.210 -13.655 64.331 1.00 41.19 372 GLY B CA 1
ATOM 5024 C C . GLY B 1 232 ? -24.372 -13.630 65.845 1.00 42.10 372 GLY B C 1
ATOM 5025 O O . GLY B 1 232 ? -24.377 -12.583 66.451 1.00 42.28 372 GLY B O 1
ATOM 5026 N N . ASN B 1 233 ? -24.491 -14.796 66.469 1.00 46.80 373 ASN B N 1
ATOM 5027 C CA . ASN B 1 233 ? -24.671 -14.884 67.952 1.00 48.47 373 ASN B CA 1
ATOM 5028 C C . ASN B 1 233 ? -25.986 -14.407 68.484 1.00 42.82 373 ASN B C 1
ATOM 5029 O O . ASN B 1 233 ? -26.231 -14.405 69.659 1.00 45.73 373 ASN B O 1
ATOM 5034 N N . GLU B 1 234 ? -26.876 -14.043 67.610 1.00 42.45 374 GLU B N 1
ATOM 5035 C CA . GLU B 1 234 ? -28.246 -13.808 68.008 1.00 49.17 374 GLU B CA 1
ATOM 5036 C C . GLU B 1 234 ? -28.973 -15.142 68.372 1.00 48.04 374 GLU B C 1
ATOM 5037 O O . GLU B 1 234 ? -28.406 -16.233 68.270 1.00 47.76 374 GLU B O 1
ATOM 5043 N N . TYR B 1 235 ? -30.200 -15.005 68.840 1.00 49.59 375 TYR B N 1
ATOM 5044 C CA . TYR B 1 235 ? -30.940 -16.062 69.548 1.00 50.51 375 TYR B CA 1
ATOM 5045 C C . TYR B 1 235 ? -31.104 -17.382 68.778 1.00 51.78 375 TYR B C 1
ATOM 5046 O O . TYR B 1 235 ? -31.674 -17.431 67.677 1.00 48.29 375 TYR B O 1
ATOM 5055 N N . VAL B 1 236 ? -30.570 -18.446 69.363 1.00 53.46 376 VAL B N 1
ATOM 5056 C CA . VAL B 1 236 ? -30.858 -19.806 68.937 1.00 54.09 376 VAL B CA 1
ATOM 5057 C C . VAL B 1 236 ? -31.189 -20.538 70.223 1.00 59.39 376 VAL B C 1
ATOM 5058 O O . VAL B 1 236 ? -30.362 -20.588 71.146 1.00 54.79 376 VAL B O 1
ATOM 5062 N N . GLY B 1 237 ? -32.420 -21.062 70.306 1.00 60.98 377 GLY B N 1
ATOM 5063 C CA . GLY B 1 237 ? -32.885 -21.764 71.541 1.00 59.15 377 GLY B CA 1
ATOM 5064 C C . GLY B 1 237 ? -33.314 -23.192 71.289 1.00 59.00 377 GLY B C 1
ATOM 5065 O O . GLY B 1 237 ? -33.107 -23.753 70.204 1.00 58.39 377 GLY B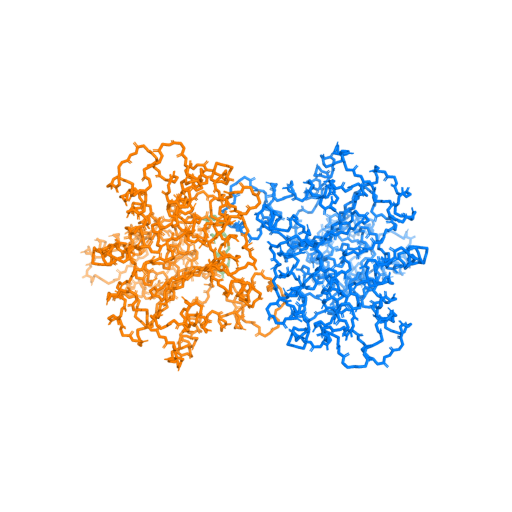 O 1
ATOM 5066 N N . PHE B 1 238 ? -33.961 -23.783 72.261 1.00 63.31 378 PHE B N 1
ATOM 5067 C CA . PHE B 1 238 ? -34.472 -25.138 72.102 1.00 65.64 378 PHE B CA 1
ATOM 5068 C C . PHE B 1 238 ? -35.809 -25.320 72.810 1.00 66.11 378 PHE B C 1
ATOM 5069 O O . PHE B 1 238 ? -35.943 -24.905 73.960 1.00 67.23 378 PHE B O 1
ATOM 5077 N N . SER B 1 239 ? -36.800 -25.919 72.138 1.00 65.53 379 SER B N 1
ATOM 5078 C CA . SER B 1 239 ? -38.047 -26.292 72.848 1.00 72.59 379 SER B CA 1
ATOM 5079 C C . SER B 1 239 ? -38.088 -27.765 73.271 1.00 75.42 379 SER B C 1
ATOM 5080 O O . SER B 1 239 ? -38.366 -28.626 72.452 1.00 76.50 379 SER B O 1
ATOM 5083 N N . ASN B 1 240 ? -37.821 -28.049 74.539 1.00 78.34 380 ASN B N 1
ATOM 5084 C CA . ASN B 1 240 ? -37.884 -29.429 75.046 1.00 83.02 380 ASN B CA 1
ATOM 5085 C C . ASN B 1 240 ? -39.335 -29.948 75.046 1.00 85.54 380 ASN B C 1
ATOM 5086 O O . ASN B 1 240 ? -39.552 -31.137 74.928 1.00 88.13 380 ASN B O 1
ATOM 5091 N N . ALA B 1 241 ? -40.316 -29.053 75.157 1.00 83.77 381 ALA B N 1
ATOM 5092 C CA . ALA B 1 241 ? -41.715 -29.435 75.099 1.00 85.34 381 ALA B CA 1
ATOM 5093 C C . ALA B 1 241 ? -42.155 -29.858 73.677 1.00 84.52 381 ALA B C 1
ATOM 5094 O O . ALA B 1 241 ? -42.869 -30.854 73.508 1.00 86.91 381 ALA B O 1
ATOM 5096 N N . THR B 1 242 ? -41.725 -29.125 72.662 1.00 80.33 382 THR B N 1
ATOM 5097 C CA . THR B 1 242 ? -41.930 -29.544 71.282 1.00 78.21 382 THR B CA 1
ATOM 5098 C C . THR B 1 242 ? -41.201 -30.869 71.041 1.00 79.37 382 THR B C 1
ATOM 5099 O O . THR B 1 242 ? -41.793 -31.829 70.565 1.00 80.93 382 THR B O 1
ATOM 5103 N N . PHE B 1 243 ? -39.941 -30.946 71.445 1.00 77.88 383 PHE B N 1
ATOM 5104 C CA . PHE B 1 243 ? -39.176 -32.180 71.292 1.00 77.63 383 PHE B CA 1
ATOM 5105 C C . PHE B 1 243 ? -39.878 -33.420 71.872 1.00 84.00 383 PHE B C 1
ATOM 5106 O O . PHE B 1 243 ? -39.799 -34.501 71.297 1.00 85.95 383 PHE B O 1
ATOM 5114 N N . GLN B 1 244 ? -40.548 -33.273 73.012 1.00 87.52 384 GLN B N 1
ATOM 5115 C CA . GLN B 1 244 ? -41.182 -34.410 73.675 1.00 95.55 384 GLN B CA 1
ATOM 5116 C C . GLN B 1 244 ? -42.418 -34.838 72.884 1.00 97.11 384 GLN B C 1
ATOM 5117 O O . GLN B 1 244 ? -42.597 -36.042 72.634 1.00 96.11 384 GLN B O 1
ATOM 5123 N N . SER B 1 245 ? -43.246 -33.859 72.534 1.00 97.25 385 SER B N 1
ATOM 5124 C CA . SER B 1 245 ? -44.480 -34.072 71.803 1.00 96.27 385 SER B CA 1
ATOM 5125 C C . SER B 1 245 ? -44.218 -34.512 70.389 1.00 95.39 385 SER B C 1
ATOM 5126 O O . SER B 1 245 ? -45.016 -35.220 69.797 1.00 97.19 385 SER B O 1
ATOM 5129 N N . GLU B 1 2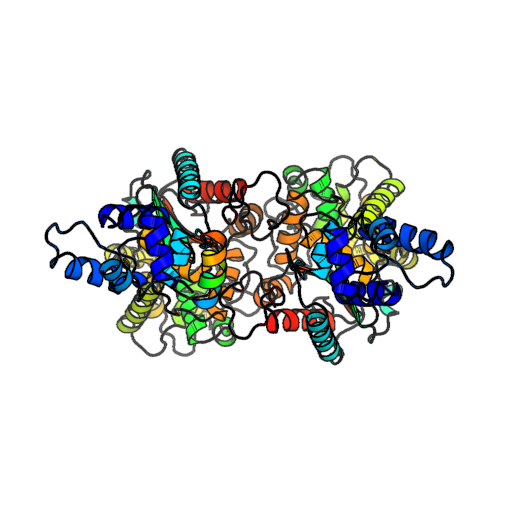46 ? -43.084 -34.115 69.846 1.00 91.10 386 GLU B N 1
ATOM 5130 C CA . GLU B 1 246 ? -42.731 -34.537 68.517 1.00 92.17 386 GLU B CA 1
ATOM 5131 C C . GLU B 1 246 ? -42.409 -36.010 68.643 1.00 94.52 386 GLU B C 1
ATOM 5132 O O . GLU B 1 246 ? -42.770 -36.808 67.794 1.00 94.93 386 GLU B O 1
ATOM 5138 N N . ARG B 1 247 ? -41.747 -36.382 69.724 1.00 96.70 387 ARG B N 1
ATOM 5139 C CA . ARG B 1 247 ? -41.376 -37.777 69.898 1.00 101.72 387 ARG B CA 1
ATOM 5140 C C . ARG B 1 247 ? -42.560 -38.652 70.302 1.00 106.19 387 ARG B C 1
ATOM 5141 O O . ARG B 1 247 ? -42.669 -39.784 69.864 1.00 101.82 387 ARG B O 1
ATOM 5149 N N . GLU B 1 248 ? -43.447 -38.107 71.125 1.00 107.04 388 GLU B N 1
ATOM 5150 C CA . GLU B 1 248 ? -44.651 -38.811 71.538 1.00 112.34 388 GLU B CA 1
ATOM 5151 C C . GLU B 1 248 ? -45.509 -39.183 70.342 1.00 109.85 388 GLU B C 1
ATOM 5152 O O . GLU B 1 248 ? -46.103 -40.247 70.315 1.00 117.52 388 GLU B O 1
ATOM 5158 N N . SER B 1 249 ? -45.509 -38.324 69.334 1.00 106.86 389 SER B N 1
ATOM 5159 C CA . SER B 1 249 ? -46.285 -38.549 68.123 1.00 106.85 389 SER B CA 1
ATOM 5160 C C . SER B 1 249 ? -45.450 -38.910 66.903 1.00 101.48 389 SER B C 1
ATOM 5161 O O . SER B 1 249 ? -45.808 -38.549 65.802 1.00 100.65 389 SER B O 1
ATOM 5164 N N . GLY B 1 250 ? -44.368 -39.649 67.096 1.00 102.93 390 GLY B N 1
ATOM 5165 C CA . GLY B 1 250 ? -43.503 -40.019 65.997 1.00 103.51 390 GLY B CA 1
ATOM 5166 C C . GLY B 1 250 ? -43.716 -41.336 65.275 1.00 110.21 390 GLY B C 1
ATOM 5167 O O . GLY B 1 250 ? -42.767 -41.876 64.726 1.00 114.28 390 GLY B O 1
ATOM 5168 N N . LYS B 1 251 ? -44.926 -41.882 65.266 1.00 107.11 391 LYS B N 1
ATOM 5169 C CA . LYS B 1 251 ? -45.113 -43.144 64.504 1.00 113.64 391 LYS B CA 1
ATOM 5170 C C . LYS B 1 251 ? -44.822 -42.954 63.004 1.00 109.97 391 LYS B C 1
ATOM 5171 O O . LYS B 1 251 ? -43.977 -43.649 62.424 1.00 105.27 391 LYS B O 1
ATOM 5177 N N . ARG B 1 252 ? -45.530 -42.015 62.384 1.00 111.65 392 ARG B N 1
ATOM 5178 C CA . ARG B 1 252 ? -45.424 -41.802 60.942 1.00 112.50 392 ARG B CA 1
ATOM 5179 C C . ARG B 1 252 ? -43.945 -41.600 60.529 1.00 106.67 392 ARG B C 1
ATOM 5180 O O . ARG B 1 252 ? -43.496 -42.125 59.507 1.00 103.75 392 ARG B O 1
ATOM 5188 N N . ASN B 1 253 ? -43.192 -40.867 61.348 1.00 104.11 393 ASN B N 1
ATOM 5189 C CA . ASN B 1 253 ? -41.749 -40.649 61.128 1.00 98.26 393 ASN B CA 1
ATOM 5190 C C . ASN B 1 253 ? -40.853 -41.908 61.318 1.00 98.88 393 ASN B C 1
ATOM 5191 O O . ASN B 1 253 ? -39.873 -42.112 60.565 1.00 87.93 393 ASN B O 1
ATOM 5196 N N . PHE B 1 254 ? -41.178 -42.759 62.287 1.00 97.61 394 PHE B N 1
ATOM 5197 C CA . PHE B 1 254 ? -40.366 -43.948 62.527 1.00 103.83 394 PHE B CA 1
ATOM 5198 C C . PHE B 1 254 ? -40.469 -44.948 61.387 1.00 102.76 394 PHE B C 1
ATOM 5199 O O . PHE B 1 254 ? -39.499 -45.608 61.030 1.00 100.70 394 PHE B O 1
ATOM 5207 N N . ALA B 1 255 ? -41.653 -45.042 60.805 1.00 103.32 395 ALA B N 1
ATOM 5208 C CA . ALA B 1 255 ? -41.838 -45.915 59.666 1.00 105.07 395 ALA B CA 1
ATOM 5209 C C . ALA B 1 255 ? -40.774 -45.580 58.642 1.00 100.66 395 ALA B C 1
ATOM 5210 O O . ALA B 1 255 ? -40.029 -46.451 58.199 1.00 101.02 395 ALA B O 1
ATOM 5212 N N . ILE B 1 256 ? -40.700 -44.299 58.289 1.00 94.83 396 ILE B N 1
ATOM 5213 C CA . ILE B 1 256 ? -39.717 -43.822 57.337 1.00 89.79 396 ILE B CA 1
ATOM 5214 C C . ILE B 1 256 ? -38.340 -44.297 57.732 1.00 90.40 396 ILE B C 1
ATOM 5215 O O . ILE B 1 256 ? -37.553 -44.725 56.899 1.00 91.86 396 ILE B O 1
ATOM 5220 N N . GLY B 1 257 ? -38.057 -44.207 59.021 1.00 87.52 397 GLY B N 1
ATOM 5221 C CA . GLY B 1 257 ? -36.801 -44.682 59.542 1.00 88.95 397 GLY B CA 1
ATOM 5222 C C . GLY B 1 257 ? -36.609 -46.151 59.230 1.00 92.03 397 GLY B C 1
ATOM 5223 O O . GLY B 1 257 ? -35.560 -46.558 58.751 1.00 87.61 397 GLY B O 1
ATOM 5224 N N . TYR B 1 258 ? -37.639 -46.946 59.500 1.00 98.82 398 TYR B N 1
ATOM 5225 C CA . TYR B 1 258 ? -37.576 -48.381 59.255 1.00 102.32 398 TYR B CA 1
ATOM 5226 C C . TYR B 1 258 ? -37.370 -48.637 57.787 1.00 99.22 398 TYR B C 1
ATOM 5227 O O . TYR B 1 258 ? -36.453 -49.342 57.382 1.00 104.82 398 TYR B O 1
ATOM 5236 N N . TYR B 1 259 ? -38.235 -48.031 56.994 1.00 97.52 399 TYR B N 1
ATOM 5237 C CA . TYR B 1 259 ? -38.168 -48.167 55.548 1.00 96.88 399 TYR B CA 1
ATOM 5238 C C . TYR B 1 259 ? -36.768 -47.831 55.037 1.00 94.51 399 TYR B C 1
ATOM 5239 O O . TYR B 1 259 ? -36.216 -48.579 54.228 1.00 94.88 399 TYR B O 1
ATOM 5248 N N . LEU B 1 260 ? -36.185 -46.727 55.539 1.00 91.66 400 LEU B N 1
ATOM 5249 C CA . LEU B 1 260 ? -34.880 -46.246 55.059 1.00 85.67 400 LEU B CA 1
ATOM 5250 C C . LEU B 1 260 ? -33.717 -47.189 55.384 1.00 88.68 400 LEU B C 1
ATOM 5251 O O . LEU B 1 260 ? -32.782 -47.379 54.542 1.00 85.30 400 LEU B O 1
ATOM 5256 N N . LYS B 1 261 ? -33.756 -47.763 56.591 1.00 94.35 401 LYS B N 1
ATOM 5257 C CA . LYS B 1 261 ? -32.735 -48.733 56.992 1.00 101.29 401 LYS B CA 1
ATOM 5258 C C . LYS B 1 261 ? -32.885 -49.990 56.161 1.00 102.02 401 LYS B C 1
ATOM 5259 O O . LYS B 1 261 ? -31.874 -50.559 55.676 1.00 103.26 401 LYS B O 1
ATOM 5265 N N . GLU B 1 262 ? -34.139 -50.421 55.991 1.00 104.22 402 GLU B N 1
ATOM 5266 C CA . GLU B 1 262 ? -34.408 -51.641 55.217 1.00 108.03 402 GLU B CA 1
ATOM 5267 C C . GLU B 1 262 ? -33.842 -51.501 53.789 1.00 103.77 402 GLU B C 1
ATOM 5268 O O . GLU B 1 262 ? -33.249 -52.437 53.261 1.00 101.75 402 GLU B O 1
ATOM 5274 N N . LYS B 1 263 ? -33.953 -50.316 53.190 1.00 99.03 403 LYS B N 1
ATOM 5275 C CA . LYS B 1 263 ? -33.417 -50.145 51.841 1.00 95.18 403 LYS B CA 1
ATOM 5276 C C . LYS B 1 263 ? -31.905 -49.827 51.819 1.00 92.09 403 LYS B C 1
ATOM 5277 O O . LYS B 1 263 ? -31.348 -49.547 50.746 1.00 93.20 403 LYS B O 1
ATOM 5283 N N . LYS B 1 264 ? -31.233 -49.893 52.982 1.00 93.70 404 LYS B N 1
ATOM 5284 C CA . LYS B 1 264 ? -29.800 -49.585 53.094 1.00 92.66 404 LYS B CA 1
ATOM 5285 C C . LYS B 1 264 ? -29.534 -48.131 52.673 1.00 88.05 404 LYS B C 1
ATOM 5286 O O . LYS B 1 264 ? -28.690 -47.897 51.815 1.00 86.20 404 LYS B O 1
ATOM 5292 N N . CYS B 1 265 ? -30.266 -47.176 53.258 1.00 84.34 405 CYS B N 1
ATOM 5293 C CA . CYS B 1 265 ? -30.134 -45.735 52.919 1.00 81.17 405 CYS B CA 1
ATOM 5294 C C . CYS B 1 265 ? -29.244 -44.950 53.865 1.00 79.55 405 CYS B C 1
ATOM 5295 O O . CYS B 1 265 ? -28.844 -43.811 53.553 1.00 82.37 405 CYS B O 1
ATOM 5298 N N . PHE B 1 266 ? -28.953 -45.548 55.007 1.00 81.12 406 PHE B N 1
ATOM 5299 C CA . PHE B 1 266 ? -28.105 -44.930 55.993 1.00 79.94 406 PHE B CA 1
ATOM 5300 C C . PHE B 1 266 ? -26.695 -45.376 55.778 1.00 83.25 406 PHE B C 1
ATOM 5301 O O . PHE B 1 266 ? -26.447 -46.295 55.034 1.00 87.89 406 PHE B O 1
ATOM 5309 N N . PRO B 1 267 ? -25.762 -44.710 56.423 1.00 85.67 407 PRO B N 1
ATOM 5310 C CA . PRO B 1 267 ? -24.364 -45.099 56.313 1.00 88.52 407 PRO B CA 1
ATOM 5311 C C . PRO B 1 267 ? -24.107 -46.302 57.211 1.00 97.05 407 PRO B C 1
ATOM 5312 O O . PRO B 1 267 ? -24.806 -46.493 58.202 1.00 99.60 407 PRO B O 1
ATOM 5316 N N . GLU B 1 268 ? -23.130 -47.119 56.832 1.00 103.77 408 GLU B N 1
ATOM 5317 C CA . GLU B 1 268 ? -22.768 -48.320 57.574 1.00 103.96 408 GLU B CA 1
ATOM 5318 C C . GLU B 1 268 ? -22.535 -48.024 59.033 1.00 103.70 408 GLU B C 1
ATOM 5319 O O . GLU B 1 268 ? -21.552 -47.381 59.381 1.00 100.94 408 GLU B O 1
ATOM 5325 N N . GLY B 1 269 ? -23.436 -48.495 59.882 1.00 105.26 409 GLY B N 1
ATOM 5326 C CA . GLY B 1 269 ? -23.260 -48.374 61.311 1.00 108.74 409 GLY B CA 1
ATOM 5327 C C . GLY B 1 269 ? -24.285 -47.504 61.995 1.00 106.65 409 GLY B C 1
ATOM 5328 O O . GLY B 1 269 ? -24.147 -47.159 63.165 1.00 111.15 409 GLY B O 1
ATOM 5329 N N . THR B 1 270 ? -25.350 -47.184 61.288 1.00 101.31 410 THR B N 1
ATOM 5330 C CA . THR B 1 270 ? -26.304 -46.212 61.779 1.00 94.87 410 THR B CA 1
ATOM 5331 C C . THR B 1 270 ? -27.304 -46.777 62.754 1.00 95.31 410 THR B C 1
ATOM 5332 O O . THR B 1 270 ? -27.894 -47.806 62.518 1.00 93.07 410 THR B O 1
ATOM 5336 N N . ASP B 1 271 ? -27.508 -46.054 63.840 1.00 95.81 411 ASP B N 1
ATOM 5337 C CA . ASP B 1 271 ? -28.483 -46.409 64.844 1.00 100.63 411 ASP B CA 1
ATOM 5338 C C . ASP B 1 271 ? -29.749 -45.614 64.613 1.00 94.63 411 ASP B C 1
ATOM 5339 O O . ASP B 1 271 ? -29.920 -44.551 65.181 1.00 92.28 411 ASP B O 1
ATOM 5344 N N . MET B 1 272 ? -30.600 -46.098 63.727 1.00 93.40 412 MET B N 1
ATOM 5345 C CA . MET B 1 272 ? -31.811 -45.377 63.348 1.00 91.58 412 MET B CA 1
ATOM 5346 C C . MET B 1 272 ? -32.622 -44.677 64.423 1.00 91.52 412 MET B C 1
ATOM 5347 O O . MET B 1 272 ? -32.915 -43.508 64.295 1.00 84.50 412 MET B O 1
ATOM 5352 N N . VAL B 1 273 ? -33.000 -45.395 65.465 1.00 94.69 413 VAL B N 1
ATOM 5353 C CA . VAL B 1 273 ? -33.835 -44.830 66.555 1.00 96.28 413 VAL B CA 1
ATOM 5354 C C . VAL B 1 273 ? -33.202 -43.594 67.247 1.00 95.42 413 VAL B C 1
ATOM 5355 O O . VAL B 1 273 ? -33.937 -42.708 67.752 1.00 96.55 413 VAL B O 1
ATOM 5359 N N . GLY B 1 274 ? -31.862 -43.525 67.247 1.00 94.88 414 GLY B N 1
ATOM 5360 C CA . GLY B 1 274 ? -31.114 -42.357 67.755 1.00 91.27 414 GLY B CA 1
ATOM 5361 C C . GLY B 1 274 ? -31.020 -41.244 66.722 1.00 85.91 414 GLY B C 1
ATOM 5362 O O . GLY B 1 274 ? -31.128 -40.050 67.049 1.00 85.98 414 GLY B O 1
ATOM 5363 N N . ILE B 1 275 ? -30.815 -41.618 65.464 1.00 82.20 415 ILE B N 1
ATOM 5364 C CA . ILE B 1 275 ? -30.888 -40.640 64.389 1.00 76.75 415 ILE B CA 1
ATOM 5365 C C . ILE B 1 275 ? -32.236 -39.905 64.376 1.00 75.13 415 ILE B C 1
ATOM 5366 O O . ILE B 1 275 ? -32.267 -38.654 64.259 1.00 70.06 415 ILE B O 1
ATOM 5371 N N . LEU B 1 276 ? -33.314 -40.659 64.527 1.00 75.61 416 LEU B N 1
ATOM 5372 C CA . LEU B 1 276 ? -34.647 -40.093 64.542 1.00 77.13 416 LEU B CA 1
ATOM 5373 C C . LEU B 1 276 ? -34.826 -39.201 65.748 1.00 79.37 416 LEU B C 1
ATOM 5374 O O . LEU B 1 276 ? -35.568 -38.234 65.714 1.00 79.58 416 LEU B O 1
ATOM 5379 N N . ASP B 1 277 ? -34.150 -39.547 66.828 1.00 81.69 417 ASP B N 1
ATOM 5380 C CA . ASP B 1 277 ? -34.232 -38.777 68.045 1.00 83.92 417 ASP B CA 1
ATOM 5381 C C . ASP B 1 277 ? -33.574 -37.423 67.811 1.00 78.31 417 ASP B C 1
ATOM 5382 O O . ASP B 1 277 ? -34.114 -36.393 68.145 1.00 74.08 417 ASP B O 1
ATOM 5387 N N . PHE B 1 278 ? -32.391 -37.468 67.232 1.00 76.03 418 PHE B N 1
ATOM 5388 C CA . PHE B 1 278 ? -31.594 -36.274 66.879 1.00 73.51 418 PHE B CA 1
ATOM 5389 C C . PHE B 1 278 ? -32.354 -35.397 65.896 1.00 69.56 418 PHE B C 1
ATOM 5390 O O . PHE B 1 278 ? -32.333 -34.178 65.991 1.00 69.40 418 PHE B O 1
ATOM 5398 N N . TYR B 1 279 ? -33.061 -36.040 64.981 1.00 71.33 419 TYR B N 1
ATOM 5399 C CA . TYR B 1 279 ? -33.888 -35.373 63.992 1.00 69.63 419 TYR B CA 1
ATOM 5400 C C . TYR B 1 279 ? -35.023 -34.596 64.645 1.00 67.98 419 TYR B C 1
ATOM 5401 O O . TYR B 1 279 ? -35.287 -33.477 64.251 1.00 65.90 419 TYR B O 1
ATOM 5410 N N . PHE B 1 280 ? -35.646 -35.163 65.682 1.00 70.85 420 PHE B N 1
ATOM 5411 C CA . PHE B 1 280 ? -36.692 -34.449 66.433 1.00 72.16 420 PHE B CA 1
ATOM 5412 C C . PHE B 1 280 ? -36.132 -33.263 67.225 1.00 70.75 420 PHE B C 1
ATOM 5413 O O . PHE B 1 280 ? -36.785 -32.227 67.313 1.00 69.65 420 PHE B O 1
ATOM 5421 N N . GLN B 1 281 ? -34.926 -33.402 67.772 1.00 70.52 421 GLN B N 1
ATOM 5422 C CA . GLN B 1 281 ? -34.306 -32.313 68.483 1.00 71.63 421 GLN B CA 1
ATOM 5423 C C . GLN B 1 281 ? -34.125 -31.132 67.519 1.00 67.76 421 GLN B C 1
ATOM 5424 O O . GLN B 1 281 ? -34.681 -30.071 67.752 1.00 62.14 421 GLN B O 1
ATOM 5430 N N . LEU B 1 282 ? -33.428 -31.350 66.399 1.00 66.10 422 LEU B N 1
ATOM 5431 C CA . LEU B 1 282 ? -33.174 -30.280 65.433 1.00 61.23 422 LEU B CA 1
ATOM 5432 C C . LEU B 1 282 ? -34.443 -29.573 64.962 1.00 59.66 422 LEU B C 1
ATOM 5433 O O . LEU B 1 282 ? -34.406 -28.386 64.782 1.00 54.36 422 LEU B O 1
ATOM 5438 N N . CYS B 1 283 ? -35.563 -30.288 64.784 1.00 63.94 423 CYS B N 1
ATOM 5439 C CA . CYS B 1 283 ? -36.828 -29.639 64.357 1.00 64.16 423 CYS B CA 1
ATOM 5440 C C . CYS B 1 283 ? -37.320 -28.698 65.443 1.00 62.08 423 CYS B C 1
ATOM 5441 O O . CYS B 1 283 ? -38.051 -27.732 65.169 1.00 63.10 423 CYS B O 1
ATOM 5444 N N . SER B 1 284 ? -36.892 -28.955 66.669 1.00 57.62 424 SER B N 1
ATOM 5445 C CA . SER B 1 284 ? -37.391 -28.224 67.823 1.00 60.47 424 SER B CA 1
ATOM 5446 C C . SER B 1 284 ? -36.483 -27.065 68.269 1.00 57.54 424 SER B C 1
ATOM 5447 O O . SER B 1 284 ? -36.731 -26.480 69.301 1.00 60.58 424 SER B O 1
ATOM 5450 N N . ILE B 1 285 ? -35.449 -26.752 67.495 1.00 56.04 425 ILE B N 1
ATOM 5451 C CA . ILE B 1 285 ? -34.596 -25.582 67.712 1.00 54.55 425 ILE B CA 1
ATOM 5452 C C . ILE B 1 285 ? -35.414 -24.317 67.468 1.00 53.30 425 ILE B C 1
ATOM 5453 O O . ILE B 1 285 ? -36.240 -24.287 66.586 1.00 53.44 425 ILE B O 1
ATOM 5458 N N . GLU B 1 286 ? -35.174 -23.290 68.285 1.00 56.13 426 GLU B N 1
ATOM 5459 C CA . GLU B 1 286 ? -35.963 -22.061 68.308 1.00 55.25 426 GLU B CA 1
ATOM 5460 C C . GLU B 1 286 ? -35.147 -20.871 67.786 1.00 53.83 426 GLU B C 1
ATOM 5461 O O . GLU B 1 286 ? -33.937 -20.796 67.978 1.00 53.84 426 GLU B O 1
ATOM 5467 N N . VAL B 1 287 ? -35.837 -19.992 67.073 1.00 49.72 427 VAL B N 1
ATOM 5468 C CA . VAL B 1 287 ? -35.284 -18.823 66.536 1.00 46.97 427 VAL B CA 1
ATOM 5469 C C . VAL B 1 287 ? -36.369 -17.774 66.712 1.00 47.87 427 VAL B C 1
ATOM 5470 O O . VAL B 1 287 ? -37.453 -18.097 67.167 1.00 44.43 427 VAL B O 1
ATOM 5474 N N . THR B 1 288 ? -36.013 -16.511 66.423 1.00 45.77 428 THR B N 1
ATOM 5475 C CA . THR B 1 288 ? -36.966 -15.430 66.251 1.00 44.66 428 THR B CA 1
ATOM 5476 C C . THR B 1 288 ? -36.919 -15.046 64.800 1.00 39.28 428 THR B C 1
ATOM 5477 O O . THR B 1 288 ? -36.004 -15.442 64.079 1.00 37.47 428 THR B O 1
ATOM 5481 N N . CYS B 1 289 ? -37.834 -14.204 64.344 1.00 42.07 429 CYS B N 1
ATOM 5482 C CA . CYS B 1 289 ? -37.655 -13.660 62.961 1.00 42.16 429 CYS B CA 1
ATOM 5483 C C . CYS B 1 289 ? -36.291 -12.971 62.785 1.00 40.86 429 CYS B C 1
ATOM 5484 O O . CYS B 1 289 ? -35.606 -13.183 61.789 1.00 40.58 429 CYS B O 1
ATOM 5487 N N . GLU B 1 290 ? -35.913 -12.164 63.782 1.00 43.77 430 GLU B N 1
ATOM 5488 C CA . GLU B 1 290 ? -34.682 -11.393 63.795 1.00 44.42 430 GLU B CA 1
ATOM 5489 C C . GLU B 1 290 ? -33.431 -12.247 63.664 1.00 44.23 430 GLU B C 1
ATOM 5490 O O . GLU B 1 290 ? -32.644 -12.050 62.754 1.00 42.11 430 GLU B O 1
ATOM 5496 N N . SER B 1 291 ? -33.288 -13.248 64.502 1.00 43.31 431 SER B N 1
ATOM 5497 C CA . SER B 1 291 ? -32.132 -14.104 64.408 1.00 43.39 431 SER B CA 1
ATOM 5498 C C . SER B 1 291 ? -32.139 -14.991 63.162 1.00 40.81 431 SER B C 1
ATOM 5499 O O . SER B 1 291 ? -31.104 -15.180 62.556 1.00 43.37 431 SER B O 1
ATOM 5502 N N . ALA B 1 292 ? -33.298 -15.528 62.770 1.00 44.23 432 ALA B N 1
ATOM 5503 C CA . ALA B 1 292 ? -33.437 -16.360 61.565 1.00 39.67 432 ALA B CA 1
ATOM 5504 C C . ALA B 1 292 ? -33.106 -15.543 60.328 1.00 41.71 432 ALA B C 1
ATOM 5505 O O . ALA B 1 292 ? -32.583 -16.095 59.362 1.00 41.11 432 ALA B O 1
ATOM 5507 N N . SER B 1 293 ? -33.460 -14.264 60.309 1.00 37.77 433 SER B N 1
ATOM 5508 C CA . SER B 1 293 ? -33.116 -13.426 59.123 1.00 39.19 433 SER B CA 1
ATOM 5509 C C . SER B 1 293 ? -31.597 -13.279 58.909 1.00 40.31 433 SER B C 1
ATOM 5510 O O . SER B 1 293 ? -31.169 -13.168 57.769 1.00 38.74 433 SER B O 1
ATOM 5513 N N . VAL B 1 294 ? -30.774 -13.359 59.966 1.00 37.65 434 VAL B N 1
ATOM 5514 C CA . VAL B 1 294 ? -29.314 -13.227 59.782 1.00 37.18 434 VAL B CA 1
ATOM 5515 C C . VAL B 1 294 ? -28.793 -14.547 59.196 1.00 39.49 434 VAL B C 1
ATOM 5516 O O . VAL B 1 294 ? -27.916 -14.570 58.342 1.00 39.38 434 VAL B O 1
ATOM 5520 N N . MET B 1 295 ? -29.400 -15.643 59.615 1.00 40.62 435 MET B N 1
ATOM 5521 C CA . MET B 1 295 ? -29.080 -16.962 59.076 1.00 39.86 435 MET B CA 1
ATOM 5522 C C . MET B 1 295 ? -29.321 -16.967 57.577 1.00 38.66 435 MET B C 1
ATOM 5523 O O . MET B 1 295 ? -28.442 -17.350 56.826 1.00 36.65 435 MET B O 1
ATOM 5528 N N . ALA B 1 296 ? -30.474 -16.456 57.152 1.00 36.16 436 ALA B N 1
ATOM 5529 C CA . ALA B 1 296 ? -30.810 -16.392 55.768 1.00 34.98 436 ALA B CA 1
ATOM 5530 C C . ALA B 1 296 ? -29.844 -15.440 55.043 1.00 33.67 436 ALA B C 1
ATOM 5531 O O . ALA B 1 296 ? -29.390 -15.720 53.969 1.00 36.92 436 ALA B O 1
ATOM 5533 N N . ALA B 1 297 ? -29.505 -14.309 55.653 1.00 34.20 437 ALA B N 1
ATOM 5534 C CA . ALA B 1 297 ? -28.520 -13.393 55.100 1.00 32.43 437 ALA B CA 1
ATOM 5535 C C . ALA B 1 297 ? -27.150 -14.045 54.933 1.00 31.60 437 ALA B C 1
ATOM 5536 O O . ALA B 1 297 ? -26.445 -13.742 54.009 1.00 34.88 437 ALA B O 1
ATOM 5538 N N . THR B 1 298 ? -26.751 -14.936 55.818 1.00 36.70 438 THR B N 1
ATOM 5539 C CA . THR B 1 298 ? -25.479 -15.611 55.658 1.00 36.65 438 THR B CA 1
ATOM 5540 C C . THR B 1 298 ? -25.476 -16.427 54.385 1.00 37.25 438 THR B C 1
ATOM 5541 O O . THR B 1 298 ? -24.471 -16.540 53.719 1.00 33.02 438 THR B O 1
ATOM 5545 N N . LEU B 1 299 ? -26.632 -16.991 54.076 1.00 33.85 439 LEU B N 1
ATOM 5546 C CA . LEU B 1 299 ? -26.855 -17.733 52.856 1.00 36.11 439 LEU B CA 1
ATOM 5547 C C . LEU B 1 299 ? -26.916 -16.827 51.626 1.00 34.28 439 LEU B C 1
ATOM 5548 O O . LEU B 1 299 ? -26.513 -17.227 50.571 1.00 38.44 439 LEU B O 1
ATOM 5553 N N . ALA B 1 300 ? -27.430 -15.615 51.778 1.00 33.77 440 ALA B N 1
ATOM 5554 C CA . ALA B 1 300 ? -27.476 -14.617 50.659 1.00 36.71 440 ALA B CA 1
ATOM 5555 C C . ALA B 1 300 ? -26.105 -14.025 50.405 1.00 35.94 440 ALA B C 1
ATOM 5556 O O . ALA B 1 300 ? -25.843 -13.516 49.319 1.00 35.78 440 ALA B O 1
ATOM 5558 N N . ASN B 1 301 ? -25.234 -14.092 51.411 1.00 36.67 441 ASN B N 1
ATOM 5559 C CA . ASN B 1 301 ? -23.888 -13.438 51.392 1.00 34.66 441 ASN B CA 1
ATOM 5560 C C . ASN B 1 301 ? -22.776 -14.471 51.195 1.00 39.43 441 ASN B C 1
ATOM 5561 O O . ASN B 1 301 ? -21.677 -14.305 51.657 1.00 40.12 441 ASN B O 1
ATOM 5566 N N . GLY B 1 302 ? -23.044 -15.548 50.480 1.00 39.05 442 GLY B N 1
ATOM 5567 C CA . GLY B 1 302 ? -21.956 -16.480 50.111 1.00 36.51 442 GLY B CA 1
ATOM 5568 C C . GLY B 1 302 ? -21.310 -17.270 51.249 1.00 36.57 442 GLY B C 1
ATOM 5569 O O . GLY B 1 302 ? -20.298 -17.842 51.079 1.00 39.22 442 GLY B O 1
ATOM 5570 N N . GLY B 1 303 ? -21.964 -17.365 52.383 1.00 38.89 443 GLY B N 1
ATOM 5571 C CA . GLY B 1 303 ? -21.543 -18.156 53.517 1.00 37.66 443 GLY B CA 1
ATOM 5572 C C . GLY B 1 303 ? -20.929 -17.316 54.612 1.00 37.21 443 GLY B C 1
ATOM 5573 O O . GLY B 1 303 ? -20.530 -17.846 55.601 1.00 41.58 443 GLY B O 1
ATOM 5574 N N . PHE B 1 304 ? -20.818 -16.013 54.414 1.00 37.22 444 PHE B N 1
ATOM 5575 C CA . PHE B 1 304 ? -20.300 -15.099 55.423 1.00 41.64 444 PHE B CA 1
ATOM 5576 C C . PHE B 1 304 ? -21.419 -14.421 56.189 1.00 39.80 444 PHE B C 1
ATOM 5577 O O . PHE B 1 304 ? -22.324 -13.821 55.614 1.00 41.36 444 PHE B O 1
ATOM 5585 N N . CYS B 1 305 ? -21.313 -14.455 57.498 1.00 43.01 445 CYS B N 1
ATOM 5586 C CA . CYS B 1 305 ? -22.322 -13.845 58.302 1.00 41.58 445 CYS B CA 1
ATOM 5587 C C . CYS B 1 305 ? -22.158 -12.337 58.156 1.00 41.68 445 CYS B C 1
ATOM 5588 O O . CYS B 1 305 ? -21.041 -11.799 58.473 1.00 36.97 445 CYS B O 1
ATOM 5591 N N . PRO B 1 306 ? -23.234 -11.640 57.680 1.00 42.80 446 PRO B N 1
ATOM 5592 C CA . PRO B 1 306 ? -23.090 -10.243 57.388 1.00 36.98 446 PRO B CA 1
ATOM 5593 C C . PRO B 1 306 ? -22.869 -9.343 58.581 1.00 39.15 446 PRO B C 1
ATOM 5594 O O . PRO B 1 306 ? -22.188 -8.328 58.405 1.00 42.11 446 PRO B O 1
ATOM 5598 N N . ILE B 1 307 ? -23.322 -9.709 59.793 1.00 38.03 447 ILE B N 1
ATOM 5599 C CA . ILE B 1 307 ? -23.084 -8.845 60.980 1.00 36.36 447 ILE B CA 1
ATOM 5600 C C . ILE B 1 307 ? -21.823 -9.168 61.774 1.00 40.24 447 ILE B C 1
ATOM 5601 O O . ILE B 1 307 ? -21.448 -8.357 62.615 1.00 41.66 447 ILE B O 1
ATOM 5606 N N . THR B 1 308 ? -21.097 -10.249 61.424 1.00 40.58 448 THR B N 1
ATOM 5607 C CA . THR B 1 308 ? -19.765 -10.481 61.978 1.00 45.26 448 THR B CA 1
ATOM 5608 C C . THR B 1 308 ? -18.591 -10.518 60.979 1.00 44.43 448 THR B C 1
ATOM 5609 O O . THR B 1 308 ? -17.486 -10.309 61.407 1.00 51.18 448 THR B O 1
ATOM 5613 N N . GLY B 1 309 ? -18.845 -10.747 59.686 1.00 42.20 449 GLY B N 1
ATOM 5614 C CA . GLY B 1 309 ? -17.827 -10.993 58.671 1.00 40.17 449 GLY B CA 1
ATOM 5615 C C . GLY B 1 309 ? -17.176 -12.388 58.747 1.00 46.13 449 GLY B C 1
ATOM 5616 O O . GLY B 1 309 ? -16.199 -12.624 58.088 1.00 47.47 449 GLY B O 1
ATOM 5617 N N . GLU B 1 310 ? -17.678 -13.258 59.599 1.00 47.04 450 GLU B N 1
ATOM 5618 C CA . GLU B 1 310 ? -17.103 -14.580 59.763 1.00 48.22 450 GLU B CA 1
ATOM 5619 C C . GLU B 1 310 ? -17.506 -15.565 58.674 1.00 47.68 450 GLU B C 1
ATOM 5620 O O . GLU B 1 310 ? -18.655 -15.614 58.291 1.00 47.65 450 GLU B O 1
ATOM 5626 N N . ARG B 1 311 ? -16.559 -16.337 58.162 1.00 50.45 451 ARG B N 1
ATOM 5627 C CA . ARG B 1 311 ? -16.902 -17.339 57.171 1.00 51.18 451 ARG B CA 1
ATOM 5628 C C . ARG B 1 311 ? -17.534 -18.460 57.954 1.00 53.53 451 ARG B C 1
ATOM 5629 O O . ARG B 1 311 ? -16.938 -18.987 58.860 1.00 57.37 451 ARG B O 1
ATOM 5637 N N . VAL B 1 312 ? -18.756 -18.808 57.612 1.00 50.00 452 VAL B N 1
ATOM 5638 C CA . VAL B 1 312 ? -19.473 -19.824 58.335 1.00 49.83 452 VAL B CA 1
ATOM 5639 C C . VAL B 1 312 ? -19.699 -21.073 57.514 1.00 49.49 452 VAL B C 1
ATOM 5640 O O . VAL B 1 312 ? -19.756 -22.149 58.049 1.00 45.47 452 VAL B O 1
ATOM 5644 N N . LEU B 1 313 ? -19.823 -20.910 56.210 1.00 44.57 453 LEU B N 1
ATOM 5645 C CA . LEU B 1 313 ? -20.076 -22.018 55.325 1.00 44.94 453 LEU B CA 1
ATOM 5646 C C . LEU B 1 313 ? -19.307 -21.874 54.055 1.00 47.33 453 LEU B C 1
ATOM 5647 O O . LEU B 1 313 ? -19.108 -20.781 53.576 1.00 48.18 453 LEU B O 1
ATOM 5652 N N . SER B 1 314 ? -18.852 -22.993 53.524 1.00 47.19 454 SER B N 1
ATOM 5653 C CA . SER B 1 314 ? -18.164 -22.995 52.246 1.00 48.22 454 SER B CA 1
ATOM 5654 C C . SER B 1 314 ? -19.120 -22.573 51.139 1.00 45.75 454 SER B C 1
ATOM 5655 O O . SER B 1 314 ? -20.323 -22.759 51.267 1.00 43.82 454 SER B O 1
ATOM 5658 N N . PRO B 1 315 ? -18.586 -21.990 50.048 1.00 47.92 455 PRO B N 1
ATOM 5659 C CA . PRO B 1 315 ? -19.347 -21.622 48.826 1.00 43.21 455 PRO B CA 1
ATOM 5660 C C . PRO B 1 315 ? -20.134 -22.753 48.214 1.00 43.06 455 PRO B C 1
ATOM 5661 O O . PRO B 1 315 ? -21.317 -22.576 47.813 1.00 46.38 455 PRO B O 1
ATOM 5665 N N . GLU B 1 316 ? -19.512 -23.906 48.095 1.00 41.71 456 GLU B N 1
ATOM 5666 C CA . GLU B 1 316 ? -20.214 -25.091 47.572 1.00 44.91 456 GLU B CA 1
ATOM 5667 C C . GLU B 1 316 ? -21.468 -25.447 48.431 1.00 45.25 456 GLU B C 1
ATOM 5668 O O . GLU B 1 316 ? -22.488 -25.792 47.905 1.00 41.67 456 GLU B O 1
ATOM 5674 N N . ALA B 1 317 ? -21.382 -25.348 49.751 1.00 44.42 457 ALA B N 1
ATOM 5675 C CA . ALA B 1 317 ? -22.505 -25.633 50.635 1.00 43.60 457 ALA B CA 1
ATOM 5676 C C . ALA B 1 317 ? -23.633 -24.629 50.438 1.00 42.68 457 ALA B C 1
ATOM 5677 O O . ALA B 1 317 ? -24.798 -24.990 50.422 1.00 42.82 457 ALA B O 1
ATOM 5679 N N . VAL B 1 318 ? -23.294 -23.355 50.362 1.00 41.91 458 VAL B N 1
ATOM 5680 C CA . VAL B 1 318 ? -24.307 -22.335 50.187 1.00 40.38 458 VAL B CA 1
ATOM 5681 C C . VAL B 1 318 ? -25.008 -22.439 48.821 1.00 42.42 458 VAL B C 1
ATOM 5682 O O . VAL B 1 318 ? -26.245 -22.511 48.783 1.00 41.07 458 VAL B O 1
ATOM 5686 N N . ARG B 1 319 ? -24.233 -22.447 47.741 1.00 40.11 459 ARG B N 1
ATOM 5687 C CA . ARG B 1 319 ? -24.789 -22.545 46.397 1.00 39.61 459 ARG B CA 1
ATOM 5688 C C . ARG B 1 319 ? -25.782 -23.698 46.302 1.00 42.95 459 ARG B C 1
ATOM 5689 O O . ARG B 1 319 ? -26.926 -23.513 45.887 1.00 40.59 459 ARG B O 1
ATOM 5697 N N . ASN B 1 320 ? -25.337 -24.889 46.690 1.00 41.13 460 ASN B N 1
ATOM 5698 C CA . ASN B 1 320 ? -26.187 -26.073 46.652 1.00 41.77 460 ASN B CA 1
ATOM 5699 C C . ASN B 1 320 ? -27.474 -25.837 47.434 1.00 40.75 460 ASN B C 1
ATOM 5700 O O . ASN B 1 320 ? -28.572 -25.963 46.893 1.00 41.23 460 ASN B O 1
ATOM 5705 N N . THR B 1 321 ? -27.330 -25.494 48.710 1.00 39.40 461 THR B N 1
ATOM 5706 C CA . THR B 1 321 ? -28.492 -25.234 49.574 1.00 39.59 461 THR B CA 1
ATOM 5707 C C . THR B 1 321 ? -29.545 -24.355 48.846 1.00 39.81 461 THR B C 1
ATOM 5708 O O . THR B 1 321 ? -30.751 -24.660 48.879 1.00 40.96 461 THR B O 1
ATOM 5712 N N . LEU B 1 322 ? -29.079 -23.297 48.185 1.00 35.26 462 LEU B N 1
ATOM 5713 C CA . LEU B 1 322 ? -29.973 -22.355 47.545 1.00 36.09 462 LEU B CA 1
ATOM 5714 C C . LEU B 1 322 ? -30.637 -23.027 46.376 1.00 36.62 462 LEU B C 1
ATOM 5715 O O . LEU B 1 322 ? -31.817 -22.765 46.138 1.00 38.05 462 LEU B O 1
ATOM 5720 N N . SER B 1 323 ? -29.919 -23.922 45.711 1.00 33.61 463 SER B N 1
ATOM 5721 C CA . SER B 1 323 ? -30.388 -24.628 44.559 1.00 36.87 463 SER B CA 1
ATOM 5722 C C . SER B 1 323 ? -31.487 -25.589 44.927 1.00 39.24 463 SER B C 1
ATOM 5723 O O . SER B 1 323 ? -32.430 -25.735 44.188 1.00 38.70 463 SER B O 1
ATOM 5726 N N . LEU B 1 324 ? -31.334 -26.272 46.051 1.00 41.57 464 LEU B N 1
ATOM 5727 C CA . LEU B 1 324 ? -32.369 -27.194 46.522 1.00 43.48 464 LEU B CA 1
ATOM 5728 C C . LEU B 1 324 ? -33.539 -26.446 47.146 1.00 40.87 464 LEU B C 1
ATOM 5729 O O . LEU B 1 324 ? -34.698 -26.887 47.005 1.00 45.98 464 LEU B O 1
ATOM 5734 N N . MET B 1 325 ? -33.272 -25.299 47.743 1.00 39.98 465 MET B N 1
ATOM 5735 C CA . MET B 1 325 ? -34.361 -24.447 48.279 1.00 41.40 465 MET B CA 1
ATOM 5736 C C . MET B 1 325 ? -35.232 -23.858 47.163 1.00 41.67 465 MET B C 1
ATOM 5737 O O . MET B 1 325 ? -36.415 -23.693 47.336 1.00 46.82 465 MET B O 1
ATOM 5742 N N . HIS B 1 326 ? -34.610 -23.579 46.039 1.00 40.44 466 HIS B N 1
ATOM 5743 C CA . HIS B 1 326 ? -35.295 -23.080 44.899 1.00 38.37 466 HIS B CA 1
ATOM 5744 C C . HIS B 1 326 ? -36.320 -24.072 44.412 1.00 42.09 466 HIS B C 1
ATOM 5745 O O . HIS B 1 326 ? -37.440 -23.707 44.039 1.00 37.51 466 HIS B O 1
ATOM 5752 N N . SER B 1 327 ? -35.950 -25.338 44.443 1.00 41.13 467 SER B N 1
ATOM 5753 C CA . SER B 1 327 ? -36.680 -26.412 43.811 1.00 43.67 467 SER B CA 1
ATOM 5754 C C . SER B 1 327 ? -37.654 -27.186 44.682 1.00 45.09 467 SER B C 1
ATOM 5755 O O . SER B 1 327 ? -38.660 -27.643 44.201 1.00 44.52 467 SER B O 1
ATOM 5758 N N . CYS B 1 328 ? -37.309 -27.360 45.948 1.00 48.58 468 CYS B N 1
ATOM 5759 C CA . CYS B 1 328 ? -37.971 -28.306 46.813 1.00 46.28 468 CYS B CA 1
ATOM 5760 C C . CYS B 1 328 ? -38.274 -27.761 48.187 1.00 45.22 468 CYS B C 1
ATOM 5761 O O . CYS B 1 328 ? -38.560 -28.516 49.090 1.00 45.48 468 CYS B O 1
ATOM 5764 N N . GLY B 1 329 ? -38.226 -26.448 48.337 1.00 43.89 469 GLY B N 1
ATOM 5765 C CA . GLY B 1 329 ? -38.344 -25.831 49.633 1.00 41.63 469 GLY B CA 1
ATOM 5766 C C . GLY B 1 329 ? -39.712 -25.500 50.181 1.00 45.01 469 GLY B C 1
ATOM 5767 O O . GLY B 1 329 ? -39.825 -25.185 51.342 1.00 43.75 469 GLY B O 1
ATOM 5768 N N . MET B 1 330 ? -40.747 -25.581 49.362 1.00 42.11 470 MET B N 1
ATOM 5769 C CA . MET B 1 330 ? -42.073 -25.199 49.800 1.00 47.36 470 MET B CA 1
ATOM 5770 C C . MET B 1 330 ? -43.088 -26.337 49.628 1.00 48.35 470 MET B C 1
ATOM 5771 O O . MET B 1 330 ? -44.246 -26.107 49.320 1.00 48.40 470 MET B O 1
ATOM 5776 N N . TYR B 1 331 ? -42.632 -27.557 49.822 1.00 53.24 471 TYR B N 1
ATOM 5777 C CA . TYR B 1 331 ? -43.485 -28.729 49.674 1.00 56.03 471 TYR B CA 1
ATOM 5778 C C . TYR B 1 331 ? -44.153 -28.715 48.327 1.00 56.32 471 TYR B C 1
ATOM 5779 O O . TYR B 1 331 ? -43.551 -28.253 47.332 1.00 54.30 471 TYR B O 1
ATOM 5788 N N . ASP B 1 332 ? -45.389 -29.201 48.273 1.00 56.96 472 ASP B N 1
ATOM 5789 C CA . ASP B 1 332 ? -46.129 -29.312 47.006 1.00 57.58 472 ASP B CA 1
ATOM 5790 C C . ASP B 1 332 ? -46.275 -27.969 46.239 1.00 49.73 472 ASP B C 1
ATOM 5791 O O . ASP B 1 332 ? -46.618 -27.984 45.118 1.00 48.77 472 ASP B O 1
ATOM 5796 N N . PHE B 1 333 ? -46.066 -26.832 46.866 1.00 50.35 473 PHE B N 1
ATOM 5797 C CA . PHE B 1 333 ? -46.085 -25.549 46.194 1.00 48.43 473 PHE B CA 1
ATOM 5798 C C . PHE B 1 333 ? -44.739 -25.149 45.581 1.00 46.56 473 PHE B C 1
ATOM 5799 O O . PHE B 1 333 ? -44.610 -24.024 45.085 1.00 47.69 473 PHE B O 1
ATOM 5807 N N . SER B 1 334 ? -43.752 -26.041 45.621 1.00 41.97 474 SER B N 1
ATOM 5808 C CA . SER B 1 334 ? -42.399 -25.700 45.297 1.00 40.20 474 SER B CA 1
ATOM 5809 C C . SER B 1 334 ? -42.201 -25.237 43.862 1.00 42.58 474 SER B C 1
ATOM 5810 O O . SER B 1 334 ? -41.399 -24.334 43.617 1.00 39.86 474 SER B O 1
ATOM 5813 N N . GLY B 1 335 ? -42.874 -25.889 42.922 1.00 39.50 475 GLY B N 1
ATOM 5814 C CA . GLY B 1 335 ? -42.707 -25.626 41.546 1.00 42.41 475 GLY B CA 1
ATOM 5815 C C . GLY B 1 335 ? -43.411 -24.340 41.135 1.00 44.08 475 GLY B C 1
ATOM 5816 O O . GLY B 1 335 ? -42.912 -23.581 40.287 1.00 42.43 475 GLY B O 1
ATOM 5817 N N . GLN B 1 336 ? -44.581 -24.120 41.695 1.00 41.52 476 GLN B N 1
ATOM 5818 C CA . GLN B 1 336 ? -45.279 -22.843 41.499 1.00 43.42 476 GLN B CA 1
ATOM 5819 C C . GLN B 1 336 ? -44.561 -21.673 42.102 1.00 41.76 476 GLN B C 1
ATOM 5820 O O . GLN B 1 336 ? -44.681 -20.582 41.595 1.00 39.51 476 GLN B O 1
ATOM 5826 N N . PHE B 1 337 ? -43.953 -21.895 43.269 1.00 38.96 477 PHE B N 1
ATOM 5827 C CA . PHE B 1 337 ? -43.259 -20.848 43.963 1.00 39.53 477 PHE B CA 1
ATOM 5828 C C . PHE B 1 337 ? -42.006 -20.470 43.132 1.00 38.76 477 PHE B C 1
ATOM 5829 O O . PHE B 1 337 ? -41.779 -19.317 42.892 1.00 38.02 477 PHE B O 1
ATOM 5837 N N . ALA B 1 338 ? -41.213 -21.468 42.702 1.00 36.24 478 ALA B N 1
ATOM 5838 C CA . ALA B 1 338 ? -40.102 -21.297 41.820 1.00 34.72 478 ALA B CA 1
ATOM 5839 C C . ALA B 1 338 ? -40.540 -20.446 40.589 1.00 37.29 478 ALA B C 1
ATOM 5840 O O . ALA B 1 338 ? -39.814 -19.519 40.137 1.00 34.04 478 ALA B O 1
ATOM 5842 N N . PHE B 1 339 ? -41.666 -20.816 39.998 1.00 35.59 479 PHE B N 1
ATOM 5843 C CA . PHE B 1 339 ? -42.128 -20.145 38.772 1.00 33.55 479 PHE B CA 1
ATOM 5844 C C . PHE B 1 339 ? -42.521 -18.688 39.011 1.00 34.60 479 PHE B C 1
ATOM 5845 O O . PHE B 1 339 ? -42.139 -17.797 38.228 1.00 31.98 479 PHE B O 1
ATOM 5853 N N . HIS B 1 340 ? -43.321 -18.446 40.062 1.00 35.78 480 HIS B N 1
ATOM 5854 C CA . HIS B 1 340 ? -43.907 -17.173 40.291 1.00 36.22 480 HIS B CA 1
ATOM 5855 C C . HIS B 1 340 ? -43.058 -16.247 41.165 1.00 35.50 480 HIS B C 1
ATOM 5856 O O . HIS B 1 340 ? -43.111 -15.057 40.963 1.00 34.57 480 HIS B O 1
ATOM 5863 N N . VAL B 1 341 ? -42.330 -16.763 42.157 1.00 34.10 481 VAL B N 1
ATOM 5864 C CA . VAL B 1 341 ? -41.578 -15.951 43.102 1.00 34.32 481 VAL B CA 1
ATOM 5865 C C . VAL B 1 341 ? -40.058 -16.016 42.757 1.00 35.56 481 VAL B C 1
ATOM 5866 O O . VAL B 1 341 ? -39.347 -15.035 42.820 1.00 36.20 481 VAL B O 1
ATOM 5870 N N . GLY B 1 342 ? -39.549 -17.189 42.454 1.00 36.31 482 GLY B N 1
ATOM 5871 C CA . GLY B 1 342 ? -38.243 -17.260 41.900 1.00 36.67 482 GLY B CA 1
ATOM 5872 C C . GLY B 1 342 ? -37.164 -16.871 42.862 1.00 35.10 482 GLY B C 1
ATOM 5873 O O . GLY B 1 342 ? -36.214 -16.244 42.482 1.00 38.89 482 GLY B O 1
ATOM 5874 N N . LEU B 1 343 ? -37.324 -17.312 44.099 1.00 34.67 483 LEU B N 1
ATOM 5875 C CA . LEU B 1 343 ? -36.393 -17.148 45.149 1.00 33.60 483 LEU B CA 1
ATOM 5876 C C . LEU B 1 343 ? -36.224 -18.425 45.923 1.00 35.13 483 LEU B C 1
ATOM 5877 O O . LEU B 1 343 ? -37.191 -19.147 46.181 1.00 38.32 483 LEU B O 1
ATOM 5882 N N . PRO B 1 344 ? -34.997 -18.695 46.346 1.00 37.70 484 PRO B N 1
ATOM 5883 C CA . PRO B 1 344 ? -34.842 -19.844 47.256 1.00 34.56 484 PRO B CA 1
ATOM 5884 C C . PRO B 1 344 ? -35.545 -19.531 48.602 1.00 39.66 484 PRO B C 1
ATOM 5885 O O . PRO B 1 344 ? -35.259 -18.488 49.185 1.00 35.73 484 PRO B O 1
ATOM 5889 N N . ALA B 1 345 ? -36.477 -20.397 49.051 1.00 39.67 485 ALA B N 1
ATOM 5890 C CA . ALA B 1 345 ? -37.212 -20.249 50.352 1.00 42.02 485 ALA B CA 1
ATOM 5891 C C . ALA B 1 345 ? -37.431 -21.631 50.988 1.00 38.67 485 ALA B C 1
ATOM 5892 O O . ALA B 1 345 ? -37.333 -22.615 50.311 1.00 45.93 485 ALA B O 1
ATOM 5894 N N . LYS B 1 346 ? -37.627 -21.704 52.300 1.00 39.39 486 LYS B N 1
ATOM 5895 C CA . LYS B 1 346 ? -37.975 -22.932 52.969 1.00 38.72 486 LYS B CA 1
ATOM 5896 C C . LYS B 1 346 ? -38.995 -22.642 53.998 1.00 39.92 486 LYS B C 1
ATOM 5897 O O . LYS B 1 346 ? -38.801 -21.791 54.852 1.00 44.27 486 LYS B O 1
ATOM 5903 N N . SER B 1 347 ? -40.075 -23.398 53.958 1.00 41.99 487 SER B N 1
ATOM 5904 C CA . SER B 1 347 ? -41.158 -23.259 54.906 1.00 41.66 487 SER B CA 1
ATOM 5905 C C . SER B 1 347 ? -41.092 -24.346 55.974 1.00 43.56 487 SER B C 1
ATOM 5906 O O . SER B 1 347 ? -40.481 -25.383 55.760 1.00 41.38 487 SER B O 1
ATOM 5909 N N . GLY B 1 348 ? -41.758 -24.089 57.103 1.00 44.46 488 GLY B N 1
ATOM 5910 C CA . GLY B 1 348 ? -41.915 -25.054 58.181 1.00 45.87 488 GLY B CA 1
ATOM 5911 C C . GLY B 1 348 ? -43.282 -24.935 58.826 1.00 50.74 488 GLY B C 1
ATOM 5912 O O . GLY B 1 348 ? -43.958 -23.879 58.735 1.00 52.53 488 GLY B O 1
ATOM 5913 N N . VAL B 1 349 ? -43.703 -26.037 59.450 1.00 54.91 489 VAL B N 1
ATOM 5914 C CA . VAL B 1 349 ? -45.017 -26.209 60.017 1.00 55.92 489 VAL B CA 1
ATOM 5915 C C . VAL B 1 349 ? -45.294 -25.240 61.212 1.00 58.49 489 VAL B C 1
ATOM 5916 O O . VAL B 1 349 ? -46.446 -25.026 61.607 1.00 57.13 489 VAL B O 1
ATOM 5920 N N . ALA B 1 350 ? -44.256 -24.584 61.754 1.00 52.99 490 ALA B N 1
ATOM 5921 C CA . ALA B 1 350 ? -44.530 -23.588 62.757 1.00 50.76 490 ALA B CA 1
ATOM 5922 C C . ALA B 1 350 ? -45.017 -22.265 62.146 1.00 48.11 490 ALA B C 1
ATOM 5923 O O . ALA B 1 350 ? -45.450 -21.434 62.876 1.00 49.90 490 ALA B O 1
ATOM 5925 N N . GLY B 1 351 ? -45.021 -22.101 60.819 1.00 46.84 491 GLY B N 1
ATOM 5926 C CA . GLY B 1 351 ? -45.395 -20.841 60.144 1.00 45.33 491 GLY B CA 1
ATOM 5927 C C . GLY B 1 351 ? -44.215 -19.973 59.657 1.00 45.89 491 GLY B C 1
ATOM 5928 O O . GLY B 1 351 ? -44.384 -18.836 59.173 1.00 41.14 491 GLY B O 1
ATOM 5929 N N . GLY B 1 352 ? -43.008 -20.510 59.737 1.00 45.79 492 GLY B N 1
ATOM 5930 C CA . GLY B 1 352 ? -41.833 -19.736 59.361 1.00 46.16 492 GLY B CA 1
ATOM 5931 C C . GLY B 1 352 ? -41.646 -19.944 57.874 1.00 45.32 492 GLY B C 1
ATOM 5932 O O . GLY B 1 352 ? -41.992 -21.011 57.372 1.00 42.72 492 GLY B O 1
ATOM 5933 N N . ILE B 1 353 ? -41.153 -18.910 57.180 1.00 44.29 493 ILE B N 1
ATOM 5934 C CA . ILE B 1 353 ? -40.637 -19.065 55.848 1.00 44.73 493 ILE B CA 1
ATOM 5935 C C . ILE B 1 353 ? -39.336 -18.310 55.824 1.00 43.70 493 ILE B C 1
ATOM 5936 O O . ILE B 1 353 ? -39.310 -17.094 55.986 1.00 39.25 493 ILE B O 1
ATOM 5941 N N . LEU B 1 354 ? -38.266 -19.071 55.641 1.00 42.35 494 LEU B N 1
ATOM 5942 C CA . LEU B 1 354 ? -36.931 -18.554 55.508 1.00 40.11 494 LEU B CA 1
ATOM 5943 C C . LEU B 1 354 ? -36.735 -18.230 54.036 1.00 39.80 494 LEU B C 1
ATOM 5944 O O . LEU B 1 354 ? -36.801 -19.107 53.202 1.00 35.43 494 LEU B O 1
ATOM 5949 N N . LEU B 1 355 ? -36.421 -16.984 53.716 1.00 41.68 495 LEU B N 1
ATOM 5950 C CA . LEU B 1 355 ? -36.282 -16.537 52.316 1.00 41.85 495 LEU B CA 1
ATOM 5951 C C . LEU B 1 355 ? -34.907 -15.921 52.085 1.00 40.00 495 LEU B C 1
ATOM 5952 O O . LEU B 1 355 ? -34.514 -15.082 52.863 1.00 42.21 495 LEU B O 1
ATOM 5957 N N . VAL B 1 356 ? -34.240 -16.276 50.989 1.00 34.45 496 VAL B N 1
ATOM 5958 C CA . VAL B 1 356 ? -32.986 -15.680 50.561 1.00 34.22 496 VAL B CA 1
ATOM 5959 C C . VAL B 1 356 ? -33.168 -14.911 49.269 1.00 36.84 496 VAL B C 1
ATOM 5960 O O . VAL B 1 356 ? -33.737 -15.442 48.326 1.00 35.95 496 VAL B O 1
ATOM 5964 N N . VAL B 1 357 ? -32.734 -13.635 49.218 1.00 35.54 497 VAL B N 1
ATOM 5965 C CA . VAL B 1 357 ? -32.563 -12.951 47.936 1.00 30.94 497 VAL B CA 1
ATOM 5966 C C . VAL B 1 357 ? -31.077 -12.873 47.691 1.00 34.40 497 VAL B C 1
ATOM 5967 O O . VAL B 1 357 ? -30.397 -12.007 48.241 1.00 36.66 497 VAL B O 1
ATOM 5971 N N . PRO B 1 358 ? -30.561 -13.769 46.876 1.00 35.57 498 PRO B N 1
ATOM 5972 C CA . PRO B 1 358 ? -29.123 -13.882 46.725 1.00 34.05 498 PRO B CA 1
ATOM 5973 C C . PRO B 1 358 ? -28.482 -12.555 46.355 1.00 35.77 498 PRO B C 1
ATOM 5974 O O . PRO B 1 358 ? -29.044 -11.773 45.580 1.00 34.56 498 PRO B O 1
ATOM 5978 N N . ASN B 1 359 ? -27.353 -12.261 47.013 1.00 33.94 499 ASN B N 1
ATOM 5979 C CA . ASN B 1 359 ? -26.612 -11.063 46.853 1.00 32.96 499 ASN B CA 1
ATOM 5980 C C . ASN B 1 359 ? -27.219 -9.794 47.408 1.00 33.65 499 ASN B C 1
ATOM 5981 O O . ASN B 1 359 ? -26.656 -8.785 47.195 1.00 36.17 499 ASN B O 1
ATOM 5986 N N . VAL B 1 360 ? -28.399 -9.858 48.008 1.00 33.29 500 VAL B N 1
ATOM 5987 C CA . VAL B 1 360 ? -29.142 -8.721 48.552 1.00 31.85 500 VAL B CA 1
ATOM 5988 C C . VAL B 1 360 ? -29.479 -8.947 50.036 1.00 33.77 500 VAL B C 1
ATOM 5989 O O . VAL B 1 360 ? -29.027 -8.226 50.884 1.00 32.82 500 VAL B O 1
ATOM 5993 N N . MET B 1 361 ? -30.203 -10.003 50.390 1.00 36.72 501 MET B N 1
ATOM 5994 C CA . MET B 1 361 ? -30.671 -10.081 51.744 1.00 34.43 501 MET B CA 1
ATOM 5995 C C . MET B 1 361 ? -31.252 -11.412 52.165 1.00 29.65 501 MET B C 1
ATOM 5996 O O . MET B 1 361 ? -31.680 -12.184 51.377 1.00 31.08 501 MET B O 1
ATOM 6001 N N . GLY B 1 362 ? -31.356 -11.589 53.464 1.00 31.91 502 GLY B N 1
ATOM 6002 C CA . GLY B 1 362 ? -32.073 -12.671 54.055 1.00 32.19 502 GLY B CA 1
ATOM 6003 C C . GLY B 1 362 ? -33.330 -12.147 54.701 1.00 36.11 502 GLY B C 1
ATOM 6004 O O . GLY B 1 362 ? -33.340 -11.031 55.152 1.00 34.61 502 GLY B O 1
ATOM 6005 N N . MET B 1 363 ? -34.293 -13.034 54.879 1.00 37.25 503 MET B N 1
ATOM 6006 C CA . MET B 1 363 ? -35.535 -12.725 55.543 1.00 38.88 503 MET B CA 1
ATOM 6007 C C . MET B 1 363 ? -36.171 -13.928 56.239 1.00 40.31 503 MET B C 1
ATOM 6008 O O . MET B 1 363 ? -36.087 -15.031 55.757 1.00 37.67 503 MET B O 1
ATOM 6013 N N . MET B 1 364 ? -36.694 -13.717 57.436 1.00 37.21 504 MET B N 1
ATOM 6014 C CA . MET B 1 364 ? -37.537 -14.671 58.033 1.00 43.21 504 MET B CA 1
ATOM 6015 C C . MET B 1 364 ? -38.880 -14.005 58.196 1.00 40.20 504 MET B C 1
ATOM 6016 O O . MET B 1 364 ? -38.941 -12.869 58.689 1.00 44.11 504 MET B O 1
ATOM 6021 N N . CYS B 1 365 ? -39.922 -14.698 57.719 1.00 41.27 505 CYS B N 1
ATOM 6022 C CA . CYS B 1 365 ? -41.405 -14.315 57.811 1.00 44.82 505 CYS B CA 1
ATOM 6023 C C . CYS B 1 365 ? -42.076 -15.364 58.682 1.00 45.03 505 CYS B C 1
ATOM 6024 O O . CYS B 1 365 ? -41.835 -16.543 58.495 1.00 43.87 505 CYS B O 1
ATOM 6027 N N . TRP B 1 366 ? -42.964 -14.972 59.586 1.00 46.95 506 TRP B N 1
ATOM 6028 C CA . TRP B 1 366 ? -43.584 -15.937 60.479 1.00 44.04 506 TRP B CA 1
ATOM 6029 C C . TRP B 1 366 ? -45.005 -15.584 60.747 1.00 46.94 506 TRP B C 1
ATOM 6030 O O . TRP B 1 366 ? -45.292 -14.486 61.234 1.00 42.82 506 TRP B O 1
ATOM 6041 N N . SER B 1 367 ? -45.897 -16.561 60.467 1.00 48.26 507 SER B N 1
ATOM 6042 C CA . SER B 1 367 ? -47.277 -16.534 60.871 1.00 49.69 507 SER B CA 1
ATOM 6043 C C . SER B 1 367 ? -47.793 -17.995 60.969 1.00 53.80 507 SER B C 1
ATOM 6044 O O . SER B 1 367 ? -47.726 -18.756 59.995 1.00 53.63 507 SER B O 1
ATOM 6047 N N . PRO B 1 368 ? -48.262 -18.411 62.150 1.00 53.53 508 PRO B N 1
ATOM 6048 C CA . PRO B 1 368 ? -48.672 -19.801 62.330 1.00 55.47 508 PRO B CA 1
ATOM 6049 C C . PRO B 1 368 ? -49.759 -20.413 61.364 1.00 56.31 508 PRO B C 1
ATOM 6050 O O . PRO B 1 368 ? -49.607 -21.567 61.039 1.00 56.05 508 PRO B O 1
ATOM 6054 N N . PRO B 1 369 ? -50.824 -19.661 60.940 1.00 53.45 509 PRO B N 1
ATOM 6055 C CA . PRO B 1 369 ? -51.826 -20.241 60.091 1.00 56.20 509 PRO B CA 1
ATOM 6056 C C . PRO B 1 369 ? -51.277 -20.698 58.731 1.00 56.28 509 PRO B C 1
ATOM 6057 O O . PRO B 1 369 ? -50.610 -19.926 58.029 1.00 53.21 509 PRO B O 1
ATOM 6061 N N . LEU B 1 370 ? -51.525 -21.972 58.425 1.00 56.01 510 LEU B N 1
ATOM 6062 C CA . LEU B 1 370 ? -50.945 -22.641 57.306 1.00 54.80 510 LEU B CA 1
ATOM 6063 C C . LEU B 1 370 ? -52.066 -22.944 56.309 1.00 58.60 510 LEU B C 1
ATOM 6064 O O . LEU B 1 370 ? -53.196 -23.170 56.699 1.00 61.01 510 LEU B O 1
ATOM 6069 N N . ASP B 1 371 ? -51.732 -22.948 55.025 1.00 58.42 511 ASP B N 1
ATOM 6070 C CA . ASP B 1 371 ? -52.659 -23.301 54.001 1.00 58.77 511 ASP B CA 1
ATOM 6071 C C . ASP B 1 371 ? -52.518 -24.804 53.840 1.00 63.90 511 ASP B C 1
ATOM 6072 O O . ASP B 1 371 ? -51.671 -25.423 54.489 1.00 63.81 511 ASP B O 1
ATOM 6077 N N . LYS B 1 372 ? -53.392 -25.359 53.002 1.00 67.97 512 LYS B N 1
ATOM 6078 C CA . LYS B 1 372 ? -53.458 -26.772 52.589 1.00 71.19 512 LYS B CA 1
ATOM 6079 C C . LYS B 1 372 ? -52.140 -27.502 52.340 1.00 66.32 512 LYS B C 1
ATOM 6080 O O . LYS B 1 372 ? -52.000 -28.684 52.594 1.00 62.87 512 LYS B O 1
ATOM 6086 N N . MET B 1 373 ? -51.158 -26.803 51.806 1.00 63.60 513 MET B N 1
ATOM 6087 C CA . MET B 1 373 ? -49.894 -27.451 51.589 1.00 63.94 513 MET B CA 1
ATOM 6088 C C . MET B 1 373 ? -48.918 -27.294 52.774 1.00 57.60 513 MET B C 1
ATOM 6089 O O . MET B 1 373 ? -47.812 -27.784 52.684 1.00 56.21 513 MET B O 1
ATOM 6094 N N . GLY B 1 374 ? -49.342 -26.686 53.885 1.00 53.97 514 GLY B N 1
ATOM 6095 C CA . GLY B 1 374 ? -48.481 -26.571 55.062 1.00 53.10 514 GLY B CA 1
ATOM 6096 C C . GLY B 1 374 ? -47.566 -25.351 54.999 1.00 53.14 514 GLY B C 1
ATOM 6097 O O . GLY B 1 374 ? -46.606 -25.242 55.803 1.00 57.18 514 GLY B O 1
ATOM 6098 N N . ASN B 1 375 ? -47.866 -24.424 54.071 1.00 48.86 515 ASN B N 1
ATOM 6099 C CA . ASN B 1 375 ? -47.201 -23.113 54.007 1.00 47.53 515 ASN B CA 1
ATOM 6100 C C . ASN B 1 375 ? -47.987 -21.972 54.633 1.00 47.94 515 ASN B C 1
ATOM 6101 O O . ASN B 1 375 ? -49.249 -21.872 54.491 1.00 51.43 515 ASN B O 1
ATOM 6106 N N . SER B 1 376 ? -47.250 -21.099 55.318 1.00 46.17 516 SER B N 1
ATOM 6107 C CA . SER B 1 376 ? -47.823 -19.870 55.939 1.00 45.52 516 SER B CA 1
ATOM 6108 C C . SER B 1 376 ? -48.579 -18.957 54.965 1.00 46.53 516 SER B C 1
ATOM 6109 O O . SER B 1 376 ? -48.021 -18.507 53.959 1.00 48.16 516 SER B O 1
ATOM 6112 N N . VAL B 1 377 ? -49.863 -18.694 55.247 1.00 50.11 517 VAL B N 1
ATOM 6113 C CA . VAL B 1 377 ? -50.711 -17.903 54.345 1.00 48.11 517 VAL B CA 1
ATOM 6114 C C . VAL B 1 377 ? -50.208 -16.483 54.217 1.00 48.77 517 VAL B C 1
ATOM 6115 O O . VAL B 1 377 ? -50.071 -16.026 53.123 1.00 46.94 517 VAL B O 1
ATOM 6119 N N . LYS B 1 378 ? -49.908 -15.800 55.327 1.00 52.50 518 LYS B N 1
ATOM 6120 C CA . LYS B 1 378 ? -49.302 -14.456 55.271 1.00 49.31 518 LYS B CA 1
ATOM 6121 C C . LYS B 1 378 ? -47.926 -14.434 54.608 1.00 44.99 518 LYS B C 1
ATOM 6122 O O . LYS B 1 378 ? -47.581 -13.539 53.848 1.00 43.10 518 LYS B O 1
ATOM 6128 N N . GLY B 1 379 ? -47.161 -15.462 54.872 1.00 45.04 519 GLY B N 1
ATOM 6129 C CA . GLY B 1 379 ? -45.843 -15.620 54.288 1.00 39.07 519 GLY B CA 1
ATOM 6130 C C . GLY B 1 379 ? -45.849 -15.781 52.790 1.00 40.99 519 GLY B C 1
ATOM 6131 O O . GLY B 1 379 ? -45.105 -15.069 52.096 1.00 39.57 519 GLY B O 1
ATOM 6132 N N . ILE B 1 380 ? -46.703 -16.665 52.270 1.00 42.77 520 ILE B N 1
ATOM 6133 C CA . ILE B 1 380 ? -46.845 -16.864 50.810 1.00 40.57 520 ILE B CA 1
ATOM 6134 C C . ILE B 1 380 ? -47.368 -15.564 50.203 1.00 41.33 520 ILE B C 1
ATOM 6135 O O . ILE B 1 380 ? -46.921 -15.125 49.176 1.00 42.81 520 ILE B O 1
ATOM 6140 N N . HIS B 1 381 ? -48.326 -14.928 50.842 1.00 41.79 521 HIS B N 1
ATOM 6141 C CA . HIS B 1 381 ? -48.871 -13.716 50.250 1.00 46.14 521 HIS B CA 1
ATOM 6142 C C . HIS B 1 381 ? -47.783 -12.662 50.159 1.00 41.46 521 HIS B C 1
ATOM 6143 O O . HIS B 1 381 ? -47.587 -12.032 49.144 1.00 40.11 521 HIS B O 1
ATOM 6150 N N . PHE B 1 382 ? -47.041 -12.504 51.234 1.00 46.71 522 PHE B N 1
ATOM 6151 C CA . PHE B 1 382 ? -45.925 -11.515 51.306 1.00 46.26 522 PHE B CA 1
ATOM 6152 C C . PHE B 1 382 ? -44.870 -11.739 50.215 1.00 41.55 522 PHE B C 1
ATOM 6153 O O . PHE B 1 382 ? -44.540 -10.798 49.522 1.00 44.36 522 PHE B O 1
ATOM 6161 N N . CYS B 1 383 ? -44.369 -12.976 50.075 1.00 38.77 523 CYS B N 1
ATOM 6162 C CA . CYS B 1 383 ? -43.401 -13.358 49.052 1.00 38.64 523 CYS B CA 1
ATOM 6163 C C . CYS B 1 383 ? -43.882 -13.086 47.628 1.00 40.26 523 CYS B C 1
ATOM 6164 O O . CYS B 1 383 ? -43.131 -12.593 46.817 1.00 40.99 523 CYS B O 1
ATOM 6167 N N . HIS B 1 384 ? -45.144 -13.354 47.317 1.00 40.97 524 HIS B N 1
ATOM 6168 C CA . HIS B 1 384 ? -45.675 -12.904 46.039 1.00 44.17 524 HIS B CA 1
ATOM 6169 C C . HIS B 1 384 ? -45.568 -11.420 45.850 1.00 41.14 524 HIS B C 1
ATOM 6170 O O . HIS B 1 384 ? -45.192 -10.996 44.777 1.00 41.10 524 HIS B O 1
ATOM 6177 N N . ASP B 1 385 ? -45.948 -10.629 46.860 1.00 41.03 525 ASP B N 1
ATOM 6178 C CA . ASP B 1 385 ? -46.005 -9.153 46.741 1.00 44.30 525 ASP B CA 1
ATOM 6179 C C . ASP B 1 385 ? -44.619 -8.564 46.641 1.00 41.46 525 ASP B C 1
ATOM 6180 O O . ASP B 1 385 ? -44.395 -7.643 45.897 1.00 40.23 525 ASP B O 1
ATOM 6185 N N . LEU B 1 386 ? -43.677 -9.103 47.393 1.00 38.26 526 LEU B N 1
ATOM 6186 C CA . LEU B 1 386 ? -42.316 -8.589 47.289 1.00 39.87 526 LEU B CA 1
ATOM 6187 C C . LEU B 1 386 ? -41.827 -8.646 45.861 1.00 38.67 526 LEU B C 1
ATOM 6188 O O . LEU B 1 386 ? -41.284 -7.654 45.375 1.00 34.82 526 LEU B O 1
ATOM 6193 N N . VAL B 1 387 ? -42.066 -9.784 45.197 1.00 39.07 527 VAL B N 1
ATOM 6194 C CA . VAL B 1 387 ? -41.563 -10.013 43.847 1.00 40.96 527 VAL B CA 1
ATOM 6195 C C . VAL B 1 387 ? -42.407 -9.295 42.799 1.00 44.58 527 VAL B C 1
ATOM 6196 O O . VAL B 1 387 ? -41.880 -8.981 41.723 1.00 49.49 527 VAL B O 1
ATOM 6200 N N . SER B 1 388 ? -43.688 -9.007 43.073 1.00 44.72 528 SER B N 1
ATOM 6201 C CA . SER B 1 388 ? -44.427 -8.061 42.189 1.00 43.15 528 SER B CA 1
ATOM 6202 C C . SER B 1 388 ? -43.869 -6.660 42.234 1.00 39.29 528 SER B C 1
ATOM 6203 O O . SER B 1 388 ? -43.877 -5.993 41.259 1.00 46.89 528 SER B O 1
ATOM 6206 N N . LEU B 1 389 ? -43.492 -6.189 43.399 1.00 37.35 529 LEU B N 1
ATOM 6207 C CA . LEU B 1 389 ? -42.941 -4.829 43.584 1.00 39.36 529 LEU B CA 1
ATOM 6208 C C . LEU B 1 389 ? -41.483 -4.679 43.082 1.00 37.65 529 LEU B C 1
ATOM 6209 O O . LEU B 1 389 ? -41.153 -3.742 42.374 1.00 34.50 529 LEU B O 1
ATOM 6214 N N . CYS B 1 390 ? -40.643 -5.650 43.429 1.00 35.13 530 CYS B N 1
ATOM 6215 C CA . CYS B 1 390 ? -39.217 -5.569 43.227 1.00 36.87 530 CYS B CA 1
ATOM 6216 C C . CYS B 1 390 ? -38.687 -6.609 42.243 1.00 38.79 530 CYS B C 1
ATOM 6217 O O . CYS B 1 390 ? -39.115 -7.769 42.242 1.00 37.45 530 CYS B O 1
ATOM 6220 N N . ASN B 1 391 ? -37.678 -6.214 41.480 1.00 33.53 531 ASN B N 1
ATOM 6221 C CA . ASN B 1 391 ? -37.096 -7.065 40.554 1.00 30.57 531 ASN B CA 1
ATOM 6222 C C . ASN B 1 391 ? -36.147 -8.113 41.125 1.00 32.98 531 ASN B C 1
ATOM 6223 O O . ASN B 1 391 ? -35.108 -8.285 40.614 1.00 33.07 531 ASN B O 1
ATOM 6228 N N . PHE B 1 392 ? -36.638 -8.857 42.122 1.00 32.28 532 PHE B N 1
ATOM 6229 C CA . PHE B 1 392 ? -35.986 -9.926 42.798 1.00 33.73 532 PHE B CA 1
ATOM 6230 C C . PHE B 1 392 ? -36.172 -11.290 42.293 1.00 36.62 532 PHE B C 1
ATOM 6231 O O . PHE B 1 392 ? -35.448 -12.143 42.717 1.00 41.11 532 PHE B O 1
ATOM 6239 N N . HIS B 1 393 ? -37.095 -11.527 41.348 1.00 40.73 533 HIS B N 1
ATOM 6240 C CA . HIS B 1 393 ? -37.173 -12.826 40.799 1.00 36.08 533 HIS B CA 1
ATOM 6241 C C . HIS B 1 393 ? -35.828 -13.243 40.229 1.00 37.44 533 HIS B C 1
ATOM 6242 O O . HIS B 1 393 ? -35.192 -12.511 39.540 1.00 38.00 533 HIS B O 1
ATOM 6249 N N . ASN B 1 394 ? -35.418 -14.477 40.449 1.00 36.58 534 ASN B N 1
ATOM 6250 C CA . ASN B 1 394 ? -34.255 -14.983 39.784 1.00 38.67 534 ASN B CA 1
ATOM 6251 C C . ASN B 1 394 ? -34.038 -14.579 38.333 1.00 39.71 534 ASN B C 1
ATOM 6252 O O . ASN B 1 394 ? -32.918 -14.410 37.924 1.00 40.12 534 ASN B O 1
ATOM 6257 N N . TYR B 1 395 ? -35.090 -14.706 37.543 1.00 33.96 535 TYR B N 1
ATOM 6258 C CA . TYR B 1 395 ? -35.109 -14.403 36.171 1.00 33.32 535 TYR B CA 1
ATOM 6259 C C . TYR B 1 395 ? -35.778 -13.091 35.785 1.00 34.91 535 TYR B C 1
ATOM 6260 O O . TYR B 1 395 ? -35.994 -12.883 34.581 1.00 35.17 535 TYR B O 1
ATOM 6269 N N . ASP B 1 396 ? -35.940 -12.173 36.765 1.00 36.81 536 ASP B N 1
ATOM 6270 C CA . ASP B 1 396 ? -36.112 -10.721 36.493 1.00 40.37 536 ASP B CA 1
ATOM 6271 C C . ASP B 1 396 ? -34.775 -10.252 35.834 1.00 42.83 536 ASP B C 1
ATOM 6272 O O . ASP B 1 396 ? -33.752 -10.823 36.049 1.00 46.38 536 ASP B O 1
ATOM 6277 N N . ASN B 1 397 ? -34.797 -9.279 34.966 1.00 43.85 537 ASN B N 1
ATOM 6278 C CA . ASN B 1 397 ? -33.546 -8.713 34.388 1.00 39.89 537 ASN B CA 1
ATOM 6279 C C . ASN B 1 397 ? -33.180 -7.437 35.211 1.00 42.07 537 ASN B C 1
ATOM 6280 O O . ASN B 1 397 ? -34.095 -6.648 35.647 1.00 41.72 537 ASN B O 1
ATOM 6285 N N . LEU B 1 398 ? -31.888 -7.244 35.433 1.00 37.19 538 LEU B N 1
ATOM 6286 C CA . LEU B 1 398 ? -31.344 -6.022 36.075 1.00 39.36 538 LEU B CA 1
ATOM 6287 C C . LEU B 1 398 ? -31.380 -4.731 35.240 1.00 40.61 538 LEU B C 1
ATOM 6288 O O . LEU B 1 398 ? -31.290 -3.716 35.775 1.00 46.40 538 LEU B O 1
ATOM 6293 N N . ARG B 1 399 ? -31.537 -4.781 33.930 1.00 48.15 539 ARG B N 1
ATOM 6294 C CA . ARG B 1 399 ? -31.613 -3.543 33.154 1.00 49.40 539 ARG B CA 1
ATOM 6295 C C . ARG B 1 399 ? -33.026 -3.170 32.708 1.00 48.18 539 ARG B C 1
ATOM 6296 O O . ARG B 1 399 ? -33.382 -2.022 32.687 1.00 50.79 539 ARG B O 1
ATOM 6304 N N . HIS B 1 400 ? -33.814 -4.163 32.349 1.00 48.52 540 HIS B N 1
ATOM 6305 C CA . HIS B 1 400 ? -35.123 -3.964 31.791 1.00 48.02 540 HIS B CA 1
ATOM 6306 C C . HIS B 1 400 ? -36.116 -4.767 32.558 1.00 48.36 540 HIS B C 1
ATOM 6307 O O . HIS B 1 400 ? -36.160 -5.994 32.474 1.00 53.00 540 HIS B O 1
ATOM 6314 N N . PHE B 1 401 ? -36.921 -4.081 33.335 1.00 49.91 541 PHE B N 1
ATOM 6315 C CA . PHE B 1 401 ? -37.831 -4.723 34.276 1.00 48.44 541 PHE B CA 1
ATOM 6316 C C . PHE B 1 401 ? -39.142 -3.942 34.529 1.00 49.65 541 PHE B C 1
ATOM 6317 O O . PHE B 1 401 ? -39.578 -3.936 35.649 1.00 54.44 541 PHE B O 1
ATOM 6325 N N . ALA B 1 402 ? -39.679 -3.225 33.557 1.00 52.27 542 ALA B N 1
ATOM 6326 C CA . ALA B 1 402 ? -41.069 -2.791 33.557 1.00 57.50 542 ALA B CA 1
ATOM 6327 C C . ALA B 1 402 ? -41.374 -1.865 34.715 1.00 63.00 542 ALA B C 1
ATOM 6328 O O . ALA B 1 402 ? -40.646 -0.884 34.972 1.00 68.07 542 ALA B O 1
ATOM 6330 N N . LYS B 1 403 ? -42.463 -2.169 35.422 1.00 64.29 543 LYS B N 1
ATOM 6331 C CA . LYS B 1 403 ? -42.910 -1.310 36.515 1.00 69.46 543 LYS B CA 1
ATOM 6332 C C . LYS B 1 403 ? -42.508 -1.959 37.828 1.00 60.45 543 LYS B C 1
ATOM 6333 O O . LYS B 1 403 ? -43.308 -2.090 38.728 1.00 73.76 543 LYS B O 1
ATOM 6339 N N . LYS B 1 404 ? -41.282 -2.416 37.924 1.00 52.23 544 LYS B N 1
ATOM 6340 C CA . LYS B 1 404 ? -40.816 -2.979 39.179 1.00 48.86 544 LYS B CA 1
ATOM 6341 C C . LYS B 1 404 ? -39.828 -1.984 39.663 1.00 44.84 544 LYS B C 1
ATOM 6342 O O . LYS B 1 404 ? -39.284 -1.223 38.899 1.00 48.71 544 LYS B O 1
ATOM 6348 N N . LEU B 1 405 ? -39.759 -1.906 40.968 1.00 42.84 545 LEU B N 1
ATOM 6349 C CA . LEU B 1 405 ? -38.803 -1.141 41.697 1.00 49.16 545 LEU B CA 1
ATOM 6350 C C . LEU B 1 405 ? -37.483 -2.021 41.841 1.00 43.17 545 LEU B C 1
ATOM 6351 O O . LEU B 1 405 ? -37.552 -3.236 42.033 1.00 38.77 545 LEU B O 1
ATOM 6356 N N . ASP B 1 406 ? -36.314 -1.397 41.681 1.00 40.31 546 ASP B N 1
ATOM 6357 C CA . ASP B 1 406 ? -35.026 -2.045 41.981 1.00 37.77 546 ASP B CA 1
ATOM 6358 C C . ASP B 1 406 ? -34.404 -1.324 43.147 1.00 35.90 546 ASP B C 1
ATOM 6359 O O . ASP B 1 406 ? -33.727 -0.322 42.974 1.00 33.06 546 ASP B O 1
ATOM 6364 N N . PRO B 1 407 ? -34.554 -1.880 44.348 1.00 35.97 547 PRO B N 1
ATOM 6365 C CA . PRO B 1 407 ? -33.982 -1.283 45.557 1.00 38.61 547 PRO B CA 1
ATOM 6366 C C . PRO B 1 407 ? -32.451 -1.204 45.623 1.00 37.45 547 PRO B C 1
ATOM 6367 O O . PRO B 1 407 ? -31.952 -0.586 46.532 1.00 36.16 547 PRO B O 1
ATOM 6371 N N . ARG B 1 408 ? -31.715 -1.782 44.680 1.00 37.08 548 ARG B N 1
ATOM 6372 C CA . ARG B 1 408 ? -30.257 -1.657 44.705 1.00 40.63 548 ARG B CA 1
ATOM 6373 C C . ARG B 1 408 ? -29.783 -0.359 44.062 1.00 40.42 548 ARG B C 1
ATOM 6374 O O . ARG B 1 408 ? -28.628 -0.037 44.115 1.00 40.61 548 ARG B O 1
ATOM 6382 N N . ARG B 1 409 ? -30.684 0.354 43.416 1.00 45.42 549 ARG B N 1
ATOM 6383 C CA . ARG B 1 409 ? -30.348 1.604 42.800 1.00 51.01 549 ARG B CA 1
ATOM 6384 C C . ARG B 1 409 ? -31.064 2.729 43.458 1.00 51.64 549 ARG B C 1
ATOM 6385 O O . ARG B 1 409 ? -32.103 2.577 44.064 1.00 50.94 549 ARG B O 1
ATOM 6393 N N . GLU B 1 410 ? -30.477 3.888 43.314 1.00 60.96 550 GLU B N 1
ATOM 6394 C CA . GLU B 1 410 ? -31.035 5.062 43.898 1.00 72.37 550 GLU B CA 1
ATOM 6395 C C . GLU B 1 410 ? -32.109 5.657 43.015 1.00 75.39 550 GLU B C 1
ATOM 6396 O O . GLU B 1 410 ? -31.942 5.783 41.818 1.00 86.55 550 GLU B O 1
ATOM 6402 N N . GLY B 1 411 ? -33.241 5.957 43.620 1.00 89.32 551 GLY B N 1
ATOM 6403 C CA . GLY B 1 411 ? -34.364 6.648 42.934 1.00 91.90 551 GLY B CA 1
ATOM 6404 C C . GLY B 1 411 ? -34.036 7.347 41.613 1.00 86.29 551 GLY B C 1
ATOM 6405 O O . GLY B 1 411 ? -33.153 8.212 41.545 1.00 82.91 551 GLY B O 1
ATOM 6406 N N . ALA C 2 1 ? -11.927 -0.673 49.136 1.00 123.22 3 ALA F N 1
ATOM 6407 C CA . ALA C 2 1 ? -10.896 -0.468 50.147 1.00 122.30 3 ALA F CA 1
ATOM 6408 C C . ALA C 2 1 ? -10.911 0.966 50.665 1.00 114.83 3 ALA F C 1
ATOM 6409 O O . ALA C 2 1 ? -11.866 1.709 50.436 1.00 109.28 3 ALA F O 1
ATOM 6411 N N . LYS C 2 2 ? -9.848 1.349 51.365 1.00 113.95 4 LYS F N 1
ATOM 6412 C CA . LYS C 2 2 ? -9.738 2.694 51.917 1.00 108.06 4 LYS F CA 1
ATOM 6413 C C . LYS C 2 2 ? -9.265 3.687 50.860 1.00 110.62 4 LYS F C 1
ATOM 6414 O O . LYS C 2 2 ? -9.701 4.838 50.837 1.00 108.10 4 LYS F O 1
ATOM 6420 N N . GLY C 2 3 ? -8.372 3.233 49.987 1.00 119.59 5 GLY F N 1
ATOM 6421 C CA . GLY C 2 3 ? -7.842 4.073 48.936 1.00 124.16 5 GLY F CA 1
ATOM 6422 C C . GLY C 2 3 ? -8.886 4.510 47.935 1.00 120.80 5 GLY F C 1
ATOM 6423 O O . GLY C 2 3 ? -8.966 5.672 47.556 1.00 118.66 5 GLY F O 1
ATOM 6424 N N . ALA C 2 4 ? -9.687 3.555 47.508 1.00 121.06 6 ALA F N 1
ATOM 6425 C CA . ALA C 2 4 ? -10.707 3.768 46.497 1.00 121.17 6 ALA F CA 1
ATOM 6426 C C . ALA C 2 4 ? -11.740 4.786 46.971 1.00 110.23 6 ALA F C 1
ATOM 6427 O O . ALA C 2 4 ? -12.163 5.661 46.222 1.00 110.03 6 ALA F O 1
ATOM 6429 N N . LEU C 2 5 ? -12.137 4.653 48.228 1.00 102.28 7 LEU F N 1
ATOM 6430 C CA . LEU C 2 5 ? -13.142 5.513 48.814 1.00 93.66 7 LEU F CA 1
ATOM 6431 C C . LEU C 2 5 ? -12.621 6.919 48.933 1.00 91.11 7 LEU F C 1
ATOM 6432 O O . LEU C 2 5 ? -13.324 7.877 48.642 1.00 87.37 7 LEU F O 1
ATOM 6437 N N . GLN C 2 6 ? -11.373 7.023 49.363 1.00 92.76 8 GLN F N 1
ATOM 6438 C CA . GLN C 2 6 ? -10.751 8.302 49.642 1.00 93.36 8 GLN F CA 1
ATOM 6439 C C . GLN C 2 6 ? -10.574 9.138 48.393 1.00 98.93 8 GLN F C 1
ATOM 6440 O O . GLN C 2 6 ? -10.659 10.348 48.443 1.00 98.89 8 GLN F O 1
ATOM 6446 N N . GLU C 2 7 ? -10.332 8.489 47.268 1.00 105.30 9 GLU F N 1
ATOM 6447 C CA . GLU C 2 7 ? -10.221 9.204 46.019 1.00 113.41 9 GLU F CA 1
ATOM 6448 C C . GLU C 2 7 ? -11.576 9.763 45.661 1.00 110.77 9 GLU F C 1
ATOM 6449 O O . GLU C 2 7 ? -11.752 10.962 45.521 1.00 112.65 9 GLU F O 1
ATOM 6455 N N . LEU C 2 8 ? -12.527 8.855 45.511 1.00 108.28 10 LEU F N 1
ATOM 6456 C CA . LEU C 2 8 ? -13.877 9.174 45.087 1.00 107.47 10 LEU F CA 1
ATOM 6457 C C . LEU C 2 8 ? -14.523 10.290 45.890 1.00 100.04 10 LEU F C 1
ATOM 6458 O O . LEU C 2 8 ? -15.162 11.175 45.342 1.00 102.99 10 LEU F O 1
ATOM 6463 N N . GLY C 2 9 ? -14.362 10.246 47.196 1.00 91.80 11 GLY F N 1
ATOM 6464 C CA . GLY C 2 9 ? -15.117 11.133 48.054 1.00 86.10 11 GLY F CA 1
ATOM 6465 C C . GLY C 2 9 ? -14.466 12.485 48.299 1.00 88.97 11 GLY F C 1
ATOM 6466 O O . GLY C 2 9 ? -15.151 13.472 48.506 1.00 88.62 11 GLY F O 1
ATOM 6467 N N . ALA C 2 10 ? -13.146 12.524 48.280 1.00 94.45 12 ALA F N 1
ATOM 6468 C CA . ALA C 2 10 ? -12.441 13.785 48.391 1.00 101.32 12 ALA F CA 1
ATOM 6469 C C . ALA C 2 10 ? -12.768 14.618 47.165 1.00 109.83 12 ALA F C 1
ATOM 6470 O O . ALA C 2 10 ? -12.923 15.825 47.252 1.00 115.32 12 ALA F O 1
ATOM 6472 N N . GLY C 2 11 ? -12.880 13.955 46.024 1.00 114.41 13 GLY F N 1
ATOM 6473 C CA . GLY C 2 11 ? -13.220 14.634 44.798 1.00 125.40 13 GLY F CA 1
ATOM 6474 C C . GLY C 2 11 ? -14.605 15.222 44.909 1.00 124.48 13 GLY F C 1
ATOM 6475 O O . GLY C 2 11 ? -14.812 16.414 44.736 1.00 129.48 13 GLY F O 1
ATOM 6476 N N . LEU C 2 12 ? -15.562 14.369 45.225 1.00 118.16 14 LEU F N 1
ATOM 6477 C CA . LEU C 2 12 ? -16.946 14.778 45.265 1.00 120.48 14 LEU F CA 1
ATOM 6478 C C . LEU C 2 12 ? -17.230 15.820 46.334 1.00 118.79 14 LEU F C 1
ATOM 6479 O O . LEU C 2 12 ? -18.032 16.722 46.139 1.00 123.13 14 LEU F O 1
ATOM 6484 N N . THR C 2 13 ? -16.563 15.690 47.464 1.00 114.91 15 THR F N 1
ATOM 6485 C CA . THR C 2 13 ? -16.856 16.524 48.602 1.00 114.16 15 THR F CA 1
ATOM 6486 C C . THR C 2 13 ? -15.894 17.712 48.665 1.00 132.93 15 THR F C 1
ATOM 6487 O O . THR C 2 13 ? -16.210 18.747 49.241 1.00 133.86 15 THR F O 1
ATOM 6491 N N . ALA C 2 14 ? -14.724 17.558 48.055 1.00 63.66 16 ALA F N 1
ATOM 6492 C CA . ALA C 2 14 ? -13.680 18.567 48.126 1.00 83.88 16 ALA F CA 1
ATOM 6493 C C . ALA C 2 14 ? -13.055 18.838 46.766 1.00 79.37 16 ALA F C 1
ATOM 6494 O O . ALA C 2 14 ? -12.978 19.978 46.329 1.00 82.46 16 ALA F O 1
#

B-factor: mean 56.36, std 20.03, range [24.92, 148.45]

Foldseek 3Di:
DLLLVVQCVQCVDVQKDFVVSVQVLLVQLQADCPQPLLVQLVVLLQVLLVVDPVSTIDGSVSSSVSCVSNSVLVSCSNVQVFQQSRVVVVVVVVVVLQVVLLPDQDFDFDVLFPVRNPDDQNQWKKWKQWLQGRIDIDTFQPDKDFCALVLQLLLLLQLCQVPNDVVLCVQAAQADPLDALDDDFPPPNGHHHHSSRLLNVLQSLLRQPPPDALVVSLVVSQVLLCQLLVNADKAFDPSQLVRCLVSVPVSLVSLVVCVVSVSHPPPDDSVRSVSSSSRSRRIIDGFNSLFQNLNCLLNQQARNSNRDRRGHNSSSVSSFSCLLQPAQGPCNVVCCVQLAWRWHFRLSAWIWTHLHNTITMIIGGRGDDPRRHHSSVVSSSNVQVVQAQSHPPADPPDHPRHDHSSDD/DDDLLLVVCCVQQVPPQWHFPVSLQVLLVQLLAHCPQVVLVQLVVLLQVVLVVDPVSTIAGSVSSSVSCVVPRVLSSCSNVQVDLQSRVVVVLVVLVVLQVVLLVPQDFDFDVLDVVRVPDDQNQWKKWKQWLQGRIDIDGFQPDKDFCQLVCQLVLLLVLCQVPNDVVLVVQEAQADPPDFLPDQDPDPVRHHHHSSRLLNVLQSLLRAPHPDALVVSLVVSVVLLCQLQVNPDKAFDVSQLVRCVVSCPVVVVSLVVCVVSVSHPPPDDSVRSVSSSSRNRGIMDGFNSLFQNLSCLLNQQARNSPRDRRGHNSSSVSSFSSQQGPAQGPCNVVCCVQLQWRWHFRQSAWIWTHQHNTITMIIGGRGADPRSHHSSVSSSSNVLVVAAQRHPPRDPPDHPNHDHSSDDD/DVVVCVVVVVVVPD

Organism: Mus musculus (NCBI:txid10090)

CATH classification: 1.10.238.210 (+1 more: 3.40.710.10)

Secondary structure (DSSP, 8-state):
-HHHHHHHHHHSS-S-EEHHHHHHHHHTTT--TT-GGGHHHHHHHHHHHTTSSSSSEE-HHHHHHHHGGGHHHHHHHHTT-SSSS-HHHHHHHHHHHHHHHHT---SEE--SSHHHHTS-TT--EEEEEETT--EEEEESTTS-EE-GGGHHHHHHHHHHHHH-HHHHHHHS-SS--SS-S------TTSS-S-TTSHHHHHHHHTTTTTTS-HHHHHHHHHHHHHHHTTT---EE-HHHHHHHHHT-HHHHHHHHHHHHTT-S-TT--HHHHHHHHHHHHTEEE-HHHHHHHHHHHHTTTB-TTT--B-S-HHHHHHHHHHHHHHTTGGGHHHHHHHT-S-EEE-TTSEEEEEETTTEEEEEE-SEE-TTS-BHHHHHHHHHHHHHBS-STTS-SS--TT-B-TT--/---HHHHHHHHHHTT-SEEEHHHHHHHHHHTT--TT-GGGHHHHHHHHHHHHTSSSSSEEEHHHHHHHHGGGHHHHHHHHTT-SSSS-HHHHHHHHHHHHHHHTT---SB---SSHHHHTS-TT--EEEEEETT--EEEEES-SS-EE-GGGGHHHHHHHHHHHH-HHHHTTTS-SS--SS-TT-----TTSS-S-TTSHHHHHHHHTTTTTTS-HHHHHHHHHHHHHHHTTT---EE-HHHHHHHHHT-HHHHHHHHHHHHTT-S-TT--HHHHHHHHHHHHTEEE-HHHHHHHHHHHHTTTB-TTT--B-S-HHHHHHHHHHHHHHTTGGGHHHHHHHT-S-EEE-TTSEEEEEETTTEEEEEE-S-B-TTS-BHHHHHHHHHHHHHBTTSTTS-SS--TT-B-TTS--/-HHHHHHHHHHHH-

GO terms:
  GO:0004359 glutaminase activity (F, IDA)
  GO:0051289 protein homotetramerization (P, IDA)
  GO:0097054 L-glutamate biosynthetic process (P, IDA)
  GO:0006543 L-glutamine catabolic process (P, IDA)
  GO:0005739 mitochondrion (C, EXP)
  GO:0004359 glutaminase activity (F, EXP)
  GO:0005515 protein binding (F, IPI)
  GO:0005759 mitochondrial matrix (C, IDA)
  GO:0001967 suckling behavior (P, IMP)
  GO:0002087 regulation of respiratory gaseous exchange by nervous system process (P, IMP)
  GO:0004359 glutaminase activity (F, IMP)
  GO:0006543 L-glutamine catabolic process (P, IMP)
  GO:0007268 chemical synaptic transmission (P, IMP)
  GO:0042802 identical protein binding (F, IPI)

Nearest PDB structures (foldseek):
  5w2j-assembly1_A  TM=1.002E+00  e=4.218E-71  Mus musculus
  3uo9-assembly1_A  TM=9.939E-01  e=1.504E-64  Homo sapiens
  8jub-assembly1_A  TM=9.960E-01  e=5.193E-63  Homo sapiens
  5wj6-assembly2_B  TM=9.791E-01  e=3.045E-63  Homo sapiens
  6ujg-assembly1_F  TM=9.933E-01  e=8.657E-62  Homo sapiens

InterPro domains:
  IPR002110 Ankyrin repeat [PF12796] (562-650)
  IPR002110 Ankyrin repeat [PS50088] (590-612)
  IPR002110 Ankyrin repeat [SM00248] (590-620)
  IPR002110 Ankyrin repeat [SM00248] (624-653)
  IPR012338 Beta-lactamase/transpeptidase-like [G3DSA:3.40.710.10] (222-551)
  IPR012338 Beta-lactamase/transpeptidase-like [SSF56601] (228-536)
  IPR015868 Glutaminase [MF_00313] (232-535)
  IPR015868 Glutaminase [PF04960] (249-535)
  IPR015868 Glutaminase [PTHR12544] (98-650)
  IPR015868 Glutaminase [TIGR03814] (239-528)
  IPR036770 Ankyrin repeat-containing domain superfamily [G3DSA:1.25.40.20] (558-650)
  IPR036770 Ankyrin repeat-containing domain superfamily [SSF48403] (562-648)
  IPR041541 Glutaminase, EF-hand domain [PF17959] (145-227)